Protein AF-A0A660U0X9-F1 (afdb_monomer_lite)

Sequence (778 aa):
MEIWESESSEKLERADKSFVEIEGRLSSTSTNLNNDVEELRSRLENLVESKETDMLESVEIRQAEYRKTIEERFSRLEEFIRDMDTVAESLRDSQKQVIKGVEDSFIEFDTDMAEKRALEQAGIEESFTSLNQEMTDLERGLDELKSRAYDNVSEKLQVFEDEFFTDLKNRDEQMRSALEEWRKNADLELSELGLKASREREETERRYSMEIKQKLTDLQTKVFGQFETFQDQVDGFRESLNGRILGAEDELTGFREDLSRKIVSEKESSFSEFEKSFVTFDKDVGEKFSKANKSIAQKLSDFSSDIETRHKELVGNFESIREETADWKERMGIQIQEVQRGTGESIDSMRSEFAVMMSELKEEYTGRTEQLILDSGEERGALRRELAVIEESVAHVSSELTEKTRDSLDTLKDQSERFLLEFRKNSREARDDVERKIKELRQSVQESRDKAESNRKEMTAHTDTEYARLMRNLDEIDRRQREFITETRVFERADEMKDALEADLIELNRQLEVIGSGREEIKKINDQYQKAISLYENVSGKLASFLSEQQKVENLEGKISRIGNLSESVDLKLERVSDANDMLQDLQLRLKQLEDLHEDLGGRYEKLSEKSRVLDAATDGVDKNFERMTRIEEIVKDVAQRILPLKENLDSAVERQTRLEEDREKIDAVVGKVVAIDSTITELDSKLEDLTKAREWLAKIETRLDRINKETQQRVRLLGTLSKRESGGKKSGGSPDMSTRDMVAKLAREGWNSDEIATNLKLSRGEVELILELQPKS

Secondary structure (DSSP, 8-state):
-HHHHHHHHHHHHHHHHHHHHHHHHHHHHHHHHHHHHHHHHHHHHHHHHHHHHHHHHHHHHHHHHHHHHHHHHHHHHHHHHHHHHHHHHHHHHHHHHHHHHHHHHHHHHHHHHHHHHHHHHHHHHHHHHHHHHHHHHHHHHHHHHHHHHTTTTTTHHHHHHHTTSSSSTHHHHHHHHHHHHHHHHHHHHHHHHHHHHHHHHHHHHHHHHHHHHHHHHHHHHHHHHHHHHHHHHHHHHHHHHHHHHHHHHHHHHHHHHHHHHHHHHHHHHHHHHHHHHHHHHHHHHHHHHHHHHHHHHHHHHHHHHHHHHHHHHHHHHHHHHHHHHHHHHHHHHHHHHHTTT-TTTHHHHHHHHHHHHHHHHHHHHHHHHHHHHHHHHHHHHHHHHHHHHHHHHHHHHHHHHHHHHHHHHHHHHHHHHHHHHHHHHHHHHHHHHHHHHHHHHHHHHHHHHHHHHHHHHHHHHHHHHHHHHHHHHHHHHHHHHHHHHHHT-TTSSSHHHHHHHHHHHHHHTTTTS--GGGGTHHHHHHHHHHHHHHHHHHHHHHHHHHHHHHHHHHHHHHHHHHHHHHHHHHHHHHHHHHHHHHHHHHHHHHHHHHHHHHHHHHHHHHHHHHHHHHHHHHHHHHHHHHHHHHHHHHHHHHHHHHHHHHHHHHHHHHHHHHHHHHHHHHHHHHHHHHHHHHHHHHHHHHHHHHHHHHHHHHHHHHHHHHHHHHHHHHHHHHHHTTS--------------THHHHHHHHHHHTT--HHHHHHHHT--HHHHHHHHHTSPP-

Structure (mmCIF, N/CA/C/O backbone):
data_AF-A0A660U0X9-F1
#
_entry.id   AF-A0A660U0X9-F1
#
loop_
_atom_site.group_PDB
_atom_site.id
_atom_site.type_symbol
_atom_site.label_atom_id
_atom_site.label_alt_id
_atom_site.label_comp_id
_atom_site.label_asym_id
_atom_site.label_entity_id
_atom_site.label_seq_id
_atom_site.pdbx_PDB_ins_code
_atom_site.Cartn_x
_atom_site.Cartn_y
_atom_site.Cartn_z
_atom_site.occupancy
_atom_site.B_iso_or_equiv
_atom_site.auth_seq_id
_atom_site.auth_comp_id
_atom_site.auth_asym_id
_atom_site.auth_atom_id
_atom_site.pdbx_PDB_model_num
ATOM 1 N N . MET A 1 1 ? -14.524 -32.718 100.129 1.00 49.72 1 MET A N 1
ATOM 2 C CA . MET A 1 1 ? -13.911 -31.733 99.214 1.00 49.72 1 MET A CA 1
ATOM 3 C C . MET A 1 1 ? -12.696 -32.367 98.562 1.00 49.72 1 MET A C 1
ATOM 5 O O . MET A 1 1 ? -12.768 -32.587 97.364 1.00 49.72 1 MET A O 1
ATOM 9 N N . GLU A 1 2 ? -11.731 -32.848 99.350 1.00 50.56 2 GLU A N 1
ATOM 10 C CA . GLU A 1 2 ? -10.491 -33.533 98.923 1.00 50.56 2 GLU A CA 1
ATOM 11 C C . GLU A 1 2 ? -10.587 -34.425 97.663 1.00 50.56 2 GLU A C 1
ATOM 13 O O . GLU A 1 2 ? -9.778 -34.280 96.752 1.00 50.56 2 GLU A O 1
ATOM 18 N N . ILE A 1 3 ? -11.586 -35.316 97.550 1.00 52.66 3 ILE A N 1
ATOM 19 C CA . ILE A 1 3 ? -11.755 -36.191 96.364 1.00 52.66 3 ILE A CA 1
ATOM 20 C C . ILE A 1 3 ? -12.001 -35.379 95.074 1.00 52.66 3 ILE A C 1
ATOM 22 O O . ILE A 1 3 ? -11.439 -35.690 94.027 1.00 52.66 3 ILE A O 1
ATOM 26 N N . TRP A 1 4 ? -12.805 -34.315 95.151 1.00 48.41 4 TRP A N 1
ATOM 27 C CA . TRP A 1 4 ? -13.113 -33.431 94.019 1.00 48.41 4 TRP A CA 1
ATOM 28 C C . TRP A 1 4 ? -11.922 -32.547 93.637 1.00 48.41 4 TRP A C 1
ATOM 30 O O . TRP A 1 4 ? -11.694 -32.299 92.454 1.00 48.41 4 TRP A O 1
ATOM 40 N N . GLU A 1 5 ? -11.137 -32.106 94.620 1.00 52.84 5 GLU A N 1
ATOM 41 C CA . GLU A 1 5 ? -9.896 -31.359 94.387 1.00 52.84 5 GLU A CA 1
ATOM 42 C C . GLU A 1 5 ? -8.837 -32.261 93.733 1.00 52.84 5 GLU A C 1
ATOM 44 O O . GLU A 1 5 ? -8.194 -31.850 92.769 1.00 52.84 5 GLU A O 1
ATOM 49 N N . SER A 1 6 ? -8.736 -33.526 94.160 1.00 55.44 6 SER A N 1
ATOM 50 C CA . SER A 1 6 ? -7.854 -34.524 93.542 1.00 55.44 6 SER A CA 1
ATOM 51 C C . SER A 1 6 ? -8.238 -34.840 92.092 1.00 55.44 6 SER A C 1
ATOM 53 O O . SER A 1 6 ? -7.366 -34.854 91.225 1.00 55.44 6 SER A O 1
ATOM 55 N N . GLU A 1 7 ? -9.523 -35.076 91.798 1.00 54.56 7 GLU A N 1
ATOM 56 C CA . GLU A 1 7 ? -9.975 -35.317 90.419 1.00 54.56 7 GLU A CA 1
ATOM 57 C C . GLU A 1 7 ? -9.812 -34.083 89.521 1.00 54.56 7 GLU A C 1
ATOM 59 O O . GLU A 1 7 ? -9.516 -34.224 88.334 1.00 54.56 7 GLU A O 1
ATOM 64 N N . SER A 1 8 ? -10.017 -32.880 90.065 1.00 56.09 8 SER A N 1
ATOM 65 C CA . SER A 1 8 ? -9.842 -31.628 89.319 1.00 56.09 8 SER A CA 1
ATOM 66 C C . SER A 1 8 ? -8.366 -31.370 89.013 1.00 56.09 8 SER A C 1
ATOM 68 O O . SER A 1 8 ? -8.038 -30.988 87.892 1.00 56.09 8 SER A O 1
ATOM 70 N N . SER A 1 9 ? -7.479 -31.656 89.972 1.00 58.00 9 SER A N 1
ATOM 71 C CA . SER A 1 9 ? -6.025 -31.589 89.801 1.00 58.00 9 SER A CA 1
ATOM 72 C C . SER A 1 9 ? -5.531 -32.570 88.732 1.00 58.00 9 SER A C 1
ATOM 74 O O . SER A 1 9 ? -4.869 -32.151 87.787 1.00 58.00 9 SER A O 1
ATOM 76 N N . GLU A 1 10 ? -5.937 -33.847 88.781 1.00 62.00 10 GLU A N 1
ATOM 77 C CA . GLU A 1 10 ? -5.584 -34.821 87.733 1.00 62.00 10 GLU A CA 1
ATOM 78 C C . GLU A 1 10 ? -6.090 -34.412 86.339 1.00 62.00 10 GLU A C 1
ATOM 80 O O . GLU A 1 10 ? -5.418 -34.660 85.335 1.00 62.00 10 GLU A O 1
ATOM 85 N N . LYS A 1 11 ? -7.291 -33.825 86.246 1.00 62.44 11 LYS A N 1
ATOM 86 C CA . LYS A 1 11 ? -7.860 -33.367 84.968 1.00 62.44 11 LYS A CA 1
ATOM 87 C C . LYS A 1 11 ? -7.106 -32.147 84.433 1.00 62.44 11 LYS A C 1
ATOM 89 O O . LYS A 1 11 ? -6.846 -32.105 83.233 1.00 62.44 11 LYS A O 1
ATOM 94 N N . LEU A 1 12 ? -6.684 -31.225 85.303 1.00 61.12 12 LEU A N 1
ATOM 95 C CA . LEU A 1 12 ? -5.787 -30.121 84.950 1.00 61.12 12 LEU A CA 1
ATOM 96 C C . LEU A 1 12 ? -4.410 -30.624 84.499 1.00 61.12 12 LEU A C 1
ATOM 98 O O . LEU A 1 12 ? -3.975 -30.251 83.419 1.00 61.12 12 LEU A O 1
ATOM 102 N N . GLU A 1 13 ? -3.756 -31.520 85.241 1.00 65.62 13 GLU A N 1
ATOM 103 C CA . GLU A 1 13 ? -2.419 -32.023 84.885 1.00 65.62 13 GLU A CA 1
ATOM 104 C C . GLU A 1 13 ? -2.425 -32.837 83.574 1.00 65.62 13 GLU A C 1
ATOM 106 O O . GLU A 1 13 ? -1.463 -32.804 82.805 1.00 65.62 13 GLU A O 1
ATOM 111 N N . ARG A 1 14 ? -3.520 -33.554 83.273 1.00 66.50 14 ARG A N 1
ATOM 112 C CA . ARG A 1 14 ? -3.715 -34.216 81.969 1.00 66.50 14 ARG A CA 1
ATOM 113 C C . ARG A 1 14 ? -3.989 -33.216 80.846 1.00 66.50 14 ARG A C 1
ATOM 115 O O . ARG A 1 14 ? -3.437 -33.386 79.760 1.00 66.50 14 ARG A O 1
ATOM 122 N N . ALA A 1 15 ? -4.802 -32.188 81.095 1.00 65.12 15 ALA A N 1
ATOM 123 C CA . ALA A 1 15 ? -5.063 -31.131 80.123 1.00 65.12 15 ALA A CA 1
ATOM 124 C C . ALA A 1 15 ? -3.776 -30.363 79.785 1.00 65.12 15 ALA A C 1
ATOM 126 O O . ALA A 1 15 ? -3.446 -30.242 78.610 1.00 65.12 15 ALA A O 1
ATOM 127 N N . ASP A 1 16 ? -3.011 -29.950 80.794 1.00 70.50 16 ASP A N 1
ATOM 128 C CA . ASP A 1 16 ? -1.757 -29.203 80.663 1.00 70.50 16 ASP A CA 1
ATOM 129 C C . ASP A 1 16 ? -0.697 -30.006 79.888 1.00 70.50 16 ASP A C 1
ATOM 131 O O . ASP A 1 16 ? -0.137 -29.521 78.907 1.00 70.50 16 ASP A O 1
ATOM 135 N N . LYS A 1 17 ? -0.527 -31.301 80.200 1.00 71.62 17 LYS A N 1
ATOM 136 C CA . LYS A 1 17 ? 0.329 -32.205 79.406 1.00 71.62 17 LYS A CA 1
ATOM 137 C C . LYS A 1 17 ? -0.128 -32.334 77.954 1.00 71.62 17 LYS A C 1
ATOM 139 O O . LYS A 1 17 ? 0.717 -32.321 77.063 1.00 71.62 17 LYS A O 1
ATOM 144 N N . SER A 1 18 ? -1.436 -32.425 77.698 1.00 68.50 18 SER A N 1
ATOM 145 C CA . SER A 1 18 ? -1.952 -32.446 76.323 1.00 68.50 18 SER A CA 1
ATOM 146 C C . SER A 1 18 ? -1.760 -31.105 75.605 1.00 68.50 18 SER A C 1
ATOM 148 O O . SER A 1 18 ? -1.512 -31.093 74.404 1.00 68.50 18 SER A O 1
ATOM 150 N N . PHE A 1 19 ? -1.796 -29.984 76.333 1.00 68.88 19 PHE A N 1
ATOM 151 C CA . PHE A 1 19 ? -1.551 -28.650 75.789 1.00 68.88 19 PHE A CA 1
ATOM 152 C C . PHE A 1 19 ? -0.081 -28.476 75.400 1.00 68.88 19 PHE A C 1
ATOM 154 O O . PHE A 1 19 ? 0.196 -28.085 74.272 1.00 68.88 19 PHE A O 1
ATOM 161 N N . VAL A 1 20 ? 0.852 -28.875 76.271 1.00 75.62 20 VAL A N 1
ATOM 162 C CA . VAL A 1 20 ? 2.300 -28.884 75.993 1.00 75.62 20 VAL A CA 1
ATOM 163 C C . VAL A 1 20 ? 2.653 -29.849 74.852 1.00 75.62 20 VAL A C 1
ATOM 165 O O . VAL A 1 20 ? 3.512 -29.540 74.027 1.00 75.62 20 VAL A O 1
ATOM 168 N N . GLU A 1 21 ? 1.981 -31.000 74.741 1.00 71.94 21 GLU A N 1
ATOM 169 C CA . GLU A 1 21 ? 2.172 -31.919 73.610 1.00 71.94 21 GLU A CA 1
ATOM 170 C C . GLU A 1 21 ? 1.625 -31.335 72.292 1.00 71.94 21 GLU A C 1
ATOM 172 O O . GLU A 1 21 ? 2.268 -31.462 71.248 1.00 71.94 21 GLU A O 1
ATOM 177 N N . ILE A 1 22 ? 0.481 -30.643 72.323 1.00 73.00 22 ILE A N 1
ATOM 178 C CA . ILE A 1 22 ? -0.073 -29.928 71.162 1.00 73.00 22 ILE A CA 1
ATOM 179 C C . ILE A 1 22 ? 0.818 -28.742 70.770 1.00 73.00 22 ILE A C 1
ATOM 181 O O . ILE A 1 22 ? 1.100 -28.579 69.587 1.00 73.00 22 ILE A O 1
ATOM 185 N N . GLU A 1 23 ? 1.311 -27.955 71.726 1.00 72.81 23 GLU A N 1
ATOM 186 C CA . GLU A 1 23 ? 2.203 -26.814 71.494 1.00 72.81 23 GLU A CA 1
ATOM 187 C C . GLU A 1 23 ? 3.570 -27.265 70.961 1.00 72.81 23 GLU A C 1
ATOM 189 O O . GLU A 1 23 ? 4.070 -26.704 69.987 1.00 72.81 23 GLU A O 1
ATOM 194 N N . GLY A 1 24 ? 4.139 -28.346 71.506 1.00 76.94 24 GLY A N 1
ATOM 195 C CA . GLY A 1 24 ? 5.353 -28.974 70.981 1.00 76.94 24 GLY A CA 1
ATOM 196 C C . GLY A 1 24 ? 5.172 -29.494 69.551 1.00 76.94 24 GLY A C 1
ATOM 197 O O . GLY A 1 24 ? 6.048 -29.304 68.703 1.00 76.94 24 GLY A O 1
ATOM 198 N N . ARG A 1 25 ? 4.009 -30.083 69.239 1.00 75.69 25 ARG A N 1
ATOM 199 C CA . ARG A 1 25 ? 3.673 -30.505 67.870 1.00 75.69 25 ARG A CA 1
ATOM 200 C C . ARG A 1 25 ? 3.485 -29.303 66.947 1.00 75.69 25 ARG A C 1
ATOM 202 O O . ARG A 1 25 ? 4.090 -29.306 65.879 1.00 75.69 25 ARG A O 1
ATOM 209 N N . LEU A 1 26 ? 2.763 -28.267 67.375 1.00 70.69 26 LEU A N 1
ATOM 210 C CA . LEU A 1 26 ? 2.544 -27.030 66.619 1.00 70.69 26 LEU A CA 1
ATOM 211 C C . LEU A 1 26 ? 3.871 -26.319 66.311 1.00 70.69 26 LEU A C 1
ATOM 213 O O . LEU A 1 26 ? 4.119 -25.944 65.165 1.00 70.69 26 LEU A O 1
ATOM 217 N N . SER A 1 27 ? 4.754 -26.225 67.308 1.00 73.62 27 SER A N 1
ATOM 218 C CA . SER A 1 27 ? 6.127 -25.730 67.185 1.00 73.62 27 SER A CA 1
ATOM 219 C C . SER A 1 27 ? 6.920 -26.531 66.149 1.00 73.62 27 SER A C 1
ATOM 221 O O . SER A 1 27 ? 7.415 -25.951 65.185 1.00 73.62 27 SER A O 1
ATOM 223 N N . SER A 1 28 ? 6.940 -27.867 66.253 1.00 74.56 28 SER A N 1
ATOM 224 C CA . SER A 1 28 ? 7.650 -28.722 65.288 1.00 74.56 28 SER A CA 1
ATOM 225 C C . SER A 1 28 ? 7.078 -28.647 63.864 1.00 74.56 28 SER A C 1
ATOM 227 O O . SER A 1 28 ? 7.835 -28.648 62.894 1.00 74.56 28 SER A O 1
ATOM 229 N N . THR A 1 29 ? 5.755 -28.505 63.704 1.00 74.88 29 THR A N 1
ATOM 230 C CA . THR A 1 29 ? 5.152 -28.258 62.386 1.00 74.88 29 THR A CA 1
ATOM 231 C C . THR A 1 29 ? 5.491 -26.872 61.855 1.00 74.88 29 THR A C 1
ATOM 233 O O . THR A 1 29 ? 5.714 -26.747 60.659 1.00 74.88 29 THR A O 1
ATOM 236 N N . SER A 1 30 ? 5.594 -25.857 62.719 1.00 70.06 30 SER A N 1
ATOM 237 C CA . SER A 1 30 ? 5.987 -24.495 62.344 1.00 70.06 30 SER A CA 1
ATOM 238 C C . SER A 1 30 ? 7.445 -24.438 61.881 1.00 70.06 30 SER A C 1
ATOM 240 O O . SER A 1 30 ? 7.729 -23.890 60.819 1.00 70.06 30 SER A O 1
ATOM 242 N N . THR A 1 31 ? 8.370 -25.092 62.598 1.00 80.31 31 THR A N 1
ATOM 243 C CA . THR A 1 31 ? 9.774 -25.190 62.164 1.00 80.31 31 THR A CA 1
ATOM 244 C C . THR A 1 31 ? 9.919 -25.964 60.859 1.00 80.31 31 THR A C 1
ATOM 246 O O . THR A 1 31 ? 10.715 -25.568 60.015 1.00 80.31 31 THR A O 1
ATOM 249 N N . ASN A 1 32 ? 9.133 -27.026 60.654 1.00 82.25 32 ASN A N 1
ATOM 250 C CA . ASN A 1 32 ? 9.152 -27.770 59.394 1.00 82.25 32 ASN A CA 1
ATOM 251 C C . ASN A 1 32 ? 8.600 -26.922 58.239 1.00 82.25 32 ASN A C 1
ATOM 253 O O . ASN A 1 32 ? 9.267 -26.809 57.221 1.00 82.25 32 ASN A O 1
ATOM 257 N N . LEU A 1 33 ? 7.464 -26.238 58.424 1.00 76.94 33 LEU A N 1
ATOM 258 C CA . LEU A 1 33 ? 6.913 -25.311 57.427 1.00 76.94 33 LEU A CA 1
ATOM 259 C C . LEU A 1 33 ? 7.891 -24.182 57.082 1.00 76.94 33 LEU A C 1
ATOM 261 O O . LEU A 1 33 ? 8.007 -23.813 55.917 1.00 76.94 33 LEU A O 1
ATOM 265 N N . ASN A 1 34 ? 8.610 -23.641 58.070 1.00 83.38 34 ASN A N 1
ATOM 266 C CA . ASN A 1 34 ? 9.608 -22.608 57.815 1.00 83.38 34 ASN A CA 1
ATOM 267 C C . ASN A 1 34 ? 10.811 -23.169 57.040 1.00 83.38 34 ASN A C 1
ATOM 269 O O . ASN A 1 34 ? 11.251 -22.531 56.092 1.00 83.38 34 ASN A O 1
ATOM 273 N N . ASN A 1 35 ? 11.293 -24.371 57.378 1.00 84.06 35 ASN A N 1
ATOM 274 C CA . ASN A 1 35 ? 12.353 -25.055 56.628 1.00 84.06 35 ASN A CA 1
ATOM 275 C C . ASN A 1 35 ? 11.924 -25.374 55.183 1.00 84.06 35 ASN A C 1
ATOM 277 O O . ASN A 1 35 ? 12.693 -25.126 54.260 1.00 84.06 35 ASN A O 1
ATOM 281 N N . ASP A 1 36 ? 10.696 -25.860 54.975 1.00 80.31 36 ASP A N 1
ATOM 282 C CA . ASP A 1 36 ? 10.133 -26.134 53.646 1.00 80.31 36 ASP A CA 1
ATOM 283 C C . ASP A 1 36 ? 10.013 -24.837 52.820 1.00 80.31 36 ASP A C 1
ATOM 285 O O . ASP A 1 36 ? 10.276 -24.831 51.617 1.00 80.31 36 ASP A O 1
ATOM 289 N N . VAL A 1 37 ? 9.666 -23.710 53.456 1.00 77.06 37 VAL A N 1
ATOM 290 C CA . VAL A 1 37 ? 9.655 -22.377 52.828 1.00 77.06 37 VAL A CA 1
ATOM 291 C C . VAL A 1 37 ? 11.072 -21.875 52.523 1.00 77.06 37 VAL A C 1
ATOM 293 O O . VAL A 1 37 ? 11.275 -21.276 51.468 1.00 77.06 37 VAL A O 1
ATOM 296 N N . GLU A 1 38 ? 12.060 -22.134 53.382 1.00 82.50 38 GLU A N 1
ATOM 297 C CA . GLU A 1 38 ? 13.479 -21.819 53.145 1.00 82.50 38 GLU A CA 1
ATOM 298 C C . GLU A 1 38 ? 14.049 -22.655 51.975 1.00 82.50 38 GLU A C 1
ATOM 300 O O . GLU A 1 38 ? 14.765 -22.135 51.112 1.00 82.50 38 GLU A O 1
ATOM 305 N N . GLU A 1 39 ? 13.679 -23.938 51.880 1.00 83.12 39 GLU A N 1
ATOM 306 C CA . GLU A 1 39 ? 14.049 -24.810 50.760 1.00 83.12 39 GLU A CA 1
ATOM 307 C C . GLU A 1 39 ? 13.333 -24.398 49.462 1.00 83.12 39 GLU A C 1
ATOM 309 O O . GLU A 1 39 ? 13.955 -24.347 48.402 1.00 83.12 39 GLU A O 1
ATOM 314 N N . LEU A 1 40 ? 12.049 -24.033 49.513 1.00 78.81 40 LEU A N 1
ATOM 315 C CA . LEU A 1 40 ? 11.331 -23.511 48.345 1.00 78.81 40 LEU A CA 1
ATOM 316 C C . LEU A 1 40 ? 11.887 -22.162 47.874 1.00 78.81 40 LEU A C 1
ATOM 318 O O . LEU A 1 40 ? 11.992 -21.952 46.666 1.00 78.81 40 LEU A O 1
ATOM 322 N N . ARG A 1 41 ? 12.284 -21.272 48.794 1.00 79.50 41 ARG A N 1
ATOM 323 C CA . ARG A 1 41 ? 12.956 -20.002 48.473 1.00 79.50 41 ARG A CA 1
ATOM 324 C C . ARG A 1 41 ? 14.298 -20.238 47.803 1.00 79.50 41 ARG A C 1
ATOM 326 O O . ARG A 1 41 ? 14.494 -19.762 46.694 1.00 79.50 41 ARG A O 1
ATOM 333 N N . SER A 1 42 ? 15.178 -21.025 48.417 1.00 80.62 42 SER A N 1
ATOM 334 C CA . SER A 1 42 ? 16.491 -21.323 47.837 1.00 80.62 42 SER A CA 1
ATOM 335 C C . SER A 1 42 ? 16.385 -22.079 46.507 1.00 80.62 42 SER A C 1
ATOM 337 O O . SER A 1 42 ? 17.138 -21.779 45.583 1.00 80.62 42 SER A O 1
ATOM 339 N N . ARG A 1 43 ? 15.410 -22.984 46.330 1.00 82.88 43 ARG A N 1
ATOM 340 C CA . ARG A 1 43 ? 15.121 -23.603 45.021 1.00 82.88 43 ARG A CA 1
ATOM 341 C C . ARG A 1 43 ? 14.612 -22.598 43.984 1.00 82.88 43 ARG A C 1
ATOM 343 O O . ARG A 1 43 ? 15.009 -22.708 42.829 1.00 82.88 43 ARG A O 1
ATOM 350 N N . LEU A 1 44 ? 13.761 -21.641 44.367 1.00 75.56 44 LEU A N 1
ATOM 351 C CA . LEU A 1 44 ? 13.314 -20.551 43.488 1.00 75.56 44 LEU A CA 1
ATOM 352 C C . LEU A 1 44 ? 14.472 -19.633 43.095 1.00 75.56 44 LEU A C 1
ATOM 354 O O . LEU A 1 44 ? 14.605 -19.312 41.922 1.00 75.56 44 LEU A O 1
ATOM 358 N N . GLU A 1 45 ? 15.321 -19.258 44.046 1.00 82.94 45 GLU A N 1
ATOM 359 C CA . GLU A 1 45 ? 16.464 -18.367 43.839 1.00 82.94 45 GLU A CA 1
ATOM 360 C C . GLU A 1 45 ? 17.498 -19.014 42.903 1.00 82.94 45 GLU A C 1
ATOM 362 O O . GLU A 1 45 ? 17.844 -18.421 41.886 1.00 82.94 45 GLU A O 1
ATOM 367 N N . ASN A 1 46 ? 17.842 -20.293 43.115 1.00 82.19 46 ASN A N 1
ATOM 368 C CA . ASN A 1 46 ? 18.660 -21.071 42.172 1.00 82.19 46 ASN A CA 1
ATOM 369 C C . ASN A 1 46 ? 17.989 -21.237 40.787 1.00 82.19 46 ASN A C 1
ATOM 371 O O . ASN A 1 46 ? 18.681 -21.302 39.769 1.00 82.19 46 ASN A O 1
ATOM 375 N N . LEU A 1 47 ? 16.653 -21.326 40.707 1.00 78.88 47 LEU A N 1
ATOM 376 C CA . LEU A 1 47 ? 15.928 -21.406 39.427 1.00 78.88 47 LEU A CA 1
ATOM 377 C C . LEU A 1 47 ? 15.887 -20.072 38.679 1.00 78.88 47 LEU A C 1
ATOM 379 O O . LEU A 1 47 ? 15.928 -20.081 37.451 1.00 78.88 47 LEU A O 1
ATOM 383 N N . VAL A 1 48 ? 15.804 -18.949 39.394 1.00 73.88 48 VAL A N 1
ATOM 384 C CA . VAL A 1 48 ? 15.899 -17.603 38.818 1.00 73.88 48 VAL A CA 1
ATOM 385 C C . VAL A 1 48 ? 17.327 -17.356 38.351 1.00 73.88 48 VAL A C 1
ATOM 387 O O . VAL A 1 48 ? 17.519 -17.098 37.170 1.00 73.88 48 VAL A O 1
ATOM 390 N N . GLU A 1 49 ? 18.325 -17.548 39.217 1.00 79.19 49 GLU A N 1
ATOM 391 C CA . GLU A 1 49 ? 19.740 -17.326 38.898 1.00 79.19 49 GLU A CA 1
ATOM 392 C C . GLU A 1 49 ? 20.187 -18.188 37.705 1.00 79.19 49 GLU A C 1
ATOM 394 O O . GLU A 1 49 ? 20.722 -17.658 36.734 1.00 79.19 49 GLU A O 1
ATOM 399 N N . SER A 1 50 ? 19.853 -19.488 37.685 1.00 80.25 50 SER A N 1
ATOM 400 C CA . SER A 1 50 ? 20.165 -20.352 36.531 1.00 80.25 50 SER A CA 1
ATOM 401 C C . SER A 1 50 ? 19.405 -19.985 35.249 1.00 80.25 50 SER A C 1
ATOM 403 O O . SER A 1 50 ? 19.903 -20.221 34.150 1.00 80.25 50 SER A O 1
ATOM 405 N N . LYS A 1 51 ? 18.201 -19.401 35.339 1.00 75.56 51 LYS A N 1
ATOM 406 C CA . LYS A 1 51 ? 17.470 -18.907 34.157 1.00 75.56 51 LYS A CA 1
ATOM 407 C C . LYS A 1 51 ? 18.001 -17.565 33.668 1.00 75.56 51 LYS A C 1
ATOM 409 O O . LYS A 1 51 ? 18.022 -17.352 32.458 1.00 75.56 51 LYS A O 1
ATOM 414 N N . GLU A 1 52 ? 18.471 -16.700 34.559 1.00 72.56 52 GLU A N 1
ATOM 415 C CA . GLU A 1 52 ? 19.170 -15.474 34.187 1.00 72.56 52 GLU A CA 1
ATOM 416 C C . GLU A 1 52 ? 20.520 -15.793 33.533 1.00 72.56 52 GLU A C 1
ATOM 418 O O . GLU A 1 52 ? 20.803 -15.233 32.474 1.00 72.56 52 GLU A O 1
ATOM 423 N N . THR A 1 53 ? 21.299 -16.759 34.043 1.00 80.69 53 THR A N 1
ATOM 424 C CA . THR A 1 53 ? 22.537 -17.199 33.370 1.00 80.69 53 THR A CA 1
ATOM 425 C C . THR A 1 53 ? 22.267 -17.863 32.020 1.00 80.69 53 THR A C 1
ATOM 427 O O . THR A 1 53 ? 22.910 -17.480 31.046 1.00 80.69 53 THR A O 1
ATOM 430 N N . ASP A 1 54 ? 21.284 -18.772 31.914 1.00 79.44 54 ASP A N 1
ATOM 431 C CA . ASP A 1 54 ? 20.883 -19.377 30.628 1.00 79.44 54 ASP A CA 1
ATOM 432 C C . ASP A 1 54 ? 20.506 -18.298 29.595 1.00 79.44 54 ASP A C 1
ATOM 434 O O . ASP A 1 54 ? 20.878 -18.367 28.420 1.00 79.44 54 ASP A O 1
ATOM 438 N N . MET A 1 55 ? 19.735 -17.289 30.020 1.00 71.62 55 MET A N 1
ATOM 439 C CA . MET A 1 55 ? 19.301 -16.212 29.134 1.00 71.62 55 MET A CA 1
ATOM 440 C C . MET A 1 55 ? 20.462 -15.300 28.739 1.00 71.62 55 MET A C 1
ATOM 442 O O . MET A 1 55 ? 20.579 -14.989 27.552 1.00 71.62 55 MET A O 1
ATOM 446 N N . LEU A 1 56 ? 21.335 -14.919 29.675 1.00 80.12 56 LEU A N 1
ATOM 447 C CA . LEU A 1 56 ? 22.526 -14.115 29.392 1.00 80.12 56 LEU A CA 1
ATOM 448 C C . LEU A 1 56 ? 23.483 -14.843 28.440 1.00 80.12 56 LEU A C 1
ATOM 450 O O . LEU A 1 56 ? 23.844 -14.266 27.416 1.00 80.12 56 LEU A O 1
ATOM 454 N N . GLU A 1 57 ? 23.801 -16.117 28.683 1.00 83.44 57 GLU A N 1
ATOM 455 C CA . GLU A 1 57 ? 24.645 -16.924 27.790 1.00 83.44 57 GLU A CA 1
ATOM 456 C C . GLU A 1 57 ? 24.018 -17.037 26.387 1.00 83.44 57 GLU A C 1
ATOM 458 O O . GLU A 1 57 ? 24.692 -16.818 25.380 1.00 83.44 57 GLU A O 1
ATOM 463 N N . SER A 1 58 ? 22.699 -17.253 26.286 1.00 75.50 58 SER A N 1
ATOM 464 C CA . SER A 1 58 ? 22.005 -17.278 24.986 1.00 75.50 58 SER A CA 1
ATOM 465 C C . SER A 1 58 ? 22.028 -15.930 24.239 1.00 75.50 58 SER A C 1
ATOM 467 O O . SER A 1 58 ? 21.994 -15.897 23.003 1.00 75.50 58 SER A O 1
ATOM 469 N N . VAL A 1 59 ? 22.100 -14.811 24.969 1.00 77.19 59 VAL A N 1
ATOM 470 C CA . VAL A 1 59 ? 22.211 -13.453 24.415 1.00 77.19 59 VAL A CA 1
ATOM 471 C C . VAL A 1 59 ? 23.652 -13.139 24.010 1.00 77.19 59 VAL A C 1
ATOM 473 O O . VAL A 1 59 ? 23.853 -12.541 22.951 1.00 77.19 59 VAL A O 1
ATOM 476 N N . GLU A 1 60 ? 24.651 -13.579 24.777 1.00 80.31 60 GLU A N 1
ATOM 477 C CA . GLU A 1 60 ? 26.067 -13.459 24.415 1.00 80.31 60 GLU A CA 1
ATOM 478 C C . GLU A 1 60 ? 26.412 -14.306 23.187 1.00 80.31 60 GLU A C 1
ATOM 480 O O . GLU A 1 60 ? 27.021 -13.784 22.251 1.00 80.31 60 GLU A O 1
ATOM 485 N N . ILE A 1 61 ? 25.942 -15.558 23.117 1.00 83.81 61 ILE A N 1
ATOM 486 C CA . ILE A 1 61 ? 26.085 -16.418 21.930 1.00 83.81 61 ILE A CA 1
ATOM 487 C C . ILE A 1 61 ? 25.477 -15.727 20.704 1.00 83.81 61 ILE A C 1
ATOM 489 O O . ILE A 1 61 ? 26.144 -15.602 19.677 1.00 83.81 61 ILE A O 1
ATOM 493 N N . ARG A 1 62 ? 24.258 -15.179 20.815 1.00 78.38 62 ARG A N 1
ATOM 494 C CA . ARG A 1 62 ? 23.641 -14.414 19.719 1.00 78.38 62 ARG A CA 1
ATOM 495 C C . ARG A 1 62 ? 24.421 -13.151 19.358 1.00 78.38 62 ARG A C 1
ATOM 497 O O . ARG A 1 62 ? 24.550 -12.855 18.172 1.00 78.38 62 ARG A O 1
ATOM 504 N N . GLN A 1 63 ? 24.963 -12.401 20.322 1.00 77.81 63 GLN A N 1
ATOM 505 C CA . GLN A 1 63 ? 25.839 -11.264 20.009 1.00 77.81 63 GLN A CA 1
ATOM 506 C C . GLN A 1 63 ? 27.117 -11.707 19.287 1.00 77.81 63 GLN A C 1
ATOM 508 O O . GLN A 1 63 ? 27.539 -11.023 18.355 1.00 77.81 63 GLN A O 1
ATOM 513 N N . ALA A 1 64 ? 27.721 -12.829 19.679 1.00 80.69 64 ALA A N 1
ATOM 514 C CA . ALA A 1 64 ? 28.901 -13.380 19.023 1.00 80.69 64 ALA A CA 1
ATOM 515 C C . ALA A 1 64 ? 28.587 -13.833 17.586 1.00 80.69 64 ALA A C 1
ATOM 517 O O . ALA A 1 64 ? 29.324 -13.482 16.664 1.00 80.69 64 ALA A O 1
ATOM 518 N N . GLU A 1 65 ? 27.462 -14.522 17.366 1.00 79.50 65 GLU A N 1
ATOM 519 C CA . GLU A 1 65 ? 26.975 -14.891 16.029 1.00 79.50 65 GLU A CA 1
ATOM 520 C C . GLU A 1 65 ? 26.691 -13.660 15.156 1.00 79.50 65 GLU A C 1
ATOM 522 O O . GLU A 1 65 ? 27.126 -13.615 14.002 1.00 79.50 65 GLU A O 1
ATOM 527 N N . TYR A 1 66 ? 26.021 -12.629 15.686 1.00 72.25 66 TYR A N 1
ATOM 528 C CA . TYR A 1 66 ? 25.780 -11.388 14.945 1.00 72.25 66 TYR A CA 1
ATOM 529 C C . TYR A 1 66 ? 27.074 -10.629 14.632 1.00 72.25 66 TYR A C 1
ATOM 531 O O . TYR A 1 66 ? 27.243 -10.203 13.490 1.00 72.25 66 TYR A O 1
ATOM 539 N N . ARG A 1 67 ? 28.011 -10.501 15.585 1.00 80.31 67 ARG A N 1
ATOM 540 C CA . ARG A 1 67 ? 29.338 -9.906 15.336 1.00 80.31 67 ARG A CA 1
ATOM 541 C C . ARG A 1 67 ? 30.071 -10.662 14.234 1.00 80.31 67 ARG A C 1
ATOM 543 O O . ARG A 1 67 ? 30.433 -10.048 13.239 1.00 80.31 67 ARG A O 1
ATOM 550 N N . LYS A 1 68 ? 30.185 -11.989 14.345 1.00 85.00 68 LYS A N 1
ATOM 551 C CA . LYS A 1 68 ? 30.837 -12.841 13.340 1.00 85.00 68 LYS A CA 1
ATOM 552 C C . LYS A 1 68 ? 30.167 -12.737 11.965 1.00 85.00 68 LYS A C 1
ATOM 554 O O . LYS A 1 68 ? 30.858 -12.644 10.960 1.00 85.00 68 LYS A O 1
ATOM 559 N N . THR A 1 69 ? 28.836 -12.672 11.907 1.00 82.00 69 THR A N 1
ATOM 560 C CA . THR A 1 69 ? 28.080 -12.489 10.651 1.00 82.00 69 THR A CA 1
ATOM 561 C C . THR A 1 69 ? 28.324 -11.115 10.022 1.00 82.00 69 THR A C 1
ATOM 563 O O . THR A 1 69 ? 28.363 -10.990 8.799 1.00 82.00 69 THR A O 1
ATOM 566 N N . ILE A 1 70 ? 28.481 -10.072 10.840 1.00 75.19 70 ILE A N 1
ATOM 567 C CA . ILE A 1 70 ? 28.839 -8.721 10.390 1.00 75.19 70 ILE A CA 1
ATOM 568 C C . ILE A 1 70 ? 30.291 -8.693 9.897 1.00 75.19 70 ILE A C 1
ATOM 570 O O . ILE A 1 70 ? 30.558 -8.149 8.832 1.00 75.19 70 ILE A O 1
ATOM 574 N N . GLU A 1 71 ? 31.211 -9.330 10.614 1.00 84.62 71 GLU A N 1
ATOM 575 C CA . GLU A 1 71 ? 32.644 -9.376 10.307 1.00 84.62 71 GLU A CA 1
ATOM 576 C C . GLU A 1 71 ? 32.934 -10.209 9.043 1.00 84.62 71 GLU A C 1
ATOM 578 O O . GLU A 1 71 ? 33.668 -9.764 8.163 1.00 84.62 71 GLU A O 1
ATOM 583 N N . GLU A 1 72 ? 32.241 -11.338 8.848 1.00 79.94 72 GLU A N 1
ATOM 584 C CA . GLU A 1 72 ? 32.238 -12.092 7.584 1.00 79.94 72 GLU A CA 1
ATOM 585 C C . GLU A 1 72 ? 31.658 -11.279 6.412 1.00 79.94 72 GLU A C 1
ATOM 587 O O . GLU A 1 72 ? 32.127 -11.407 5.280 1.00 79.94 72 GLU A O 1
ATOM 592 N N . ARG A 1 73 ? 30.649 -10.428 6.654 1.00 76.75 73 ARG A N 1
ATOM 593 C CA . ARG A 1 73 ? 30.098 -9.527 5.625 1.00 76.75 73 ARG A CA 1
ATOM 594 C C . ARG A 1 73 ? 31.060 -8.393 5.282 1.00 76.75 73 ARG A C 1
ATOM 596 O O . ARG A 1 73 ? 31.218 -8.110 4.100 1.00 76.75 73 ARG A O 1
ATOM 603 N N . PHE A 1 74 ? 31.716 -7.782 6.270 1.00 78.94 74 PHE A N 1
ATOM 604 C CA . PHE A 1 74 ? 32.743 -6.763 6.036 1.00 78.94 74 PHE A CA 1
ATOM 605 C C . PHE A 1 74 ? 33.952 -7.347 5.303 1.00 78.94 74 PHE A C 1
ATOM 607 O O . PHE A 1 74 ? 34.373 -6.761 4.313 1.00 78.94 74 PHE A O 1
ATOM 614 N N . SER A 1 75 ? 34.432 -8.535 5.685 1.00 81.38 75 SER A N 1
ATOM 615 C CA . SER A 1 75 ? 35.526 -9.221 4.981 1.00 81.38 75 SER A CA 1
ATOM 616 C C . SER A 1 75 ? 35.212 -9.447 3.499 1.00 81.38 75 SER A C 1
ATOM 618 O O . SER A 1 75 ? 36.065 -9.189 2.658 1.00 81.38 75 SER A O 1
ATOM 620 N N . ARG A 1 76 ? 33.987 -9.877 3.157 1.00 80.62 76 ARG A N 1
ATOM 621 C CA . ARG A 1 76 ? 33.556 -10.034 1.752 1.00 80.62 76 ARG A CA 1
ATOM 622 C C . ARG A 1 76 ? 33.392 -8.702 1.018 1.00 80.62 76 ARG A C 1
ATOM 624 O O . ARG A 1 76 ? 33.515 -8.663 -0.200 1.00 80.62 76 ARG A O 1
ATOM 631 N N . LEU A 1 77 ? 33.083 -7.623 1.736 1.00 74.38 77 LEU A N 1
ATOM 632 C CA . LEU A 1 77 ? 32.949 -6.283 1.164 1.00 74.38 77 LEU A CA 1
ATOM 633 C C . LEU A 1 77 ? 34.335 -5.670 0.894 1.00 74.38 77 LEU A C 1
ATOM 635 O O . LEU A 1 77 ? 34.539 -5.092 -0.167 1.00 74.38 77 LEU A O 1
ATOM 639 N N . GLU A 1 78 ? 35.315 -5.876 1.780 1.00 79.75 78 GLU A N 1
ATOM 640 C CA . GLU A 1 78 ? 36.726 -5.551 1.521 1.00 79.75 78 GLU A CA 1
ATOM 641 C C . GLU A 1 78 ? 37.321 -6.385 0.377 1.00 79.75 78 GLU A C 1
ATOM 643 O O . GLU A 1 78 ? 38.063 -5.852 -0.445 1.00 79.75 78 GLU A O 1
ATOM 648 N N . GLU A 1 79 ? 36.987 -7.676 0.300 1.00 81.44 79 GLU A N 1
ATOM 649 C CA . GLU A 1 79 ? 37.381 -8.562 -0.802 1.00 81.44 79 GLU A CA 1
ATOM 650 C C . GLU A 1 79 ? 36.796 -8.064 -2.135 1.00 81.44 79 GLU A C 1
ATOM 652 O O . GLU A 1 79 ? 37.546 -7.834 -3.079 1.00 81.44 79 GLU A O 1
ATOM 657 N N . PHE A 1 80 ? 35.501 -7.729 -2.175 1.00 78.62 80 PHE A N 1
ATOM 658 C CA . PHE A 1 80 ? 34.855 -7.128 -3.348 1.00 78.62 80 PHE A CA 1
ATOM 659 C C . PHE A 1 80 ? 35.431 -5.751 -3.739 1.00 78.62 80 PHE A C 1
ATOM 661 O O . PHE A 1 80 ? 35.513 -5.437 -4.926 1.00 78.62 80 PHE A O 1
ATOM 668 N N . ILE A 1 81 ? 35.857 -4.926 -2.773 1.00 77.25 81 ILE A N 1
ATOM 669 C CA . ILE A 1 81 ? 36.557 -3.659 -3.055 1.00 77.25 81 ILE A CA 1
ATOM 670 C C . ILE A 1 81 ? 37.922 -3.931 -3.703 1.00 77.25 81 ILE A C 1
ATOM 672 O O . ILE A 1 81 ? 38.254 -3.288 -4.697 1.00 77.25 81 ILE A O 1
ATOM 676 N N . ARG A 1 82 ? 38.692 -4.910 -3.207 1.00 80.44 82 ARG A N 1
ATOM 677 C CA . ARG A 1 82 ? 39.971 -5.302 -3.827 1.00 80.44 82 ARG A CA 1
ATOM 678 C C . ARG A 1 82 ? 39.771 -5.869 -5.229 1.00 80.44 82 ARG A C 1
ATOM 680 O O . ARG A 1 82 ? 40.512 -5.495 -6.135 1.00 80.44 82 ARG A O 1
ATOM 687 N N . ASP A 1 83 ? 38.757 -6.706 -5.430 1.00 83.00 83 ASP A N 1
ATOM 688 C CA . ASP A 1 83 ? 38.398 -7.210 -6.757 1.00 83.00 83 ASP A CA 1
ATOM 689 C C . ASP A 1 83 ? 38.054 -6.046 -7.700 1.00 83.00 83 ASP A C 1
ATOM 691 O O . ASP A 1 83 ? 38.592 -5.975 -8.805 1.00 83.00 83 ASP A O 1
ATOM 695 N N . MET A 1 84 ? 37.249 -5.074 -7.252 1.00 77.62 84 MET A N 1
ATOM 696 C CA . MET A 1 84 ? 36.941 -3.858 -8.016 1.00 77.62 84 MET A CA 1
ATOM 697 C C . MET A 1 84 ? 38.197 -3.044 -8.372 1.00 77.62 84 MET A C 1
ATOM 699 O O . MET A 1 84 ? 38.313 -2.599 -9.517 1.00 77.62 84 MET A O 1
ATOM 703 N N . ASP A 1 85 ? 39.147 -2.878 -7.447 1.00 81.81 85 ASP A N 1
ATOM 704 C CA . ASP A 1 85 ? 40.419 -2.196 -7.719 1.00 81.81 85 ASP A CA 1
ATOM 705 C C . ASP A 1 85 ? 41.261 -2.959 -8.761 1.00 81.81 85 ASP A C 1
ATOM 707 O O . ASP A 1 85 ? 41.759 -2.348 -9.709 1.00 81.81 85 ASP A O 1
ATOM 711 N N . THR A 1 86 ? 41.359 -4.295 -8.673 1.00 82.12 86 THR A N 1
ATOM 712 C CA . THR A 1 86 ? 42.073 -5.094 -9.695 1.00 82.12 86 THR A CA 1
ATOM 713 C C . THR A 1 86 ? 41.383 -5.055 -11.061 1.00 82.12 86 THR A C 1
ATOM 715 O O . THR A 1 86 ? 42.055 -4.995 -12.094 1.00 82.12 86 THR A O 1
ATOM 718 N N . VAL A 1 87 ? 40.047 -5.009 -11.102 1.00 77.62 87 VAL A N 1
ATOM 719 C CA . VAL A 1 87 ? 39.287 -4.811 -12.343 1.00 77.62 87 VAL A CA 1
ATOM 720 C C . VAL A 1 87 ? 39.571 -3.423 -12.923 1.00 77.62 87 VAL A C 1
ATOM 722 O O . VAL A 1 87 ? 39.849 -3.319 -14.116 1.00 77.62 87 VAL A O 1
ATOM 725 N N . ALA A 1 88 ? 39.595 -2.367 -12.107 1.00 76.81 88 ALA A N 1
ATOM 726 C CA . ALA A 1 88 ? 39.923 -1.013 -12.557 1.00 76.81 88 ALA A CA 1
ATOM 727 C C . ALA A 1 88 ? 41.376 -0.879 -13.064 1.00 76.81 88 ALA A C 1
ATOM 729 O O . ALA A 1 88 ? 41.629 -0.156 -14.034 1.00 76.81 88 ALA A O 1
ATOM 730 N N . GLU A 1 89 ? 42.327 -1.588 -12.450 1.00 86.31 89 GLU A N 1
ATOM 731 C CA . GLU A 1 89 ? 43.723 -1.637 -12.897 1.00 86.31 89 GLU A CA 1
ATOM 732 C C . GLU A 1 89 ? 43.877 -2.434 -14.205 1.00 86.31 89 GLU A C 1
ATOM 734 O O . GLU A 1 89 ? 44.453 -1.922 -15.168 1.00 86.31 89 GLU A O 1
ATOM 739 N N . SER A 1 90 ? 43.253 -3.614 -14.314 1.00 80.75 90 SER A N 1
ATOM 740 C CA . SER A 1 90 ? 43.245 -4.406 -15.557 1.00 80.75 90 SER A CA 1
ATOM 741 C C . SER A 1 90 ? 42.559 -3.676 -16.721 1.00 80.75 90 SER A C 1
ATOM 743 O O . SER A 1 90 ? 43.047 -3.719 -17.851 1.00 80.75 90 SER A O 1
ATOM 745 N N . LEU A 1 91 ? 41.484 -2.921 -16.453 1.00 78.00 91 LEU A N 1
ATOM 746 C CA . LEU A 1 91 ? 40.817 -2.087 -17.450 1.00 78.00 91 LEU A CA 1
ATOM 747 C C . LEU A 1 91 ? 41.758 -0.981 -17.945 1.00 78.00 91 LEU A C 1
ATOM 749 O O . LEU A 1 91 ? 41.888 -0.799 -19.155 1.00 78.00 91 LEU A O 1
ATOM 753 N N . ARG A 1 92 ? 42.471 -0.296 -17.038 1.00 82.50 92 ARG A N 1
ATOM 754 C CA . ARG A 1 92 ? 43.495 0.701 -17.397 1.00 82.50 92 ARG A CA 1
ATOM 755 C C . ARG A 1 92 ? 44.619 0.115 -18.245 1.00 82.50 92 ARG A C 1
ATOM 757 O O . ARG A 1 92 ? 45.019 0.755 -19.215 1.00 82.50 92 ARG A O 1
ATOM 764 N N . ASP A 1 93 ? 45.125 -1.067 -17.914 1.00 86.62 93 ASP A N 1
ATOM 765 C CA . ASP A 1 93 ? 46.208 -1.688 -18.680 1.00 86.62 93 ASP A CA 1
ATOM 766 C C . ASP A 1 93 ? 45.728 -2.209 -20.039 1.00 86.62 93 ASP A C 1
ATOM 768 O O . ASP A 1 93 ? 46.411 -1.990 -21.040 1.00 86.62 93 ASP A O 1
ATOM 772 N N . SER A 1 94 ? 44.504 -2.744 -20.128 1.00 83.12 94 SER A N 1
ATOM 773 C CA . SER A 1 94 ? 43.876 -3.040 -21.424 1.00 83.12 94 SER A CA 1
ATOM 774 C C . SER A 1 94 ? 43.704 -1.773 -22.279 1.00 83.12 94 SER A C 1
ATOM 776 O O . SER A 1 94 ? 43.998 -1.789 -23.473 1.00 83.12 94 SER A O 1
ATOM 778 N N . GLN A 1 95 ? 43.328 -0.640 -21.672 1.00 76.81 95 GLN A N 1
ATOM 779 C CA . GLN A 1 95 ? 43.184 0.638 -22.369 1.00 76.81 95 GLN A CA 1
ATOM 780 C C . GLN A 1 95 ? 44.535 1.165 -22.876 1.00 76.81 95 GLN A C 1
ATOM 782 O O . GLN A 1 95 ? 44.619 1.593 -24.025 1.00 76.81 95 GLN A O 1
ATOM 787 N N . LYS A 1 96 ? 45.605 1.085 -22.070 1.00 84.62 96 LYS A N 1
ATOM 788 C CA . LYS A 1 96 ? 46.978 1.393 -22.515 1.00 84.62 96 LYS A CA 1
ATOM 789 C C . LYS A 1 96 ? 47.407 0.489 -23.672 1.00 84.62 96 LYS A C 1
ATOM 791 O O . LYS A 1 96 ? 48.007 0.976 -24.624 1.00 84.62 96 LYS A O 1
ATOM 796 N N . GLN A 1 97 ? 47.107 -0.809 -23.601 1.00 84.75 97 GLN A N 1
ATOM 797 C CA . GLN A 1 97 ? 47.496 -1.779 -24.625 1.00 84.75 97 GLN A CA 1
ATOM 798 C C . GLN A 1 97 ? 46.740 -1.564 -25.945 1.00 84.75 97 GLN A C 1
ATOM 800 O O . GLN A 1 97 ? 47.349 -1.668 -27.006 1.00 84.75 97 GLN A O 1
ATOM 805 N N . VAL A 1 98 ? 45.456 -1.189 -25.894 1.00 79.75 98 VAL A N 1
ATOM 806 C CA . VAL A 1 98 ? 44.681 -0.776 -27.078 1.00 79.75 98 VAL A CA 1
ATOM 807 C C . VAL A 1 98 ? 45.213 0.536 -27.658 1.00 79.75 98 VAL A C 1
ATOM 809 O O . VAL A 1 98 ? 45.415 0.606 -28.866 1.00 79.75 98 VAL A O 1
ATOM 812 N N . ILE A 1 99 ? 45.502 1.548 -26.828 1.00 79.62 99 ILE A N 1
ATOM 813 C CA . ILE A 1 99 ? 46.104 2.812 -27.291 1.00 79.62 99 ILE A CA 1
ATOM 814 C C . ILE A 1 99 ? 47.441 2.539 -27.988 1.00 79.62 99 ILE A C 1
ATOM 816 O O . ILE A 1 99 ? 47.622 2.968 -29.123 1.00 79.62 99 ILE A O 1
ATOM 820 N N . LYS A 1 100 ? 48.332 1.755 -27.366 1.00 85.00 100 LYS A N 1
ATOM 821 C CA . LYS A 1 100 ? 49.626 1.412 -27.964 1.00 85.00 100 LYS A CA 1
ATOM 822 C C . LYS A 1 100 ? 49.471 0.603 -29.255 1.00 85.00 100 LYS A C 1
ATOM 824 O O . LYS A 1 100 ? 50.171 0.880 -30.215 1.00 85.00 100 LYS A O 1
ATOM 829 N N . GLY A 1 101 ? 48.545 -0.356 -29.309 1.00 87.44 101 GLY A N 1
ATOM 830 C CA . GLY A 1 101 ? 48.270 -1.117 -30.534 1.00 87.44 101 GLY A CA 1
ATOM 831 C C . GLY A 1 101 ? 47.765 -0.235 -31.682 1.00 87.44 101 GLY A C 1
ATOM 832 O O . GLY A 1 101 ? 48.126 -0.462 -32.832 1.00 87.44 101 GLY A O 1
ATOM 833 N N . VAL A 1 102 ? 46.990 0.810 -31.370 1.00 82.19 102 VAL A N 1
ATOM 834 C CA . VAL A 1 102 ? 46.579 1.830 -32.345 1.00 82.19 102 VAL A CA 1
ATOM 835 C C . VAL A 1 102 ? 47.775 2.686 -32.782 1.00 82.19 102 VAL A C 1
ATOM 837 O O . VAL A 1 102 ? 47.966 2.858 -33.983 1.00 82.19 102 VAL A O 1
ATOM 840 N N . GLU A 1 103 ? 48.615 3.163 -31.857 1.00 84.00 103 GLU A N 1
ATOM 841 C CA . GLU A 1 103 ? 49.852 3.902 -32.174 1.00 84.00 103 GLU A CA 1
ATOM 842 C C . GLU A 1 103 ? 50.814 3.080 -33.052 1.00 84.00 103 GLU A C 1
ATOM 844 O O . GLU A 1 103 ? 51.260 3.567 -34.090 1.00 84.00 103 GLU A O 1
ATOM 849 N N . ASP A 1 104 ? 51.074 1.819 -32.689 1.00 87.19 104 ASP A N 1
ATOM 850 C CA . ASP A 1 104 ? 51.909 0.890 -33.459 1.00 87.19 104 ASP A CA 1
ATOM 851 C C . ASP A 1 104 ? 51.316 0.673 -34.876 1.00 87.19 104 ASP A C 1
ATOM 853 O O . ASP A 1 104 ? 52.054 0.710 -35.860 1.00 87.19 104 ASP A O 1
ATOM 857 N N . SER A 1 105 ? 49.984 0.546 -35.011 1.00 81.06 105 SER A N 1
ATOM 858 C CA . SER A 1 105 ? 49.317 0.391 -36.321 1.00 81.06 105 SER A CA 1
ATOM 859 C C . SER A 1 105 ? 49.345 1.651 -37.198 1.00 81.06 105 SER A C 1
ATOM 861 O O . SER A 1 105 ? 49.411 1.544 -38.422 1.00 81.06 105 SER A O 1
ATOM 863 N N . PHE A 1 106 ? 49.342 2.850 -36.601 1.00 81.94 106 PHE A N 1
ATOM 864 C CA . PHE A 1 106 ? 49.527 4.098 -37.349 1.00 81.94 106 PHE A CA 1
ATOM 865 C C . PHE A 1 106 ? 50.964 4.235 -37.863 1.00 81.94 106 PHE A C 1
ATOM 867 O O . PHE A 1 106 ? 51.157 4.698 -38.984 1.00 81.94 106 PHE A O 1
ATOM 874 N N . ILE A 1 107 ? 51.958 3.790 -37.087 1.00 87.31 107 ILE A N 1
ATOM 875 C CA . ILE A 1 107 ? 53.360 3.752 -37.526 1.00 87.31 107 ILE A CA 1
ATOM 876 C C . ILE A 1 107 ? 53.528 2.765 -38.690 1.00 87.31 107 ILE A C 1
ATOM 878 O O . ILE A 1 107 ? 54.160 3.110 -39.687 1.00 87.31 107 ILE A O 1
ATOM 882 N N . GLU A 1 108 ? 52.932 1.572 -38.600 1.00 84.75 108 GLU A N 1
ATOM 883 C CA . GLU A 1 108 ? 52.961 0.573 -39.679 1.00 84.75 108 GLU A CA 1
ATOM 884 C C . GLU A 1 108 ? 52.309 1.114 -40.968 1.00 84.75 108 GLU A C 1
ATOM 886 O O . GLU A 1 108 ? 52.907 1.034 -42.046 1.00 84.75 108 GLU A O 1
ATOM 891 N N . PHE A 1 109 ? 51.150 1.774 -40.854 1.00 84.88 109 PHE A N 1
ATOM 892 C CA . PHE A 1 109 ? 50.474 2.441 -41.973 1.00 84.88 109 PHE A CA 1
ATOM 893 C C . PHE A 1 109 ? 51.305 3.575 -42.600 1.00 84.88 109 PHE A C 1
ATOM 895 O O . PHE A 1 109 ? 51.416 3.640 -43.825 1.00 84.88 109 PHE A O 1
ATOM 902 N N . ASP A 1 110 ? 51.925 4.445 -41.795 1.00 82.06 110 ASP A N 1
ATOM 903 C CA . ASP A 1 110 ? 52.802 5.506 -42.311 1.00 82.06 110 ASP A CA 1
ATOM 904 C C . ASP A 1 110 ? 54.035 4.923 -43.029 1.00 82.06 110 ASP A C 1
ATOM 906 O O . ASP A 1 110 ? 54.478 5.490 -44.031 1.00 82.06 110 ASP A O 1
ATOM 910 N N . THR A 1 111 ? 54.568 3.774 -42.584 1.00 87.62 111 THR A N 1
ATOM 911 C CA . THR A 1 111 ? 55.670 3.094 -43.291 1.00 87.62 111 THR A CA 1
ATOM 912 C C . THR A 1 111 ? 55.240 2.461 -44.616 1.00 87.62 111 THR A C 1
ATOM 914 O O . THR A 1 111 ? 55.900 2.700 -45.626 1.00 87.62 111 THR A O 1
ATOM 917 N N . ASP A 1 112 ? 54.111 1.747 -44.657 1.00 85.88 112 ASP A N 1
ATOM 918 C CA . ASP A 1 112 ? 53.543 1.175 -45.889 1.00 85.88 112 ASP A CA 1
ATOM 919 C C . ASP A 1 112 ? 53.204 2.270 -46.919 1.00 85.88 112 ASP A C 1
ATOM 921 O O . ASP A 1 112 ? 53.514 2.151 -48.107 1.00 85.88 112 ASP A O 1
ATOM 925 N N . MET A 1 113 ? 52.637 3.392 -46.466 1.00 77.69 113 MET A N 1
ATOM 926 C CA . MET A 1 113 ? 52.301 4.513 -47.344 1.00 77.69 113 MET A CA 1
ATOM 927 C C . MET A 1 113 ? 53.538 5.308 -47.801 1.00 77.69 113 MET A C 1
ATOM 929 O O . MET A 1 113 ? 53.528 5.891 -48.891 1.00 77.69 113 MET A O 1
ATOM 933 N N . ALA A 1 114 ? 54.623 5.322 -47.019 1.00 82.44 114 ALA A N 1
ATOM 934 C CA . ALA A 1 114 ? 55.912 5.860 -47.453 1.00 82.44 114 ALA A CA 1
ATOM 935 C C . ALA A 1 114 ? 56.588 4.957 -48.501 1.00 82.44 114 ALA A C 1
ATOM 937 O O . ALA A 1 114 ? 57.084 5.467 -49.507 1.00 82.44 114 ALA A O 1
ATOM 938 N N . GLU A 1 115 ? 56.560 3.634 -48.314 1.00 82.75 115 GLU A N 1
ATOM 939 C CA . GLU A 1 115 ? 57.111 2.662 -49.267 1.00 82.75 115 GLU A CA 1
ATOM 940 C C . GLU A 1 115 ? 56.343 2.681 -50.599 1.00 82.75 115 GLU A C 1
ATOM 942 O O . GLU A 1 115 ? 56.956 2.776 -51.664 1.00 82.75 115 GLU A O 1
ATOM 947 N N . LYS A 1 116 ? 55.005 2.732 -50.556 1.00 80.19 116 LYS A N 1
ATOM 948 C CA . LYS A 1 116 ? 54.157 2.906 -51.749 1.00 80.19 116 LYS A CA 1
ATOM 949 C C . LYS A 1 116 ? 54.467 4.189 -52.516 1.00 80.19 116 LYS A C 1
ATOM 951 O O . LYS A 1 116 ? 54.622 4.134 -53.731 1.00 80.19 116 LYS A O 1
ATOM 956 N N . ARG A 1 117 ? 54.637 5.325 -51.830 1.00 78.25 117 ARG A N 1
ATOM 957 C CA . ARG A 1 117 ? 55.028 6.593 -52.479 1.00 78.25 117 ARG A CA 1
ATOM 958 C C . ARG A 1 117 ? 56.428 6.545 -53.089 1.00 78.25 117 ARG A C 1
ATOM 960 O O . ARG A 1 117 ? 56.640 7.144 -54.139 1.00 78.25 117 ARG A O 1
ATOM 967 N N . ALA A 1 118 ? 57.371 5.839 -52.466 1.00 80.75 118 ALA A N 1
ATOM 968 C CA . ALA A 1 118 ? 58.699 5.630 -53.039 1.00 80.75 118 ALA A CA 1
ATOM 969 C C . ALA A 1 118 ? 58.639 4.754 -54.305 1.00 80.75 118 ALA A C 1
ATOM 971 O O . ALA A 1 118 ? 59.306 5.066 -55.289 1.00 80.75 118 ALA A O 1
ATOM 972 N N . LEU A 1 119 ? 57.797 3.713 -54.311 1.00 82.50 119 LEU A N 1
ATOM 973 C CA . LEU A 1 119 ? 57.519 2.878 -55.485 1.00 82.50 119 LEU A CA 1
ATOM 974 C C . LEU A 1 119 ? 56.839 3.659 -56.620 1.00 82.50 119 LEU A C 1
ATOM 976 O O . LEU A 1 119 ? 57.275 3.560 -57.765 1.00 82.50 119 LEU A O 1
ATOM 980 N N . GLU A 1 120 ? 55.820 4.470 -56.317 1.00 73.88 120 GLU A N 1
ATOM 981 C CA . GLU A 1 120 ? 55.179 5.355 -57.300 1.00 73.88 120 GLU A CA 1
ATOM 982 C C . GLU A 1 120 ? 56.179 6.362 -57.884 1.00 73.88 120 GLU A C 1
ATOM 984 O O . GLU A 1 120 ? 56.250 6.517 -59.103 1.00 73.88 120 GLU A O 1
ATOM 989 N N . GLN A 1 121 ? 56.996 7.013 -57.047 1.00 77.00 121 GLN A N 1
ATOM 990 C CA . GLN A 1 121 ? 57.998 7.967 -57.525 1.00 77.00 121 GLN A CA 1
ATOM 991 C C . GLN A 1 121 ? 59.070 7.284 -58.392 1.00 77.00 121 GLN A C 1
ATOM 993 O O . GLN A 1 121 ? 59.416 7.817 -59.445 1.00 77.00 121 GLN A O 1
ATOM 998 N N . ALA A 1 122 ? 59.548 6.097 -58.007 1.00 79.38 122 ALA A N 1
ATOM 999 C CA . ALA A 1 122 ? 60.496 5.325 -58.809 1.00 79.38 122 ALA A CA 1
ATOM 1000 C C . ALA A 1 122 ? 59.900 4.913 -60.167 1.00 79.38 122 ALA A C 1
ATOM 1002 O O . ALA A 1 122 ? 60.548 5.099 -61.194 1.00 79.38 122 ALA A O 1
ATOM 1003 N N . GLY A 1 123 ? 58.648 4.440 -60.198 1.00 79.88 123 GLY A N 1
ATOM 1004 C CA . GLY A 1 123 ? 57.947 4.104 -61.443 1.00 79.88 123 GLY A CA 1
ATOM 1005 C C . GLY A 1 123 ? 57.693 5.318 -62.346 1.00 79.88 123 GLY A C 1
ATOM 1006 O O . GLY A 1 123 ? 57.739 5.200 -63.571 1.00 79.88 123 GLY A O 1
ATOM 1007 N N . ILE A 1 124 ? 57.484 6.505 -61.766 1.00 74.94 124 ILE A N 1
ATOM 1008 C CA . ILE A 1 124 ? 57.391 7.772 -62.507 1.00 74.94 124 ILE A CA 1
ATOM 1009 C C . ILE A 1 124 ? 58.759 8.178 -63.079 1.00 74.94 124 ILE A C 1
ATOM 1011 O O . ILE A 1 124 ? 58.821 8.595 -64.234 1.00 74.94 124 ILE A O 1
ATOM 1015 N N . GLU A 1 125 ? 59.856 8.032 -62.331 1.00 77.56 125 GLU A N 1
ATOM 1016 C CA . GLU A 1 125 ? 61.215 8.320 -62.821 1.00 77.56 125 GLU A CA 1
ATOM 1017 C C . GLU A 1 125 ? 61.674 7.311 -63.899 1.00 77.56 125 GLU A C 1
ATOM 1019 O O . GLU A 1 125 ? 62.282 7.713 -64.895 1.00 77.56 125 GLU A O 1
ATOM 1024 N N . GLU A 1 126 ? 61.310 6.030 -63.782 1.00 77.81 126 GLU A N 1
ATOM 1025 C CA . GLU A 1 126 ? 61.521 5.006 -64.819 1.00 77.81 126 GLU A CA 1
ATOM 1026 C C . GLU A 1 126 ? 60.695 5.310 -66.084 1.00 77.81 126 GLU A C 1
ATOM 1028 O O . GLU A 1 126 ? 61.232 5.350 -67.192 1.00 77.81 126 GLU A O 1
ATOM 1033 N N . SER A 1 127 ? 59.415 5.665 -65.929 1.00 73.31 127 SER A N 1
ATOM 1034 C CA . SER A 1 127 ? 58.560 6.090 -67.050 1.00 73.31 127 SER A CA 1
ATOM 1035 C C . SER A 1 127 ? 59.091 7.355 -67.740 1.00 73.31 127 SER A C 1
ATOM 1037 O O . SER A 1 127 ? 59.085 7.451 -68.966 1.00 73.31 127 SER A O 1
ATOM 1039 N N . PHE A 1 128 ? 59.582 8.334 -66.972 1.00 74.81 128 PHE A N 1
ATOM 1040 C CA . PHE A 1 128 ? 60.120 9.591 -67.501 1.00 74.81 128 PHE A CA 1
ATOM 1041 C C . PHE A 1 128 ? 61.489 9.412 -68.177 1.00 74.81 128 PHE A C 1
ATOM 1043 O O . PHE A 1 128 ? 61.811 10.128 -69.129 1.00 74.81 128 PHE A O 1
ATOM 1050 N N . THR A 1 129 ? 62.298 8.451 -67.723 1.00 79.12 129 THR A N 1
ATOM 1051 C CA . THR A 1 129 ? 63.557 8.094 -68.392 1.00 79.12 129 THR A CA 1
ATOM 1052 C C . THR A 1 129 ? 63.314 7.295 -69.673 1.00 79.12 129 THR A C 1
ATOM 1054 O O . THR A 1 129 ? 63.909 7.659 -70.686 1.00 79.12 129 THR A O 1
ATOM 1057 N N . SER A 1 130 ? 62.373 6.339 -69.694 1.00 77.56 130 SER A N 1
ATOM 1058 C CA . SER A 1 130 ? 61.931 5.676 -70.939 1.00 77.56 130 SER A CA 1
ATOM 1059 C C . SER A 1 130 ? 61.410 6.689 -71.957 1.00 77.56 130 SER A C 1
ATOM 1061 O O . SER A 1 130 ? 61.899 6.735 -73.080 1.00 77.56 130 SER A O 1
ATOM 1063 N N . LEU A 1 131 ? 60.516 7.596 -71.546 1.00 75.50 131 LEU A N 1
ATOM 1064 C CA . LEU A 1 131 ? 59.932 8.605 -72.433 1.00 75.50 131 LEU A CA 1
ATOM 1065 C C . LEU A 1 131 ? 60.979 9.586 -72.993 1.00 75.50 131 LEU A C 1
ATOM 1067 O O . LEU A 1 131 ? 60.911 9.938 -74.168 1.00 75.50 131 LEU A O 1
ATOM 1071 N N . ASN A 1 132 ? 61.984 10.000 -72.211 1.00 79.56 132 ASN A N 1
ATOM 1072 C CA . ASN A 1 132 ? 63.108 10.794 -72.736 1.00 79.56 132 ASN A CA 1
ATOM 1073 C C . ASN A 1 132 ? 64.011 9.992 -73.689 1.00 79.56 132 ASN A C 1
ATOM 1075 O O . ASN A 1 132 ? 64.581 10.559 -74.624 1.00 79.56 132 ASN A O 1
ATOM 1079 N N . GLN A 1 133 ? 64.163 8.688 -73.464 1.00 78.69 133 GLN A N 1
ATOM 1080 C CA . GLN A 1 133 ? 64.972 7.815 -74.312 1.00 78.69 133 GLN A CA 1
ATOM 1081 C C . GLN A 1 133 ? 64.260 7.529 -75.646 1.00 78.69 133 GLN A C 1
ATOM 1083 O O . GLN A 1 133 ? 64.865 7.664 -76.706 1.00 78.69 133 GLN A O 1
ATOM 1088 N N . GLU A 1 134 ? 62.951 7.283 -75.611 1.00 76.62 134 GLU A N 1
ATOM 1089 C CA . GLU A 1 134 ? 62.070 7.237 -76.783 1.00 76.62 134 GLU A CA 1
ATOM 1090 C C . GLU A 1 134 ? 62.046 8.579 -77.529 1.00 76.62 134 GLU A C 1
ATOM 1092 O O . GLU A 1 134 ? 62.124 8.596 -78.755 1.00 76.62 134 GLU A O 1
ATOM 1097 N N . MET A 1 135 ? 62.001 9.713 -76.816 1.00 72.81 135 MET A N 1
ATOM 1098 C CA . MET A 1 135 ? 62.034 11.045 -77.431 1.00 72.81 135 MET A CA 1
ATOM 1099 C C . MET A 1 135 ? 63.379 11.336 -78.112 1.00 72.81 135 MET A C 1
ATOM 1101 O O . MET A 1 135 ? 63.389 11.887 -79.209 1.00 72.81 135 MET A O 1
ATOM 1105 N N . THR A 1 136 ? 64.507 10.935 -77.520 1.00 76.00 136 THR A N 1
ATOM 1106 C CA . THR A 1 136 ? 65.833 11.129 -78.139 1.00 76.00 136 THR A CA 1
ATOM 1107 C C . THR A 1 136 ? 66.107 10.155 -79.286 1.00 76.00 136 THR A C 1
ATOM 1109 O O . THR A 1 136 ? 66.747 10.547 -80.264 1.00 76.00 136 THR A O 1
ATOM 1112 N N . ASP A 1 137 ? 65.565 8.933 -79.256 1.00 74.88 137 ASP A N 1
ATOM 1113 C CA . ASP A 1 137 ? 65.568 8.051 -80.429 1.00 74.88 137 ASP A CA 1
ATOM 1114 C C . ASP A 1 137 ? 64.592 8.516 -81.526 1.00 74.88 137 ASP A C 1
ATOM 1116 O O . ASP A 1 137 ? 64.899 8.357 -82.710 1.00 74.88 137 ASP A O 1
ATOM 1120 N N . LEU A 1 138 ? 63.490 9.190 -81.172 1.00 74.00 138 LEU A N 1
ATOM 1121 C CA . LEU A 1 138 ? 62.641 9.920 -82.120 1.00 74.00 138 LEU A CA 1
ATOM 1122 C C . LEU A 1 138 ? 63.380 11.101 -82.758 1.00 74.00 138 LEU A C 1
ATOM 1124 O O . LEU A 1 138 ? 63.365 11.207 -83.980 1.00 74.00 138 LEU A O 1
ATOM 1128 N N . GLU A 1 139 ? 64.062 11.957 -81.989 1.00 76.12 139 GLU A N 1
ATOM 1129 C CA . GLU A 1 139 ? 64.867 13.062 -82.538 1.00 76.12 139 GLU A CA 1
ATOM 1130 C C . GLU A 1 139 ? 65.976 12.542 -83.467 1.00 76.12 139 GLU A C 1
ATOM 1132 O O . GLU A 1 139 ? 66.137 13.037 -84.587 1.00 76.12 139 GLU A O 1
ATOM 1137 N N . ARG A 1 140 ? 66.690 11.487 -83.051 1.00 73.06 140 ARG A N 1
ATOM 1138 C CA . ARG A 1 140 ? 67.732 10.823 -83.849 1.00 73.06 140 ARG A CA 1
ATOM 1139 C C . ARG A 1 140 ? 67.169 10.203 -85.130 1.00 73.06 140 ARG A C 1
ATOM 1141 O O . ARG A 1 140 ? 67.761 10.359 -86.199 1.00 73.06 140 ARG A O 1
ATOM 1148 N N . GLY A 1 141 ? 66.021 9.534 -85.037 1.00 72.94 141 GLY A N 1
ATOM 1149 C CA . GLY A 1 141 ? 65.296 8.999 -86.185 1.00 72.94 141 GLY A CA 1
ATOM 1150 C C . GLY A 1 141 ? 64.828 10.099 -87.137 1.00 72.94 141 GLY A C 1
ATOM 1151 O O . GLY A 1 141 ? 64.958 9.950 -88.349 1.00 72.94 141 GLY A O 1
ATOM 1152 N N . LEU A 1 142 ? 64.352 11.227 -86.605 1.00 68.44 142 LEU A N 1
ATOM 1153 C CA . LEU A 1 142 ? 63.849 12.367 -87.370 1.00 68.44 142 LEU A CA 1
ATOM 1154 C C . LEU A 1 142 ? 64.979 13.089 -88.117 1.00 68.44 142 LEU A C 1
ATOM 1156 O O . LEU A 1 142 ? 64.799 13.407 -89.292 1.00 68.44 142 LEU A O 1
ATOM 1160 N N . ASP A 1 143 ? 66.159 13.274 -87.518 1.00 68.62 143 ASP A N 1
ATOM 1161 C CA . ASP A 1 143 ? 67.326 13.819 -88.229 1.00 68.62 143 ASP A CA 1
ATOM 1162 C C . ASP A 1 143 ? 67.916 12.826 -89.263 1.00 68.62 143 ASP A C 1
ATOM 1164 O O . ASP A 1 143 ? 68.333 13.263 -90.341 1.00 68.62 143 ASP A O 1
ATOM 1168 N N . GLU A 1 144 ? 67.871 11.500 -89.043 1.00 66.44 144 GLU A N 1
ATOM 1169 C CA . GLU A 1 144 ? 68.170 10.517 -90.109 1.00 66.44 144 GLU A CA 1
ATOM 1170 C C . GLU A 1 144 ? 67.170 10.606 -91.277 1.00 66.44 144 GLU A C 1
ATOM 1172 O O . GLU A 1 144 ? 67.568 10.566 -92.447 1.00 66.44 144 GLU A O 1
ATOM 1177 N N . LEU A 1 145 ? 65.876 10.756 -90.980 1.00 57.88 145 LEU A N 1
ATOM 1178 C CA . LEU A 1 145 ? 64.804 10.846 -91.977 1.00 57.88 145 LEU A CA 1
ATOM 1179 C C . LEU A 1 145 ? 64.923 12.140 -92.796 1.00 57.88 145 LEU A C 1
ATOM 1181 O O . LEU A 1 145 ? 64.857 12.112 -94.021 1.00 57.88 145 LEU A O 1
ATOM 1185 N N . LYS A 1 146 ? 65.205 13.258 -92.126 1.00 57.62 146 LYS A N 1
ATOM 1186 C CA . LYS A 1 146 ? 65.464 14.587 -92.702 1.00 57.62 146 LYS A CA 1
ATOM 1187 C C . LYS A 1 146 ? 66.723 14.605 -93.571 1.00 57.62 146 LYS A C 1
ATOM 1189 O O . LYS A 1 146 ? 66.701 15.192 -94.648 1.00 57.62 146 LYS A O 1
ATOM 1194 N N . SER A 1 147 ? 67.782 13.902 -93.159 1.00 61.31 147 SER A N 1
ATOM 1195 C CA . SER A 1 147 ? 68.985 13.685 -93.973 1.00 61.31 147 SER A CA 1
ATOM 1196 C C . SER A 1 147 ? 68.664 12.916 -95.262 1.00 61.31 147 SER A C 1
ATOM 1198 O O . SER A 1 147 ? 68.987 13.377 -96.355 1.00 61.31 147 SER A O 1
ATOM 1200 N N . ARG A 1 148 ? 67.929 11.795 -95.169 1.00 56.03 148 ARG A N 1
ATOM 1201 C CA . ARG A 1 148 ? 67.522 10.997 -96.346 1.00 56.03 148 ARG A CA 1
ATOM 1202 C C . ARG A 1 148 ? 66.465 11.678 -97.225 1.00 56.03 148 ARG A C 1
ATOM 1204 O O . ARG A 1 148 ? 66.382 11.363 -98.411 1.00 56.03 148 ARG A O 1
ATOM 1211 N N . ALA A 1 149 ? 65.679 12.603 -96.676 1.00 49.66 149 ALA A N 1
ATOM 1212 C CA . ALA A 1 149 ? 64.661 13.339 -97.419 1.00 49.66 149 ALA A CA 1
ATOM 1213 C C . ALA A 1 149 ? 65.263 14.339 -98.420 1.00 49.66 149 ALA A C 1
ATOM 1215 O O . ALA A 1 149 ? 64.710 14.501 -99.502 1.00 49.66 149 ALA A O 1
ATOM 1216 N N . TYR A 1 150 ? 66.401 14.981 -98.134 1.00 52.31 150 TYR A N 1
ATOM 1217 C CA . TYR A 1 150 ? 66.926 16.024 -99.031 1.00 52.31 150 TYR A CA 1
ATOM 1218 C C . TYR A 1 150 ? 67.374 15.524 -100.422 1.00 52.31 150 TYR A C 1
ATOM 1220 O O . TYR A 1 150 ? 67.346 16.305 -101.372 1.00 52.31 150 TYR A O 1
ATOM 1228 N N . ASP A 1 151 ? 67.711 14.238 -100.579 1.00 53.81 151 ASP A N 1
ATOM 1229 C CA . ASP A 1 151 ? 68.310 13.696 -101.814 1.00 53.81 151 ASP A CA 1
ATOM 1230 C C . ASP A 1 151 ? 67.309 13.156 -102.865 1.00 53.81 151 ASP A C 1
ATOM 1232 O O . ASP A 1 151 ? 67.722 12.780 -103.962 1.00 53.81 151 ASP A O 1
ATOM 1236 N N . ASN A 1 152 ? 65.999 13.083 -102.577 1.00 55.28 152 ASN A N 1
ATOM 1237 C CA . ASN A 1 152 ? 65.000 12.466 -103.484 1.00 55.28 152 ASN A CA 1
ATOM 1238 C C . ASN A 1 152 ? 63.699 13.275 -103.686 1.00 55.28 152 ASN A C 1
ATOM 1240 O O . ASN A 1 152 ? 62.752 12.799 -104.318 1.00 55.28 152 ASN A O 1
ATOM 1244 N N . VAL A 1 153 ? 63.616 14.485 -103.132 1.00 52.62 153 VAL A N 1
ATOM 1245 C CA . VAL A 1 153 ? 62.335 15.139 -102.818 1.00 52.62 153 VAL A CA 1
ATOM 1246 C C . VAL A 1 153 ? 62.153 16.434 -103.615 1.00 52.62 153 VAL A C 1
ATOM 1248 O O . VAL A 1 153 ? 62.590 17.509 -103.219 1.00 52.62 153 VAL A O 1
ATOM 1251 N N . SER A 1 154 ? 61.487 16.314 -104.768 1.00 49.84 154 SER A N 1
ATOM 1252 C CA . SER A 1 154 ? 60.889 17.451 -105.493 1.00 49.84 154 SER A CA 1
ATOM 1253 C C . SER A 1 154 ? 59.743 17.013 -106.418 1.00 49.84 154 SER A C 1
ATOM 1255 O O . SER A 1 154 ? 58.701 17.653 -106.444 1.00 49.84 154 SER A O 1
ATOM 1257 N N . GLU A 1 155 ? 59.880 15.873 -107.110 1.00 52.12 155 GLU A N 1
ATOM 1258 C CA . GLU A 1 155 ? 58.836 15.361 -108.024 1.00 52.12 155 GLU A CA 1
ATOM 1259 C C . GLU A 1 155 ? 58.013 14.212 -107.410 1.00 52.12 155 GLU A C 1
ATOM 1261 O O . GLU A 1 155 ? 56.810 14.114 -107.635 1.00 52.12 155 GLU A O 1
ATOM 1266 N N . LYS A 1 156 ? 58.621 13.387 -106.542 1.00 54.22 156 LYS A N 1
ATOM 1267 C CA . LYS A 1 156 ? 57.884 12.395 -105.739 1.00 54.22 156 LYS A CA 1
ATOM 1268 C C . LYS A 1 156 ? 57.132 12.986 -104.549 1.00 54.22 156 LYS A C 1
ATOM 1270 O O . LYS A 1 156 ? 56.223 12.321 -104.065 1.00 54.22 156 LYS A O 1
ATOM 1275 N N . LEU A 1 157 ? 57.493 14.184 -104.072 1.00 56.91 157 LEU A N 1
ATOM 1276 C CA . LEU A 1 157 ? 56.884 14.734 -102.857 1.00 56.91 157 LEU A CA 1
ATOM 1277 C C . LEU A 1 157 ? 55.396 14.992 -103.051 1.00 56.91 157 LEU A C 1
ATOM 1279 O O . LEU A 1 157 ? 54.631 14.566 -102.210 1.00 56.91 157 LEU A O 1
ATOM 1283 N N . GLN A 1 158 ? 54.982 15.600 -104.165 1.00 59.88 158 GLN A N 1
ATOM 1284 C CA . GLN A 1 158 ? 53.567 15.905 -104.379 1.00 59.88 158 GLN A CA 1
ATOM 1285 C C . GLN A 1 158 ? 52.704 14.635 -104.442 1.00 59.88 158 GLN A C 1
ATOM 1287 O O . GLN A 1 158 ? 51.621 14.614 -103.876 1.00 59.88 158 GLN A O 1
ATOM 1292 N N . VAL A 1 159 ? 53.191 13.557 -105.069 1.00 61.16 159 VAL A N 1
ATOM 1293 C CA . VAL A 1 159 ? 52.454 12.281 -105.100 1.00 61.16 159 VAL A CA 1
ATOM 1294 C C . VAL A 1 159 ? 52.451 11.616 -103.725 1.00 61.16 159 VAL A C 1
ATOM 1296 O O . VAL A 1 159 ? 51.415 11.112 -103.332 1.00 61.16 159 VAL A O 1
ATOM 1299 N N . PHE A 1 160 ? 53.547 11.670 -102.960 1.00 62.66 160 PHE A N 1
ATOM 1300 C CA . PHE A 1 160 ? 53.550 11.197 -101.570 1.00 62.66 160 PHE A CA 1
ATOM 1301 C C . PHE A 1 160 ? 52.759 12.100 -100.616 1.00 62.66 160 PHE A C 1
ATOM 1303 O O . PHE A 1 160 ? 52.304 11.609 -99.601 1.00 62.66 160 PHE A O 1
ATOM 1310 N N . GLU A 1 161 ? 52.582 13.390 -100.900 1.00 68.56 161 GLU A N 1
ATOM 1311 C CA . GLU A 1 161 ? 51.709 14.286 -100.138 1.00 68.56 161 GLU A CA 1
ATOM 1312 C C . GLU A 1 161 ? 50.247 14.047 -100.512 1.00 68.56 161 GLU A C 1
ATOM 1314 O O . GLU A 1 161 ? 49.415 13.995 -99.621 1.00 68.56 161 GLU A O 1
ATOM 1319 N N . ASP A 1 162 ? 49.903 13.808 -101.777 1.00 71.00 162 ASP A N 1
ATOM 1320 C CA . ASP A 1 162 ? 48.541 13.418 -102.160 1.00 71.00 162 ASP A CA 1
ATOM 1321 C C . ASP A 1 162 ? 48.223 11.971 -101.718 1.00 71.00 162 ASP A C 1
ATOM 1323 O O . ASP A 1 162 ? 47.104 11.715 -101.288 1.00 71.00 162 ASP A O 1
ATOM 1327 N N . GLU A 1 163 ? 49.199 11.056 -101.694 1.00 74.56 163 GLU A N 1
ATOM 1328 C CA . GLU A 1 163 ? 49.174 9.723 -101.054 1.00 74.56 163 GLU A CA 1
ATOM 1329 C C . GLU A 1 163 ? 49.679 9.765 -99.588 1.00 74.56 163 GLU A C 1
ATOM 1331 O O . GLU A 1 163 ? 50.166 8.767 -99.082 1.00 74.56 163 GLU A O 1
ATOM 1336 N N . PHE A 1 164 ? 49.557 10.901 -98.879 1.00 75.31 164 PHE A N 1
ATOM 1337 C CA . PHE A 1 164 ? 49.697 11.031 -97.401 1.00 75.31 164 PHE A CA 1
ATOM 1338 C C . PHE A 1 164 ? 48.773 12.107 -96.799 1.00 75.31 164 PHE A C 1
ATOM 1340 O O . PHE A 1 164 ? 48.608 12.219 -95.593 1.00 75.31 164 PHE A O 1
ATOM 1347 N N . PHE A 1 165 ? 48.076 12.848 -97.649 1.00 75.44 165 PHE A N 1
ATOM 1348 C CA . PHE A 1 165 ? 46.778 13.469 -97.430 1.00 75.44 165 PHE A CA 1
ATOM 1349 C C . PHE A 1 165 ? 45.717 12.782 -98.311 1.00 75.44 165 PHE A C 1
ATOM 1351 O O . PHE A 1 165 ? 44.698 13.389 -98.638 1.00 75.44 165 PHE A O 1
ATOM 1358 N N . THR A 1 166 ? 45.979 11.527 -98.685 1.00 79.25 166 THR A N 1
ATOM 1359 C CA . THR A 1 166 ? 45.047 10.437 -99.041 1.00 79.25 166 THR A CA 1
ATOM 1360 C C . THR A 1 166 ? 45.635 9.075 -98.635 1.00 79.25 166 THR A C 1
ATOM 1362 O O . THR A 1 166 ? 44.875 8.118 -98.607 1.00 79.25 166 THR A O 1
ATOM 1365 N N . ASP A 1 167 ? 46.900 9.014 -98.175 1.00 80.75 167 ASP A N 1
ATOM 1366 C CA . ASP A 1 167 ? 47.155 8.421 -96.851 1.00 80.75 167 ASP A CA 1
ATOM 1367 C C . ASP A 1 167 ? 46.991 9.474 -95.705 1.00 80.75 167 ASP A C 1
ATOM 1369 O O . ASP A 1 167 ? 46.343 10.501 -95.926 1.00 80.75 167 ASP A O 1
ATOM 1373 N N . LEU A 1 168 ? 47.485 9.217 -94.470 1.00 77.00 168 LEU A N 1
ATOM 1374 C CA . LEU A 1 168 ? 47.141 9.792 -93.125 1.00 77.00 168 LEU A CA 1
ATOM 1375 C C . LEU A 1 168 ? 45.660 9.655 -92.741 1.00 77.00 168 LEU A C 1
ATOM 1377 O O . LEU A 1 168 ? 45.286 9.403 -91.597 1.00 77.00 168 LEU A O 1
ATOM 1381 N N . LYS A 1 169 ? 44.829 9.844 -93.745 1.00 77.19 169 LYS A N 1
ATOM 1382 C CA . LYS A 1 169 ? 43.445 10.212 -93.730 1.00 77.19 169 LYS A CA 1
ATOM 1383 C C . LYS A 1 169 ? 42.528 9.188 -93.030 1.00 77.19 169 LYS A C 1
ATOM 1385 O O . LYS A 1 169 ? 42.099 9.493 -91.931 1.00 77.19 169 LYS A O 1
ATOM 1390 N N . ASN A 1 170 ? 42.219 7.999 -93.549 1.00 83.56 170 ASN A N 1
ATOM 1391 C CA . ASN A 1 170 ? 41.198 7.101 -92.958 1.00 83.56 170 ASN A CA 1
ATOM 1392 C C . ASN A 1 170 ? 41.557 6.620 -91.548 1.00 83.56 170 ASN A C 1
ATOM 1394 O O . ASN A 1 170 ? 40.699 6.012 -90.927 1.00 83.56 170 ASN A O 1
ATOM 1398 N N . ARG A 1 171 ? 42.758 6.859 -91.014 1.00 81.12 171 ARG A N 1
ATOM 1399 C CA . ARG A 1 171 ? 43.023 6.594 -89.598 1.00 81.12 171 ARG A CA 1
ATOM 1400 C C . ARG A 1 171 ? 42.257 7.589 -88.734 1.00 81.12 171 ARG A C 1
ATOM 1402 O O . ARG A 1 171 ? 41.890 7.214 -87.641 1.00 81.12 171 ARG A O 1
ATOM 1409 N N . ASP A 1 172 ? 41.904 8.781 -89.215 1.00 79.00 172 ASP A N 1
ATOM 1410 C CA . ASP A 1 172 ? 40.909 9.631 -88.550 1.00 79.00 172 ASP A CA 1
ATOM 1411 C C . ASP A 1 172 ? 39.479 9.164 -88.862 1.00 79.00 172 ASP A C 1
ATOM 1413 O O . ASP A 1 172 ? 38.750 8.965 -87.909 1.00 79.00 172 ASP A O 1
ATOM 1417 N N . GLU A 1 173 ? 39.055 8.854 -90.100 1.00 83.38 173 GLU A N 1
ATOM 1418 C CA . GLU A 1 173 ? 37.687 8.308 -90.319 1.00 83.38 173 GLU A CA 1
ATOM 1419 C C . GLU A 1 173 ? 37.427 7.013 -89.517 1.00 83.38 173 GLU A C 1
ATOM 1421 O O . GLU A 1 173 ? 36.357 6.847 -88.937 1.00 83.38 173 GLU A O 1
ATOM 1426 N N . GLN A 1 174 ? 38.413 6.109 -89.444 1.00 85.81 174 GLN A N 1
ATOM 1427 C CA . GLN A 1 174 ? 38.306 4.800 -88.792 1.00 85.81 174 GLN A CA 1
ATOM 1428 C C . GLN A 1 174 ? 38.744 4.804 -87.324 1.00 85.81 174 GLN A C 1
ATOM 1430 O O . GLN A 1 174 ? 38.143 4.065 -86.553 1.00 85.81 174 GLN A O 1
ATOM 1435 N N . MET A 1 175 ? 39.664 5.669 -86.862 1.00 79.62 175 MET A N 1
ATOM 1436 C CA . MET A 1 175 ? 39.761 5.916 -85.412 1.00 79.62 175 MET A CA 1
ATOM 1437 C C . MET A 1 175 ? 38.582 6.742 -84.912 1.00 79.62 175 MET A C 1
ATOM 1439 O O . MET A 1 175 ? 38.209 6.557 -83.768 1.00 79.62 175 MET A O 1
ATOM 1443 N N . ARG A 1 176 ? 37.921 7.581 -85.717 1.00 81.94 176 ARG A N 1
ATOM 1444 C CA . ARG A 1 176 ? 36.630 8.181 -85.343 1.00 81.94 176 ARG A CA 1
ATOM 1445 C C . ARG A 1 176 ? 35.538 7.142 -85.309 1.00 81.94 176 ARG A C 1
ATOM 1447 O O . ARG A 1 176 ? 34.822 7.124 -84.323 1.00 81.94 176 ARG A O 1
ATOM 1454 N N . SER A 1 177 ? 35.419 6.262 -86.305 1.00 85.56 177 SER A N 1
ATOM 1455 C CA . SER A 1 177 ? 34.414 5.199 -86.241 1.00 85.56 177 SER A CA 1
ATOM 1456 C C . SER A 1 177 ? 34.690 4.254 -85.072 1.00 85.56 177 SER A C 1
ATOM 1458 O O . SER A 1 177 ? 33.754 3.900 -84.372 1.00 85.56 177 SER A O 1
ATOM 1460 N N . ALA A 1 178 ? 35.953 3.919 -84.790 1.00 85.38 178 ALA A N 1
ATOM 1461 C CA . ALA A 1 178 ? 36.335 3.097 -83.643 1.00 85.38 178 ALA A CA 1
ATOM 1462 C C . ALA A 1 178 ? 36.205 3.833 -82.299 1.00 85.38 178 ALA A C 1
ATOM 1464 O O . ALA A 1 178 ? 35.812 3.209 -81.324 1.00 85.38 178 ALA A O 1
ATOM 1465 N N . LEU A 1 179 ? 36.470 5.142 -82.216 1.00 84.81 179 LEU A N 1
ATOM 1466 C CA . LEU A 1 179 ? 36.245 5.955 -81.011 1.00 84.81 179 LEU A CA 1
ATOM 1467 C C . LEU A 1 179 ? 34.762 6.255 -80.799 1.00 84.81 179 LEU A C 1
ATOM 1469 O O . LEU A 1 179 ? 34.343 6.373 -79.656 1.00 84.81 179 LEU A O 1
ATOM 1473 N N . GLU A 1 180 ? 33.961 6.377 -81.856 1.00 88.38 180 GLU A N 1
ATOM 1474 C CA . GLU A 1 180 ? 32.510 6.559 -81.788 1.00 88.38 180 GLU A CA 1
ATOM 1475 C C . GLU A 1 180 ? 31.807 5.230 -81.497 1.00 88.38 180 GLU A C 1
ATOM 1477 O O . GLU A 1 180 ? 30.862 5.220 -80.717 1.00 88.38 180 GLU A O 1
ATOM 1482 N N . GLU A 1 181 ? 32.300 4.101 -82.012 1.00 89.88 181 GLU A N 1
ATOM 1483 C CA . GLU A 1 181 ? 31.857 2.756 -81.635 1.00 89.88 181 GLU A CA 1
ATOM 1484 C C . GLU A 1 181 ? 32.295 2.397 -80.211 1.00 89.88 181 GLU A C 1
ATOM 1486 O O . GLU A 1 181 ? 31.455 1.986 -79.417 1.00 89.88 181 GLU A O 1
ATOM 1491 N N . TRP A 1 182 ? 33.554 2.640 -79.833 1.00 90.81 182 TRP A N 1
ATOM 1492 C CA . TRP A 1 182 ? 34.033 2.485 -78.455 1.00 90.81 182 TRP A CA 1
ATOM 1493 C C . TRP A 1 182 ? 33.256 3.383 -77.498 1.00 90.81 182 TRP A C 1
ATOM 1495 O O . TRP A 1 182 ? 32.760 2.898 -76.487 1.00 90.81 182 TRP A O 1
ATOM 1505 N N . ARG A 1 183 ? 33.068 4.666 -77.831 1.00 89.38 183 ARG A N 1
ATOM 1506 C CA . ARG A 1 183 ? 32.256 5.587 -77.030 1.00 89.38 183 ARG A CA 1
ATOM 1507 C C . ARG A 1 183 ? 30.816 5.112 -76.943 1.00 89.38 183 ARG A C 1
ATOM 1509 O O . ARG A 1 183 ? 30.259 5.137 -75.859 1.00 89.38 183 ARG A O 1
ATOM 1516 N N . LYS A 1 184 ? 30.204 4.688 -78.047 1.00 91.12 184 LYS A N 1
ATOM 1517 C CA . LYS A 1 184 ? 28.829 4.178 -78.065 1.00 91.12 184 LYS A CA 1
ATOM 1518 C C . LYS A 1 184 ? 28.703 2.919 -77.216 1.00 91.12 184 LYS A C 1
ATOM 1520 O O . LYS A 1 184 ? 27.718 2.800 -76.503 1.00 91.12 184 LYS A O 1
ATOM 1525 N N . ASN A 1 185 ? 29.685 2.022 -77.256 1.00 92.06 185 ASN A N 1
ATOM 1526 C CA . ASN A 1 185 ? 29.729 0.820 -76.429 1.00 92.06 185 ASN A CA 1
ATOM 1527 C C . ASN A 1 185 ? 29.955 1.176 -74.952 1.00 92.06 185 ASN A C 1
ATOM 1529 O O . ASN A 1 185 ? 29.244 0.649 -74.109 1.00 92.06 185 ASN A O 1
ATOM 1533 N N . ALA A 1 186 ? 30.829 2.135 -74.636 1.00 86.69 186 ALA A N 1
ATOM 1534 C CA . ALA A 1 186 ? 31.029 2.650 -73.282 1.00 86.69 186 ALA A CA 1
ATOM 1535 C C . ALA A 1 186 ? 29.787 3.392 -72.747 1.00 86.69 186 ALA A C 1
ATOM 1537 O O . ALA A 1 186 ? 29.392 3.171 -71.610 1.00 86.69 186 ALA A O 1
ATOM 1538 N N . ASP A 1 187 ? 29.115 4.211 -73.561 1.00 89.56 187 ASP A N 1
ATOM 1539 C CA . ASP A 1 187 ? 27.829 4.847 -73.240 1.00 89.56 187 ASP A CA 1
ATOM 1540 C C . ASP A 1 187 ? 26.738 3.772 -73.007 1.00 89.56 187 ASP A C 1
ATOM 1542 O O . ASP A 1 187 ? 25.876 3.941 -72.142 1.00 89.56 187 ASP A O 1
ATOM 1546 N N . LEU A 1 188 ? 26.789 2.637 -73.722 1.00 92.25 188 LEU A N 1
ATOM 1547 C CA . LEU A 1 188 ? 25.877 1.495 -73.556 1.00 92.25 188 LEU A CA 1
ATOM 1548 C C . LEU A 1 188 ? 26.194 0.691 -72.282 1.00 92.25 188 LEU A C 1
ATOM 1550 O O . LEU A 1 188 ? 25.282 0.415 -71.509 1.00 92.25 188 LEU A O 1
ATOM 1554 N N . GLU A 1 189 ? 27.464 0.391 -72.001 1.00 90.50 189 GLU A N 1
ATOM 1555 C CA . GLU A 1 189 ? 27.912 -0.272 -70.768 1.00 90.50 189 GLU A CA 1
ATOM 1556 C C . GLU A 1 189 ? 27.661 0.593 -69.529 1.00 90.50 189 GLU A C 1
ATOM 1558 O O . GLU A 1 189 ? 27.157 0.089 -68.530 1.00 90.50 189 GLU A O 1
ATOM 1563 N N . LEU A 1 190 ? 27.921 1.903 -69.589 1.00 87.12 190 LEU A N 1
ATOM 1564 C CA . LEU A 1 190 ? 27.588 2.851 -68.521 1.00 87.12 190 LEU A CA 1
ATOM 1565 C C . LEU A 1 190 ? 26.071 2.977 -68.333 1.00 87.12 190 LEU A C 1
ATOM 1567 O O . LEU A 1 190 ? 25.603 3.073 -67.197 1.00 87.12 190 LEU A O 1
ATOM 1571 N N . SER A 1 191 ? 25.284 2.923 -69.414 1.00 89.44 191 SER A N 1
ATOM 1572 C CA . SER A 1 191 ? 23.821 2.867 -69.324 1.00 89.44 191 SER A CA 1
ATOM 1573 C C . SER A 1 191 ? 23.344 1.552 -68.697 1.00 89.44 191 SER A C 1
ATOM 1575 O O . SER A 1 191 ? 22.497 1.574 -67.804 1.00 89.44 191 SER A O 1
ATOM 1577 N N . GLU A 1 192 ? 23.924 0.412 -69.076 1.00 91.00 192 GLU A N 1
ATOM 1578 C CA . GLU A 1 192 ? 23.626 -0.885 -68.470 1.00 91.00 192 GLU A CA 1
ATOM 1579 C C . GLU A 1 192 ? 24.041 -0.958 -67.002 1.00 91.00 192 GLU A C 1
ATOM 1581 O O . GLU A 1 192 ? 23.268 -1.465 -66.195 1.00 91.00 192 GLU A O 1
ATOM 1586 N N . LEU A 1 193 ? 25.218 -0.451 -66.630 1.00 88.62 193 LEU A N 1
ATOM 1587 C CA . LEU A 1 193 ? 25.679 -0.371 -65.243 1.00 88.62 193 LEU A CA 1
ATOM 1588 C C . LEU A 1 193 ? 24.780 0.559 -64.424 1.00 88.62 193 LEU A C 1
ATOM 1590 O O . LEU A 1 193 ? 24.376 0.193 -63.324 1.00 88.62 193 LEU A O 1
ATOM 1594 N N . GLY A 1 194 ? 24.375 1.705 -64.980 1.00 87.62 194 GLY A N 1
ATOM 1595 C CA . GLY A 1 194 ? 23.385 2.592 -64.367 1.00 87.62 194 GLY A CA 1
ATOM 1596 C C . GLY A 1 194 ? 22.025 1.912 -64.165 1.00 87.62 194 GLY A C 1
ATOM 1597 O O . GLY A 1 194 ? 21.419 2.044 -63.103 1.00 87.62 194 GLY A O 1
ATOM 1598 N N . LEU A 1 195 ? 21.561 1.123 -65.139 1.00 91.19 195 LEU A N 1
ATOM 1599 C CA . LEU A 1 195 ? 20.322 0.344 -65.040 1.00 91.19 195 LEU A CA 1
ATOM 1600 C C . LEU A 1 195 ? 20.440 -0.838 -64.065 1.00 91.19 195 LEU A C 1
ATOM 1602 O O . LEU A 1 195 ? 19.482 -1.108 -63.342 1.00 91.19 195 LEU A O 1
ATOM 1606 N N . LYS A 1 196 ? 21.589 -1.524 -64.007 1.00 90.38 196 LYS A N 1
ATOM 1607 C CA . LYS A 1 196 ? 21.889 -2.604 -63.050 1.00 90.38 196 LYS A CA 1
ATOM 1608 C C . LYS A 1 196 ? 21.919 -2.048 -61.625 1.00 90.38 196 LYS A C 1
ATOM 1610 O O . LYS A 1 196 ? 21.094 -2.456 -60.815 1.00 90.38 196 LYS A O 1
ATOM 1615 N N . ALA A 1 197 ? 22.721 -1.016 -61.365 1.00 83.69 197 ALA A N 1
ATOM 1616 C CA . ALA A 1 197 ? 22.782 -0.337 -60.070 1.00 83.69 197 ALA A CA 1
ATOM 1617 C C . ALA A 1 197 ? 21.426 0.265 -59.651 1.00 83.69 197 ALA A C 1
ATOM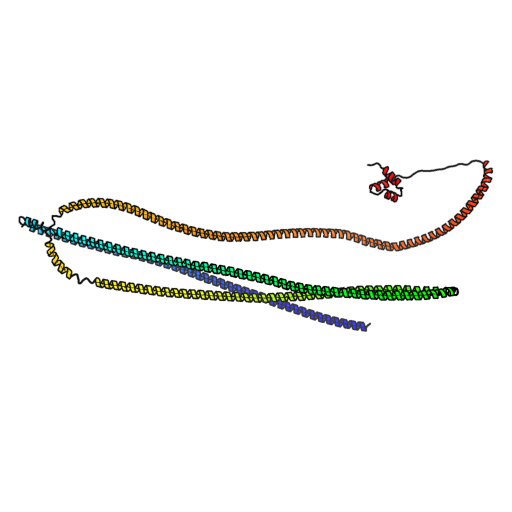 1619 O O . ALA A 1 197 ? 21.046 0.188 -58.483 1.00 83.69 197 ALA A O 1
ATOM 1620 N N . SER A 1 198 ? 20.646 0.816 -60.591 1.00 85.94 198 SER A N 1
ATOM 1621 C CA . SER A 1 198 ? 19.293 1.300 -60.293 1.00 85.94 198 SER A CA 1
ATOM 1622 C C . SER A 1 198 ? 18.322 0.166 -59.950 1.00 85.94 198 SER A C 1
ATOM 1624 O O . SER A 1 198 ? 17.453 0.380 -59.109 1.00 85.94 198 SER A O 1
ATOM 1626 N N . ARG A 1 199 ? 18.443 -1.018 -60.567 1.00 91.06 199 ARG A N 1
ATOM 1627 C CA . ARG A 1 199 ? 17.627 -2.200 -60.232 1.00 91.06 199 ARG A CA 1
ATOM 1628 C C . ARG A 1 199 ? 18.037 -2.805 -58.897 1.00 91.06 199 ARG A C 1
ATOM 1630 O O . ARG A 1 199 ? 17.171 -3.033 -58.069 1.00 91.06 199 ARG A O 1
ATOM 1637 N N . GLU A 1 200 ? 19.331 -2.986 -58.651 1.00 88.19 200 GLU A N 1
ATOM 1638 C CA . GLU A 1 200 ? 19.862 -3.480 -57.373 1.00 88.19 200 GLU A CA 1
ATOM 1639 C C . GLU A 1 200 ? 19.481 -2.550 -56.214 1.00 88.19 200 GLU A C 1
ATOM 1641 O O . GLU A 1 200 ? 19.063 -3.012 -55.147 1.00 88.19 200 GLU A O 1
ATOM 1646 N N . ARG A 1 201 ? 19.523 -1.228 -56.434 1.00 87.56 201 ARG A N 1
ATOM 1647 C CA . ARG A 1 201 ? 18.969 -0.250 -55.495 1.00 87.56 201 ARG A CA 1
ATOM 1648 C C . ARG A 1 201 ? 17.464 -0.435 -55.307 1.00 87.56 201 ARG A C 1
ATOM 1650 O O . ARG A 1 201 ? 17.011 -0.488 -54.173 1.00 87.56 201 ARG A O 1
ATOM 1657 N N . GLU A 1 202 ? 16.677 -0.533 -56.376 1.00 91.06 202 GLU A N 1
ATOM 1658 C CA . GLU A 1 202 ? 15.218 -0.667 -56.265 1.00 91.06 202 GLU A CA 1
ATOM 1659 C C . GLU A 1 202 ? 14.800 -2.000 -55.605 1.00 91.06 202 GLU A C 1
ATOM 1661 O O . GLU A 1 202 ? 13.832 -2.047 -54.849 1.00 91.06 202 GLU A O 1
ATOM 1666 N N . GLU A 1 203 ? 15.545 -3.084 -55.827 1.00 91.88 203 GLU A N 1
ATOM 1667 C CA . GLU A 1 203 ? 15.348 -4.388 -55.186 1.00 91.88 203 GLU A CA 1
ATOM 1668 C C . GLU A 1 203 ? 15.765 -4.386 -53.712 1.00 91.88 203 GLU A C 1
ATOM 1670 O O . GLU A 1 203 ? 15.028 -4.909 -52.874 1.00 91.88 203 GLU A O 1
ATOM 1675 N N . THR A 1 204 ? 16.890 -3.759 -53.356 1.00 87.62 204 THR A N 1
ATOM 1676 C CA . THR A 1 204 ? 17.282 -3.598 -51.945 1.00 87.62 204 THR A CA 1
ATOM 1677 C C . THR A 1 204 ? 16.341 -2.650 -51.200 1.00 87.62 204 THR A C 1
ATOM 1679 O O . THR A 1 204 ? 15.919 -2.975 -50.093 1.00 87.62 204 THR A O 1
ATOM 1682 N N . GLU A 1 205 ? 15.914 -1.544 -51.813 1.00 89.25 205 GLU A N 1
ATOM 1683 C CA . GLU A 1 205 ? 14.921 -0.611 -51.262 1.00 89.25 205 GLU A CA 1
ATOM 1684 C C . GLU A 1 205 ? 13.554 -1.296 -51.074 1.00 89.25 205 GLU A C 1
ATOM 1686 O O . GLU A 1 205 ? 12.932 -1.154 -50.016 1.00 89.25 205 GLU A O 1
ATOM 1691 N N . ARG A 1 206 ? 13.119 -2.140 -52.026 1.00 91.38 206 ARG A N 1
ATOM 1692 C CA . ARG A 1 206 ? 11.947 -3.023 -51.865 1.00 91.38 206 ARG A CA 1
ATOM 1693 C C . ARG A 1 206 ? 12.132 -4.033 -50.734 1.00 91.38 206 ARG A C 1
ATOM 1695 O O . ARG A 1 206 ? 11.212 -4.181 -49.931 1.00 91.38 206 ARG A O 1
ATOM 1702 N N . ARG A 1 207 ? 13.287 -4.704 -50.643 1.00 93.19 207 ARG A N 1
ATOM 1703 C CA . ARG A 1 207 ? 13.574 -5.699 -49.595 1.00 93.19 207 ARG A CA 1
ATOM 1704 C C . ARG A 1 207 ? 13.529 -5.060 -48.211 1.00 93.19 207 ARG A C 1
ATOM 1706 O O . ARG A 1 207 ? 12.772 -5.529 -47.368 1.00 93.19 207 ARG A O 1
ATOM 1713 N N . TYR A 1 208 ? 14.240 -3.953 -47.996 1.00 85.50 208 TYR A N 1
ATOM 1714 C CA . TYR A 1 208 ? 14.194 -3.226 -46.727 1.00 85.50 208 TYR A CA 1
ATOM 1715 C C . TYR A 1 208 ? 12.795 -2.669 -46.437 1.00 85.50 208 TYR A C 1
ATOM 1717 O O . TYR A 1 208 ? 12.333 -2.766 -45.304 1.00 85.50 208 TYR A O 1
ATOM 1725 N N . SER A 1 209 ? 12.059 -2.190 -47.445 1.00 91.12 209 SER A N 1
ATOM 1726 C CA . SER A 1 209 ? 10.657 -1.778 -47.272 1.00 91.12 209 SER A CA 1
ATOM 1727 C C . SER A 1 209 ? 9.735 -2.932 -46.859 1.00 91.12 209 SER A C 1
ATOM 1729 O O . SER A 1 209 ? 8.800 -2.714 -46.089 1.00 91.12 209 SER A O 1
ATOM 1731 N N . MET A 1 210 ? 9.969 -4.153 -47.352 1.00 91.94 210 MET A N 1
ATOM 1732 C CA . MET A 1 210 ? 9.237 -5.351 -46.928 1.00 91.94 210 MET A CA 1
ATOM 1733 C C . MET A 1 210 ? 9.653 -5.799 -45.525 1.00 91.94 210 MET A C 1
ATOM 1735 O O . MET A 1 210 ? 8.779 -6.028 -44.697 1.00 91.94 210 MET A O 1
ATOM 1739 N N . GLU A 1 211 ? 10.952 -5.846 -45.219 1.00 92.56 211 GLU A N 1
ATOM 1740 C CA . GLU A 1 211 ? 11.457 -6.176 -43.881 1.00 92.56 211 GLU A CA 1
ATOM 1741 C C . GLU A 1 211 ? 10.964 -5.196 -42.810 1.00 92.56 211 GLU A C 1
ATOM 1743 O O . GLU A 1 211 ? 10.586 -5.623 -41.724 1.00 92.56 211 GLU A O 1
ATOM 1748 N N . ILE A 1 212 ? 10.954 -3.890 -43.096 1.00 87.62 212 ILE A N 1
ATOM 1749 C CA . ILE A 1 212 ? 10.456 -2.860 -42.174 1.00 87.62 212 ILE A CA 1
ATOM 1750 C C . ILE A 1 212 ? 8.946 -3.014 -41.983 1.00 87.62 212 ILE A C 1
ATOM 1752 O O . ILE A 1 212 ? 8.481 -2.973 -40.847 1.00 87.62 212 ILE A O 1
ATOM 1756 N N . LYS A 1 213 ? 8.177 -3.257 -43.055 1.00 93.06 213 LYS A N 1
ATOM 1757 C CA . LYS A 1 213 ? 6.737 -3.545 -42.942 1.00 93.06 213 LYS A CA 1
ATOM 1758 C C . LYS A 1 213 ? 6.469 -4.809 -42.130 1.00 93.06 213 LYS A C 1
ATOM 1760 O O . LYS A 1 213 ? 5.596 -4.769 -41.274 1.00 93.06 213 LYS A O 1
ATOM 1765 N N . GLN A 1 214 ? 7.232 -5.880 -42.347 1.00 93.94 214 GLN A N 1
ATOM 1766 C CA . GLN A 1 214 ? 7.095 -7.125 -41.594 1.00 93.94 214 GLN A CA 1
ATOM 1767 C C . GLN A 1 214 ? 7.459 -6.929 -40.117 1.00 93.94 214 GLN A C 1
ATOM 1769 O O . GLN A 1 214 ? 6.673 -7.277 -39.245 1.00 93.94 214 GLN A O 1
ATOM 1774 N N . LYS A 1 215 ? 8.595 -6.288 -39.814 1.00 89.94 215 LYS A N 1
ATOM 1775 C CA . LYS A 1 215 ? 8.989 -5.947 -38.435 1.00 89.94 215 LYS A CA 1
ATOM 1776 C C . LYS A 1 215 ? 7.946 -5.050 -37.758 1.00 89.94 215 LYS A C 1
ATOM 1778 O O . LYS A 1 215 ? 7.667 -5.242 -36.579 1.00 89.94 215 LYS A O 1
ATOM 1783 N N . LEU A 1 216 ? 7.327 -4.123 -38.494 1.00 88.94 216 LEU A N 1
ATOM 1784 C CA . LEU A 1 216 ? 6.238 -3.284 -37.993 1.00 88.94 216 LEU A CA 1
ATOM 1785 C C . LEU A 1 216 ? 4.957 -4.091 -37.732 1.00 88.94 216 LEU A C 1
ATOM 1787 O O . LEU A 1 216 ? 4.357 -3.903 -36.680 1.00 88.94 216 LEU A O 1
ATOM 1791 N N . THR A 1 217 ? 4.556 -5.016 -38.614 1.00 93.25 217 THR A N 1
ATOM 1792 C CA . THR A 1 217 ? 3.400 -5.899 -38.364 1.00 93.25 217 THR A CA 1
ATOM 1793 C C . THR A 1 217 ? 3.658 -6.898 -37.240 1.00 93.25 217 THR A C 1
ATOM 1795 O O . THR A 1 217 ? 2.746 -7.182 -36.467 1.00 93.25 217 THR A O 1
ATOM 1798 N N . ASP A 1 218 ? 4.887 -7.394 -37.093 1.00 92.00 218 ASP A N 1
ATOM 1799 C CA . ASP A 1 218 ? 5.281 -8.310 -36.020 1.00 92.00 218 ASP A CA 1
ATOM 1800 C C . ASP A 1 218 ? 5.302 -7.587 -34.665 1.00 92.00 218 ASP A C 1
ATOM 1802 O O . ASP A 1 218 ? 4.822 -8.127 -33.669 1.00 92.00 218 ASP A O 1
ATOM 1806 N N . LEU A 1 219 ? 5.806 -6.346 -34.619 1.00 88.06 219 LEU A N 1
ATOM 1807 C CA . LEU A 1 219 ? 5.717 -5.476 -33.442 1.00 88.06 219 LEU A CA 1
ATOM 1808 C C . LEU A 1 219 ? 4.264 -5.116 -33.126 1.00 88.06 219 LEU A C 1
ATOM 1810 O O . LEU A 1 219 ? 3.851 -5.254 -31.981 1.00 88.06 219 LEU A O 1
ATOM 1814 N N . GLN A 1 220 ? 3.471 -4.729 -34.127 1.00 90.50 220 GLN A N 1
ATOM 1815 C CA . GLN A 1 220 ? 2.047 -4.439 -33.968 1.00 90.50 220 GLN A CA 1
ATOM 1816 C C . GLN A 1 220 ? 1.296 -5.654 -33.402 1.00 90.50 220 GLN A C 1
ATOM 1818 O O . GLN A 1 220 ? 0.561 -5.513 -32.432 1.00 90.50 220 GLN A O 1
ATOM 1823 N N . THR A 1 221 ? 1.523 -6.852 -33.944 1.00 92.50 221 THR A N 1
ATOM 1824 C CA . THR A 1 221 ? 0.887 -8.096 -33.475 1.00 92.50 221 THR A CA 1
ATOM 1825 C C . THR A 1 221 ? 1.339 -8.465 -32.061 1.00 92.50 221 THR A C 1
ATOM 1827 O O . THR A 1 221 ? 0.510 -8.855 -31.245 1.00 92.50 221 THR A O 1
ATOM 1830 N N . LYS A 1 222 ? 2.625 -8.284 -31.724 1.00 91.75 222 LYS A N 1
ATOM 1831 C CA . LYS A 1 222 ? 3.127 -8.471 -30.350 1.00 91.75 222 LYS A CA 1
ATOM 1832 C C . LYS A 1 222 ? 2.504 -7.483 -29.368 1.00 91.75 222 LYS A C 1
ATOM 1834 O O . LYS A 1 222 ? 2.095 -7.901 -28.293 1.00 91.75 222 LYS A O 1
ATOM 1839 N N . VAL A 1 223 ? 2.394 -6.208 -29.740 1.00 89.19 223 VAL A N 1
ATOM 1840 C CA . VAL A 1 223 ? 1.777 -5.163 -28.911 1.00 89.19 223 VAL A CA 1
ATOM 1841 C C . VAL A 1 223 ? 0.281 -5.428 -28.727 1.00 89.19 223 VAL A C 1
ATOM 1843 O O . VAL A 1 223 ? -0.198 -5.367 -27.601 1.00 89.19 223 VAL A O 1
ATOM 1846 N N . PHE A 1 224 ? -0.454 -5.806 -29.780 1.00 92.00 224 PHE A N 1
ATOM 1847 C CA . PHE A 1 224 ? -1.861 -6.198 -29.643 1.00 92.00 224 PHE A CA 1
ATOM 1848 C C . PHE A 1 224 ? -2.036 -7.459 -28.789 1.00 92.00 224 PHE A C 1
ATOM 1850 O O . PHE A 1 224 ? -2.883 -7.445 -27.908 1.00 92.00 224 PHE A O 1
ATOM 1857 N N . GLY A 1 225 ? -1.202 -8.492 -28.950 1.00 91.75 225 GLY A N 1
ATOM 1858 C CA . GLY A 1 225 ? -1.237 -9.679 -28.085 1.00 91.75 225 GLY A CA 1
ATOM 1859 C C . GLY A 1 225 ? -0.844 -9.387 -26.628 1.00 91.75 225 GLY A C 1
ATOM 1860 O O . GLY A 1 225 ? -1.373 -10.003 -25.705 1.00 91.75 225 GLY A O 1
ATOM 1861 N N . GLN A 1 226 ? 0.041 -8.414 -26.389 1.00 89.69 226 GLN A N 1
ATOM 1862 C CA . GLN A 1 226 ? 0.342 -7.913 -25.044 1.00 89.69 226 GLN A CA 1
ATOM 1863 C C . GLN A 1 226 ? -0.832 -7.126 -24.450 1.00 89.69 226 GLN A C 1
ATOM 1865 O O . GLN A 1 226 ? -1.127 -7.307 -23.275 1.00 89.69 226 GLN A O 1
ATOM 1870 N N . PHE A 1 227 ? -1.540 -6.311 -25.239 1.00 87.31 227 PHE A N 1
ATOM 1871 C CA . PHE A 1 227 ? -2.766 -5.649 -24.785 1.00 87.31 227 PHE A CA 1
ATOM 1872 C C . PHE A 1 227 ? -3.911 -6.637 -24.537 1.00 87.31 227 PHE A C 1
ATOM 1874 O O . PHE A 1 227 ? -4.607 -6.488 -23.542 1.00 87.31 227 PHE A O 1
ATOM 1881 N N . GLU A 1 228 ? -4.078 -7.656 -25.381 1.00 89.94 228 GLU A N 1
ATOM 1882 C CA . GLU A 1 228 ? -5.086 -8.712 -25.225 1.00 89.94 228 GLU A CA 1
ATOM 1883 C C . GLU A 1 228 ? -4.814 -9.532 -23.955 1.00 89.94 228 GLU A C 1
ATOM 1885 O O . GLU A 1 228 ? -5.658 -9.585 -23.069 1.00 89.94 228 GLU A O 1
ATOM 1890 N N . THR A 1 229 ? -3.586 -10.033 -23.768 1.00 90.75 229 THR A N 1
ATOM 1891 C CA . THR A 1 229 ? -3.212 -10.760 -22.536 1.00 90.75 229 THR A CA 1
ATOM 1892 C C . THR A 1 229 ? -3.191 -9.887 -21.277 1.00 90.75 229 THR A C 1
ATOM 1894 O O . THR A 1 229 ? -3.436 -10.398 -20.185 1.00 90.75 229 THR A O 1
ATOM 1897 N N . PHE A 1 230 ? -2.932 -8.579 -21.389 1.00 87.75 230 PHE A N 1
ATOM 1898 C CA . PHE A 1 230 ? -3.104 -7.638 -20.278 1.00 87.75 230 PHE A CA 1
ATOM 1899 C C . PHE A 1 230 ? -4.585 -7.393 -19.970 1.00 87.75 230 PHE A C 1
ATOM 1901 O O . PHE A 1 230 ? -4.960 -7.328 -18.803 1.00 87.75 230 PHE A O 1
ATOM 1908 N N . GLN A 1 231 ? -5.443 -7.304 -20.988 1.00 92.06 231 GLN A N 1
ATOM 1909 C CA . GLN A 1 231 ? -6.881 -7.150 -20.798 1.00 92.06 231 GLN A CA 1
ATOM 1910 C C . GLN A 1 231 ? -7.499 -8.417 -20.189 1.00 92.06 231 GLN A C 1
ATOM 1912 O O . GLN A 1 231 ? -8.245 -8.292 -19.225 1.00 92.06 231 GLN A O 1
ATOM 1917 N N . ASP A 1 232 ? -7.098 -9.614 -20.627 1.00 92.00 232 ASP A N 1
ATOM 1918 C CA . ASP A 1 232 ? -7.451 -10.889 -19.981 1.00 92.00 232 ASP A CA 1
ATOM 1919 C C . ASP A 1 232 ? -7.012 -10.925 -18.505 1.00 92.00 232 ASP A C 1
ATOM 1921 O O . ASP A 1 232 ? -7.747 -11.400 -17.639 1.00 92.00 232 ASP A O 1
ATOM 1925 N N . GLN A 1 233 ? -5.825 -10.394 -18.182 1.00 91.56 233 GLN A N 1
ATOM 1926 C CA . GLN A 1 233 ? -5.357 -10.272 -16.795 1.00 91.56 233 GLN A CA 1
ATOM 1927 C C . GLN A 1 233 ? -6.176 -9.256 -15.989 1.00 91.56 233 GLN A C 1
ATOM 1929 O O . GLN A 1 233 ? -6.459 -9.506 -14.818 1.00 91.56 233 GLN A O 1
ATOM 1934 N N . VAL A 1 234 ? -6.579 -8.132 -16.588 1.00 91.06 234 VAL A N 1
ATOM 1935 C CA . VAL A 1 234 ? -7.413 -7.106 -15.942 1.00 91.06 234 VAL A CA 1
ATOM 1936 C C . VAL A 1 234 ? -8.839 -7.606 -15.723 1.00 91.06 234 VAL A C 1
ATOM 1938 O O . VAL A 1 234 ? -9.363 -7.446 -14.622 1.00 91.06 234 VAL A O 1
ATOM 1941 N N . ASP A 1 235 ? -9.461 -8.247 -16.713 1.00 91.06 235 ASP A N 1
ATOM 1942 C CA . ASP A 1 235 ? -10.807 -8.805 -16.583 1.00 91.06 235 ASP A CA 1
ATOM 1943 C C . ASP A 1 235 ? -10.811 -10.048 -15.673 1.00 91.06 235 ASP A C 1
ATOM 1945 O O . ASP A 1 235 ? -11.694 -10.164 -14.828 1.00 91.06 235 ASP A O 1
ATOM 1949 N N . GLY A 1 236 ? -9.775 -10.896 -15.701 1.00 92.19 236 GLY A N 1
ATOM 1950 C CA . GLY A 1 236 ? -9.590 -11.980 -14.727 1.00 92.19 236 GLY A CA 1
ATOM 1951 C C . GLY A 1 236 ? -9.325 -11.480 -13.297 1.00 92.19 236 GLY A C 1
ATOM 1952 O O . GLY A 1 236 ? -9.838 -12.044 -12.328 1.00 92.19 236 GLY A O 1
ATOM 1953 N N . PHE A 1 237 ? -8.587 -10.378 -13.129 1.00 85.50 237 PHE A N 1
ATOM 1954 C CA . PHE A 1 237 ? -8.427 -9.707 -11.833 1.00 85.50 237 PHE A CA 1
ATOM 1955 C C . PHE A 1 237 ? -9.738 -9.069 -11.360 1.00 85.50 237 PHE A C 1
ATOM 1957 O O . PHE A 1 237 ? -10.060 -9.131 -10.175 1.00 85.50 237 PHE A O 1
ATOM 1964 N N . ARG A 1 238 ? -10.533 -8.510 -12.275 1.00 87.94 238 ARG A N 1
ATOM 1965 C CA . ARG A 1 238 ? -11.857 -7.941 -12.002 1.00 87.94 238 ARG A CA 1
ATOM 1966 C C . ARG A 1 238 ? -12.887 -9.011 -11.647 1.00 87.94 238 ARG A C 1
ATOM 1968 O O . ARG A 1 238 ? -13.674 -8.795 -10.732 1.00 87.94 238 ARG A O 1
ATOM 1975 N N . GLU A 1 239 ? -12.871 -10.160 -12.315 1.00 90.00 239 GLU A N 1
ATOM 1976 C CA . GLU A 1 239 ? -13.705 -11.315 -11.980 1.00 90.00 239 GLU A CA 1
ATOM 1977 C C . GLU A 1 239 ? -13.281 -11.923 -10.635 1.00 90.00 239 GLU A C 1
ATOM 1979 O O . GLU A 1 239 ? -14.135 -12.207 -9.801 1.00 90.00 239 GLU A O 1
ATOM 1984 N N . SER A 1 240 ? -11.976 -11.996 -10.353 1.00 88.12 240 SER A N 1
ATOM 1985 C CA . SER A 1 240 ? -11.442 -12.376 -9.037 1.00 88.12 240 SER A CA 1
ATOM 1986 C C . SER A 1 240 ? -11.843 -11.391 -7.929 1.00 88.12 240 SER A C 1
ATOM 1988 O O . SER A 1 240 ? -12.271 -11.813 -6.855 1.00 88.12 240 SER A O 1
ATOM 1990 N N . LEU A 1 241 ? -11.783 -10.077 -8.176 1.00 83.94 241 LEU A N 1
ATOM 1991 C CA . LEU A 1 241 ? -12.274 -9.065 -7.235 1.00 83.94 241 LEU A CA 1
ATOM 1992 C C . LEU A 1 241 ? -13.786 -9.171 -7.029 1.00 83.94 241 LEU A C 1
ATOM 1994 O O . LEU A 1 241 ? -14.220 -9.193 -5.883 1.00 83.94 241 LEU A O 1
ATOM 1998 N N . ASN A 1 242 ? -14.579 -9.297 -8.094 1.00 90.44 242 ASN A N 1
ATOM 1999 C CA . ASN A 1 242 ? -16.027 -9.487 -7.992 1.00 90.44 242 ASN A CA 1
ATOM 2000 C C . ASN A 1 242 ? -16.367 -10.777 -7.233 1.00 90.44 242 ASN A C 1
ATOM 2002 O O . ASN A 1 242 ? -17.210 -10.743 -6.347 1.00 90.44 242 ASN A O 1
ATOM 2006 N N . GLY A 1 243 ? -15.688 -11.891 -7.514 1.00 89.12 243 GLY A N 1
ATOM 2007 C CA . GLY A 1 243 ? -15.868 -13.159 -6.805 1.00 89.12 243 GLY A CA 1
ATOM 2008 C C . GLY A 1 243 ? -15.469 -13.081 -5.330 1.00 89.12 243 GLY A C 1
ATOM 2009 O O . GLY A 1 243 ? -16.127 -13.681 -4.487 1.00 89.12 243 GLY A O 1
ATOM 2010 N N . ARG A 1 244 ? -14.444 -12.290 -4.987 1.00 86.38 244 ARG A N 1
ATOM 2011 C CA . ARG A 1 244 ? -14.060 -12.011 -3.592 1.00 86.38 244 ARG A CA 1
ATOM 2012 C C . ARG A 1 244 ? -15.001 -11.033 -2.890 1.00 86.38 244 ARG A C 1
ATOM 2014 O O . ARG A 1 244 ? -15.181 -11.166 -1.688 1.00 86.38 244 ARG A O 1
ATOM 2021 N N . ILE A 1 245 ? -15.589 -10.075 -3.606 1.00 83.81 245 ILE A N 1
ATOM 2022 C CA . ILE A 1 245 ? -16.605 -9.158 -3.071 1.00 83.81 245 ILE A CA 1
ATOM 2023 C C . ILE A 1 245 ? -17.903 -9.925 -2.823 1.00 83.81 245 ILE A C 1
ATOM 2025 O O . ILE A 1 245 ? -18.389 -9.902 -1.704 1.00 83.81 245 ILE A O 1
ATOM 2029 N N . LEU A 1 246 ? -18.396 -10.683 -3.806 1.00 84.81 246 LEU A N 1
ATOM 2030 C CA . LEU A 1 246 ? -19.571 -11.547 -3.663 1.00 84.81 246 LEU A CA 1
ATOM 2031 C C . LEU A 1 246 ? -19.353 -12.617 -2.587 1.00 84.81 246 LEU A C 1
ATOM 2033 O O . LEU A 1 246 ? -20.218 -12.809 -1.748 1.00 84.81 246 LEU A O 1
ATOM 2037 N N . GLY A 1 247 ? -18.175 -13.249 -2.539 1.00 87.56 247 GLY A N 1
ATOM 2038 C CA . GLY A 1 247 ? -17.818 -14.181 -1.467 1.00 87.56 247 GLY A CA 1
ATOM 2039 C C . GLY A 1 247 ? -17.792 -13.519 -0.085 1.00 87.56 247 GLY A C 1
ATOM 2040 O O . GLY A 1 247 ? -18.291 -14.096 0.872 1.00 87.56 247 GLY A O 1
ATOM 2041 N N . ALA A 1 248 ? -17.288 -12.286 0.025 1.00 78.06 248 ALA A N 1
ATOM 2042 C CA . ALA A 1 248 ? -17.342 -11.518 1.269 1.00 78.06 248 ALA A CA 1
ATOM 2043 C C . ALA A 1 248 ? -18.766 -11.040 1.612 1.00 78.06 248 ALA A C 1
ATOM 2045 O O . ALA A 1 248 ? -19.094 -10.926 2.789 1.00 78.06 248 ALA A O 1
ATOM 2046 N N . GLU A 1 249 ? -19.629 -10.777 0.629 1.00 82.94 249 GLU A N 1
ATOM 2047 C CA . GLU A 1 249 ? -21.049 -10.470 0.839 1.00 82.94 249 GLU A CA 1
ATOM 2048 C C . GLU A 1 249 ? -21.841 -11.719 1.260 1.00 82.94 249 GLU A C 1
ATOM 2050 O O . GLU A 1 249 ? -22.667 -11.622 2.168 1.00 82.94 249 GLU A O 1
ATOM 2055 N N . ASP A 1 250 ? -21.543 -12.898 0.711 1.00 85.38 250 ASP A N 1
ATOM 2056 C CA . ASP A 1 250 ? -22.081 -14.194 1.150 1.00 85.38 250 ASP A CA 1
ATOM 2057 C C . ASP A 1 250 ? -21.571 -14.568 2.557 1.00 85.38 250 ASP A C 1
ATOM 2059 O O . ASP A 1 250 ? -22.347 -15.015 3.401 1.00 85.38 250 ASP A O 1
ATOM 2063 N N . GLU A 1 251 ? -20.298 -14.311 2.879 1.00 84.69 251 GLU A N 1
ATOM 2064 C CA . GLU A 1 251 ? -19.758 -14.475 4.237 1.00 84.69 251 GLU A CA 1
ATOM 2065 C C . GLU A 1 251 ? -20.366 -13.466 5.227 1.00 84.69 251 GLU A C 1
ATOM 2067 O O . GLU A 1 251 ? -20.702 -13.840 6.350 1.00 84.69 251 GLU A O 1
ATOM 2072 N N . LEU A 1 252 ? -20.572 -12.202 4.837 1.00 82.25 252 LEU A N 1
ATOM 2073 C CA . LEU A 1 252 ? -21.189 -11.175 5.689 1.00 82.25 252 LEU A CA 1
ATOM 2074 C C . LEU A 1 252 ? -22.696 -11.379 5.867 1.00 82.25 252 LEU A C 1
ATOM 2076 O O . LEU A 1 252 ? -23.220 -11.114 6.952 1.00 82.25 252 LEU A O 1
ATOM 2080 N N . THR A 1 253 ? -23.411 -11.843 4.841 1.00 85.62 253 THR A N 1
ATOM 2081 C CA . THR A 1 253 ? -24.833 -12.205 4.953 1.00 85.62 253 THR A CA 1
ATOM 2082 C C . THR A 1 253 ? -25.001 -13.506 5.723 1.00 85.62 253 THR A C 1
ATOM 2084 O O . THR A 1 253 ? -25.840 -13.547 6.618 1.00 85.62 253 THR A O 1
ATOM 2087 N N . GLY A 1 254 ? -24.142 -14.502 5.495 1.00 86.56 254 GLY A N 1
ATOM 2088 C CA . GLY A 1 254 ? -24.042 -15.715 6.302 1.00 86.56 254 GLY A CA 1
ATOM 2089 C C . GLY A 1 254 ? -23.763 -15.405 7.772 1.00 86.56 254 GLY A C 1
ATOM 2090 O O . GLY A 1 254 ? -24.505 -15.855 8.636 1.00 86.56 254 GLY A O 1
ATOM 2091 N N . PHE A 1 255 ? -22.777 -14.556 8.077 1.00 80.38 255 PHE A N 1
ATOM 2092 C CA . PHE A 1 255 ? -22.470 -14.115 9.443 1.00 80.38 255 PHE A CA 1
ATOM 2093 C C . PHE A 1 255 ? -23.594 -13.267 10.058 1.00 80.38 255 PHE A C 1
ATOM 2095 O O . PHE A 1 255 ? -23.874 -13.395 11.248 1.00 80.38 255 PHE A O 1
ATOM 2102 N N . ARG A 1 256 ? -24.292 -12.437 9.269 1.00 82.12 256 ARG A N 1
ATOM 2103 C CA . ARG A 1 256 ? -25.489 -11.701 9.714 1.00 82.12 256 ARG A CA 1
ATOM 2104 C C . ARG A 1 256 ? -26.664 -12.640 9.994 1.00 82.12 256 ARG A C 1
ATOM 2106 O O . ARG A 1 256 ? -27.376 -12.414 10.970 1.00 82.12 256 ARG A O 1
ATOM 2113 N N . GLU A 1 257 ? -26.872 -13.677 9.187 1.00 85.75 257 GLU A N 1
ATOM 2114 C CA . GLU A 1 257 ? -27.859 -14.721 9.463 1.00 85.75 257 GLU A CA 1
ATOM 2115 C C . GLU A 1 257 ? -27.477 -15.530 10.699 1.00 85.75 257 GLU A C 1
ATOM 2117 O O . GLU A 1 257 ? -28.328 -15.738 11.553 1.00 85.75 257 GLU A O 1
ATOM 2122 N N . ASP A 1 258 ? -26.217 -15.926 10.851 1.00 88.50 258 ASP A N 1
ATOM 2123 C CA . ASP A 1 258 ? -25.739 -16.674 12.013 1.00 88.50 258 ASP A CA 1
ATOM 2124 C C . ASP A 1 258 ? -25.801 -15.843 13.299 1.00 88.50 258 ASP A C 1
ATOM 2126 O O . ASP A 1 258 ? -26.184 -16.371 14.339 1.00 88.50 258 ASP A O 1
ATOM 2130 N N . LEU A 1 259 ? -25.498 -14.541 13.247 1.00 80.00 259 LEU A N 1
ATOM 2131 C CA . LEU A 1 259 ? -25.746 -13.616 14.355 1.00 80.00 259 LEU A CA 1
ATOM 2132 C C . LEU A 1 259 ? -27.243 -13.467 14.634 1.00 80.00 259 LEU A C 1
ATOM 2134 O O . LEU A 1 259 ? -27.636 -13.503 15.792 1.00 80.00 259 LEU A O 1
ATOM 2138 N N . SER A 1 260 ? -28.086 -13.342 13.607 1.00 85.00 260 SER A N 1
ATOM 2139 C CA . SER A 1 260 ? -29.543 -13.266 13.777 1.00 85.00 260 SER A CA 1
ATOM 2140 C C . SER A 1 260 ? -30.095 -14.541 14.425 1.00 85.00 260 SER A C 1
ATOM 2142 O O . SER A 1 260 ? -30.832 -14.466 15.404 1.00 85.00 260 SER A O 1
ATOM 2144 N N . ARG A 1 261 ? -29.666 -15.720 13.958 1.00 87.31 261 ARG A N 1
ATOM 2145 C CA . ARG A 1 261 ? -30.004 -17.033 14.524 1.00 87.31 261 ARG A CA 1
ATOM 2146 C C . ARG A 1 261 ? -29.473 -17.184 15.947 1.00 87.31 261 ARG A C 1
ATOM 2148 O O . ARG A 1 261 ? -30.227 -17.642 16.796 1.00 87.31 261 ARG A O 1
ATOM 2155 N N . LYS A 1 262 ? -28.236 -16.757 16.235 1.00 84.62 262 LYS A N 1
ATOM 2156 C CA . LYS A 1 262 ? -27.660 -16.753 17.593 1.00 84.62 262 LYS A CA 1
ATOM 2157 C C . LYS A 1 262 ? -28.462 -15.853 18.524 1.00 84.62 262 LYS A C 1
ATOM 2159 O O . LYS A 1 262 ? -28.976 -16.365 19.507 1.00 84.62 262 LYS A O 1
ATOM 2164 N N . ILE A 1 263 ? -28.692 -14.592 18.158 1.00 80.62 263 ILE A N 1
ATOM 2165 C CA . ILE A 1 263 ? -29.502 -13.628 18.922 1.00 80.62 263 ILE A CA 1
ATOM 2166 C C . ILE A 1 263 ? -30.930 -14.145 19.139 1.00 80.62 263 ILE A C 1
ATOM 2168 O O . ILE A 1 263 ? -31.464 -14.003 20.235 1.00 80.62 263 ILE A O 1
ATOM 2172 N N . VAL A 1 264 ? -31.557 -14.766 18.132 1.00 86.62 264 VAL A N 1
ATOM 2173 C CA . VAL A 1 264 ? -32.872 -15.407 18.288 1.00 86.62 264 VAL A CA 1
ATOM 2174 C C . VAL A 1 264 ? -32.786 -16.603 19.235 1.00 86.62 264 VAL A C 1
ATOM 2176 O O . VAL A 1 264 ? -33.614 -16.686 20.129 1.00 86.62 264 VAL A O 1
ATOM 2179 N N . SER A 1 265 ? -31.781 -17.474 19.115 1.00 83.62 265 SER A N 1
ATOM 2180 C CA . SER A 1 265 ? -31.628 -18.664 19.966 1.00 83.62 265 SER A CA 1
ATOM 2181 C C . SER A 1 265 ? -31.229 -18.348 21.412 1.00 83.62 265 SER A C 1
ATOM 2183 O O . SER A 1 265 ? -31.731 -18.995 22.322 1.00 83.62 265 SER A O 1
ATOM 2185 N N . GLU A 1 266 ? -30.399 -17.329 21.654 1.00 76.31 266 GLU A N 1
ATOM 2186 C CA . GLU A 1 266 ? -30.108 -16.809 22.992 1.00 76.31 266 GLU A CA 1
ATOM 2187 C C . GLU A 1 266 ? -31.360 -16.164 23.569 1.00 76.31 266 GLU A C 1
ATOM 2189 O O . GLU A 1 266 ? -31.762 -16.504 24.675 1.00 76.31 266 GLU A O 1
ATOM 2194 N N . LYS A 1 267 ? -32.047 -15.309 22.799 1.00 77.75 267 LYS A N 1
ATOM 2195 C CA . LYS A 1 267 ? -33.318 -14.720 23.224 1.00 77.75 267 LYS A CA 1
ATOM 2196 C C . LYS A 1 267 ? -34.347 -15.797 23.555 1.00 77.75 267 LYS A C 1
ATOM 2198 O O . LYS A 1 267 ? -35.012 -15.671 24.569 1.00 77.75 267 LYS A O 1
ATOM 2203 N N . GLU A 1 268 ? -34.490 -16.835 22.741 1.00 82.50 268 GLU A N 1
ATOM 2204 C CA . GLU A 1 268 ? -35.458 -17.921 22.927 1.00 82.50 268 GLU A CA 1
ATOM 2205 C C . GLU A 1 268 ? -35.049 -18.863 24.073 1.00 82.50 268 GLU A C 1
ATOM 2207 O O . GLU A 1 268 ? -35.899 -19.258 24.871 1.00 82.50 268 GLU A O 1
ATOM 2212 N N . SER A 1 269 ? -33.749 -19.124 24.257 1.00 79.12 269 SER A N 1
ATOM 2213 C CA . SER A 1 269 ? -33.220 -19.850 25.418 1.00 79.12 269 SER A CA 1
ATOM 2214 C C . SER A 1 269 ? -33.455 -19.072 26.711 1.00 79.12 269 SER A C 1
ATOM 2216 O O . SER A 1 269 ? -34.077 -19.611 27.625 1.00 79.12 269 SER A O 1
ATOM 2218 N N . SER A 1 270 ? -33.067 -17.793 26.762 1.00 73.56 270 SER A N 1
ATOM 2219 C CA . SER A 1 270 ? -33.294 -16.894 27.897 1.00 73.56 270 SER A CA 1
ATOM 2220 C C . SER A 1 270 ? -34.774 -16.596 28.132 1.00 73.56 270 SER A C 1
ATOM 2222 O O . SER A 1 270 ? -35.165 -16.438 29.281 1.00 73.56 270 SER A O 1
ATOM 2224 N N . PHE A 1 271 ? -35.629 -16.578 27.102 1.00 79.62 271 PHE A N 1
ATOM 2225 C CA . PHE A 1 271 ? -37.083 -16.556 27.294 1.00 79.62 271 PHE A CA 1
ATOM 2226 C C . PHE A 1 271 ? -37.581 -17.881 27.873 1.00 79.62 271 PHE A C 1
ATOM 2228 O O . PHE A 1 271 ? -38.431 -17.839 28.751 1.00 79.62 271 PHE A O 1
ATOM 2235 N N . SER A 1 272 ? -37.030 -19.037 27.483 1.00 79.56 272 SER A N 1
ATOM 2236 C CA . SER A 1 272 ? -37.378 -20.320 28.113 1.00 79.56 272 SER A CA 1
ATOM 2237 C C . SER A 1 272 ? -36.869 -20.420 29.555 1.00 79.56 272 SER A C 1
ATOM 2239 O O . SER A 1 272 ? -37.505 -21.064 30.379 1.00 79.56 272 SER A O 1
ATOM 2241 N N . GLU A 1 273 ? -35.731 -19.810 29.889 1.00 79.62 273 GLU A N 1
ATOM 2242 C CA . GLU A 1 273 ? -35.192 -19.748 31.253 1.00 79.62 273 GLU A CA 1
ATOM 2243 C C . GLU A 1 273 ? -35.954 -18.737 32.107 1.00 79.62 273 GLU A C 1
ATOM 2245 O O . GLU A 1 273 ? -36.266 -19.028 33.261 1.00 79.62 273 GLU A O 1
ATOM 2250 N N . PHE A 1 274 ? -36.347 -17.600 31.530 1.00 82.06 274 PHE A N 1
ATOM 2251 C CA . PHE A 1 274 ? -37.279 -16.665 32.144 1.00 82.06 274 PHE A CA 1
ATOM 2252 C C . PHE A 1 274 ? -38.654 -17.307 32.349 1.00 82.06 274 PHE A C 1
ATOM 2254 O O . PHE A 1 274 ? -39.219 -17.176 33.420 1.00 82.06 274 PHE A O 1
ATOM 2261 N N . GLU A 1 275 ? -39.177 -18.070 31.389 1.00 85.38 275 GLU A N 1
ATOM 2262 C CA . GLU A 1 275 ? -40.456 -18.774 31.517 1.00 85.38 275 GLU A CA 1
ATOM 2263 C C . GLU A 1 275 ? -40.367 -19.923 32.530 1.00 85.38 275 GLU A C 1
ATOM 2265 O O . GLU A 1 275 ? -41.246 -20.050 33.375 1.00 85.38 275 GLU A O 1
ATOM 2270 N N . LYS A 1 276 ? -39.279 -20.708 32.547 1.00 85.69 276 LYS A N 1
ATOM 2271 C CA . LYS A 1 276 ? -39.030 -21.725 33.588 1.00 85.69 276 LYS A CA 1
ATOM 2272 C C . LYS A 1 276 ? -38.935 -21.093 34.975 1.00 85.69 276 LYS A C 1
ATOM 2274 O O . LYS A 1 276 ? -39.571 -21.594 35.895 1.00 85.69 276 LYS A O 1
ATOM 2279 N N . SER A 1 277 ? -38.167 -20.012 35.130 1.00 78.38 277 SER A N 1
ATOM 2280 C CA . SER A 1 277 ? -38.009 -19.317 36.416 1.00 78.38 277 SER A CA 1
ATOM 2281 C C . SER A 1 277 ? -39.272 -18.558 36.833 1.00 78.38 277 SER A C 1
ATOM 2283 O O . SER A 1 277 ? -39.592 -18.520 38.015 1.00 78.38 277 SER A O 1
ATOM 2285 N N . PHE A 1 278 ? -40.052 -18.042 35.883 1.00 83.56 278 PHE A N 1
ATOM 2286 C CA . PHE A 1 278 ? -41.376 -17.473 36.123 1.00 83.56 278 PHE A CA 1
ATOM 2287 C C . PHE A 1 278 ? -42.387 -18.551 36.522 1.00 83.56 278 PHE A C 1
ATOM 2289 O O . PHE A 1 278 ? -43.160 -18.328 37.442 1.00 83.56 278 PHE A O 1
ATOM 2296 N N . VAL A 1 279 ? -42.358 -19.740 35.913 1.00 86.56 279 VAL A N 1
ATOM 2297 C CA . VAL A 1 279 ? -43.212 -20.879 36.295 1.00 86.56 279 VAL A CA 1
ATOM 2298 C C . VAL A 1 279 ? -42.796 -21.468 37.645 1.00 86.56 279 VAL A C 1
ATOM 2300 O O . VAL A 1 279 ? -43.668 -21.848 38.422 1.00 86.56 279 VAL A O 1
ATOM 2303 N N . THR A 1 280 ? -41.504 -21.521 37.994 1.00 84.81 280 THR A N 1
ATOM 2304 C CA . THR A 1 280 ? -41.096 -21.907 39.358 1.00 84.81 280 THR A CA 1
ATOM 2305 C C . THR A 1 280 ? -41.421 -20.823 40.380 1.00 84.81 280 THR A C 1
ATOM 2307 O O . THR A 1 280 ? -41.826 -21.170 41.486 1.00 84.81 280 THR A O 1
ATOM 2310 N N . PHE A 1 281 ? -41.325 -19.540 40.019 1.00 85.00 281 PHE A N 1
ATOM 2311 C CA . PHE A 1 281 ? -41.748 -18.419 40.860 1.00 85.00 281 PHE A CA 1
ATOM 2312 C C . PHE A 1 281 ? -43.265 -18.408 41.073 1.00 85.00 281 PHE A C 1
ATOM 2314 O O . PHE A 1 281 ? -43.699 -18.358 42.214 1.00 85.00 281 PHE A O 1
ATOM 2321 N N . ASP A 1 282 ? -44.079 -18.533 40.024 1.00 83.88 282 ASP A N 1
ATOM 2322 C CA . ASP A 1 282 ? -45.542 -18.627 40.111 1.00 83.88 282 ASP A CA 1
ATOM 2323 C C . ASP A 1 282 ? -45.975 -19.886 40.873 1.00 83.88 282 ASP A C 1
ATOM 2325 O O . ASP A 1 282 ? -46.870 -19.826 41.713 1.00 83.88 282 ASP A O 1
ATOM 2329 N N . LYS A 1 283 ? -45.270 -21.013 40.698 1.00 85.00 283 LYS A N 1
ATOM 2330 C CA . LYS A 1 283 ? -45.493 -22.213 41.513 1.00 85.00 283 LYS A CA 1
ATOM 2331 C C . LYS A 1 283 ? -45.129 -21.992 42.983 1.00 85.00 283 LYS A C 1
ATOM 2333 O O . LYS A 1 283 ? -45.894 -22.411 43.844 1.00 85.00 283 LYS A O 1
ATOM 2338 N N . ASP A 1 284 ? -43.995 -21.375 43.303 1.00 85.00 284 ASP A N 1
ATOM 2339 C CA . ASP A 1 284 ? -43.573 -21.132 44.690 1.00 85.00 284 ASP A CA 1
ATOM 2340 C C . ASP A 1 284 ? -44.432 -20.052 45.369 1.00 85.00 284 ASP A C 1
ATOM 2342 O O . ASP A 1 284 ? -44.861 -20.228 46.506 1.00 85.00 284 ASP A O 1
ATOM 2346 N N . VAL A 1 285 ? -44.798 -18.988 44.653 1.00 85.31 285 VAL A N 1
ATOM 2347 C CA . VAL A 1 285 ? -45.799 -17.995 45.067 1.00 85.31 285 VAL A CA 1
ATOM 2348 C C . VAL A 1 285 ? -47.161 -18.660 45.253 1.00 85.31 285 VAL A C 1
ATOM 2350 O O . VAL A 1 285 ? -47.793 -18.447 46.281 1.00 85.31 285 VAL A O 1
ATOM 2353 N N . GLY A 1 286 ? -47.592 -19.527 44.337 1.00 87.06 286 GLY A N 1
ATOM 2354 C CA . GLY A 1 286 ? -48.825 -20.308 44.433 1.00 87.06 286 GLY A CA 1
ATOM 2355 C C . GLY A 1 286 ? -48.812 -21.314 45.586 1.00 87.06 286 GLY A C 1
ATOM 2356 O O . GLY A 1 286 ? -49.813 -21.472 46.284 1.00 87.06 286 GLY A O 1
ATOM 2357 N N . GLU A 1 287 ? -47.672 -21.945 45.873 1.00 84.75 287 GLU A N 1
ATOM 2358 C CA . GLU A 1 287 ? -47.473 -22.788 47.050 1.00 84.75 287 GLU A CA 1
ATOM 2359 C C . GLU A 1 287 ? -47.462 -21.959 48.338 1.00 84.75 287 GLU A C 1
ATOM 2361 O O . GLU A 1 287 ? -48.064 -22.385 49.321 1.00 84.75 287 GLU A O 1
ATOM 2366 N N . LYS A 1 288 ? -46.840 -20.775 48.355 1.00 82.50 288 LYS A N 1
ATOM 2367 C CA . LYS A 1 288 ? -46.851 -19.833 49.486 1.00 82.50 288 LYS A CA 1
ATOM 2368 C C . LYS A 1 288 ? -48.258 -19.295 49.739 1.00 82.50 288 LYS A C 1
ATOM 2370 O O . LYS A 1 288 ? -48.703 -19.336 50.881 1.00 82.50 288 LYS A O 1
ATOM 2375 N N . PHE A 1 289 ? -49.009 -18.922 48.703 1.00 80.25 289 PHE A N 1
ATOM 2376 C CA . PHE A 1 289 ? -50.432 -18.589 48.796 1.00 80.25 289 PHE A CA 1
ATOM 2377 C C . PHE A 1 289 ? -51.274 -19.791 49.232 1.00 80.25 289 PHE A C 1
ATOM 2379 O O . PHE A 1 289 ? -52.165 -19.621 50.053 1.00 80.25 289 PHE A O 1
ATOM 2386 N N . SER A 1 290 ? -50.994 -21.013 48.770 1.00 81.25 290 SER A N 1
ATOM 2387 C CA . SER A 1 290 ? -51.712 -22.215 49.218 1.00 81.25 290 SER A CA 1
ATOM 2388 C C . SER A 1 290 ? -51.427 -22.532 50.690 1.00 81.25 290 SER A C 1
ATOM 2390 O O . SER A 1 290 ? -52.353 -22.824 51.440 1.00 81.25 290 SER A O 1
ATOM 2392 N N . LYS A 1 291 ? -50.170 -22.419 51.136 1.00 84.81 291 LYS A N 1
ATOM 2393 C CA . LYS A 1 291 ? -49.743 -22.596 52.535 1.00 84.81 291 LYS A CA 1
ATOM 2394 C C . LYS A 1 291 ? -50.337 -21.499 53.428 1.00 84.81 291 LYS A C 1
ATOM 2396 O O . LYS A 1 291 ? -50.911 -21.816 54.467 1.00 84.81 291 LYS A O 1
ATOM 2401 N N . ALA A 1 292 ? -50.299 -20.238 52.994 1.00 79.62 292 ALA A N 1
ATOM 2402 C CA . ALA A 1 292 ? -50.911 -19.110 53.692 1.00 79.62 292 ALA A CA 1
ATOM 2403 C C . ALA A 1 292 ? -52.438 -19.236 53.760 1.00 79.62 292 ALA A C 1
ATOM 2405 O O . ALA A 1 292 ? -53.002 -19.117 54.839 1.00 79.62 292 ALA A O 1
ATOM 2406 N N . ASN A 1 293 ? -53.115 -19.551 52.653 1.00 82.62 293 ASN A N 1
ATOM 2407 C CA . ASN A 1 293 ? -54.571 -19.685 52.611 1.00 82.62 293 ASN A CA 1
ATOM 2408 C C . ASN A 1 293 ? -55.054 -20.938 53.364 1.00 82.62 293 ASN A C 1
ATOM 2410 O O . ASN A 1 293 ? -56.089 -20.887 54.014 1.00 82.62 293 ASN A O 1
ATOM 2414 N N . LYS A 1 294 ? -54.277 -22.033 53.388 1.00 85.50 294 LYS A N 1
ATOM 2415 C CA . LYS A 1 294 ? -54.509 -23.163 54.308 1.00 85.50 294 LYS A CA 1
ATOM 2416 C C . LYS A 1 294 ? -54.314 -22.758 55.766 1.00 85.50 294 LYS A C 1
ATOM 2418 O O . LYS A 1 294 ? -55.139 -23.128 56.585 1.00 85.50 294 LYS A O 1
ATOM 2423 N N . SER A 1 295 ? -53.281 -21.980 56.096 1.00 85.12 295 SER A N 1
ATOM 2424 C CA . SER A 1 295 ? -53.075 -21.477 57.462 1.00 85.12 295 SER A CA 1
ATOM 2425 C C . SER A 1 295 ? -54.171 -20.494 57.890 1.00 85.12 295 SER A C 1
ATOM 2427 O O . SER A 1 295 ? -54.603 -20.541 59.033 1.00 85.12 295 SER A O 1
ATOM 2429 N N . ILE A 1 296 ? -54.673 -19.654 56.982 1.00 81.62 296 ILE A N 1
ATOM 2430 C CA . ILE A 1 296 ? -55.806 -18.748 57.218 1.00 81.62 296 ILE A CA 1
ATOM 2431 C C . ILE A 1 296 ? -57.104 -19.545 57.365 1.00 81.62 296 ILE A C 1
ATOM 2433 O O . ILE A 1 296 ? -57.835 -19.315 58.318 1.00 81.62 296 ILE A O 1
ATOM 2437 N N . ALA A 1 297 ? -57.377 -20.512 56.485 1.00 83.31 297 ALA A N 1
ATOM 2438 C CA . ALA A 1 297 ? -58.547 -21.383 56.585 1.00 83.31 297 ALA A CA 1
ATOM 2439 C C . ALA A 1 297 ? -58.514 -22.256 57.847 1.00 83.31 297 ALA A C 1
ATOM 2441 O O . ALA A 1 297 ? -59.551 -22.445 58.474 1.00 83.31 297 ALA A O 1
ATOM 2442 N N . GLN A 1 298 ? -57.336 -22.737 58.254 1.00 86.38 298 GLN A N 1
ATOM 2443 C CA . GLN A 1 298 ? -57.166 -23.463 59.507 1.00 86.38 298 GLN A CA 1
ATOM 2444 C C . GLN A 1 298 ? -57.352 -22.525 60.700 1.00 86.38 298 GLN A C 1
ATOM 2446 O O . GLN A 1 298 ? -58.237 -22.790 61.491 1.00 86.38 298 GLN A O 1
ATOM 2451 N N . LYS A 1 299 ? -56.695 -21.359 60.759 1.00 84.31 299 LYS A N 1
ATOM 2452 C CA . LYS A 1 299 ? -56.949 -20.352 61.810 1.00 84.31 299 LYS A CA 1
ATOM 2453 C C . LYS A 1 299 ? -58.410 -19.894 61.872 1.00 84.31 299 LYS A C 1
ATOM 2455 O O . LYS A 1 299 ? -58.892 -19.609 62.957 1.00 84.31 299 LYS A O 1
ATOM 2460 N N . LEU A 1 300 ? -59.122 -19.828 60.745 1.00 81.94 300 LEU A N 1
ATOM 2461 C CA . LEU A 1 300 ? -60.563 -19.550 60.699 1.00 81.94 300 LEU A CA 1
ATOM 2462 C C . LEU A 1 300 ? -61.404 -20.743 61.166 1.00 81.94 300 LEU A C 1
ATOM 2464 O O . LEU A 1 300 ? -62.438 -20.526 61.783 1.00 81.94 300 LEU A O 1
ATOM 2468 N N . SER A 1 301 ? -60.979 -21.980 60.903 1.00 85.50 301 SER A N 1
ATOM 2469 C CA . SER A 1 301 ? -61.607 -23.196 61.433 1.00 85.50 301 SER A CA 1
ATOM 2470 C C . SER A 1 301 ? -61.387 -23.318 62.940 1.00 85.50 301 SER A C 1
ATOM 2472 O O . SER A 1 301 ? -62.339 -23.567 63.669 1.00 85.50 301 SER A O 1
ATOM 2474 N N . ASP A 1 302 ? -60.161 -23.084 63.405 1.00 86.38 302 ASP A N 1
ATOM 2475 C CA . ASP A 1 302 ? -59.761 -23.074 64.807 1.00 86.38 302 ASP A CA 1
ATOM 2476 C C . ASP A 1 302 ? -60.535 -21.966 65.539 1.00 86.38 302 ASP A C 1
ATOM 2478 O O . ASP A 1 302 ? -61.258 -22.260 66.482 1.00 86.38 302 ASP A O 1
ATOM 2482 N N . PHE A 1 303 ? -60.539 -20.731 65.019 1.00 83.62 303 PHE A N 1
ATOM 2483 C CA . PHE A 1 303 ? -61.327 -19.610 65.550 1.00 83.62 303 PHE A CA 1
ATOM 2484 C C . PHE A 1 303 ? -62.845 -19.834 65.469 1.00 83.62 303 PHE A C 1
ATOM 2486 O O . PHE A 1 303 ? -63.578 -19.406 66.356 1.00 83.62 303 PHE A O 1
ATOM 2493 N N . SER A 1 304 ? -63.350 -20.523 64.440 1.00 80.88 304 SER A N 1
ATOM 2494 C CA . SER A 1 304 ? -64.760 -20.924 64.381 1.00 80.88 304 SER A CA 1
ATOM 2495 C C . SER A 1 304 ? -65.073 -22.017 65.401 1.00 80.88 304 SER A C 1
ATOM 2497 O O . SER A 1 304 ? -66.187 -22.044 65.917 1.00 80.88 304 SER A O 1
ATOM 2499 N N . SER A 1 305 ? -64.117 -22.897 65.707 1.00 81.00 305 SER A N 1
ATOM 2500 C CA . SER A 1 305 ? -64.251 -23.896 66.764 1.00 81.00 305 SER A CA 1
ATOM 2501 C C . SER A 1 305 ? -64.155 -23.257 68.147 1.00 81.00 305 SER A C 1
ATOM 2503 O O . SER A 1 305 ? -64.965 -23.609 68.988 1.00 81.00 305 SER A O 1
ATOM 2505 N N . ASP A 1 306 ? -63.304 -22.242 68.341 1.00 85.31 306 ASP A N 1
ATOM 2506 C CA . ASP A 1 306 ? -63.240 -21.403 69.544 1.00 85.31 306 ASP A CA 1
ATOM 2507 C C . ASP A 1 306 ? -64.516 -20.579 69.726 1.00 85.31 306 ASP A C 1
ATOM 2509 O O . ASP A 1 306 ? -64.983 -20.393 70.844 1.00 85.31 306 ASP A O 1
ATOM 2513 N N . ILE A 1 307 ? -65.116 -20.078 68.642 1.00 83.00 307 ILE A N 1
ATOM 2514 C CA . ILE A 1 307 ? -66.437 -19.445 68.692 1.00 83.00 307 ILE A CA 1
ATOM 2515 C C . ILE A 1 307 ? -67.505 -20.480 69.041 1.00 83.00 307 ILE A C 1
ATOM 2517 O O . ILE A 1 307 ? -68.392 -20.164 69.825 1.00 83.00 307 ILE A O 1
ATOM 2521 N N . GLU A 1 308 ? -67.451 -21.702 68.508 1.00 81.12 308 GLU A N 1
ATOM 2522 C CA . GLU A 1 308 ? -68.467 -22.719 68.789 1.00 81.12 308 GLU A CA 1
ATOM 2523 C C . GLU A 1 308 ? -68.305 -23.352 70.184 1.00 81.12 308 GLU A C 1
ATOM 2525 O O . GLU A 1 308 ? -69.312 -23.649 70.825 1.00 81.12 308 GLU A O 1
ATOM 2530 N N . THR A 1 309 ? -67.083 -23.504 70.707 1.00 83.12 309 THR A N 1
ATOM 2531 C CA . THR A 1 309 ? -66.826 -23.876 72.107 1.00 83.12 309 THR A CA 1
ATOM 2532 C C . THR A 1 309 ? -67.217 -22.737 73.025 1.00 83.12 309 THR A C 1
ATOM 2534 O O . THR A 1 309 ? -68.058 -22.971 73.879 1.00 83.12 309 THR A O 1
ATOM 2537 N N . ARG A 1 310 ? -66.779 -21.491 72.794 1.00 76.88 310 ARG A N 1
ATOM 2538 C CA . ARG A 1 310 ? -67.241 -20.329 73.578 1.00 76.88 310 ARG A CA 1
ATOM 2539 C C . ARG A 1 310 ? -68.744 -20.104 73.471 1.00 76.88 310 ARG A C 1
ATOM 2541 O O . ARG A 1 310 ? -69.335 -19.576 74.402 1.00 76.88 310 ARG A O 1
ATOM 2548 N N . HIS A 1 311 ? -69.395 -20.493 72.374 1.00 79.06 311 HIS A N 1
ATOM 2549 C CA . HIS A 1 311 ? -70.852 -20.444 72.261 1.00 79.06 311 HIS A CA 1
ATOM 2550 C C . HIS A 1 311 ? -71.519 -21.594 73.021 1.00 79.06 311 HIS A C 1
ATOM 2552 O O . HIS A 1 311 ? -72.528 -21.353 73.668 1.00 79.06 311 HIS A O 1
ATOM 2558 N N . LYS A 1 312 ? -70.954 -22.808 73.028 1.00 79.00 312 LYS A N 1
ATOM 2559 C CA . LYS A 1 312 ? -71.410 -23.919 73.887 1.00 79.00 312 LYS A CA 1
ATOM 2560 C C . LYS A 1 312 ? -71.146 -23.653 75.370 1.00 79.00 312 LYS A C 1
ATOM 2562 O O . LYS A 1 312 ? -71.975 -24.017 76.187 1.00 79.00 312 LYS A O 1
ATOM 2567 N N . GLU A 1 313 ? -70.057 -22.974 75.710 1.00 80.62 313 GLU A N 1
ATOM 2568 C CA . GLU A 1 313 ? -69.745 -22.474 77.050 1.00 80.62 313 GLU A CA 1
ATOM 2569 C C . GLU A 1 313 ? -70.665 -21.315 77.420 1.00 80.62 313 GLU A C 1
ATOM 2571 O O . GLU A 1 313 ? -71.179 -21.305 78.521 1.00 80.62 313 GLU A O 1
ATOM 2576 N N . LEU A 1 314 ? -70.957 -20.365 76.525 1.00 75.12 314 LEU A N 1
ATOM 2577 C CA . LEU A 1 314 ? -71.931 -19.302 76.796 1.00 75.12 314 LEU A CA 1
ATOM 2578 C C . LEU A 1 314 ? -73.356 -19.842 76.904 1.00 75.12 314 LEU A C 1
ATOM 2580 O O . LEU A 1 314 ? -74.089 -19.382 77.765 1.00 75.12 314 LEU A O 1
ATOM 2584 N N . VAL A 1 315 ? -73.760 -20.808 76.076 1.00 79.00 315 VAL A N 1
ATOM 2585 C CA . VAL A 1 315 ? -75.068 -21.476 76.179 1.00 79.00 315 VAL A CA 1
ATOM 2586 C C . VAL A 1 315 ? -75.117 -22.340 77.433 1.00 79.00 315 VAL A C 1
ATOM 2588 O O . VAL A 1 315 ? -76.071 -22.210 78.182 1.00 79.00 315 VAL A O 1
ATOM 2591 N N . GLY A 1 316 ? -74.076 -23.117 77.729 1.00 78.00 316 GLY A N 1
ATOM 2592 C CA . GLY A 1 316 ? -73.949 -23.893 78.964 1.00 78.00 316 GLY A CA 1
ATOM 2593 C C . GLY A 1 316 ? -73.888 -23.015 80.214 1.00 78.00 316 GLY A C 1
ATOM 2594 O O . GLY A 1 316 ? -74.484 -23.363 81.220 1.00 78.00 316 GLY A O 1
ATOM 2595 N N . ASN A 1 317 ? -73.279 -21.831 80.139 1.00 77.06 317 ASN A N 1
ATOM 2596 C CA . ASN A 1 317 ? -73.303 -20.819 81.192 1.00 77.06 317 ASN A CA 1
ATOM 2597 C C . ASN A 1 317 ? -74.650 -20.093 81.240 1.00 77.06 317 ASN A C 1
ATOM 2599 O O . ASN A 1 317 ? -75.051 -19.692 82.317 1.00 77.06 317 ASN A O 1
ATOM 2603 N N . PHE A 1 318 ? -75.386 -19.926 80.137 1.00 71.75 318 PHE A N 1
ATOM 2604 C CA . PHE A 1 318 ? -76.760 -19.409 80.162 1.00 71.75 318 PHE A CA 1
ATOM 2605 C C . PHE A 1 318 ? -77.759 -20.453 80.667 1.00 71.75 318 PHE A C 1
ATOM 2607 O O . PHE A 1 318 ? -78.757 -20.075 81.270 1.00 71.75 318 PHE A O 1
ATOM 2614 N N . GLU A 1 319 ? -77.505 -21.742 80.449 1.00 73.94 319 GLU A N 1
ATOM 2615 C CA . GLU A 1 319 ? -78.265 -22.850 81.021 1.00 73.94 319 GLU A CA 1
ATOM 2616 C C . GLU A 1 319 ? -77.909 -23.026 82.498 1.00 73.94 319 GLU A C 1
ATOM 2618 O O . GLU A 1 319 ? -78.832 -23.045 83.299 1.00 73.94 319 GLU A O 1
ATOM 2623 N N . SER A 1 320 ? -76.630 -22.963 82.887 1.00 70.94 320 SER A N 1
ATOM 2624 C CA . SER A 1 320 ? -76.188 -22.898 84.289 1.00 70.94 320 SER A CA 1
ATOM 2625 C C . SER A 1 320 ? -76.762 -21.665 84.981 1.00 70.94 320 SER A C 1
ATOM 2627 O O . SER A 1 320 ? -77.489 -21.822 85.942 1.00 70.94 320 SER A O 1
ATOM 2629 N N . ILE A 1 321 ? -76.620 -20.450 84.438 1.00 70.31 321 ILE A N 1
ATOM 2630 C CA . ILE A 1 321 ? -77.246 -19.228 84.983 1.00 70.31 321 ILE A CA 1
ATOM 2631 C C . ILE A 1 321 ? -78.774 -19.351 85.030 1.00 70.31 321 ILE A C 1
ATOM 2633 O O . ILE A 1 321 ? -79.398 -18.756 85.903 1.00 70.31 321 ILE A O 1
ATOM 2637 N N . ARG A 1 322 ? -79.421 -20.103 84.132 1.00 70.69 322 ARG A N 1
ATOM 2638 C CA . ARG A 1 322 ? -80.879 -20.312 84.143 1.00 70.69 322 ARG A CA 1
ATOM 2639 C C . ARG A 1 322 ? -81.314 -21.363 85.161 1.00 70.69 322 ARG A C 1
ATOM 2641 O O . ARG A 1 322 ? -82.356 -21.164 85.783 1.00 70.69 322 ARG A O 1
ATOM 2648 N N . GLU A 1 323 ? -80.541 -22.428 85.340 1.00 72.25 323 GLU A N 1
ATOM 2649 C CA . GLU A 1 323 ? -80.702 -23.408 86.410 1.00 72.25 323 GLU A CA 1
ATOM 2650 C C . GLU A 1 323 ? -80.397 -22.732 87.742 1.00 72.25 323 GLU A C 1
ATOM 2652 O O . GLU A 1 323 ? -81.311 -22.610 88.532 1.00 72.25 323 GLU A O 1
ATOM 2657 N N . GLU A 1 324 ? -79.237 -22.107 87.931 1.00 72.69 324 GLU A N 1
ATOM 2658 C CA . GLU A 1 324 ? -78.892 -21.207 89.039 1.00 72.69 324 GLU A CA 1
ATOM 2659 C C . GLU A 1 324 ? -79.900 -20.074 89.258 1.00 72.69 324 GLU A C 1
ATOM 2661 O O . GLU A 1 324 ? -80.032 -19.638 90.389 1.00 72.69 324 GLU A O 1
ATOM 2666 N N . THR A 1 325 ? -80.643 -19.590 88.254 1.00 70.69 325 THR A N 1
ATOM 2667 C CA . THR A 1 325 ? -81.737 -18.613 88.452 1.00 70.69 325 THR A CA 1
ATOM 2668 C C . THR A 1 325 ? -83.038 -19.292 88.887 1.00 70.69 325 THR A C 1
ATOM 2670 O O . THR A 1 325 ? -83.821 -18.692 89.624 1.00 70.69 325 THR A O 1
ATOM 2673 N N . ALA A 1 326 ? -83.295 -20.535 88.472 1.00 71.19 326 ALA A N 1
ATOM 2674 C CA . ALA A 1 326 ? -84.392 -21.347 88.997 1.00 71.19 326 ALA A CA 1
ATOM 2675 C C . ALA A 1 326 ? -84.095 -21.778 90.443 1.00 71.19 326 ALA A C 1
ATOM 2677 O O . ALA A 1 326 ? -84.899 -21.508 91.330 1.00 71.19 326 ALA A O 1
ATOM 2678 N N . ASP A 1 327 ? -82.896 -22.301 90.685 1.00 72.12 327 ASP A N 1
ATOM 2679 C CA . ASP A 1 327 ? -82.290 -22.565 91.981 1.00 72.12 327 ASP A CA 1
ATOM 2680 C C . ASP A 1 327 ? -82.225 -21.302 92.829 1.00 72.12 327 ASP A C 1
ATOM 2682 O O . ASP A 1 327 ? -82.593 -21.360 93.983 1.00 72.12 327 ASP A O 1
ATOM 2686 N N . TRP A 1 328 ? -81.837 -20.134 92.316 1.00 69.62 328 TRP A N 1
ATOM 2687 C CA . TRP A 1 328 ? -81.853 -18.888 93.092 1.00 69.62 328 TRP A CA 1
ATOM 2688 C C . TRP A 1 328 ? -83.279 -18.430 93.377 1.00 69.62 328 TRP A C 1
ATOM 2690 O O . TRP A 1 328 ? -83.537 -17.900 94.446 1.00 69.62 328 TRP A O 1
ATOM 2700 N N . LYS A 1 329 ? -84.245 -18.678 92.491 1.00 65.81 329 LYS A N 1
ATOM 2701 C CA . LYS A 1 329 ? -85.662 -18.402 92.761 1.00 65.81 329 LYS A CA 1
ATOM 2702 C C . LYS A 1 329 ? -86.245 -19.360 93.809 1.00 65.81 329 LYS A C 1
ATOM 2704 O O . LYS A 1 329 ? -87.063 -18.932 94.622 1.00 65.81 329 LYS A O 1
ATOM 2709 N N . GLU A 1 330 ? -85.812 -20.618 93.827 1.00 69.75 330 GLU A N 1
ATOM 2710 C CA . GLU A 1 330 ? -86.193 -21.623 94.823 1.00 69.75 330 GLU A CA 1
ATOM 2711 C C . GLU A 1 330 ? -85.473 -21.387 96.158 1.00 69.75 330 GLU A C 1
ATOM 2713 O O . GLU A 1 330 ? -86.130 -21.207 97.178 1.00 69.75 330 GLU A O 1
ATOM 2718 N N . ARG A 1 331 ? -84.146 -21.229 96.144 1.00 69.12 331 ARG A N 1
ATOM 2719 C CA . ARG A 1 331 ? -83.292 -20.806 97.265 1.00 69.12 331 ARG A CA 1
ATOM 2720 C C . ARG A 1 331 ? -83.667 -19.427 97.797 1.00 69.12 331 ARG A C 1
ATOM 2722 O O . ARG A 1 331 ? -83.502 -19.234 98.986 1.00 69.12 331 ARG A O 1
ATOM 2729 N N . MET A 1 332 ? -84.201 -18.489 97.007 1.00 61.47 332 MET A N 1
ATOM 2730 C CA . MET A 1 332 ? -84.753 -17.221 97.514 1.00 61.47 332 MET A CA 1
ATOM 2731 C C . MET A 1 332 ? -86.155 -17.422 98.099 1.00 61.47 332 MET A C 1
ATOM 2733 O O . MET A 1 332 ? -86.491 -16.776 99.084 1.00 61.47 332 MET A O 1
ATOM 2737 N N . GLY A 1 333 ? -86.959 -18.354 97.579 1.00 66.75 333 GLY A N 1
ATOM 2738 C CA . GLY A 1 333 ? -88.178 -18.811 98.254 1.00 66.75 333 GLY A CA 1
ATOM 2739 C C . GLY A 1 333 ? -87.875 -19.416 99.631 1.00 66.75 333 GLY A C 1
ATOM 2740 O O . GLY A 1 333 ? -88.484 -19.026 100.627 1.00 66.75 333 GLY A O 1
ATOM 2741 N N . ILE A 1 334 ? -86.870 -20.293 99.693 1.00 68.44 334 ILE A N 1
ATOM 2742 C CA . ILE A 1 334 ? -86.354 -20.909 100.918 1.00 68.44 334 ILE A CA 1
ATOM 2743 C C . ILE A 1 334 ? -85.712 -19.844 101.812 1.00 68.44 334 ILE A C 1
ATOM 2745 O O . ILE A 1 334 ? -86.088 -19.755 102.967 1.00 68.44 334 ILE A O 1
ATOM 2749 N N . GLN A 1 335 ? -84.850 -18.956 101.309 1.00 59.97 335 GLN A N 1
ATOM 2750 C CA . GLN A 1 335 ? -84.248 -17.866 102.088 1.00 59.97 335 GLN A CA 1
ATOM 2751 C C . GLN A 1 335 ? -85.277 -16.840 102.568 1.00 59.97 335 GLN A C 1
ATOM 2753 O O . GLN A 1 335 ? -85.078 -16.265 103.626 1.00 59.97 335 GLN A O 1
ATOM 2758 N N . ILE A 1 336 ? -86.409 -16.629 101.895 1.00 60.69 336 ILE A N 1
ATOM 2759 C CA . ILE A 1 336 ? -87.497 -15.805 102.449 1.00 60.69 336 ILE A CA 1
ATOM 2760 C C . ILE A 1 336 ? -88.167 -16.508 103.648 1.00 60.69 336 ILE A C 1
ATOM 2762 O O . ILE A 1 336 ? -88.614 -15.828 104.572 1.00 60.69 336 ILE A O 1
ATOM 2766 N N . GLN A 1 337 ? -88.170 -17.845 103.699 1.00 57.12 337 GLN A N 1
ATOM 2767 C CA . GLN A 1 337 ? -88.566 -18.628 104.882 1.00 57.12 337 GLN A CA 1
ATOM 2768 C C . GLN A 1 337 ? -87.430 -18.776 105.922 1.00 57.12 337 GLN A C 1
ATOM 2770 O O . GLN A 1 337 ? -87.692 -18.842 107.120 1.00 57.12 337 GLN A O 1
ATOM 2775 N N . GLU A 1 338 ? -86.167 -18.783 105.491 1.00 52.72 338 GLU A N 1
ATOM 2776 C CA . GLU A 1 338 ? -84.980 -19.018 106.322 1.00 52.72 338 GLU A CA 1
ATOM 2777 C C . GLU A 1 338 ? -84.460 -17.723 106.962 1.00 52.72 338 GLU A C 1
ATOM 2779 O O . GLU A 1 338 ? -84.044 -17.732 108.110 1.00 52.72 338 GLU A O 1
ATOM 2784 N N . VAL A 1 339 ? -84.560 -16.567 106.299 1.00 51.78 339 VAL A N 1
ATOM 2785 C CA . VAL A 1 339 ? -84.275 -15.237 106.879 1.00 51.78 339 VAL A CA 1
ATOM 2786 C C . VAL A 1 339 ? -85.337 -14.855 107.921 1.00 51.78 339 VAL A C 1
ATOM 2788 O O . VAL A 1 339 ? -85.048 -14.096 108.843 1.00 51.78 339 VAL A O 1
ATOM 2791 N N . GLN A 1 340 ? -86.530 -15.464 107.874 1.00 48.88 340 GLN A N 1
ATOM 2792 C CA . GLN A 1 340 ? -87.487 -15.442 108.992 1.00 48.88 340 GLN A CA 1
ATOM 2793 C C . GLN A 1 340 ? -87.061 -16.324 110.190 1.00 48.88 340 GLN A C 1
ATOM 2795 O O . GLN A 1 340 ? -87.734 -16.301 111.221 1.00 48.88 340 GLN A O 1
ATOM 2800 N N . ARG A 1 341 ? -85.961 -17.089 110.084 1.00 49.00 341 ARG A N 1
ATOM 2801 C CA . ARG A 1 341 ? -85.536 -18.122 111.050 1.00 49.00 341 ARG A CA 1
ATOM 2802 C C . ARG A 1 341 ? -84.061 -18.040 111.494 1.00 49.00 341 ARG A C 1
ATOM 2804 O O . ARG A 1 341 ? -83.752 -18.476 112.598 1.00 49.00 341 ARG A O 1
ATOM 2811 N N . GLY A 1 342 ? -83.168 -17.507 110.658 1.00 51.31 342 GLY A N 1
ATOM 2812 C CA . GLY A 1 342 ? -81.711 -17.711 110.707 1.00 51.31 342 GLY A CA 1
ATOM 2813 C C . GLY A 1 342 ? -80.861 -16.460 110.954 1.00 51.31 342 GLY A C 1
ATOM 2814 O O . GLY A 1 342 ? -79.650 -16.491 110.756 1.00 51.31 342 GLY A O 1
ATOM 2815 N N . THR A 1 343 ? -81.445 -15.358 111.432 1.00 52.66 343 THR A N 1
ATOM 2816 C CA . THR A 1 343 ? -80.719 -14.104 111.745 1.00 52.66 343 THR A CA 1
ATOM 2817 C C . THR A 1 343 ? -79.660 -14.221 112.857 1.00 52.66 343 THR A C 1
ATOM 2819 O O . THR A 1 343 ? -78.992 -13.234 113.157 1.00 52.66 343 THR A O 1
ATOM 2822 N N . GLY A 1 344 ? -79.472 -15.405 113.452 1.00 52.81 344 GLY A N 1
ATOM 2823 C CA . GLY A 1 344 ? -78.377 -15.703 114.381 1.0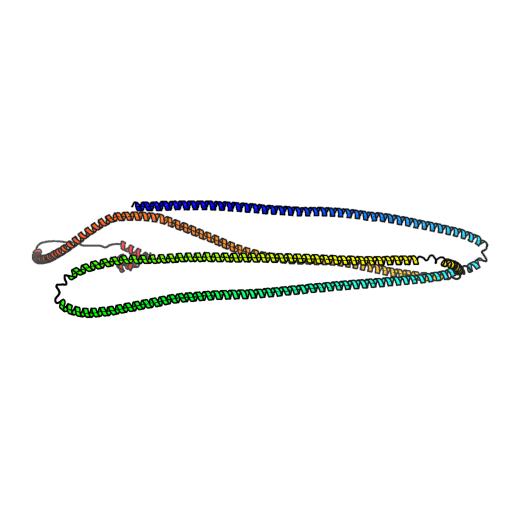0 52.81 344 GLY A CA 1
ATOM 2824 C C . GLY A 1 344 ? -77.082 -16.211 113.729 1.00 52.81 344 GLY A C 1
ATOM 2825 O O . GLY A 1 344 ? -76.015 -15.990 114.289 1.00 52.81 344 GLY A O 1
ATOM 2826 N N . GLU A 1 345 ? -77.140 -16.859 112.560 1.00 55.09 345 GLU A N 1
ATOM 2827 C CA . GLU A 1 345 ? -75.982 -17.578 111.978 1.00 55.09 345 GLU A CA 1
ATOM 2828 C C . GLU A 1 345 ? -75.072 -16.660 111.138 1.00 55.09 345 GLU A C 1
ATOM 2830 O O . GLU A 1 345 ? -73.891 -16.934 110.933 1.00 55.09 345 GLU A O 1
ATOM 2835 N N . SER A 1 346 ? -75.598 -15.504 110.723 1.00 55.00 346 SER A N 1
ATOM 2836 C CA . SER A 1 346 ? -74.917 -14.521 109.867 1.00 55.00 346 SER A CA 1
ATOM 2837 C C . SER A 1 346 ? -73.694 -13.831 110.506 1.00 55.00 346 SER A C 1
ATOM 2839 O O . SER A 1 346 ? -72.958 -13.131 109.817 1.00 55.00 346 SER A O 1
ATOM 2841 N N . ILE A 1 347 ? -73.463 -14.014 111.810 1.00 54.56 347 ILE A N 1
ATOM 2842 C CA . ILE A 1 347 ? -72.316 -13.436 112.535 1.00 54.56 347 ILE A CA 1
ATOM 2843 C C . ILE A 1 347 ? -71.050 -14.305 112.405 1.00 54.56 347 ILE A C 1
ATOM 2845 O O . ILE A 1 347 ? -69.940 -13.771 112.455 1.00 54.56 347 ILE A O 1
ATOM 2849 N N . ASP A 1 348 ? -71.190 -15.619 112.192 1.00 56.62 348 ASP A N 1
ATOM 2850 C CA . ASP A 1 348 ? -70.042 -16.532 112.122 1.00 56.62 348 ASP A CA 1
ATOM 2851 C C . ASP A 1 348 ? -69.469 -16.685 110.697 1.00 56.62 348 ASP A C 1
ATOM 2853 O O . ASP A 1 348 ? -68.259 -16.884 110.558 1.00 56.62 348 ASP A O 1
ATOM 2857 N N . SER A 1 349 ? -70.265 -16.508 109.627 1.00 52.56 349 SER A N 1
ATOM 2858 C CA . SER A 1 349 ? -69.753 -16.612 108.240 1.00 52.56 349 SER A CA 1
ATOM 2859 C C . SER A 1 349 ? -68.736 -15.517 107.904 1.00 52.56 349 SER A C 1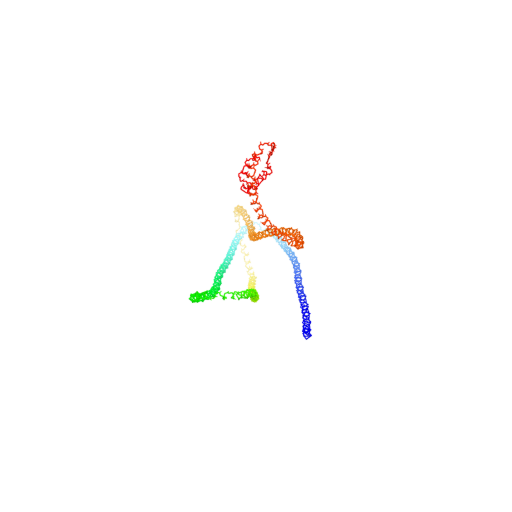
ATOM 2861 O O . SER A 1 349 ? -67.679 -15.808 107.341 1.00 52.56 349 SER A O 1
ATOM 2863 N N . MET A 1 350 ? -68.981 -14.282 108.362 1.00 56.00 350 MET A N 1
ATOM 2864 C CA . MET A 1 350 ? -68.087 -13.136 108.148 1.00 56.00 350 MET A CA 1
ATOM 2865 C C . MET A 1 350 ? -66.663 -13.387 108.677 1.00 56.00 350 MET A C 1
ATOM 2867 O O . MET A 1 350 ? -65.696 -12.854 108.136 1.00 56.00 350 MET A O 1
ATOM 2871 N N . ARG A 1 351 ? -66.495 -14.231 109.710 1.00 54.81 351 ARG A N 1
ATOM 2872 C CA . ARG A 1 351 ? -65.169 -14.635 110.218 1.00 54.81 351 ARG A CA 1
ATOM 2873 C C . ARG A 1 351 ? -64.432 -15.610 109.295 1.00 54.81 351 ARG A C 1
ATOM 2875 O O . ARG A 1 351 ? -63.207 -15.659 109.354 1.00 54.81 351 ARG A O 1
ATOM 2882 N N . SER A 1 352 ? -65.149 -16.360 108.460 1.00 59.66 352 SER A N 1
ATOM 2883 C CA . SER A 1 352 ? -64.578 -17.252 107.446 1.00 59.66 352 SER A CA 1
ATOM 2884 C C . SER A 1 352 ? -64.221 -16.503 106.157 1.00 59.66 352 SER A C 1
ATOM 2886 O O . SER A 1 352 ? -63.154 -16.724 105.591 1.00 59.66 352 SER A O 1
ATOM 2888 N N . GLU A 1 353 ? -65.071 -15.577 105.713 1.00 60.69 353 GLU A N 1
ATOM 2889 C CA . GLU A 1 353 ? -64.885 -14.797 104.475 1.00 60.69 353 GLU A CA 1
ATOM 2890 C C . GLU A 1 353 ? -63.587 -13.958 104.498 1.00 60.69 353 GLU A C 1
ATOM 2892 O O . GLU A 1 353 ? -62.824 -13.953 103.530 1.00 60.69 353 GLU A O 1
ATOM 2897 N N . PHE A 1 354 ? -63.249 -13.350 105.643 1.00 53.81 354 PHE A N 1
ATOM 2898 C CA . PHE A 1 354 ? -61.967 -12.652 105.840 1.00 53.81 354 PHE A CA 1
ATOM 2899 C C . PHE A 1 354 ? -60.724 -13.562 105.802 1.00 53.81 354 PHE A C 1
ATOM 2901 O O . PHE A 1 354 ? -59.622 -13.064 105.568 1.00 53.81 354 PHE A O 1
ATOM 2908 N N . ALA A 1 355 ? -60.866 -14.873 106.020 1.00 58.62 355 ALA A N 1
ATOM 2909 C CA . ALA A 1 355 ? -59.757 -15.820 105.893 1.00 58.62 355 ALA A CA 1
ATOM 2910 C C . ALA A 1 355 ? -59.524 -16.248 104.432 1.00 58.62 355 ALA A C 1
ATOM 2912 O O . ALA A 1 355 ? -58.380 -16.492 104.050 1.00 58.62 355 ALA A O 1
ATOM 2913 N N . VAL A 1 356 ? -60.584 -16.294 103.613 1.00 68.00 356 VAL A N 1
ATOM 2914 C CA . VAL A 1 356 ? -60.515 -16.691 102.194 1.00 68.00 356 VAL A CA 1
ATOM 2915 C C . VAL A 1 356 ? -59.859 -15.602 101.341 1.00 68.00 356 VAL A C 1
ATOM 2917 O O . VAL A 1 356 ? -58.883 -15.897 100.654 1.00 68.00 356 VAL A O 1
ATOM 2920 N N . MET A 1 357 ? -60.265 -14.333 101.486 1.00 59.44 357 MET A N 1
ATOM 2921 C CA . MET A 1 357 ? -59.647 -13.215 100.745 1.00 59.44 357 MET A CA 1
ATOM 2922 C C . MET A 1 357 ? -58.135 -13.069 101.010 1.00 59.44 357 MET A C 1
ATOM 2924 O O . MET A 1 357 ? -57.378 -12.666 100.129 1.00 59.44 357 MET A O 1
ATOM 2928 N N . MET A 1 358 ? -57.664 -13.434 102.210 1.00 50.75 358 MET A N 1
ATOM 2929 C CA . MET A 1 358 ? -56.232 -13.464 102.552 1.00 50.75 358 MET A CA 1
ATOM 2930 C C . MET A 1 358 ? -55.459 -14.634 101.912 1.00 50.75 358 MET A C 1
ATOM 2932 O O . MET A 1 358 ? -54.226 -14.616 101.912 1.00 50.75 358 MET A O 1
ATOM 2936 N N . SER A 1 359 ? -56.157 -15.643 101.382 1.00 63.28 359 SER A N 1
ATOM 2937 C CA . SER A 1 359 ? -55.579 -16.712 100.563 1.00 63.28 359 SER A CA 1
ATOM 2938 C C . SER A 1 359 ? -55.522 -16.292 99.095 1.00 63.28 359 SER A C 1
ATOM 2940 O O . SER A 1 359 ? -54.447 -16.301 98.501 1.00 63.28 359 SER A O 1
ATOM 2942 N N . GLU A 1 360 ? -56.652 -15.840 98.542 1.00 68.44 360 GLU A N 1
ATOM 2943 C CA . GLU A 1 360 ? -56.801 -15.465 97.126 1.00 68.44 360 GLU A CA 1
ATOM 2944 C C . GLU A 1 360 ? -55.803 -14.373 96.712 1.00 68.44 360 GLU A C 1
ATOM 2946 O O . GLU A 1 360 ? -55.084 -14.522 95.723 1.00 68.44 360 GLU A O 1
ATOM 2951 N N . LEU A 1 361 ? -55.658 -13.321 97.530 1.00 58.94 361 LEU A N 1
ATOM 2952 C CA . LEU A 1 361 ? -54.703 -12.238 97.270 1.00 58.94 361 LEU A CA 1
ATOM 2953 C C . LEU A 1 361 ? -53.247 -12.737 97.216 1.00 58.94 361 LEU A C 1
ATOM 2955 O O . LEU A 1 361 ? -52.403 -12.154 96.540 1.00 58.94 361 LEU A O 1
ATOM 2959 N N . LYS A 1 362 ? -52.926 -13.815 97.939 1.00 58.22 362 LYS A N 1
ATOM 2960 C CA . LYS A 1 362 ? -51.576 -14.388 97.989 1.00 58.22 362 LYS A CA 1
ATOM 2961 C C . LYS A 1 362 ? -51.278 -15.261 96.767 1.00 58.22 362 LYS A C 1
ATOM 2963 O O . LYS A 1 362 ? -50.127 -15.325 96.342 1.00 58.22 362 LYS A O 1
ATOM 2968 N N . GLU A 1 363 ? -52.310 -15.891 96.217 1.00 66.12 363 GLU A N 1
ATOM 2969 C CA . GLU A 1 363 ? -52.258 -16.756 95.038 1.00 66.12 363 GLU A CA 1
ATOM 2970 C C . GLU A 1 363 ? -52.145 -15.930 93.739 1.00 66.12 363 GLU A C 1
ATOM 2972 O O . GLU A 1 363 ? -51.324 -16.251 92.871 1.00 66.12 363 GLU A O 1
ATOM 2977 N N . GLU A 1 364 ? -52.847 -14.788 93.656 1.00 67.88 364 GLU A N 1
ATOM 2978 C CA . GLU A 1 364 ? -52.738 -13.843 92.529 1.00 67.88 364 GLU A CA 1
ATOM 2979 C C . GLU A 1 364 ? -51.304 -13.298 92.368 1.00 67.88 364 GLU A C 1
ATOM 2981 O O . GLU A 1 364 ? -50.759 -13.279 91.260 1.00 67.88 364 GLU A O 1
ATOM 2986 N N . TYR A 1 365 ? -50.646 -12.908 93.470 1.00 53.22 365 TYR A N 1
ATOM 2987 C CA . TYR A 1 365 ? -49.264 -12.414 93.419 1.00 53.22 365 TYR A CA 1
ATOM 2988 C C . TYR A 1 365 ? -48.262 -13.480 92.945 1.00 53.22 365 TYR A C 1
ATOM 2990 O O . TYR A 1 365 ? -47.323 -13.132 92.226 1.00 53.22 365 TYR A O 1
ATOM 2998 N N . THR A 1 366 ? -48.457 -14.760 93.286 1.00 61.97 366 THR A N 1
ATOM 2999 C CA . THR A 1 366 ? -47.585 -15.845 92.802 1.00 61.97 366 THR A CA 1
ATOM 3000 C C . THR A 1 366 ? -47.753 -16.111 91.307 1.00 61.97 366 THR A C 1
ATOM 3002 O O . THR A 1 366 ? -46.752 -16.123 90.586 1.00 61.97 366 THR A O 1
ATOM 3005 N N . GLY A 1 367 ? -48.990 -16.212 90.804 1.00 68.44 367 GLY A N 1
ATOM 3006 C CA . GLY A 1 367 ? -49.234 -16.423 89.370 1.00 68.44 367 GLY A CA 1
ATOM 3007 C C . GLY A 1 367 ? -48.666 -15.291 88.504 1.00 68.44 367 GLY A C 1
ATOM 3008 O O . GLY A 1 367 ? -48.084 -15.532 87.446 1.00 68.44 367 GLY A O 1
ATOM 3009 N N . ARG A 1 368 ? -48.731 -14.049 89.000 1.00 58.81 368 ARG A N 1
ATOM 3010 C CA . ARG A 1 368 ? -48.199 -12.867 88.305 1.00 58.81 368 ARG A CA 1
ATOM 3011 C C . ARG A 1 368 ? -46.667 -12.831 88.238 1.00 58.81 368 ARG A C 1
ATOM 3013 O O . ARG A 1 368 ? -46.120 -12.297 87.275 1.00 58.81 368 ARG A O 1
ATOM 3020 N N . THR A 1 369 ? -45.967 -13.415 89.216 1.00 53.19 369 THR A N 1
ATOM 3021 C CA . THR A 1 369 ? -44.509 -13.626 89.120 1.00 53.19 369 THR A CA 1
ATOM 3022 C C . THR A 1 369 ? -44.126 -14.768 88.181 1.00 53.19 369 THR A C 1
ATOM 3024 O O . THR A 1 369 ? -43.058 -14.716 87.579 1.00 53.19 369 THR A O 1
ATOM 3027 N N . GLU A 1 370 ? -44.986 -15.774 88.021 1.00 63.06 370 GLU A N 1
ATOM 3028 C CA . GLU A 1 370 ? -44.710 -16.948 87.187 1.00 63.06 370 GLU A CA 1
ATOM 3029 C C . GLU A 1 370 ? -44.926 -16.656 85.688 1.00 63.06 370 GLU A C 1
ATOM 3031 O O . GLU A 1 370 ? -44.103 -17.050 84.862 1.00 63.06 370 GLU A O 1
ATOM 3036 N N . GLN A 1 371 ? -45.935 -15.844 85.336 1.00 64.94 371 GLN A N 1
ATOM 3037 C CA . GLN A 1 371 ? -46.122 -15.333 83.966 1.00 64.94 371 GLN A CA 1
ATOM 3038 C C . GLN A 1 371 ? -44.912 -14.530 83.457 1.00 64.94 371 GLN A C 1
ATOM 3040 O O . GLN A 1 371 ? -44.412 -14.799 82.369 1.00 64.94 371 GLN A O 1
ATOM 3045 N N . LEU A 1 372 ? -44.366 -13.611 84.264 1.00 55.81 372 LEU A N 1
ATOM 3046 C CA . LEU A 1 372 ? -43.201 -12.799 83.869 1.00 55.81 372 LEU A CA 1
ATOM 3047 C C . LEU A 1 372 ? -41.923 -13.627 83.622 1.00 55.81 372 LEU A C 1
ATOM 3049 O O . LEU A 1 372 ? -41.021 -13.175 82.915 1.00 55.81 372 LEU A O 1
ATOM 3053 N N . ILE A 1 373 ? -41.836 -14.837 84.185 1.00 59.41 373 ILE A N 1
ATOM 3054 C CA . ILE A 1 373 ? -40.736 -15.780 83.930 1.00 59.41 373 ILE A CA 1
ATOM 3055 C C . ILE A 1 373 ? -40.964 -16.541 82.612 1.00 59.41 373 ILE A C 1
ATOM 3057 O O . ILE A 1 373 ? -39.998 -16.794 81.888 1.00 59.41 373 ILE A O 1
ATOM 3061 N N . LEU A 1 374 ? -42.218 -16.861 82.274 1.00 65.31 374 LEU A N 1
ATOM 3062 C CA . LEU A 1 374 ? -42.598 -17.483 81.000 1.00 65.31 374 LEU A CA 1
ATOM 3063 C C . LEU A 1 374 ? -42.387 -16.537 79.812 1.00 65.31 374 LEU A C 1
ATOM 3065 O O . LEU A 1 374 ? -41.676 -16.910 78.878 1.00 65.31 374 LEU A O 1
ATOM 3069 N N . ASP A 1 375 ? -42.902 -15.306 79.877 1.00 64.25 375 ASP A N 1
ATOM 3070 C CA . ASP A 1 375 ? -42.796 -14.321 78.788 1.00 64.25 375 ASP A CA 1
ATOM 3071 C C . ASP A 1 375 ? -41.319 -14.023 78.449 1.00 64.25 375 ASP A C 1
ATOM 3073 O O . ASP A 1 375 ? -40.892 -14.098 77.294 1.00 64.25 375 ASP A O 1
ATOM 3077 N N . SER A 1 376 ? -40.486 -13.805 79.477 1.00 55.16 376 SER A N 1
ATOM 3078 C CA . SER A 1 376 ? -39.035 -13.607 79.313 1.00 55.16 376 SER A CA 1
ATOM 3079 C C . SER A 1 376 ? -38.305 -14.862 78.795 1.00 55.16 376 SER A C 1
ATOM 3081 O O . SER A 1 376 ? -37.223 -14.769 78.202 1.00 55.16 376 SER A O 1
ATOM 3083 N N . GLY A 1 377 ? -38.887 -16.048 78.998 1.00 67.19 377 GLY A N 1
ATOM 3084 C CA . GLY A 1 377 ? -38.433 -17.306 78.411 1.00 67.19 377 GLY A CA 1
ATOM 3085 C C . GLY A 1 377 ? -38.741 -17.401 76.915 1.00 67.19 377 GLY A C 1
ATOM 3086 O O . GLY A 1 377 ? -37.855 -17.763 76.135 1.00 67.19 377 GLY A O 1
ATOM 3087 N N . GLU A 1 378 ? -39.956 -17.035 76.498 1.00 67.69 378 GLU A N 1
ATOM 3088 C CA . GLU A 1 378 ? -40.369 -17.068 75.090 1.00 67.69 378 GLU A CA 1
ATOM 3089 C C . GLU A 1 378 ? -39.608 -16.051 74.231 1.00 67.69 378 GLU A C 1
ATOM 3091 O O . GLU A 1 378 ? -39.117 -16.426 73.164 1.00 67.69 378 GLU A O 1
ATOM 3096 N N . GLU A 1 379 ? -39.409 -14.814 74.702 1.00 61.53 379 GLU A N 1
ATOM 3097 C CA . GLU A 1 379 ? -38.616 -13.800 73.983 1.00 61.53 379 GLU A CA 1
ATOM 3098 C C . GLU A 1 379 ? -37.168 -14.265 73.750 1.00 61.53 379 GLU A C 1
ATOM 3100 O O . GLU A 1 379 ? -36.632 -14.177 72.641 1.00 61.53 379 GLU A O 1
ATOM 3105 N N . ARG A 1 380 ? -36.534 -14.858 74.771 1.00 60.19 380 ARG A N 1
ATOM 3106 C CA . ARG A 1 380 ? -35.191 -15.456 74.646 1.00 60.19 380 ARG A CA 1
ATOM 3107 C C . ARG A 1 380 ? -35.182 -16.680 73.727 1.00 60.19 380 ARG A C 1
ATOM 3109 O O . ARG A 1 380 ? -34.189 -16.919 73.036 1.00 60.19 380 ARG A O 1
ATOM 3116 N N . GLY A 1 381 ? -36.277 -17.437 73.688 1.00 71.19 381 GLY A N 1
ATOM 3117 C CA . GLY A 1 381 ? -36.493 -18.539 72.751 1.00 71.19 381 GLY A CA 1
ATOM 3118 C C . GLY A 1 381 ? -36.748 -18.082 71.310 1.00 71.19 381 GLY A C 1
ATOM 3119 O O . GLY A 1 381 ? -36.411 -18.809 70.376 1.00 71.19 381 GLY A O 1
ATOM 3120 N N . ALA A 1 382 ? -37.323 -16.897 71.095 1.00 72.06 382 ALA A N 1
ATOM 3121 C CA . ALA A 1 382 ? -37.473 -16.268 69.783 1.00 72.06 382 ALA A CA 1
ATOM 3122 C C . ALA A 1 382 ? -36.120 -15.763 69.263 1.00 72.06 382 ALA A C 1
ATOM 3124 O O . ALA A 1 382 ? -35.663 -16.234 68.224 1.00 72.06 382 ALA A O 1
ATOM 3125 N N . LEU A 1 383 ? -35.412 -14.940 70.045 1.00 60.97 383 LEU A N 1
ATOM 3126 C CA . LEU A 1 383 ? -34.097 -14.400 69.675 1.00 60.97 383 LEU A CA 1
ATOM 3127 C C . LEU A 1 383 ? -33.057 -15.498 69.388 1.00 60.97 383 LEU A C 1
ATOM 3129 O O . LEU A 1 383 ? -32.241 -15.354 68.480 1.00 60.97 383 LEU A O 1
ATOM 3133 N N . ARG A 1 384 ? -33.100 -16.637 70.100 1.00 68.31 384 ARG A N 1
ATOM 3134 C CA . ARG A 1 384 ? -32.257 -17.806 69.775 1.00 68.31 384 ARG A CA 1
ATOM 3135 C C . ARG A 1 384 ? -32.600 -18.469 68.439 1.00 68.31 384 ARG A C 1
ATOM 3137 O O . ARG A 1 384 ? -31.695 -18.985 67.793 1.00 68.31 384 ARG A O 1
ATOM 3144 N N . ARG A 1 385 ? -33.872 -18.479 68.026 1.00 73.00 385 ARG A N 1
ATOM 3145 C CA . ARG A 1 385 ? -34.287 -19.008 66.714 1.00 73.00 385 ARG A CA 1
ATOM 3146 C C . ARG A 1 385 ? -33.899 -18.055 65.588 1.00 73.00 385 ARG A C 1
ATOM 3148 O O . ARG A 1 385 ? -33.420 -18.518 64.563 1.00 73.00 385 ARG A O 1
ATOM 3155 N N . GLU A 1 386 ? -34.032 -16.748 65.795 1.00 76.00 386 GLU A N 1
ATOM 3156 C CA . GLU A 1 386 ? -33.586 -15.738 64.827 1.00 76.00 386 GLU A CA 1
ATOM 3157 C C . GLU A 1 386 ? -32.064 -15.775 64.633 1.00 76.00 386 GLU A C 1
ATOM 3159 O O . GLU A 1 386 ? -31.601 -15.809 63.496 1.00 76.00 386 GLU A O 1
ATOM 3164 N N . LEU A 1 387 ? -31.284 -15.886 65.717 1.00 68.12 387 LEU A N 1
ATOM 3165 C CA . LEU A 1 387 ? -29.832 -16.098 65.637 1.00 68.12 387 LEU A CA 1
ATOM 3166 C C . LEU A 1 387 ? -29.460 -17.379 64.877 1.00 68.12 387 LEU A C 1
ATOM 3168 O O . LEU A 1 387 ? -28.576 -17.325 64.030 1.00 68.12 387 LEU A O 1
ATOM 3172 N N . ALA A 1 388 ? -30.152 -18.498 65.122 1.00 72.06 388 ALA A N 1
ATOM 3173 C CA . ALA A 1 388 ? -29.900 -19.751 64.407 1.00 72.06 388 ALA A CA 1
ATOM 3174 C C . ALA A 1 388 ? -30.232 -19.656 62.903 1.00 72.06 388 ALA A C 1
ATOM 3176 O O . ALA A 1 388 ? -29.474 -20.157 62.081 1.00 72.06 388 ALA A O 1
ATOM 3177 N N . VAL A 1 389 ? -31.318 -18.967 62.528 1.00 78.31 389 VAL A N 1
ATOM 3178 C CA . VAL A 1 389 ? -31.669 -18.717 61.115 1.00 78.31 389 VAL A CA 1
ATOM 3179 C C . VAL A 1 389 ? -30.657 -17.778 60.445 1.00 78.31 389 VAL A C 1
ATOM 3181 O O . VAL A 1 389 ? -30.320 -17.969 59.278 1.00 78.31 389 VAL A O 1
ATOM 3184 N N . ILE A 1 390 ? -30.122 -16.791 61.171 1.00 71.69 390 ILE A N 1
ATOM 3185 C CA . ILE A 1 390 ? -29.039 -15.932 60.670 1.00 71.69 390 ILE A CA 1
ATOM 3186 C C . ILE A 1 390 ? -27.755 -16.753 60.472 1.00 71.69 390 ILE A C 1
ATOM 3188 O O . ILE A 1 390 ? -27.139 -16.655 59.413 1.00 71.69 390 ILE A O 1
ATOM 3192 N N . GLU A 1 391 ? -27.378 -17.599 61.431 1.00 74.12 391 GLU A N 1
ATOM 3193 C CA . GLU A 1 391 ? -26.213 -18.490 61.346 1.00 74.12 391 GLU A CA 1
ATOM 3194 C C . GLU A 1 391 ? -26.330 -19.480 60.169 1.00 74.12 391 GLU A C 1
ATOM 3196 O O . GLU A 1 391 ? -25.397 -19.605 59.373 1.00 74.12 391 GLU A O 1
ATOM 3201 N N . GLU A 1 392 ? -27.506 -20.085 59.970 1.00 76.31 392 GLU A N 1
ATOM 3202 C CA . GLU A 1 392 ? -27.824 -20.931 58.811 1.00 76.31 392 GLU A CA 1
ATOM 3203 C C . GLU A 1 392 ? -27.764 -20.145 57.488 1.00 76.31 392 GLU A C 1
ATOM 3205 O O . GLU A 1 392 ? -27.206 -20.631 56.504 1.00 76.31 392 GLU A O 1
ATOM 3210 N N . SER A 1 393 ? -28.242 -18.895 57.460 1.00 70.06 393 SER A N 1
ATOM 3211 C CA . SER A 1 393 ? -28.154 -18.036 56.269 1.00 70.06 393 SER A CA 1
ATOM 3212 C C . SER A 1 393 ? -26.710 -17.656 55.909 1.00 70.06 393 SER A C 1
ATOM 3214 O O . SER A 1 393 ? -26.357 -17.617 54.732 1.00 70.06 393 SER A O 1
ATOM 3216 N N . VAL A 1 394 ? -25.842 -17.445 56.905 1.00 73.75 394 VAL A N 1
ATOM 3217 C CA . VAL A 1 394 ? -24.412 -17.155 56.706 1.00 73.75 394 VAL A CA 1
ATOM 3218 C C . VAL A 1 394 ? -23.662 -18.410 56.247 1.00 73.75 394 VAL A C 1
ATOM 3220 O O . VAL A 1 394 ? -22.807 -18.324 55.360 1.00 73.75 394 VAL A O 1
ATOM 3223 N N . ALA A 1 395 ? -24.016 -19.587 56.771 1.00 74.69 395 ALA A N 1
ATOM 3224 C CA . ALA A 1 395 ? -23.526 -20.867 56.260 1.00 74.69 395 ALA A CA 1
ATOM 3225 C C . ALA A 1 395 ? -23.967 -21.106 54.801 1.00 74.69 395 ALA A C 1
ATOM 3227 O O . ALA A 1 395 ? -23.158 -21.512 53.969 1.00 74.69 395 ALA A O 1
ATOM 3228 N N . HIS A 1 396 ? -25.215 -20.781 54.452 1.00 80.62 396 HIS A N 1
ATOM 3229 C CA . HIS A 1 396 ? -25.716 -20.924 53.086 1.00 80.62 396 HIS A CA 1
ATOM 3230 C C . HIS A 1 396 ? -25.033 -19.957 52.106 1.00 80.62 396 HIS A C 1
ATOM 3232 O O . HIS A 1 396 ? -24.548 -20.403 51.069 1.00 80.62 396 HIS A O 1
ATOM 3238 N N . VAL A 1 397 ? -24.899 -18.670 52.450 1.00 71.38 397 VAL A N 1
ATOM 3239 C CA . VAL A 1 397 ? -24.230 -17.663 51.600 1.00 71.38 397 VAL A CA 1
ATOM 3240 C C . VAL A 1 397 ? -22.736 -17.958 51.423 1.00 71.38 397 VAL A C 1
ATOM 3242 O O . VAL A 1 397 ? -22.190 -17.735 50.343 1.00 71.38 397 VAL A O 1
ATOM 3245 N N . SER A 1 398 ? -22.055 -18.499 52.440 1.00 68.94 398 SER A N 1
ATOM 3246 C CA . SER A 1 398 ? -20.659 -18.946 52.294 1.00 68.94 398 SER A CA 1
ATOM 3247 C C . SER A 1 398 ? -20.529 -20.243 51.478 1.00 68.94 398 SER A C 1
ATOM 3249 O O . SER A 1 398 ? -19.558 -20.390 50.728 1.00 68.94 398 SER A O 1
ATOM 3251 N N . SER A 1 399 ? -21.528 -21.132 51.520 1.00 81.12 399 SER A N 1
ATOM 3252 C CA . SER A 1 399 ? -21.639 -22.263 50.588 1.00 81.12 399 SER A CA 1
ATOM 3253 C C . SER A 1 399 ? -21.838 -21.782 49.146 1.00 81.12 399 SER A C 1
ATOM 3255 O O . SER A 1 399 ? -21.051 -22.152 48.282 1.00 81.12 399 SER A O 1
ATOM 3257 N N . GLU A 1 400 ? -22.805 -20.896 48.878 1.00 82.88 400 GLU A N 1
ATOM 3258 C CA . GLU A 1 400 ? -23.025 -20.334 47.535 1.00 82.88 400 GLU A CA 1
ATOM 3259 C C . GLU A 1 400 ? -21.790 -19.590 47.011 1.00 82.88 400 GLU A C 1
ATOM 3261 O O . GLU A 1 400 ? -21.428 -19.742 45.846 1.00 82.88 400 GLU A O 1
ATOM 3266 N N . LEU A 1 401 ? -21.104 -18.806 47.851 1.00 72.50 401 LEU A N 1
ATOM 3267 C CA . LEU A 1 401 ? -19.874 -18.116 47.453 1.00 72.50 401 LEU A CA 1
ATOM 3268 C C . LEU A 1 401 ? -18.750 -19.093 47.103 1.00 72.50 401 LEU A C 1
ATOM 3270 O O . LEU A 1 401 ? -18.053 -18.869 46.114 1.00 72.50 401 LEU A O 1
ATOM 3274 N N . THR A 1 402 ? -18.560 -20.167 47.872 1.00 79.50 402 THR A N 1
ATOM 3275 C CA . THR A 1 402 ? -17.506 -21.155 47.583 1.00 79.50 402 THR A CA 1
ATOM 3276 C C . THR A 1 402 ? -17.844 -22.027 46.374 1.00 79.50 402 THR A C 1
ATOM 3278 O O . THR A 1 402 ? -16.966 -22.258 45.543 1.00 79.50 402 THR A O 1
ATOM 3281 N N . GLU A 1 403 ? -19.105 -22.422 46.204 1.00 84.50 403 GLU A N 1
ATOM 3282 C CA . GLU A 1 403 ? -19.603 -23.142 45.028 1.00 84.50 403 GLU A CA 1
ATOM 3283 C C . GLU A 1 403 ? -19.498 -22.283 43.760 1.00 84.50 403 GLU A C 1
ATOM 3285 O O . GLU A 1 403 ? -18.855 -22.685 42.794 1.00 84.50 403 GLU A O 1
ATOM 3290 N N . LYS A 1 404 ? -19.996 -21.043 43.783 1.00 79.12 404 LYS A N 1
ATOM 3291 C CA . LYS A 1 404 ? -19.947 -20.124 42.635 1.00 79.12 404 LYS A CA 1
ATOM 3292 C C . LYS A 1 404 ? -18.530 -19.662 42.292 1.00 79.12 404 LYS A C 1
ATOM 3294 O O . LYS A 1 404 ? -18.221 -19.469 41.117 1.00 79.12 404 LYS A O 1
ATOM 3299 N N . THR A 1 405 ? -17.645 -19.515 43.283 1.00 74.19 405 THR A N 1
ATOM 3300 C CA . THR A 1 405 ? -16.215 -19.244 43.036 1.00 74.19 405 THR A CA 1
ATOM 3301 C C . THR A 1 405 ? -15.530 -20.458 42.416 1.00 74.19 405 THR A C 1
ATOM 3303 O O . THR A 1 405 ? -14.709 -20.295 41.517 1.00 74.19 405 THR A O 1
ATOM 3306 N N . ARG A 1 406 ? -15.890 -21.678 42.835 1.00 82.69 406 ARG A N 1
ATOM 3307 C CA . ARG A 1 406 ? -15.399 -22.913 42.218 1.00 82.69 406 ARG A CA 1
ATOM 3308 C C . ARG A 1 406 ? -15.870 -23.047 40.772 1.00 82.69 406 ARG A C 1
ATOM 3310 O O . ARG A 1 406 ? -15.038 -23.270 39.905 1.00 82.69 406 ARG A O 1
ATOM 3317 N N . ASP A 1 407 ? -17.155 -22.842 40.509 1.00 85.50 407 ASP A N 1
ATOM 3318 C CA . ASP A 1 407 ? -17.739 -22.921 39.166 1.00 85.50 407 ASP A CA 1
ATOM 3319 C C . ASP A 1 407 ? -17.147 -21.842 38.232 1.00 85.50 407 ASP A C 1
ATOM 3321 O O . ASP A 1 407 ? -16.831 -22.098 37.070 1.00 85.50 407 ASP A O 1
ATOM 3325 N N . SER A 1 408 ? -16.850 -20.653 38.775 1.00 74.94 408 SER A N 1
ATOM 3326 C CA . SER A 1 408 ? -16.096 -19.597 38.077 1.00 74.94 408 SER A CA 1
ATOM 3327 C C . SER A 1 408 ? -14.636 -19.984 37.794 1.00 74.94 408 SER A C 1
ATOM 3329 O O . SER A 1 408 ? -14.097 -19.627 36.749 1.00 74.94 408 SER A O 1
ATOM 3331 N N . LEU A 1 409 ? -13.971 -20.711 38.699 1.00 79.69 409 LEU A N 1
ATOM 3332 C CA . LEU A 1 409 ? -12.598 -21.192 38.502 1.00 79.69 409 LEU A CA 1
ATOM 3333 C C . LEU A 1 409 ? -12.530 -22.352 37.505 1.00 79.69 409 LEU A C 1
ATOM 3335 O O . LEU A 1 409 ? -11.645 -22.355 36.651 1.00 79.69 409 LEU A O 1
ATOM 3339 N N . ASP A 1 410 ? -13.458 -23.307 37.580 1.00 87.00 410 ASP A N 1
ATOM 3340 C CA . ASP A 1 410 ? -13.529 -24.432 36.650 1.00 87.00 410 ASP A CA 1
ATOM 3341 C C . ASP A 1 410 ? -13.941 -23.951 35.243 1.00 87.00 410 ASP A C 1
ATOM 3343 O O . ASP A 1 410 ? -13.315 -24.366 34.270 1.00 87.00 410 ASP A O 1
ATOM 3347 N N . THR A 1 411 ? -14.859 -22.983 35.094 1.00 86.38 411 THR A N 1
ATOM 3348 C CA . THR A 1 411 ? -15.157 -22.369 33.777 1.00 86.38 411 THR A CA 1
ATOM 3349 C C . THR A 1 411 ? -14.007 -21.523 33.218 1.00 86.38 411 THR A C 1
ATOM 3351 O O . THR A 1 411 ? -13.733 -21.602 32.020 1.00 86.38 411 THR A O 1
ATOM 3354 N N . LEU A 1 412 ? -13.284 -20.757 34.045 1.00 76.56 412 LEU A N 1
ATOM 3355 C CA . LEU A 1 412 ? -12.097 -20.002 33.610 1.00 76.56 412 LEU A CA 1
ATOM 3356 C C . LEU A 1 412 ? -10.950 -20.949 33.216 1.00 76.56 412 LEU A C 1
ATOM 3358 O O . LEU A 1 412 ? -10.251 -20.713 32.228 1.00 76.56 412 LEU A O 1
ATOM 3362 N N . LYS A 1 413 ? -10.798 -22.073 33.923 1.00 82.75 413 LYS A N 1
ATOM 3363 C CA . LYS A 1 413 ? -9.890 -23.161 33.545 1.00 82.75 413 LYS A CA 1
ATOM 3364 C C . LYS A 1 413 ? -10.299 -23.796 32.212 1.00 82.75 413 LYS A C 1
ATOM 3366 O O . LYS A 1 413 ? -9.441 -23.952 31.349 1.00 82.75 413 LYS A O 1
ATOM 3371 N N . ASP A 1 414 ? -11.580 -24.089 32.004 1.00 87.75 414 ASP A N 1
ATOM 3372 C CA . ASP A 1 414 ? -12.095 -24.648 30.747 1.00 87.75 414 ASP A CA 1
ATOM 3373 C C . ASP A 1 414 ? -11.867 -23.687 29.564 1.00 87.75 414 ASP A C 1
ATOM 3375 O O . ASP A 1 414 ? -11.447 -24.100 28.482 1.00 87.75 414 ASP A O 1
ATOM 3379 N N . GLN A 1 415 ? -12.050 -22.379 29.779 1.00 83.69 415 GLN A N 1
ATOM 3380 C CA . GLN A 1 415 ? -11.706 -21.334 28.808 1.00 83.69 415 GLN A CA 1
ATOM 3381 C C . GLN A 1 415 ? -10.196 -21.266 28.534 1.00 83.69 415 GLN A C 1
ATOM 3383 O O . GLN A 1 415 ? -9.798 -21.140 27.378 1.00 83.69 415 GLN A O 1
ATOM 3388 N N . SER A 1 416 ? -9.352 -21.403 29.561 1.00 67.81 416 SER A N 1
ATOM 3389 C CA . SER A 1 416 ? -7.890 -21.453 29.421 1.00 67.81 416 SER A CA 1
ATOM 3390 C C . SER A 1 416 ? -7.425 -22.688 28.638 1.00 67.81 416 SER A C 1
ATOM 3392 O O . SER A 1 416 ? -6.616 -22.572 27.716 1.00 67.81 416 SER A O 1
ATOM 3394 N N . GLU A 1 417 ? -7.983 -23.869 28.921 1.00 86.38 417 GLU A N 1
ATOM 3395 C CA . GLU A 1 417 ? -7.675 -25.100 28.186 1.00 86.38 417 GLU A CA 1
ATOM 3396 C C . GLU A 1 417 ? -8.145 -25.023 26.724 1.00 86.38 417 GLU A C 1
ATOM 3398 O O . GLU A 1 417 ? -7.382 -25.391 25.826 1.00 86.38 417 GLU A O 1
ATOM 3403 N N . ARG A 1 418 ? -9.334 -24.460 26.456 1.00 84.69 418 ARG A N 1
ATOM 3404 C CA . ARG A 1 418 ? -9.826 -24.187 25.091 1.00 84.69 418 ARG A CA 1
ATOM 3405 C C . ARG A 1 418 ? -8.947 -23.173 24.354 1.00 84.69 418 ARG A C 1
ATOM 3407 O O . ARG A 1 418 ? -8.550 -23.448 23.225 1.00 84.69 418 ARG A O 1
ATOM 3414 N N . PHE A 1 419 ? -8.567 -22.065 24.993 1.00 84.12 419 PHE A N 1
ATOM 3415 C CA . PHE A 1 419 ? -7.668 -21.060 24.416 1.00 84.12 419 PHE A CA 1
ATOM 3416 C C . PHE A 1 419 ? -6.285 -21.646 24.097 1.00 84.12 419 PHE A C 1
ATOM 3418 O O . PHE A 1 419 ? -5.742 -21.404 23.022 1.00 84.12 419 PHE A O 1
ATOM 3425 N N . LEU A 1 420 ? -5.724 -22.483 24.976 1.00 81.94 420 LEU A N 1
ATOM 3426 C CA . LEU A 1 420 ? -4.474 -23.200 24.707 1.00 81.94 420 LEU A CA 1
ATOM 3427 C C . LEU A 1 420 ? -4.619 -24.223 23.568 1.00 81.94 420 LEU A C 1
ATOM 3429 O O . LEU A 1 420 ? -3.654 -24.454 22.835 1.00 81.94 420 LEU A O 1
ATOM 3433 N N . LEU A 1 421 ? -5.799 -24.822 23.388 1.00 87.25 421 LEU A N 1
ATOM 3434 C CA . LEU A 1 421 ? -6.118 -25.700 22.259 1.00 87.25 421 LEU A CA 1
ATOM 3435 C C . LEU A 1 421 ? -6.214 -24.924 20.939 1.00 87.25 421 LEU A C 1
ATOM 3437 O O . LEU A 1 421 ? -5.568 -25.320 19.969 1.00 87.25 421 LEU A O 1
ATOM 3441 N N . GLU A 1 422 ? -6.937 -23.804 20.905 1.00 82.12 422 GLU A N 1
ATOM 3442 C CA . GLU A 1 422 ? -7.030 -22.928 19.731 1.00 82.12 422 GLU A CA 1
ATOM 3443 C C . GLU A 1 422 ? -5.684 -22.290 19.385 1.00 82.12 422 GLU A C 1
ATOM 3445 O O . GLU A 1 422 ? -5.281 -22.317 18.226 1.00 82.12 422 GLU A O 1
ATOM 3450 N N . PHE A 1 423 ? -4.925 -21.809 20.372 1.00 78.69 423 PHE A N 1
ATOM 3451 C CA . PHE A 1 423 ? -3.582 -21.272 20.157 1.00 78.69 423 PHE A CA 1
ATOM 3452 C C . PHE A 1 423 ? -2.633 -22.337 19.587 1.00 78.69 423 PHE A C 1
ATOM 3454 O O . PHE A 1 423 ? -1.883 -22.063 18.651 1.00 78.69 423 PHE A O 1
ATOM 3461 N N . ARG A 1 424 ? -2.694 -23.584 20.079 1.00 78.88 424 ARG A N 1
ATOM 3462 C CA . ARG A 1 424 ? -1.931 -24.713 19.510 1.00 78.88 424 ARG A CA 1
ATOM 3463 C C . ARG A 1 424 ? -2.411 -25.113 18.115 1.00 78.88 424 ARG A C 1
ATOM 3465 O O . ARG A 1 424 ? -1.579 -25.518 17.306 1.00 78.88 424 ARG A O 1
ATOM 3472 N N . LYS A 1 425 ? -3.713 -25.016 17.830 1.00 85.44 425 LYS A N 1
ATOM 3473 C CA . LYS A 1 425 ? -4.296 -25.288 16.510 1.00 85.44 425 LYS A CA 1
ATOM 3474 C C . LYS A 1 425 ? -3.848 -24.227 15.500 1.00 85.44 425 LYS A C 1
ATOM 3476 O O . LYS A 1 425 ? -3.177 -24.574 14.538 1.00 85.44 425 LYS A O 1
ATOM 3481 N N . ASN A 1 426 ? -4.082 -22.951 15.793 1.00 80.81 426 ASN A N 1
ATOM 3482 C CA . ASN A 1 426 ? -3.678 -21.810 14.971 1.00 80.81 426 ASN A CA 1
ATOM 3483 C C . ASN A 1 426 ? -2.144 -21.757 14.791 1.00 80.81 426 ASN A C 1
ATOM 3485 O O . ASN A 1 426 ? -1.646 -21.549 13.692 1.00 80.81 426 ASN A O 1
ATOM 3489 N N . SER A 1 427 ? -1.359 -22.076 15.831 1.00 72.25 427 SER A N 1
ATOM 3490 C CA . SER A 1 427 ? 0.105 -22.196 15.717 1.00 72.25 427 SER A CA 1
ATOM 3491 C C . SER A 1 427 ? 0.566 -23.372 14.838 1.00 72.25 427 SER A C 1
ATOM 3493 O O . SER A 1 427 ? 1.658 -23.302 14.271 1.00 72.25 427 SER A O 1
ATOM 3495 N N . ARG A 1 428 ? -0.235 -24.438 14.691 1.00 79.94 428 ARG A N 1
ATOM 3496 C CA . ARG A 1 428 ? 0.006 -25.499 13.697 1.00 79.94 428 ARG A CA 1
ATOM 3497 C C . ARG A 1 428 ? -0.428 -25.061 12.306 1.00 79.94 428 ARG A C 1
ATOM 3499 O O . ARG A 1 428 ? 0.387 -25.135 11.404 1.00 79.94 428 ARG A O 1
ATOM 3506 N N . GLU A 1 429 ? -1.633 -24.527 12.150 1.00 81.81 429 GLU A N 1
ATOM 3507 C CA . GLU A 1 429 ? -2.158 -24.065 10.859 1.00 81.81 429 GLU A CA 1
ATOM 3508 C C . GLU A 1 429 ? -1.254 -22.983 10.245 1.00 81.81 429 GLU A C 1
ATOM 3510 O O . GLU A 1 429 ? -0.874 -23.093 9.084 1.00 81.81 429 GLU A O 1
ATOM 3515 N N . ALA A 1 430 ? -0.768 -22.025 11.042 1.00 70.38 430 ALA A N 1
ATOM 3516 C CA . ALA A 1 430 ? 0.221 -21.038 10.611 1.00 70.38 430 ALA A CA 1
ATOM 3517 C C . ALA A 1 430 ? 1.583 -21.654 10.231 1.00 70.38 430 ALA A C 1
ATOM 3519 O O . ALA A 1 430 ? 2.248 -21.148 9.329 1.00 70.38 430 ALA A O 1
ATOM 3520 N N . ARG A 1 431 ? 2.015 -22.747 10.880 1.00 75.25 431 ARG A N 1
ATOM 3521 C CA . ARG A 1 431 ? 3.231 -23.484 10.483 1.00 75.25 431 ARG A CA 1
ATOM 3522 C C . ARG A 1 431 ? 3.012 -24.267 9.196 1.00 75.25 431 ARG A C 1
ATOM 3524 O O . ARG A 1 431 ? 3.860 -24.184 8.319 1.00 75.25 431 ARG A O 1
ATOM 3531 N N . ASP A 1 432 ? 1.884 -24.952 9.059 1.00 85.12 432 ASP A N 1
ATOM 3532 C CA . ASP A 1 432 ? 1.530 -25.732 7.874 1.00 85.12 432 ASP A CA 1
ATOM 3533 C C . ASP A 1 432 ? 1.334 -24.824 6.646 1.00 85.12 432 ASP A C 1
ATOM 3535 O O . ASP A 1 432 ? 1.680 -25.216 5.534 1.00 85.12 432 ASP A O 1
ATOM 3539 N N . ASP A 1 433 ? 0.845 -23.593 6.827 1.00 80.31 433 ASP A N 1
ATOM 3540 C CA . ASP A 1 433 ? 0.780 -22.565 5.780 1.00 80.31 433 ASP A CA 1
ATOM 3541 C C . ASP A 1 433 ? 2.157 -21.988 5.415 1.00 80.31 433 ASP A C 1
ATOM 3543 O O . ASP A 1 433 ? 2.419 -21.733 4.238 1.00 80.31 433 ASP A O 1
ATOM 3547 N N . VAL A 1 434 ? 3.062 -21.807 6.385 1.00 73.00 434 VAL A N 1
ATOM 3548 C CA . VAL A 1 434 ? 4.460 -21.434 6.104 1.00 73.00 434 VAL A CA 1
ATOM 3549 C C . VAL A 1 434 ? 5.202 -22.575 5.401 1.00 73.00 434 VAL A C 1
ATOM 3551 O O . VAL A 1 434 ? 5.894 -22.322 4.420 1.00 73.00 434 VAL A O 1
ATOM 3554 N N . GLU A 1 435 ? 5.014 -23.827 5.817 1.00 81.25 435 GLU A N 1
ATOM 3555 C CA . GLU A 1 435 ? 5.558 -25.025 5.162 1.00 81.25 435 GLU A CA 1
ATOM 3556 C C . GLU A 1 435 ? 5.026 -25.147 3.721 1.00 81.25 435 GLU A C 1
ATOM 3558 O O . GLU A 1 435 ? 5.795 -25.389 2.788 1.00 81.25 435 GLU A O 1
ATOM 3563 N N . ARG A 1 436 ? 3.725 -24.886 3.505 1.00 82.12 436 ARG A N 1
ATOM 3564 C CA . ARG A 1 436 ? 3.100 -24.874 2.171 1.00 82.12 436 ARG A CA 1
ATOM 3565 C C . ARG A 1 436 ? 3.659 -23.757 1.290 1.00 82.12 436 ARG A C 1
ATOM 3567 O O . ARG A 1 436 ? 4.086 -24.050 0.179 1.00 82.12 436 ARG A O 1
ATOM 3574 N N . LYS A 1 437 ? 3.791 -22.530 1.806 1.00 75.50 437 LYS A N 1
ATOM 3575 C CA . LYS A 1 437 ? 4.422 -21.405 1.088 1.00 75.50 437 LYS A CA 1
ATOM 3576 C C . LYS A 1 437 ? 5.908 -21.638 0.809 1.00 75.50 437 LYS A C 1
ATOM 3578 O O . LYS A 1 437 ? 6.386 -21.279 -0.260 1.00 75.50 437 LYS A O 1
ATOM 3583 N N . ILE A 1 438 ? 6.649 -22.288 1.710 1.00 74.94 438 ILE A N 1
ATOM 3584 C CA . ILE A 1 438 ? 8.040 -22.709 1.467 1.00 74.94 438 ILE A CA 1
ATOM 3585 C C . ILE A 1 438 ? 8.097 -23.781 0.372 1.00 74.94 438 ILE A C 1
ATOM 3587 O O . ILE A 1 438 ? 9.001 -23.752 -0.464 1.00 74.94 438 ILE A O 1
ATOM 3591 N N . LYS A 1 439 ? 7.136 -24.709 0.333 1.00 83.81 439 LYS A N 1
ATOM 3592 C CA . LYS A 1 439 ? 7.026 -25.726 -0.720 1.00 83.81 439 LYS A CA 1
ATOM 3593 C C . LYS A 1 439 ? 6.664 -25.112 -2.077 1.00 83.81 439 LYS A C 1
ATOM 3595 O O . LYS A 1 439 ? 7.300 -25.458 -3.066 1.00 83.81 439 LYS A O 1
ATOM 3600 N N . GLU A 1 440 ? 5.722 -24.173 -2.115 1.00 83.50 440 GLU A N 1
ATOM 3601 C CA . GLU A 1 440 ? 5.340 -23.401 -3.307 1.00 83.50 440 GLU A CA 1
ATOM 3602 C C . GLU A 1 440 ? 6.496 -22.525 -3.809 1.00 83.50 440 GLU A C 1
ATOM 3604 O O . GLU A 1 440 ? 6.794 -22.535 -4.999 1.00 83.50 440 GLU A O 1
ATOM 3609 N N . LEU A 1 441 ? 7.229 -21.848 -2.917 1.00 69.56 441 LEU A N 1
ATOM 3610 C CA . LEU A 1 441 ? 8.443 -21.105 -3.273 1.00 69.56 441 LEU A CA 1
ATOM 3611 C C . LEU A 1 441 ? 9.546 -22.029 -3.802 1.00 69.56 441 LEU A C 1
ATOM 3613 O O . LEU A 1 441 ? 10.187 -21.696 -4.794 1.00 69.56 441 LEU A O 1
ATOM 3617 N N . ARG A 1 442 ? 9.756 -23.208 -3.199 1.00 79.81 442 ARG A N 1
ATOM 3618 C CA . ARG A 1 442 ? 10.701 -24.212 -3.722 1.00 79.81 442 ARG A CA 1
ATOM 3619 C C . ARG A 1 442 ? 10.278 -24.737 -5.091 1.00 79.81 442 ARG A C 1
ATOM 3621 O O . ARG A 1 442 ? 11.141 -24.900 -5.947 1.00 79.81 442 ARG A O 1
ATOM 3628 N N . GLN A 1 443 ? 8.985 -24.973 -5.309 1.00 87.06 443 GLN A N 1
ATOM 3629 C CA . GLN A 1 443 ? 8.456 -25.392 -6.604 1.00 87.06 443 GLN A CA 1
ATOM 3630 C C . GLN A 1 443 ? 8.612 -24.280 -7.651 1.00 87.06 443 GLN A C 1
ATOM 3632 O O . GLN A 1 443 ? 9.154 -24.543 -8.713 1.00 87.06 443 GLN A O 1
ATOM 3637 N N . SER A 1 444 ? 8.259 -23.035 -7.331 1.00 75.25 444 SER A N 1
ATOM 3638 C CA . SER A 1 444 ? 8.445 -21.869 -8.208 1.00 75.25 444 SER A CA 1
ATOM 3639 C C . SER A 1 444 ? 9.922 -21.623 -8.553 1.00 75.25 444 SER A C 1
ATOM 3641 O O . SER A 1 444 ? 10.264 -21.402 -9.713 1.00 75.25 444 SER A O 1
ATOM 3643 N N . VAL A 1 445 ? 10.834 -21.756 -7.582 1.00 82.94 445 VAL A N 1
ATOM 3644 C CA . VAL A 1 445 ? 12.287 -21.693 -7.821 1.00 82.94 445 VAL A CA 1
ATOM 3645 C C . VAL A 1 445 ? 12.766 -22.855 -8.696 1.00 82.94 445 VAL A C 1
ATOM 3647 O O . VAL A 1 445 ? 13.624 -22.643 -9.551 1.00 82.94 445 VAL A O 1
ATOM 3650 N N . GLN A 1 446 ? 12.214 -24.060 -8.532 1.00 82.19 446 GLN A N 1
ATOM 3651 C CA . GLN A 1 446 ? 12.551 -25.212 -9.370 1.00 82.19 446 GLN A CA 1
ATOM 3652 C C . GLN A 1 446 ? 12.005 -25.054 -10.799 1.00 82.19 446 GLN A C 1
ATOM 3654 O O . GLN A 1 446 ? 12.766 -25.199 -11.744 1.00 82.19 446 GLN A O 1
ATOM 3659 N N . GLU A 1 447 ? 10.749 -24.646 -10.980 1.00 84.50 447 GLU A N 1
ATOM 3660 C CA . GLU A 1 447 ? 10.151 -24.356 -12.291 1.00 84.50 447 GLU A CA 1
ATOM 3661 C C . GLU A 1 447 ? 10.849 -23.185 -13.000 1.00 84.50 447 GLU A C 1
ATOM 3663 O O . GLU A 1 447 ? 11.040 -23.217 -14.215 1.00 84.50 447 GLU A O 1
ATOM 3668 N N . SER A 1 448 ? 11.285 -22.167 -12.253 1.00 72.81 448 SER A N 1
ATOM 3669 C CA . SER A 1 448 ? 12.107 -21.064 -12.764 1.00 72.81 448 SER A CA 1
ATOM 3670 C C . SER A 1 448 ? 13.500 -21.545 -13.183 1.00 72.81 448 SER A C 1
ATOM 3672 O O . SER A 1 448 ? 13.987 -21.175 -14.249 1.00 72.81 448 SER A O 1
ATOM 3674 N N . ARG A 1 449 ? 14.123 -22.441 -12.405 1.00 79.12 449 ARG A N 1
ATOM 3675 C CA . ARG A 1 449 ? 15.404 -23.082 -12.741 1.00 79.12 449 ARG A CA 1
ATOM 3676 C C . ARG A 1 449 ? 15.296 -23.988 -13.968 1.00 79.12 449 ARG A C 1
ATOM 3678 O O . ARG A 1 449 ? 16.182 -23.953 -14.817 1.00 79.12 449 ARG A O 1
ATOM 3685 N N . ASP A 1 450 ? 14.217 -24.752 -14.080 1.00 83.62 450 ASP A N 1
ATOM 3686 C CA . ASP A 1 450 ? 13.971 -25.669 -15.191 1.00 83.62 450 ASP A CA 1
ATOM 3687 C C . ASP A 1 450 ? 13.610 -24.894 -16.470 1.00 83.62 450 ASP A C 1
ATOM 3689 O O . ASP A 1 450 ? 14.109 -25.230 -17.544 1.00 83.62 450 ASP A O 1
ATOM 3693 N N . LYS A 1 451 ? 12.872 -23.776 -16.364 1.00 80.00 451 LYS A N 1
ATOM 3694 C CA . LYS A 1 451 ? 12.712 -22.796 -17.457 1.00 80.00 451 LYS A CA 1
ATOM 3695 C C . LYS A 1 451 ? 14.034 -22.136 -17.839 1.00 80.00 451 LYS A C 1
ATOM 3697 O O . LYS A 1 451 ? 14.342 -22.066 -19.022 1.00 80.00 451 LYS A O 1
ATOM 3702 N N . ALA A 1 452 ? 14.846 -21.693 -16.880 1.00 70.00 452 ALA A N 1
ATOM 3703 C CA . ALA A 1 452 ? 16.155 -21.107 -17.166 1.00 70.00 452 ALA A CA 1
ATOM 3704 C C . ALA A 1 452 ? 17.092 -22.116 -17.849 1.00 70.00 452 ALA A C 1
ATOM 3706 O O . ALA A 1 452 ? 17.828 -21.752 -18.763 1.00 70.00 452 ALA A O 1
ATOM 3707 N N . GLU A 1 453 ? 17.038 -23.396 -17.470 1.00 79.44 453 GLU A N 1
ATOM 3708 C CA . GLU A 1 453 ? 17.788 -24.443 -18.156 1.00 79.44 453 GLU A CA 1
ATOM 3709 C C . GLU A 1 453 ? 17.192 -24.810 -19.528 1.00 79.44 453 GLU A C 1
ATOM 3711 O O . GLU A 1 453 ? 17.960 -25.090 -20.448 1.00 79.44 453 GLU A O 1
ATOM 3716 N N . SER A 1 454 ? 15.869 -24.760 -19.707 1.00 81.25 454 SER A N 1
ATOM 3717 C CA . SER A 1 454 ? 15.224 -24.915 -21.018 1.00 81.25 454 SER A CA 1
ATOM 3718 C C . SER A 1 454 ? 15.630 -23.785 -21.964 1.00 81.25 454 SER A C 1
ATOM 3720 O O . SER A 1 454 ? 16.177 -24.053 -23.029 1.00 81.25 454 SER A O 1
ATOM 3722 N N . ASN A 1 455 ? 15.493 -22.528 -21.538 1.00 73.19 455 ASN A N 1
ATOM 3723 C CA . ASN A 1 455 ? 15.904 -21.353 -22.306 1.00 73.19 455 ASN A CA 1
ATOM 3724 C C . ASN A 1 455 ? 17.416 -21.363 -22.585 1.00 73.19 455 ASN A C 1
ATOM 3726 O O . ASN A 1 455 ? 17.844 -20.964 -23.663 1.00 73.19 455 ASN A O 1
ATOM 3730 N N . ARG A 1 456 ? 18.242 -21.864 -21.651 1.00 69.75 456 ARG A N 1
ATOM 3731 C CA . ARG A 1 456 ? 19.678 -22.086 -21.884 1.00 69.75 456 ARG A CA 1
ATOM 3732 C C . ARG A 1 456 ? 19.920 -23.144 -22.961 1.00 69.75 456 ARG A C 1
ATOM 3734 O O . ARG A 1 456 ? 20.777 -22.922 -23.807 1.00 69.75 456 ARG A O 1
ATOM 3741 N N . LYS A 1 457 ? 19.182 -24.261 -22.943 1.00 79.69 457 LYS A N 1
ATOM 3742 C CA . LYS A 1 457 ? 19.264 -25.326 -23.961 1.00 79.69 457 LYS A CA 1
ATOM 3743 C C . LYS A 1 457 ? 18.797 -24.832 -25.333 1.00 79.69 457 LYS A C 1
ATOM 3745 O O . LYS A 1 457 ? 19.447 -25.146 -26.326 1.00 79.69 457 LYS A O 1
ATOM 3750 N N . GLU A 1 458 ? 17.740 -24.024 -25.390 1.00 78.12 458 GLU A N 1
ATOM 3751 C CA . GLU A 1 458 ? 17.278 -23.367 -26.619 1.00 78.12 458 GLU A CA 1
ATOM 3752 C C . GLU A 1 458 ? 18.277 -22.321 -27.119 1.00 78.12 458 GLU A C 1
ATOM 3754 O O . GLU A 1 458 ? 18.576 -22.312 -28.309 1.00 78.12 458 GLU A O 1
ATOM 3759 N N . MET A 1 459 ? 18.874 -21.505 -26.240 1.00 69.19 459 MET A N 1
ATOM 3760 C CA . MET A 1 459 ? 19.965 -20.604 -26.622 1.00 69.19 459 MET A CA 1
ATOM 3761 C C . MET A 1 459 ? 21.167 -21.374 -27.166 1.00 69.19 459 MET A C 1
ATOM 3763 O O . MET A 1 459 ? 21.642 -21.018 -28.235 1.00 69.19 459 MET A O 1
ATOM 3767 N N . THR A 1 460 ? 21.635 -22.442 -26.506 1.00 76.50 460 THR A N 1
ATOM 3768 C CA . THR A 1 460 ? 22.751 -23.242 -27.041 1.00 76.50 460 THR A CA 1
ATOM 3769 C C . THR A 1 460 ? 22.384 -23.898 -28.366 1.00 76.50 460 THR A C 1
ATOM 3771 O O . THR A 1 460 ? 23.148 -23.780 -29.310 1.00 76.50 460 THR A O 1
ATOM 3774 N N . ALA A 1 461 ? 21.191 -24.488 -28.495 1.00 74.94 461 ALA A N 1
ATOM 3775 C CA . ALA A 1 461 ? 20.751 -25.091 -29.751 1.00 74.94 461 ALA A CA 1
ATOM 3776 C C . ALA A 1 461 ? 20.620 -24.049 -30.875 1.00 74.94 461 ALA A C 1
ATOM 3778 O O . ALA A 1 461 ? 21.017 -24.316 -32.007 1.00 74.94 461 ALA A O 1
ATOM 3779 N N . HIS A 1 462 ? 20.118 -22.847 -30.579 1.00 77.25 462 HIS A N 1
ATOM 3780 C CA . HIS A 1 462 ? 20.022 -21.773 -31.562 1.00 77.25 462 HIS A CA 1
ATOM 3781 C C . HIS A 1 462 ? 21.412 -21.245 -31.951 1.00 77.25 462 HIS A C 1
ATOM 3783 O O . HIS A 1 462 ? 21.702 -21.120 -33.141 1.00 77.25 462 HIS A O 1
ATOM 3789 N N . THR A 1 463 ? 22.301 -21.029 -30.978 1.00 72.94 463 THR A N 1
ATOM 3790 C CA . THR A 1 463 ? 23.710 -20.679 -31.202 1.00 72.94 463 THR A CA 1
ATOM 3791 C C . THR A 1 463 ? 24.426 -21.742 -32.039 1.00 72.94 463 THR A C 1
ATOM 3793 O O . THR A 1 463 ? 25.094 -21.384 -33.003 1.00 72.94 463 THR A O 1
ATOM 3796 N N . ASP A 1 464 ? 24.220 -23.031 -31.769 1.00 76.25 464 ASP A N 1
ATOM 3797 C CA . ASP A 1 464 ? 24.769 -24.137 -32.561 1.00 76.25 464 ASP A CA 1
ATOM 3798 C C . ASP A 1 464 ? 24.185 -24.164 -33.985 1.00 76.25 464 ASP A C 1
ATOM 3800 O O . ASP A 1 464 ? 24.921 -24.395 -34.946 1.00 76.25 464 ASP A O 1
ATOM 3804 N N . THR A 1 465 ? 22.889 -23.870 -34.171 1.00 80.25 465 THR A N 1
ATOM 3805 C CA . THR A 1 465 ? 22.304 -23.749 -35.522 1.00 80.25 465 THR A CA 1
ATOM 3806 C C . THR A 1 465 ? 22.846 -22.554 -36.300 1.00 80.25 465 THR A C 1
ATOM 3808 O O . THR A 1 465 ? 23.076 -22.686 -37.500 1.00 80.25 465 THR A O 1
ATOM 3811 N N . GLU A 1 466 ? 23.101 -21.416 -35.650 1.00 70.88 466 GLU A N 1
ATOM 3812 C CA . GLU A 1 466 ? 23.690 -20.244 -36.303 1.00 70.88 466 GLU A CA 1
ATOM 3813 C C . GLU A 1 466 ? 25.202 -20.414 -36.531 1.00 70.88 466 GLU A C 1
ATOM 3815 O O . GLU A 1 466 ? 25.693 -19.997 -37.576 1.00 70.88 466 GLU A O 1
ATOM 3820 N N . TYR A 1 467 ? 25.936 -21.142 -35.678 1.00 72.31 467 TYR A N 1
ATOM 3821 C CA . TYR A 1 467 ? 27.302 -21.591 -35.988 1.00 72.31 467 TYR A CA 1
ATOM 3822 C C . TYR A 1 467 ? 27.329 -22.568 -37.171 1.00 72.31 467 TYR A C 1
ATOM 3824 O O . TYR A 1 467 ? 28.157 -22.415 -38.066 1.00 72.31 467 TYR A O 1
ATOM 3832 N N . ALA A 1 468 ? 26.405 -23.531 -37.239 1.00 75.44 468 ALA A N 1
ATOM 3833 C CA . ALA A 1 468 ? 26.290 -24.445 -38.378 1.00 75.44 468 ALA A CA 1
ATOM 3834 C C . ALA A 1 468 ? 25.873 -23.718 -39.673 1.00 75.44 468 ALA A C 1
ATOM 3836 O O . ALA A 1 468 ? 26.294 -24.095 -40.769 1.00 75.44 468 ALA A O 1
ATOM 3837 N N . ARG A 1 469 ? 25.072 -22.653 -39.561 1.00 77.31 469 ARG A N 1
ATOM 3838 C CA . ARG A 1 469 ? 24.715 -21.755 -40.667 1.00 77.31 469 ARG A CA 1
ATOM 3839 C C . ARG A 1 469 ? 25.908 -20.906 -41.106 1.00 77.31 469 ARG A C 1
ATOM 3841 O O . ARG A 1 469 ? 26.157 -20.805 -42.300 1.00 77.31 469 ARG A O 1
ATOM 3848 N N . LEU A 1 470 ? 26.676 -20.360 -40.164 1.00 72.50 470 LEU A N 1
ATOM 3849 C CA . LEU A 1 470 ? 27.889 -19.593 -40.439 1.00 72.50 470 LEU A CA 1
ATOM 3850 C C . LEU A 1 470 ? 28.977 -20.471 -41.073 1.00 72.50 470 LEU A C 1
ATOM 3852 O O . LEU A 1 470 ? 29.598 -20.037 -42.036 1.00 72.50 470 LEU A O 1
ATOM 3856 N N . MET A 1 471 ? 29.147 -21.718 -40.618 1.00 73.56 471 MET A N 1
ATOM 3857 C CA . MET A 1 471 ? 30.021 -22.696 -41.278 1.00 73.56 471 MET A CA 1
ATOM 3858 C C . MET A 1 471 ? 29.553 -23.021 -42.697 1.00 73.56 471 MET A C 1
ATOM 3860 O O . MET A 1 471 ? 30.376 -23.010 -43.600 1.00 73.56 471 MET A O 1
ATOM 3864 N N . ARG A 1 472 ? 28.249 -23.224 -42.942 1.00 79.62 472 ARG A N 1
ATOM 3865 C CA . ARG A 1 472 ? 27.738 -23.397 -44.318 1.00 79.62 472 ARG A CA 1
ATOM 3866 C C . ARG A 1 472 ? 27.983 -22.175 -45.196 1.00 79.62 472 ARG A C 1
ATOM 3868 O O . ARG A 1 472 ? 28.350 -22.338 -46.352 1.00 79.62 472 ARG A O 1
ATOM 3875 N N . ASN A 1 473 ? 27.810 -20.970 -44.657 1.00 78.25 473 ASN A N 1
ATOM 3876 C CA . ASN A 1 473 ? 28.103 -19.738 -45.385 1.00 78.25 473 ASN A CA 1
ATOM 3877 C C . ASN A 1 473 ? 29.610 -19.612 -45.680 1.00 78.25 473 ASN A C 1
ATOM 3879 O O . ASN A 1 473 ? 29.969 -19.166 -46.763 1.00 78.25 473 ASN A O 1
ATOM 3883 N N . LEU A 1 474 ? 30.487 -20.029 -44.759 1.00 72.06 474 LEU A N 1
ATOM 3884 C CA . LEU A 1 474 ? 31.939 -20.071 -44.964 1.00 72.06 474 LEU A CA 1
ATOM 3885 C C . LEU A 1 474 ? 32.352 -21.136 -45.990 1.00 72.06 474 LEU A C 1
ATOM 3887 O O . LEU A 1 474 ? 33.137 -20.817 -46.874 1.00 72.06 474 LEU A O 1
ATOM 3891 N N . ASP A 1 475 ? 31.784 -22.344 -45.940 1.00 79.56 475 ASP A N 1
ATOM 3892 C CA . ASP A 1 475 ? 31.971 -23.384 -46.965 1.00 79.56 475 ASP A CA 1
ATOM 3893 C C . ASP A 1 475 ? 31.473 -22.909 -48.342 1.00 79.56 475 ASP A C 1
ATOM 3895 O O . ASP A 1 475 ? 32.085 -23.215 -49.364 1.00 79.56 475 ASP A O 1
ATOM 3899 N N . GLU A 1 476 ? 30.375 -22.146 -48.402 1.00 77.62 476 GLU A N 1
ATOM 3900 C CA . GLU A 1 476 ? 29.876 -21.578 -49.657 1.00 77.62 476 GLU A CA 1
ATOM 3901 C C . GLU A 1 476 ? 30.760 -20.424 -50.163 1.00 77.62 476 GLU A C 1
ATOM 3903 O O . GLU A 1 476 ? 30.976 -20.309 -51.368 1.00 77.62 476 GLU A O 1
ATOM 3908 N N . ILE A 1 477 ? 31.327 -19.606 -49.270 1.00 75.25 477 ILE A N 1
ATOM 3909 C CA . ILE A 1 477 ? 32.307 -18.565 -49.617 1.00 75.25 477 ILE A CA 1
ATOM 3910 C C . ILE A 1 477 ? 33.615 -19.194 -50.111 1.00 75.25 477 ILE A C 1
ATOM 3912 O O . ILE A 1 477 ? 34.092 -18.807 -51.173 1.00 75.25 477 ILE A O 1
ATOM 3916 N N . ASP A 1 478 ? 34.165 -20.189 -49.415 1.00 76.56 478 ASP A N 1
ATOM 3917 C CA . ASP A 1 478 ? 35.380 -20.906 -49.825 1.00 76.56 478 ASP A CA 1
ATOM 3918 C C . ASP A 1 478 ? 35.144 -21.712 -51.116 1.00 76.56 478 ASP A C 1
ATOM 3920 O O . ASP A 1 478 ? 35.992 -21.733 -52.008 1.00 76.56 478 ASP A O 1
ATOM 3924 N N . ARG A 1 479 ? 33.946 -22.281 -51.311 1.00 78.56 479 ARG A N 1
ATOM 3925 C CA . ARG A 1 479 ? 33.540 -22.840 -52.608 1.00 78.56 479 ARG A CA 1
ATOM 3926 C C . ARG A 1 479 ? 33.539 -21.775 -53.706 1.00 78.56 479 ARG A C 1
ATOM 3928 O O . ARG A 1 479 ? 34.154 -22.011 -54.742 1.00 78.56 479 ARG A O 1
ATOM 3935 N N . ARG A 1 480 ? 32.888 -20.624 -53.503 1.00 72.81 480 ARG A N 1
ATOM 3936 C CA . ARG A 1 480 ? 32.860 -19.526 -54.488 1.00 72.81 480 ARG A CA 1
ATOM 3937 C C . ARG A 1 480 ? 34.265 -18.982 -54.758 1.00 72.81 480 ARG A C 1
ATOM 3939 O O . ARG A 1 480 ? 34.583 -18.668 -55.898 1.00 72.81 480 ARG A O 1
ATOM 3946 N N . GLN A 1 481 ? 35.134 -18.938 -53.749 1.00 67.19 481 GLN A N 1
ATOM 3947 C CA . GLN A 1 481 ? 36.539 -18.560 -53.891 1.00 67.19 481 GLN A CA 1
ATOM 3948 C C . GLN A 1 481 ? 37.318 -19.590 -54.723 1.00 67.19 481 GLN A C 1
ATOM 3950 O O . GLN A 1 481 ? 38.121 -19.205 -55.567 1.00 67.19 481 GLN A O 1
ATOM 3955 N N . ARG A 1 482 ? 37.049 -20.892 -54.566 1.00 70.50 482 ARG A N 1
ATOM 3956 C CA . ARG A 1 482 ? 37.620 -21.952 -55.419 1.00 70.50 482 ARG A CA 1
ATOM 3957 C C . ARG A 1 482 ? 37.072 -21.915 -56.847 1.00 70.50 482 ARG A C 1
ATOM 3959 O O . ARG A 1 482 ? 37.843 -22.112 -57.780 1.00 70.50 482 ARG A O 1
ATOM 3966 N N . GLU A 1 483 ? 35.785 -21.621 -57.028 1.00 69.62 483 GLU A N 1
ATOM 3967 C CA . GLU A 1 483 ? 35.169 -21.409 -58.347 1.00 69.62 483 GLU A CA 1
ATOM 3968 C C . GLU A 1 483 ? 35.803 -20.187 -59.046 1.00 69.62 483 GLU A C 1
ATOM 3970 O O . GLU A 1 483 ? 36.247 -20.299 -60.188 1.00 69.62 483 GLU A O 1
ATOM 3975 N N . PHE A 1 484 ? 36.019 -19.085 -58.322 1.00 62.50 484 PHE A N 1
ATOM 3976 C CA . PHE A 1 484 ? 36.747 -17.902 -58.798 1.00 62.50 484 PHE A CA 1
ATOM 3977 C C . PHE A 1 484 ? 38.239 -18.180 -59.088 1.00 62.50 484 PHE A C 1
ATOM 3979 O O . PHE A 1 484 ? 38.802 -17.650 -60.044 1.00 62.50 484 PHE A O 1
ATOM 3986 N N . ILE A 1 485 ? 38.891 -19.065 -58.324 1.00 62.59 485 ILE A N 1
ATOM 3987 C CA . ILE A 1 485 ? 40.254 -19.557 -58.615 1.00 62.59 485 ILE A CA 1
ATOM 3988 C C . ILE A 1 485 ? 40.280 -20.434 -59.883 1.00 62.59 485 ILE A C 1
ATOM 3990 O O . ILE A 1 485 ? 41.280 -20.448 -60.601 1.00 62.59 485 ILE A O 1
ATOM 3994 N N . THR A 1 486 ? 39.187 -21.131 -60.218 1.00 61.16 486 THR A N 1
ATOM 3995 C CA . THR A 1 486 ? 39.071 -21.809 -61.522 1.00 61.16 486 THR A CA 1
ATOM 3996 C C . THR A 1 486 ? 38.742 -20.853 -62.672 1.00 61.16 486 THR A C 1
ATOM 3998 O O . THR A 1 486 ? 39.288 -21.039 -63.757 1.00 61.16 486 THR A O 1
ATOM 4001 N N . GLU A 1 487 ? 37.950 -19.798 -62.450 1.00 54.59 487 GLU A N 1
ATOM 4002 C CA . GLU A 1 487 ? 37.702 -18.745 -63.453 1.00 54.59 487 GLU A CA 1
ATOM 4003 C C . GLU A 1 487 ? 38.926 -17.852 -63.704 1.00 54.59 487 GLU A C 1
ATOM 4005 O O . GLU A 1 487 ? 39.116 -17.376 -64.816 1.00 54.59 487 GLU A O 1
ATOM 4010 N N . THR A 1 488 ? 39.821 -17.677 -62.728 1.00 51.59 488 THR A N 1
ATOM 4011 C CA . THR A 1 488 ? 41.085 -16.933 -62.915 1.00 51.59 488 THR A CA 1
ATOM 4012 C C . THR A 1 488 ? 42.196 -17.757 -63.578 1.00 51.59 488 THR A C 1
ATOM 4014 O O . THR A 1 488 ? 43.305 -17.263 -63.772 1.00 51.59 488 THR A O 1
ATOM 4017 N N . ARG A 1 489 ? 41.904 -18.981 -64.047 1.00 49.25 489 ARG A N 1
ATOM 4018 C CA . ARG A 1 489 ? 42.836 -19.801 -64.846 1.00 49.25 489 ARG A CA 1
ATOM 4019 C C . ARG A 1 489 ? 42.877 -19.422 -66.340 1.00 49.25 489 ARG A C 1
ATOM 4021 O O . ARG A 1 489 ? 43.306 -20.216 -67.174 1.00 49.25 489 ARG A O 1
ATOM 4028 N N . VAL A 1 490 ? 42.485 -18.196 -66.698 1.00 51.91 490 VAL A N 1
ATOM 4029 C CA . VAL A 1 490 ? 42.486 -17.658 -68.077 1.00 51.91 490 VAL A CA 1
ATOM 4030 C C . VAL A 1 490 ? 43.895 -17.184 -68.482 1.00 51.91 490 VAL A C 1
ATOM 4032 O O . VAL A 1 490 ? 44.099 -16.073 -68.952 1.00 51.91 490 VAL A O 1
ATOM 4035 N N . PHE A 1 491 ? 44.892 -18.059 -68.314 1.00 47.09 491 PHE A N 1
ATOM 4036 C CA . PHE A 1 491 ? 46.256 -17.865 -68.828 1.00 47.09 491 PHE A CA 1
ATOM 4037 C C . PHE A 1 491 ? 46.585 -18.753 -70.039 1.00 47.09 491 PHE A C 1
ATOM 4039 O O . PHE A 1 491 ? 47.597 -18.536 -70.690 1.00 47.09 491 PHE A O 1
ATOM 4046 N N . GLU A 1 492 ? 45.699 -19.683 -70.413 1.00 52.84 492 GLU A N 1
ATOM 4047 C CA . GLU A 1 492 ? 45.795 -20.445 -71.674 1.00 52.84 492 GLU A CA 1
ATOM 4048 C C . GLU A 1 492 ? 45.153 -19.703 -72.867 1.00 52.84 492 GLU A C 1
ATOM 4050 O O . GLU A 1 492 ? 45.222 -20.173 -73.997 1.00 52.84 492 GLU A O 1
ATOM 4055 N N . ARG A 1 493 ? 44.537 -18.532 -72.636 1.00 53.59 493 ARG A N 1
ATOM 4056 C CA . ARG A 1 493 ? 43.784 -17.766 -73.653 1.00 53.59 493 ARG A CA 1
ATOM 4057 C C . ARG A 1 493 ? 44.500 -16.513 -74.176 1.00 53.59 493 ARG A C 1
ATOM 4059 O O . ARG A 1 493 ? 43.933 -15.780 -74.978 1.00 53.59 493 ARG A O 1
ATOM 4066 N N . ALA A 1 494 ? 45.725 -16.262 -73.712 1.00 51.28 494 ALA A N 1
ATOM 4067 C CA . ALA A 1 494 ? 46.531 -15.114 -74.127 1.00 51.28 494 ALA A CA 1
ATOM 4068 C C . ALA A 1 494 ? 47.309 -15.375 -75.431 1.00 51.28 494 ALA A C 1
ATOM 4070 O O . ALA A 1 494 ? 47.408 -14.476 -76.265 1.00 51.28 494 ALA A O 1
ATOM 4071 N N . ASP A 1 495 ? 47.804 -16.601 -75.644 1.00 52.78 495 ASP A N 1
ATOM 4072 C CA . ASP A 1 495 ? 48.555 -16.949 -76.860 1.00 52.78 495 ASP A CA 1
ATOM 4073 C C . ASP A 1 495 ? 47.667 -16.918 -78.122 1.00 52.78 495 ASP A C 1
ATOM 4075 O O . ASP A 1 495 ? 48.098 -16.402 -79.149 1.00 52.78 495 ASP A O 1
ATOM 4079 N N . GLU A 1 496 ? 46.397 -17.346 -78.046 1.00 54.56 496 GLU A N 1
ATOM 4080 C CA . GLU A 1 496 ? 45.456 -17.256 -79.185 1.00 54.56 496 GLU A CA 1
ATOM 4081 C C . GLU A 1 496 ? 45.178 -15.806 -79.632 1.00 54.56 496 GLU A C 1
ATOM 4083 O O . GLU A 1 496 ? 44.903 -15.563 -80.806 1.00 54.56 496 GLU A O 1
ATOM 4088 N N . MET A 1 497 ? 45.257 -14.825 -78.723 1.00 55.91 497 MET A N 1
ATOM 4089 C CA . MET A 1 497 ? 45.045 -13.410 -79.063 1.00 55.91 497 MET A CA 1
ATOM 4090 C C . MET A 1 497 ? 46.276 -12.757 -79.704 1.00 55.91 497 MET A C 1
ATOM 4092 O O . MET A 1 497 ? 46.148 -11.730 -80.371 1.00 55.91 497 MET A O 1
ATOM 4096 N N . LYS A 1 498 ? 47.464 -13.344 -79.532 1.00 62.69 498 LYS A N 1
ATOM 4097 C CA . LYS A 1 498 ? 48.711 -12.818 -80.091 1.00 62.69 498 LYS A CA 1
ATOM 4098 C C . LYS A 1 498 ? 48.771 -12.995 -81.610 1.00 62.69 498 LYS A C 1
ATOM 4100 O O . LYS A 1 498 ? 49.072 -12.037 -82.317 1.00 62.69 498 LYS A O 1
ATOM 4105 N N . ASP A 1 499 ? 48.415 -14.181 -82.102 1.00 61.97 499 ASP A N 1
ATOM 4106 C CA . ASP A 1 499 ? 48.410 -14.500 -83.538 1.00 61.97 499 ASP A CA 1
ATOM 4107 C C . ASP A 1 499 ? 47.349 -13.690 -84.317 1.00 61.97 499 ASP A C 1
ATOM 4109 O O . ASP A 1 499 ? 47.492 -13.471 -85.519 1.00 61.97 499 ASP A O 1
ATOM 4113 N N . ALA A 1 500 ? 46.304 -13.193 -83.641 1.00 58.31 500 ALA A N 1
ATOM 4114 C CA . ALA A 1 500 ? 45.320 -12.284 -84.232 1.00 58.31 500 ALA A CA 1
ATOM 4115 C C . ALA A 1 500 ? 45.875 -10.858 -84.434 1.00 58.31 500 ALA A C 1
ATOM 4117 O O . ALA A 1 500 ? 45.652 -10.245 -85.479 1.00 58.31 500 ALA A O 1
ATOM 4118 N N . LEU A 1 501 ? 46.643 -10.340 -83.468 1.00 60.62 501 LEU A N 1
ATOM 4119 C CA . LEU A 1 501 ? 47.154 -8.963 -83.491 1.00 60.62 501 LEU A CA 1
ATOM 4120 C C . LEU A 1 501 ? 48.184 -8.703 -84.605 1.00 60.62 501 LEU A C 1
ATOM 4122 O O . LEU A 1 501 ? 48.282 -7.573 -85.083 1.00 60.62 501 LEU A O 1
ATOM 4126 N N . GLU A 1 502 ? 48.917 -9.723 -85.066 1.00 65.56 502 GLU A N 1
ATOM 4127 C CA . GLU A 1 502 ? 49.808 -9.583 -86.232 1.00 65.56 502 GLU A 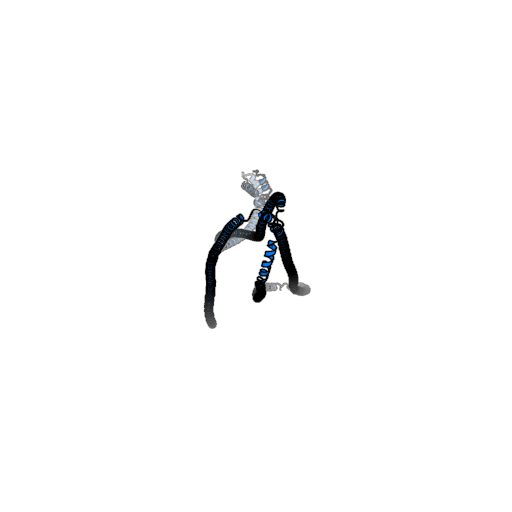CA 1
ATOM 4128 C C . GLU A 1 502 ? 49.039 -9.410 -87.560 1.00 65.56 502 GLU A C 1
ATOM 4130 O O . GLU A 1 502 ? 49.587 -8.850 -88.511 1.00 65.56 502 GLU A O 1
ATOM 4135 N N . ALA A 1 503 ? 47.765 -9.820 -87.633 1.00 67.00 503 ALA A N 1
ATOM 4136 C CA . ALA A 1 503 ? 46.927 -9.635 -88.819 1.00 67.00 503 ALA A CA 1
ATOM 4137 C C . ALA A 1 503 ? 46.324 -8.218 -88.898 1.00 67.00 503 ALA A C 1
ATOM 4139 O O . ALA A 1 503 ? 46.416 -7.565 -89.942 1.00 67.00 503 ALA A O 1
ATOM 4140 N N . ASP A 1 504 ? 45.761 -7.713 -87.795 1.00 65.69 504 ASP A N 1
ATOM 4141 C CA . ASP A 1 504 ? 45.090 -6.401 -87.753 1.00 65.69 504 ASP A CA 1
ATOM 4142 C C . ASP A 1 504 ? 46.052 -5.228 -88.026 1.00 65.69 504 ASP A C 1
ATOM 4144 O O . ASP A 1 504 ? 45.670 -4.206 -88.605 1.00 65.69 504 ASP A O 1
ATOM 4148 N N . LEU A 1 505 ? 47.333 -5.395 -87.679 1.00 58.84 505 LEU A N 1
ATOM 4149 C CA . LEU A 1 505 ? 48.390 -4.400 -87.894 1.00 58.84 505 LEU A CA 1
ATOM 4150 C C . LEU A 1 505 ? 48.621 -4.099 -89.393 1.00 58.84 505 LEU A C 1
ATOM 4152 O O . LEU A 1 505 ? 49.045 -2.995 -89.746 1.00 58.84 505 LEU A O 1
ATOM 4156 N N . ILE A 1 506 ? 48.281 -5.040 -90.283 1.00 68.69 506 ILE A N 1
ATOM 4157 C CA . ILE A 1 506 ? 48.357 -4.865 -91.742 1.00 68.69 506 ILE A CA 1
ATOM 4158 C C . ILE A 1 506 ? 47.189 -4.010 -92.257 1.00 68.69 506 ILE A C 1
ATOM 4160 O O . ILE A 1 506 ? 47.417 -3.074 -93.026 1.00 68.69 506 ILE A O 1
ATOM 4164 N N . GLU A 1 507 ? 45.953 -4.274 -91.817 1.00 59.59 507 GLU A N 1
ATOM 4165 C CA . GLU A 1 507 ? 44.781 -3.496 -92.252 1.00 59.59 507 GLU A CA 1
ATOM 4166 C C . GLU A 1 507 ? 44.831 -2.064 -91.713 1.00 59.59 507 GLU A C 1
ATOM 4168 O O . GLU A 1 507 ? 44.527 -1.128 -92.455 1.00 59.59 507 GLU A O 1
ATOM 4173 N N . LEU A 1 508 ? 45.314 -1.860 -90.478 1.00 61.97 508 LEU A N 1
ATOM 4174 C CA . LEU A 1 508 ? 45.480 -0.526 -89.891 1.00 61.97 508 LEU A CA 1
ATOM 4175 C C . LEU A 1 508 ? 46.295 0.408 -90.803 1.00 61.97 508 LEU A C 1
ATOM 4177 O O . LEU A 1 508 ? 46.060 1.612 -90.818 1.00 61.97 508 LEU A O 1
ATOM 4181 N N . ASN A 1 509 ? 47.235 -0.127 -91.590 1.00 53.91 509 ASN A N 1
ATOM 4182 C CA . ASN A 1 509 ? 48.042 0.671 -92.508 1.00 53.91 509 ASN A CA 1
ATOM 4183 C C . ASN A 1 509 ? 47.341 1.015 -93.831 1.00 53.91 509 ASN A C 1
ATOM 4185 O O . ASN A 1 509 ? 47.768 1.948 -94.493 1.00 53.91 509 ASN A O 1
ATOM 4189 N N . ARG A 1 510 ? 46.254 0.324 -94.195 1.00 53.94 510 ARG A N 1
ATOM 4190 C CA . ARG A 1 510 ? 45.331 0.722 -95.274 1.00 53.94 510 ARG A CA 1
ATOM 4191 C C . ARG A 1 510 ? 44.245 1.677 -94.773 1.00 53.94 510 ARG A C 1
ATOM 4193 O O . ARG A 1 510 ? 43.600 2.351 -95.573 1.00 53.94 510 ARG A O 1
ATOM 4200 N N . GLN A 1 511 ? 44.037 1.779 -93.458 1.00 57.53 511 GLN A N 1
ATOM 4201 C CA . GLN A 1 511 ? 43.197 2.820 -92.866 1.00 57.53 511 GLN A CA 1
ATOM 4202 C C . GLN A 1 511 ? 43.878 4.191 -93.013 1.00 57.53 511 GLN A C 1
ATOM 4204 O O . GLN A 1 511 ? 44.315 4.787 -92.037 1.00 57.53 511 GLN A O 1
ATOM 4209 N N . LEU A 1 512 ? 44.003 4.691 -94.248 1.00 47.62 512 LEU A N 1
ATOM 4210 C CA . LEU A 1 512 ? 44.633 5.965 -94.563 1.00 47.62 512 LEU A CA 1
ATOM 4211 C C . LEU A 1 512 ? 43.901 6.876 -95.611 1.00 47.62 512 LEU A C 1
ATOM 4213 O O . LEU A 1 512 ? 44.301 8.013 -95.738 1.00 47.62 512 LEU A O 1
ATOM 4217 N N . GLU A 1 513 ? 42.695 6.591 -96.147 1.00 48.50 513 GLU A N 1
ATOM 4218 C CA . GLU A 1 513 ? 41.945 7.458 -97.120 1.00 48.50 513 GLU A CA 1
ATOM 4219 C C . GLU A 1 513 ? 41.172 8.778 -96.683 1.00 48.50 513 GLU A C 1
ATOM 4221 O O . GLU A 1 513 ? 41.212 9.729 -97.468 1.00 48.50 513 GLU A O 1
ATOM 4226 N N . VAL A 1 514 ? 40.492 8.966 -95.513 1.00 54.25 514 VAL A N 1
ATOM 4227 C CA . VAL A 1 514 ? 39.755 10.220 -95.061 1.00 54.25 514 VAL A CA 1
ATOM 4228 C C . VAL A 1 514 ? 40.074 10.852 -93.628 1.00 54.25 514 VAL A C 1
ATOM 4230 O O . VAL A 1 514 ? 39.547 10.393 -92.634 1.00 54.25 514 VAL A O 1
ATOM 4233 N N . ILE A 1 515 ? 40.895 11.937 -93.485 1.00 51.91 515 ILE A N 1
ATOM 4234 C CA . ILE A 1 515 ? 40.969 12.914 -92.324 1.00 51.91 515 ILE A CA 1
ATOM 4235 C C . ILE A 1 515 ? 40.284 14.194 -92.784 1.00 51.91 515 ILE A C 1
ATOM 4237 O O . ILE A 1 515 ? 39.404 14.719 -92.113 1.00 51.91 515 ILE A O 1
ATOM 4241 N N . GLY A 1 516 ? 40.822 14.771 -93.877 1.00 52.88 516 GLY A N 1
ATOM 4242 C CA . GLY A 1 516 ? 40.870 16.224 -94.131 1.00 52.88 516 GLY A CA 1
ATOM 4243 C C . GLY A 1 516 ? 39.533 16.974 -94.084 1.00 52.88 516 GLY A C 1
ATOM 4244 O O . GLY A 1 516 ? 39.518 18.194 -93.925 1.00 52.88 516 GLY A O 1
ATOM 4245 N N . SER A 1 517 ? 38.434 16.229 -94.153 1.00 51.72 517 SER A N 1
ATOM 4246 C CA . SER A 1 517 ? 37.064 16.561 -93.759 1.00 51.72 517 SER A CA 1
ATOM 4247 C C . SER A 1 517 ? 36.937 17.279 -92.403 1.00 51.72 517 SER A C 1
ATOM 4249 O O . SER A 1 517 ? 36.152 18.219 -92.274 1.00 51.72 517 SER A O 1
ATOM 4251 N N . GLY A 1 518 ? 37.705 16.866 -91.387 1.00 56.12 518 GLY A N 1
ATOM 4252 C CA . GLY A 1 518 ? 37.450 17.138 -89.964 1.00 56.12 518 GLY A CA 1
ATOM 4253 C C . GLY A 1 518 ? 37.463 18.602 -89.502 1.00 56.12 518 GLY A C 1
ATOM 4254 O O . GLY A 1 518 ? 37.214 18.886 -88.331 1.00 56.12 518 GLY A O 1
ATOM 4255 N N . ARG A 1 519 ? 37.756 19.559 -90.390 1.00 52.06 519 ARG A N 1
ATOM 4256 C CA . ARG A 1 519 ? 37.942 20.977 -90.046 1.00 52.06 519 ARG A CA 1
ATOM 4257 C C . ARG A 1 519 ? 36.639 21.781 -89.945 1.00 52.06 519 ARG A C 1
ATOM 4259 O O . ARG A 1 519 ? 36.634 22.819 -89.283 1.00 52.06 519 ARG A O 1
ATOM 4266 N N . GLU A 1 520 ? 35.538 21.329 -90.552 1.00 55.38 520 GLU A N 1
ATOM 4267 C CA . GLU A 1 520 ? 34.228 21.998 -90.415 1.00 55.38 520 GLU A CA 1
ATOM 4268 C C . GLU A 1 520 ? 33.480 21.616 -89.128 1.00 55.38 520 GLU A C 1
ATOM 4270 O O . GLU A 1 520 ? 32.741 22.428 -88.566 1.00 55.38 520 GLU A O 1
ATOM 4275 N N . GLU A 1 521 ? 33.675 20.398 -88.627 1.00 60.81 521 GLU A N 1
ATOM 4276 C CA . GLU A 1 521 ? 32.959 19.882 -87.454 1.00 60.81 521 GLU A CA 1
ATOM 4277 C C . GLU A 1 521 ? 33.399 20.570 -86.166 1.00 60.81 521 GLU A C 1
ATOM 4279 O O . GLU A 1 521 ? 32.551 20.951 -85.362 1.00 60.81 521 GLU A O 1
ATOM 4284 N N . ILE A 1 522 ? 34.698 20.859 -86.034 1.00 59.09 522 ILE A N 1
ATOM 4285 C CA . ILE A 1 522 ? 35.280 21.655 -84.940 1.00 59.09 522 ILE A CA 1
ATOM 4286 C C . ILE A 1 522 ? 34.515 22.979 -84.749 1.00 59.09 522 ILE A C 1
ATOM 4288 O O . ILE A 1 522 ? 34.278 23.415 -83.621 1.00 59.09 522 ILE A O 1
ATOM 4292 N N . LYS A 1 523 ? 34.046 23.598 -85.842 1.00 64.44 523 LYS A N 1
ATOM 4293 C CA . LYS A 1 523 ? 33.277 24.849 -85.787 1.00 64.44 523 LYS A CA 1
ATOM 4294 C C . LYS A 1 523 ? 31.853 24.651 -85.247 1.00 64.44 523 LYS A C 1
ATOM 4296 O O . LYS A 1 523 ? 31.366 25.508 -84.516 1.00 64.44 523 LYS A O 1
ATOM 4301 N N . LYS A 1 524 ? 31.204 23.520 -85.550 1.00 67.81 524 LYS A N 1
ATOM 4302 C CA . LYS A 1 524 ? 29.888 23.148 -84.988 1.00 67.81 524 LYS A CA 1
ATOM 4303 C C . LYS A 1 524 ? 29.999 22.736 -83.516 1.00 67.81 524 LYS A C 1
ATOM 4305 O O . LYS A 1 524 ? 29.141 23.110 -82.718 1.00 67.81 524 LYS A O 1
ATOM 4310 N N . ILE A 1 525 ? 31.070 22.025 -83.153 1.00 69.00 525 ILE A N 1
ATOM 4311 C CA . ILE A 1 525 ? 31.382 21.634 -81.771 1.00 69.00 525 ILE A CA 1
ATOM 4312 C C . ILE A 1 525 ? 31.547 22.882 -80.894 1.00 69.00 525 ILE A C 1
ATOM 4314 O O . ILE A 1 525 ? 30.963 22.940 -79.818 1.00 69.00 525 ILE A O 1
ATOM 4318 N N . ASN A 1 526 ? 32.242 23.923 -81.367 1.00 69.94 526 ASN A N 1
ATOM 4319 C CA . ASN A 1 526 ? 32.396 25.183 -80.627 1.00 69.94 526 ASN A CA 1
ATOM 4320 C C . ASN A 1 526 ? 31.049 25.874 -80.299 1.00 69.94 526 ASN A C 1
ATOM 4322 O O . ASN A 1 526 ? 30.837 26.312 -79.166 1.00 69.94 526 ASN A O 1
ATOM 4326 N N . ASP A 1 527 ? 30.111 25.925 -81.250 1.00 73.56 527 ASP A N 1
ATOM 4327 C CA . ASP A 1 527 ? 28.771 26.500 -81.025 1.00 73.56 527 ASP A CA 1
ATOM 4328 C C . ASP A 1 527 ? 27.907 25.640 -80.082 1.00 73.56 527 ASP A C 1
ATOM 4330 O O . ASP A 1 527 ? 27.068 26.162 -79.339 1.00 73.56 527 ASP A O 1
ATOM 4334 N N . GLN A 1 528 ? 28.113 24.319 -80.074 1.00 73.88 528 GLN A N 1
ATOM 4335 C CA . GLN A 1 528 ? 27.520 23.424 -79.075 1.00 73.88 528 GLN A CA 1
ATOM 4336 C C . GLN A 1 528 ? 28.157 23.619 -77.691 1.00 73.88 528 GLN A C 1
ATOM 4338 O O . GLN A 1 528 ? 27.437 23.618 -76.694 1.00 73.88 528 GLN A O 1
ATOM 4343 N N . TYR A 1 529 ? 29.465 23.877 -77.620 1.00 73.00 529 TYR A N 1
ATOM 4344 C CA . TYR A 1 529 ? 30.200 24.123 -76.376 1.00 73.00 529 TYR A CA 1
ATOM 4345 C C . TYR A 1 529 ? 29.711 25.393 -75.661 1.00 73.00 529 TYR A C 1
ATOM 4347 O O . TYR A 1 529 ? 29.456 25.373 -74.460 1.00 73.00 529 TYR A O 1
ATOM 4355 N N . GLN A 1 530 ? 29.466 26.479 -76.403 1.00 70.75 530 GLN A N 1
ATOM 4356 C CA . GLN A 1 530 ? 28.866 27.704 -75.852 1.00 70.75 530 GLN A CA 1
ATOM 4357 C C . GLN A 1 530 ? 27.453 27.463 -75.289 1.00 70.75 530 GLN A C 1
ATOM 4359 O O . GLN A 1 530 ? 27.107 27.963 -74.216 1.00 70.75 530 GLN A O 1
ATOM 4364 N N . LYS A 1 531 ? 26.642 26.629 -75.956 1.00 75.25 531 LYS A N 1
ATOM 4365 C CA . LYS A 1 531 ? 25.334 26.214 -75.424 1.00 75.25 531 LYS A CA 1
ATOM 4366 C C . LYS A 1 531 ? 25.480 25.351 -74.169 1.00 75.25 531 LYS A C 1
ATOM 4368 O O . LYS A 1 531 ? 24.756 25.591 -73.204 1.00 75.25 531 LYS A O 1
ATOM 4373 N N . ALA A 1 532 ? 26.433 24.419 -74.144 1.00 71.94 532 ALA A N 1
ATOM 4374 C CA . ALA A 1 532 ? 26.733 23.601 -72.972 1.00 71.94 532 ALA A CA 1
ATOM 4375 C C . ALA A 1 532 ? 27.150 24.454 -71.761 1.00 71.94 532 ALA A C 1
ATOM 4377 O O . ALA A 1 532 ? 26.639 24.217 -70.671 1.00 71.94 532 ALA A O 1
ATOM 4378 N N . ILE A 1 533 ? 27.967 25.499 -71.951 1.00 72.12 533 ILE A N 1
ATOM 4379 C CA . ILE A 1 533 ? 28.320 26.465 -70.893 1.00 72.12 533 ILE A CA 1
ATOM 4380 C C . ILE A 1 533 ? 27.063 27.159 -70.345 1.00 72.12 533 ILE A C 1
ATOM 4382 O O . ILE A 1 533 ? 26.835 27.136 -69.138 1.00 72.12 533 ILE A O 1
ATOM 4386 N N . SER A 1 534 ? 26.192 27.699 -71.208 1.00 72.75 534 SER A N 1
ATOM 4387 C CA . SER A 1 534 ? 24.956 28.364 -70.751 1.00 72.75 534 SER A CA 1
ATOM 4388 C C . SER A 1 534 ? 23.971 27.419 -70.039 1.00 72.75 534 SER A C 1
ATOM 4390 O O . SER A 1 534 ? 23.248 27.831 -69.129 1.00 72.75 534 SER A O 1
ATOM 4392 N N . LEU A 1 535 ? 23.957 26.132 -70.407 1.00 75.69 535 LEU A N 1
ATOM 4393 C CA . LEU A 1 535 ? 23.193 25.100 -69.706 1.00 75.69 535 LEU A CA 1
ATOM 4394 C C . LEU A 1 535 ? 23.839 24.736 -68.367 1.00 75.69 535 LEU A C 1
ATOM 4396 O O . LEU A 1 535 ? 23.121 24.621 -67.379 1.00 75.69 535 LEU A O 1
ATOM 4400 N N . TYR A 1 536 ? 25.167 24.623 -68.304 1.00 74.12 536 TYR A N 1
ATOM 4401 C CA . TYR A 1 536 ? 25.915 24.382 -67.070 1.00 74.12 536 TYR A CA 1
ATOM 4402 C C . TYR A 1 536 ? 25.733 25.524 -66.063 1.00 74.12 536 TYR A C 1
ATOM 4404 O O . TYR A 1 536 ? 25.541 25.269 -64.882 1.00 74.12 536 TYR A O 1
ATOM 4412 N N . GLU A 1 537 ? 25.694 26.777 -66.517 1.00 74.69 537 GLU A N 1
ATOM 4413 C CA . GLU A 1 537 ? 25.430 27.948 -65.673 1.00 74.69 537 GLU A CA 1
ATOM 4414 C C . GLU A 1 537 ? 23.997 27.927 -65.097 1.00 74.69 537 GLU A C 1
ATOM 4416 O O . GLU A 1 537 ? 23.798 28.125 -63.897 1.00 74.69 537 GLU A O 1
ATOM 4421 N N . ASN A 1 538 ? 22.997 27.559 -65.909 1.00 75.94 538 ASN A N 1
ATOM 4422 C CA . ASN A 1 538 ? 21.615 27.360 -65.448 1.00 75.94 538 ASN A CA 1
ATOM 4423 C C . ASN A 1 538 ? 21.454 26.140 -64.519 1.00 75.94 538 ASN A C 1
ATOM 4425 O O . ASN A 1 538 ? 20.671 26.186 -63.566 1.00 75.94 538 ASN A O 1
ATOM 4429 N N . VAL A 1 539 ? 22.177 25.047 -64.776 1.00 71.00 539 VAL A N 1
ATOM 4430 C CA . VAL A 1 539 ? 22.200 23.855 -63.915 1.00 71.00 539 VAL A CA 1
ATOM 4431 C C . VAL A 1 539 ? 22.910 24.163 -62.600 1.00 71.00 539 VAL A C 1
ATOM 4433 O O . VAL A 1 539 ? 22.385 23.794 -61.560 1.00 71.00 539 VAL A O 1
ATOM 4436 N N . SER A 1 540 ? 24.016 24.907 -62.616 1.00 72.31 540 SER A N 1
ATOM 4437 C CA . SER A 1 540 ? 24.731 25.382 -61.427 1.00 72.31 540 SER A CA 1
ATOM 4438 C C . SER A 1 540 ? 23.855 26.305 -60.574 1.00 72.31 540 SER A C 1
ATOM 4440 O O . SER A 1 540 ? 23.744 26.102 -59.368 1.00 72.31 540 SER A O 1
ATOM 4442 N N . GLY A 1 541 ? 23.117 27.237 -61.191 1.00 81.38 541 GLY A N 1
ATOM 4443 C CA . GLY A 1 541 ? 22.121 28.056 -60.491 1.00 81.38 541 GLY A CA 1
ATOM 4444 C C . GLY A 1 541 ? 21.018 27.219 -59.829 1.00 81.38 541 GLY A C 1
ATOM 4445 O O . GLY A 1 541 ? 20.667 27.450 -58.669 1.00 81.38 541 GLY A O 1
ATOM 4446 N N . LYS A 1 542 ? 20.514 26.184 -60.518 1.00 74.69 542 LYS A N 1
ATOM 4447 C CA . LYS A 1 542 ? 19.566 25.225 -59.927 1.00 74.69 542 LYS A CA 1
ATOM 4448 C C . LYS A 1 542 ? 20.202 24.378 -58.826 1.00 74.69 542 LYS A C 1
ATOM 4450 O O . LYS A 1 542 ? 19.560 24.190 -57.797 1.00 74.69 542 LYS A O 1
ATOM 4455 N N . LEU A 1 543 ? 21.442 23.923 -58.991 1.00 71.50 543 LEU A N 1
ATOM 4456 C CA . LEU A 1 543 ? 22.179 23.133 -58.005 1.00 71.50 543 LEU A CA 1
ATOM 4457 C C . LEU A 1 543 ? 22.428 23.948 -56.731 1.00 71.50 543 LEU A C 1
ATOM 4459 O O . LEU A 1 543 ? 22.168 23.455 -55.644 1.00 71.50 543 LEU A O 1
ATOM 4463 N N . ALA A 1 544 ? 22.817 25.219 -56.852 1.00 74.56 544 ALA A N 1
ATOM 4464 C CA . ALA A 1 544 ? 22.942 26.142 -55.726 1.00 74.56 544 ALA A CA 1
ATOM 4465 C C . ALA A 1 544 ? 21.596 26.359 -55.010 1.00 74.56 544 A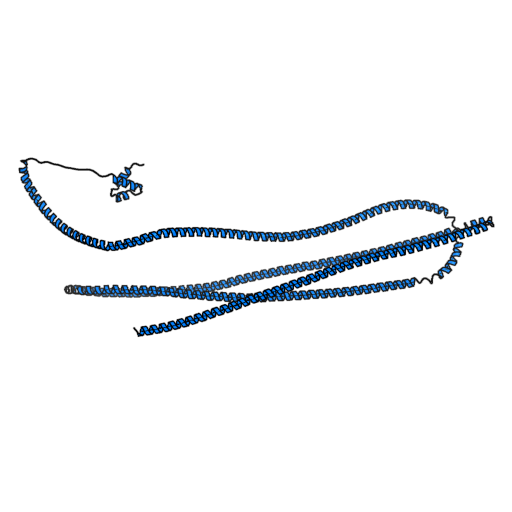LA A C 1
ATOM 4467 O O . ALA A 1 544 ? 21.544 26.357 -53.779 1.00 74.56 544 ALA A O 1
ATOM 4468 N N . SER A 1 545 ? 20.488 26.474 -55.757 1.00 72.94 545 SER A N 1
ATOM 4469 C CA . SER A 1 545 ? 19.154 26.539 -55.145 1.00 72.94 545 SER A CA 1
ATOM 4470 C C . SER A 1 545 ? 18.789 25.239 -54.414 1.00 72.94 545 SER A C 1
ATOM 4472 O O . SER A 1 545 ? 18.348 25.309 -53.268 1.00 72.94 545 SER A O 1
ATOM 4474 N N . PHE A 1 546 ? 19.080 24.072 -55.005 1.00 75.00 546 PHE A N 1
ATOM 4475 C CA . PHE A 1 546 ? 18.858 22.749 -54.414 1.00 75.00 546 PHE A CA 1
ATOM 4476 C C . PHE A 1 546 ? 19.723 22.503 -53.178 1.00 75.00 546 PHE A C 1
ATOM 4478 O O . PHE A 1 546 ? 19.213 21.986 -52.197 1.00 75.00 546 PHE A O 1
ATOM 4485 N N . LEU A 1 547 ? 20.988 22.929 -53.177 1.00 74.88 547 LEU A N 1
ATOM 4486 C CA . LEU A 1 547 ? 21.863 22.875 -52.005 1.00 74.88 547 LEU A CA 1
ATOM 4487 C C . LEU A 1 547 ? 21.350 23.800 -50.892 1.00 74.88 547 LEU A C 1
ATOM 4489 O O . LEU A 1 547 ? 21.381 23.416 -49.728 1.00 74.88 547 LEU A O 1
ATOM 4493 N N . SER A 1 548 ? 20.784 24.968 -51.225 1.00 77.31 548 SER A N 1
ATOM 4494 C CA . SER A 1 548 ? 20.094 25.809 -50.232 1.00 77.31 548 SER A CA 1
ATOM 4495 C C . SER A 1 548 ? 18.811 25.157 -49.698 1.00 77.31 548 SER A C 1
ATOM 4497 O O . SER A 1 548 ? 18.465 25.343 -48.535 1.00 77.31 548 SER A O 1
ATOM 4499 N N . GLU A 1 549 ? 18.092 24.397 -50.529 1.00 71.69 549 GLU A N 1
ATOM 4500 C CA . GLU A 1 549 ? 16.887 23.656 -50.143 1.00 71.69 549 GLU A CA 1
ATOM 4501 C C . GLU A 1 549 ? 17.250 22.462 -49.251 1.00 71.69 549 GLU A C 1
ATOM 4503 O O . GLU A 1 549 ? 16.655 22.274 -48.197 1.00 71.69 549 GLU A O 1
ATOM 4508 N N . GLN A 1 550 ? 18.295 21.718 -49.615 1.00 71.00 550 GLN A N 1
ATOM 4509 C CA . GLN A 1 550 ? 18.865 20.621 -48.843 1.00 71.00 550 GLN A CA 1
ATOM 4510 C C . GLN A 1 550 ? 19.389 21.123 -47.496 1.00 71.00 550 GLN A C 1
ATOM 4512 O O . GLN A 1 550 ? 19.030 20.558 -46.474 1.00 71.00 550 GLN A O 1
ATOM 4517 N N . GLN A 1 551 ? 20.115 22.244 -47.455 1.00 73.12 551 GLN A N 1
ATOM 4518 C CA . GLN A 1 551 ? 20.562 22.858 -46.201 1.00 73.12 551 GLN A CA 1
ATOM 4519 C C . GLN A 1 551 ? 19.384 23.369 -45.345 1.00 73.12 551 GLN A C 1
ATOM 4521 O O . GLN A 1 551 ? 19.470 23.371 -44.116 1.00 73.12 551 GLN A O 1
ATOM 4526 N N . LYS A 1 552 ? 18.251 23.768 -45.949 1.00 71.44 552 LYS A N 1
ATOM 4527 C CA . LYS A 1 552 ? 17.000 24.050 -45.213 1.00 71.44 552 LYS A CA 1
ATOM 4528 C C . LYS A 1 552 ? 16.345 22.771 -44.686 1.00 71.44 552 LYS A C 1
ATOM 4530 O O . LYS A 1 552 ? 15.841 22.807 -43.568 1.00 71.44 552 LYS A O 1
ATOM 4535 N N . VAL A 1 553 ? 16.357 21.672 -45.445 1.00 71.25 553 VAL A N 1
ATOM 4536 C CA . VAL A 1 553 ? 15.848 20.352 -45.025 1.00 71.25 553 VAL A CA 1
ATOM 4537 C C . VAL A 1 553 ? 16.704 19.771 -43.900 1.00 71.25 553 VAL A C 1
ATOM 4539 O O . VAL A 1 553 ? 16.155 19.361 -42.892 1.00 71.25 553 VAL A O 1
ATOM 4542 N N . GLU A 1 554 ? 18.024 19.863 -43.987 1.00 73.00 554 GLU A N 1
ATOM 4543 C CA . GLU A 1 554 ? 18.986 19.483 -42.945 1.00 73.00 554 GLU A CA 1
ATOM 4544 C C . GLU A 1 554 ? 18.829 20.362 -41.683 1.00 73.00 554 GLU A C 1
ATOM 4546 O O . GLU A 1 554 ? 18.878 19.881 -40.553 1.00 73.00 554 GLU A O 1
ATOM 4551 N N . ASN A 1 555 ? 18.499 21.653 -41.843 1.00 74.69 555 ASN A N 1
ATOM 4552 C CA . ASN A 1 555 ? 18.076 22.515 -40.729 1.00 74.69 555 ASN A CA 1
ATOM 4553 C C . ASN A 1 555 ? 16.654 22.219 -40.212 1.00 74.69 555 ASN A C 1
ATOM 4555 O O . ASN A 1 555 ? 16.328 22.618 -39.092 1.00 74.69 555 ASN A O 1
ATOM 4559 N N . LEU A 1 556 ? 15.785 21.572 -40.994 1.00 69.12 556 LEU A N 1
ATOM 4560 C CA . LEU A 1 556 ? 14.488 21.070 -40.533 1.00 69.12 556 LEU A CA 1
ATOM 4561 C C . LEU A 1 556 ? 14.661 19.742 -39.798 1.00 69.12 556 LEU A C 1
ATOM 4563 O O . LEU A 1 556 ? 14.053 19.577 -38.752 1.00 69.12 556 LEU A O 1
ATOM 4567 N N . GLU A 1 557 ? 15.550 18.865 -40.251 1.00 69.56 557 GLU A N 1
ATOM 4568 C CA . GLU A 1 557 ? 15.968 17.646 -39.562 1.00 69.56 557 GLU A CA 1
ATOM 4569 C C . GLU A 1 557 ? 16.643 17.988 -38.227 1.00 69.56 557 GLU A C 1
ATOM 4571 O O . GLU A 1 557 ? 16.186 17.545 -37.180 1.00 69.56 557 GLU A O 1
ATOM 4576 N N . GLY A 1 558 ? 17.584 18.937 -38.209 1.00 77.00 558 GLY A N 1
ATOM 4577 C CA . GLY A 1 558 ? 18.152 19.486 -36.973 1.00 77.00 558 GLY A CA 1
ATOM 4578 C C . GLY A 1 558 ? 17.132 20.190 -36.059 1.00 77.00 558 GLY A C 1
ATOM 4579 O O . GLY A 1 558 ? 17.350 20.279 -34.849 1.00 77.00 558 GLY A O 1
ATOM 4580 N N . LYS A 1 559 ? 15.995 20.668 -36.589 1.00 70.94 559 LYS A N 1
ATOM 4581 C CA . LYS A 1 559 ? 14.849 21.128 -35.778 1.00 70.94 559 LYS A CA 1
ATOM 4582 C C . LYS A 1 559 ? 13.976 19.969 -35.305 1.00 70.94 559 LYS A C 1
ATOM 4584 O O . LYS A 1 559 ? 13.497 20.037 -34.183 1.00 70.94 559 LYS A O 1
ATOM 4589 N N . ILE A 1 560 ? 13.799 18.920 -36.103 1.00 70.44 560 ILE A N 1
ATOM 4590 C CA . ILE A 1 560 ? 13.063 17.703 -35.748 1.00 70.44 560 ILE A CA 1
ATOM 4591 C C . ILE A 1 560 ? 13.809 16.952 -34.646 1.00 70.44 560 ILE A C 1
ATOM 4593 O O . ILE A 1 560 ? 13.178 16.617 -33.656 1.00 70.44 560 ILE A O 1
ATOM 4597 N N . SER A 1 561 ? 15.135 16.808 -34.705 1.00 73.06 561 SER A N 1
ATOM 4598 C CA . SER A 1 561 ? 15.931 16.268 -33.592 1.00 73.06 561 SER A CA 1
ATOM 4599 C C . SER A 1 561 ? 15.857 17.160 -32.349 1.00 73.06 561 SER A C 1
ATOM 4601 O O . SER A 1 561 ? 15.736 16.655 -31.242 1.00 73.06 561 SER A O 1
ATOM 4603 N N . ARG A 1 562 ? 15.829 18.495 -32.491 1.00 74.50 562 ARG A N 1
ATOM 4604 C CA . ARG A 1 562 ? 15.567 19.388 -31.343 1.00 74.50 562 ARG A CA 1
ATOM 4605 C C . ARG A 1 562 ? 14.147 19.250 -30.791 1.00 74.50 562 ARG A C 1
ATOM 4607 O O . ARG A 1 562 ? 13.980 19.408 -29.590 1.00 74.50 562 ARG A O 1
ATOM 4614 N N . ILE A 1 563 ? 13.149 18.963 -31.625 1.00 75.75 563 ILE A N 1
ATOM 4615 C CA . ILE A 1 563 ? 11.765 18.688 -31.207 1.00 75.75 563 ILE A CA 1
ATOM 4616 C C . ILE A 1 563 ? 11.657 17.295 -30.577 1.00 75.75 563 ILE A C 1
ATOM 4618 O O . ILE A 1 563 ? 10.939 17.158 -29.599 1.00 75.75 563 ILE A O 1
ATOM 4622 N N . GLY A 1 564 ? 12.410 16.303 -31.057 1.00 82.75 564 GLY A N 1
ATOM 4623 C CA . GLY A 1 564 ? 12.540 14.974 -30.459 1.00 82.75 564 GLY A CA 1
ATOM 4624 C C . GLY A 1 564 ? 13.144 15.064 -29.063 1.00 82.75 564 GLY A C 1
ATOM 4625 O O . GLY A 1 564 ? 12.473 14.727 -28.099 1.00 82.75 564 GLY A O 1
ATOM 4626 N N . ASN A 1 565 ? 14.334 15.655 -28.932 1.00 80.12 565 ASN A N 1
ATOM 4627 C CA . ASN A 1 565 ? 14.977 15.883 -27.635 1.00 80.12 565 ASN A CA 1
ATOM 4628 C C . ASN A 1 565 ? 14.129 16.789 -26.716 1.00 80.12 565 ASN A C 1
ATOM 4630 O O . ASN A 1 565 ? 14.177 16.657 -25.494 1.00 80.12 565 ASN A O 1
ATOM 4634 N N . LEU A 1 566 ? 13.351 17.730 -27.272 1.00 77.75 566 LEU A N 1
ATOM 4635 C CA . LEU A 1 566 ? 12.415 18.540 -26.490 1.00 77.75 566 LEU A CA 1
ATOM 4636 C C . LEU A 1 566 ? 11.213 17.712 -26.022 1.00 77.75 566 LEU A C 1
ATOM 4638 O O . LEU A 1 566 ? 10.859 17.861 -24.856 1.00 77.75 566 LEU A O 1
ATOM 4642 N N . SER A 1 567 ? 10.641 16.855 -26.878 1.00 79.12 567 SER A N 1
ATOM 4643 C CA . SER A 1 567 ? 9.569 15.909 -26.540 1.00 79.12 567 SER A CA 1
ATOM 4644 C C . SER A 1 567 ? 10.050 14.953 -25.470 1.00 79.12 567 SER A C 1
ATOM 4646 O O . SER A 1 567 ? 9.478 14.958 -24.402 1.00 79.12 567 SER A O 1
ATOM 4648 N N . GLU A 1 568 ? 11.183 14.282 -25.659 1.00 85.06 568 GLU A N 1
ATOM 4649 C CA . GLU A 1 568 ? 11.808 13.422 -24.652 1.00 85.06 568 GLU A CA 1
ATOM 4650 C C . GLU A 1 568 ? 12.039 14.181 -23.329 1.00 85.06 568 GLU A C 1
ATOM 4652 O O . GLU A 1 568 ? 11.743 13.671 -22.254 1.00 85.06 568 GLU A O 1
ATOM 4657 N N . SER A 1 569 ? 12.448 15.459 -23.372 1.00 85.81 569 SER A N 1
ATOM 4658 C CA . SER A 1 569 ? 12.550 16.307 -22.169 1.00 85.81 569 SER A CA 1
ATOM 4659 C C . SER A 1 569 ? 11.212 16.806 -21.596 1.00 85.81 569 SER A C 1
ATOM 4661 O O . SER A 1 569 ? 11.210 17.429 -20.531 1.00 85.81 569 SER A O 1
ATOM 4663 N N . VAL A 1 570 ? 10.108 16.656 -22.326 1.00 82.44 570 VAL A N 1
ATOM 4664 C CA . VAL A 1 570 ? 8.727 16.926 -21.904 1.00 82.44 570 VAL A CA 1
ATOM 4665 C C . VAL A 1 570 ? 8.112 15.643 -21.363 1.00 82.44 570 VAL A C 1
ATOM 4667 O O . VAL A 1 570 ? 7.519 15.699 -20.300 1.00 82.44 570 VAL A O 1
ATOM 4670 N N . ASP A 1 571 ? 8.351 14.499 -21.991 1.00 85.19 571 ASP A N 1
ATOM 4671 C CA . ASP A 1 571 ? 7.948 13.167 -21.559 1.00 85.19 571 ASP A CA 1
ATOM 4672 C C . ASP A 1 571 ? 8.645 12.821 -20.229 1.00 85.19 571 ASP A C 1
ATOM 4674 O O . ASP A 1 571 ? 7.962 12.579 -19.241 1.00 85.19 571 ASP A O 1
ATOM 4678 N N . LEU A 1 572 ? 9.966 13.024 -20.110 1.00 86.19 572 LEU A N 1
ATOM 4679 C CA . LEU A 1 572 ? 10.713 12.961 -18.835 1.00 86.19 572 LEU A CA 1
ATOM 4680 C C . LEU A 1 572 ? 10.278 14.016 -17.795 1.00 86.19 572 LEU A C 1
ATOM 4682 O O . LEU A 1 572 ? 10.652 13.926 -16.625 1.00 86.19 572 LEU A O 1
ATOM 4686 N N . LYS A 1 573 ? 9.538 15.063 -18.188 1.00 81.50 573 LYS A N 1
ATOM 4687 C CA . LYS A 1 573 ? 8.917 16.015 -17.245 1.00 81.50 573 LYS A CA 1
ATOM 4688 C C . LYS A 1 573 ? 7.486 15.628 -16.896 1.00 81.50 573 LYS A C 1
ATOM 4690 O O . LYS A 1 573 ? 7.078 15.922 -15.784 1.00 81.50 573 LYS A O 1
ATOM 4695 N N . LEU A 1 574 ? 6.746 14.997 -17.801 1.00 78.81 574 LEU A N 1
ATOM 4696 C CA . LEU A 1 574 ? 5.410 14.459 -17.569 1.00 78.81 574 LEU A CA 1
ATOM 4697 C C . LEU A 1 574 ? 5.489 13.220 -16.680 1.00 78.81 574 LEU A C 1
ATOM 4699 O O . LEU A 1 574 ? 4.707 13.126 -15.749 1.00 78.81 574 LEU A O 1
ATOM 4703 N N . GLU A 1 575 ? 6.491 12.363 -16.879 1.00 87.94 575 GLU A N 1
ATOM 4704 C CA . GLU A 1 575 ? 6.873 11.277 -15.972 1.00 87.94 575 GLU A CA 1
ATOM 4705 C C . GLU A 1 575 ? 7.173 11.837 -14.575 1.00 87.94 575 GLU A C 1
ATOM 4707 O O . GLU A 1 575 ? 6.455 11.528 -13.635 1.00 87.94 575 GLU A O 1
ATOM 4712 N N . ARG A 1 576 ? 8.096 12.803 -14.445 1.00 83.00 576 ARG A N 1
ATOM 4713 C CA . ARG A 1 576 ? 8.386 13.465 -13.153 1.00 83.00 576 ARG A CA 1
ATOM 4714 C C . ARG A 1 576 ? 7.210 14.240 -12.551 1.00 83.00 576 ARG A C 1
ATOM 4716 O O . ARG A 1 576 ? 7.198 14.476 -11.346 1.00 83.00 576 ARG A O 1
ATOM 4723 N N . VAL A 1 577 ? 6.253 14.691 -13.361 1.00 82.88 577 VAL A N 1
ATOM 4724 C CA . VAL A 1 577 ? 5.008 15.323 -12.892 1.00 82.88 577 VAL A CA 1
ATOM 4725 C C . VAL A 1 577 ? 3.976 14.268 -12.493 1.00 82.88 577 VAL A C 1
ATOM 4727 O O . VAL A 1 577 ? 3.210 14.537 -11.575 1.00 82.88 577 VAL A O 1
ATOM 4730 N N . SER A 1 578 ? 3.996 13.073 -13.090 1.00 87.25 578 SER A N 1
ATOM 4731 C CA . SER A 1 578 ? 3.255 11.899 -12.619 1.00 87.25 578 SER A CA 1
ATOM 4732 C C . SER A 1 578 ? 3.840 11.414 -11.298 1.00 87.25 578 SER A C 1
ATOM 4734 O O . SER A 1 578 ? 3.112 11.379 -10.319 1.00 87.25 578 SER A O 1
ATOM 4736 N N . ASP A 1 579 ? 5.158 11.204 -11.207 1.00 89.81 579 ASP A N 1
ATOM 4737 C CA . ASP A 1 579 ? 5.861 10.892 -9.956 1.00 89.81 579 ASP A CA 1
ATOM 4738 C C . ASP A 1 579 ? 5.513 11.909 -8.861 1.00 89.81 579 ASP A C 1
ATOM 4740 O O . ASP A 1 579 ? 5.160 11.539 -7.745 1.00 89.81 579 ASP A O 1
ATOM 4744 N N . ALA A 1 580 ? 5.571 13.209 -9.173 1.00 82.75 580 ALA A N 1
ATOM 4745 C CA . ALA A 1 580 ? 5.223 14.263 -8.226 1.00 82.75 580 ALA A CA 1
ATOM 4746 C C . ALA A 1 580 ? 3.721 14.296 -7.891 1.00 82.75 580 ALA A C 1
ATOM 4748 O O . ALA A 1 580 ? 3.371 14.615 -6.758 1.00 82.75 580 ALA A O 1
ATOM 4749 N N . ASN A 1 581 ? 2.832 13.965 -8.831 1.00 86.94 581 ASN A N 1
ATOM 4750 C CA . ASN A 1 581 ? 1.396 13.814 -8.592 1.00 86.94 581 ASN A CA 1
ATOM 4751 C C . ASN A 1 581 ? 1.104 12.606 -7.693 1.00 86.94 581 ASN A C 1
ATOM 4753 O O . ASN A 1 581 ? 0.298 12.714 -6.777 1.00 86.94 581 ASN A O 1
ATOM 4757 N N . ASP A 1 582 ? 1.789 11.490 -7.902 1.00 89.00 582 ASP A N 1
ATOM 4758 C CA . ASP A 1 582 ? 1.578 10.241 -7.177 1.00 89.00 582 ASP A CA 1
ATOM 4759 C C . ASP A 1 582 ? 2.203 10.336 -5.774 1.00 89.00 582 ASP A C 1
ATOM 4761 O O . ASP A 1 582 ? 1.592 9.926 -4.788 1.00 89.00 582 ASP A O 1
ATOM 4765 N N . MET A 1 583 ? 3.342 11.030 -5.638 1.00 85.88 583 MET A N 1
ATOM 4766 C CA . MET A 1 583 ? 3.862 11.504 -4.349 1.00 85.88 583 MET A CA 1
ATOM 4767 C C . MET A 1 583 ? 2.920 12.511 -3.677 1.00 85.88 583 MET A C 1
ATOM 4769 O O . MET A 1 583 ? 2.800 12.490 -2.456 1.00 85.88 583 MET A O 1
ATOM 4773 N N . LEU A 1 584 ? 2.232 13.383 -4.424 1.00 79.56 584 LEU A N 1
ATOM 4774 C CA . LEU A 1 584 ? 1.205 14.269 -3.863 1.00 79.56 584 LEU A CA 1
ATOM 4775 C C . LEU A 1 584 ? -0.052 13.497 -3.437 1.00 79.56 584 LEU A C 1
ATOM 4777 O O . LEU A 1 584 ? -0.675 13.898 -2.459 1.00 79.56 584 LEU A O 1
ATOM 4781 N N . GLN A 1 585 ? -0.402 12.388 -4.092 1.00 85.19 585 GLN A N 1
ATOM 4782 C CA . GLN A 1 585 ? -1.489 11.501 -3.669 1.00 85.19 585 GLN A CA 1
ATOM 4783 C C . GLN A 1 585 ? -1.103 10.690 -2.424 1.00 85.19 585 GLN A C 1
ATOM 4785 O O . GLN A 1 585 ? -1.889 10.635 -1.482 1.00 85.19 585 GLN A O 1
ATOM 4790 N N . ASP A 1 586 ? 0.121 10.156 -2.341 1.00 90.00 586 ASP A N 1
ATOM 4791 C CA . ASP A 1 586 ? 0.650 9.549 -1.109 1.00 90.00 586 ASP A CA 1
ATOM 4792 C C . ASP A 1 586 ? 0.734 10.581 0.031 1.00 90.00 586 ASP A C 1
ATOM 4794 O O . ASP A 1 586 ? 0.307 10.312 1.151 1.00 90.00 586 ASP A O 1
ATOM 4798 N N . LEU A 1 587 ? 1.177 11.813 -0.246 1.00 80.00 587 LEU A N 1
ATOM 4799 C CA . LEU A 1 587 ? 1.150 12.904 0.731 1.00 80.00 587 LEU A CA 1
ATOM 4800 C C . LEU A 1 587 ? -0.274 13.318 1.120 1.00 80.00 587 LEU A C 1
ATOM 4802 O O . LEU A 1 587 ? -0.480 13.637 2.283 1.00 80.00 587 LEU A O 1
ATOM 4806 N N . GLN A 1 588 ? -1.262 13.283 0.221 1.00 83.06 588 GLN A N 1
ATOM 4807 C CA . GLN A 1 588 ? -2.672 13.518 0.563 1.00 83.06 588 GLN A CA 1
ATOM 4808 C C . GLN A 1 588 ? -3.246 12.384 1.420 1.00 83.06 588 GLN A C 1
ATOM 4810 O O . GLN A 1 588 ? -3.959 12.657 2.381 1.00 83.06 588 GLN A O 1
ATOM 4815 N N . LEU A 1 589 ? -2.900 11.125 1.135 1.00 89.31 589 LEU A N 1
ATOM 4816 C CA . LEU A 1 589 ? -3.287 9.973 1.952 1.00 89.31 589 LEU A CA 1
ATOM 4817 C C . LEU A 1 589 ? -2.641 10.032 3.344 1.00 89.31 589 LEU A C 1
ATOM 4819 O O . LEU A 1 589 ? -3.332 9.831 4.339 1.00 89.31 589 LEU A O 1
ATOM 4823 N N . ARG A 1 590 ? -1.353 10.381 3.439 1.00 86.06 590 ARG A N 1
ATOM 4824 C CA . ARG A 1 590 ? -0.649 10.610 4.714 1.00 86.06 590 ARG A CA 1
ATOM 4825 C C . ARG A 1 590 ? -1.165 11.832 5.462 1.00 86.06 590 ARG A C 1
ATOM 4827 O O . ARG A 1 590 ? -1.246 11.788 6.683 1.00 86.06 590 ARG A O 1
ATOM 4834 N N . LEU A 1 591 ? -1.491 12.918 4.762 1.00 87.19 591 LEU A N 1
ATOM 4835 C CA . LEU A 1 591 ? -2.042 14.125 5.375 1.00 87.19 591 LEU A CA 1
ATOM 4836 C C . LEU A 1 591 ? -3.442 13.845 5.910 1.00 87.19 591 LEU A C 1
ATOM 4838 O O . LEU A 1 591 ? -3.716 14.223 7.040 1.00 87.19 591 LEU A O 1
ATOM 4842 N N . LYS A 1 592 ? -4.263 13.078 5.184 1.00 86.50 592 LYS A N 1
ATOM 4843 C CA . LYS A 1 592 ? -5.534 12.578 5.703 1.00 86.50 592 LYS A CA 1
ATOM 4844 C C . LYS A 1 592 ? -5.341 11.643 6.899 1.00 86.50 592 LYS A C 1
ATOM 4846 O O . LYS A 1 592 ? -6.004 11.834 7.900 1.00 86.50 592 LYS A O 1
ATOM 4851 N N . GLN A 1 593 ? -4.392 10.706 6.865 1.00 88.75 593 GLN A N 1
ATOM 4852 C CA . GLN A 1 593 ? -4.070 9.876 8.038 1.00 88.75 593 GLN A CA 1
ATOM 4853 C C . GLN A 1 593 ? -3.588 10.713 9.235 1.00 88.75 593 GLN A C 1
ATOM 4855 O O . GLN A 1 593 ? -3.891 10.375 10.374 1.00 88.75 593 GLN A O 1
ATOM 4860 N N . LEU A 1 594 ? -2.852 11.804 9.000 1.00 83.94 594 LEU A N 1
ATOM 4861 C CA . LEU A 1 594 ? -2.454 12.765 10.032 1.00 83.94 594 LEU A CA 1
ATOM 4862 C C . LEU A 1 594 ? -3.630 13.611 10.529 1.00 83.94 594 LEU A C 1
ATOM 4864 O O . LEU A 1 594 ? -3.629 13.979 11.696 1.00 83.94 594 LEU A O 1
ATOM 4868 N N . GLU A 1 595 ? -4.614 13.902 9.681 1.00 86.88 595 GLU A N 1
ATOM 4869 C CA . GLU A 1 595 ? -5.841 14.633 10.007 1.00 86.88 595 GLU A CA 1
ATOM 4870 C C . GLU A 1 595 ? -6.811 13.741 10.803 1.00 86.88 595 GLU A C 1
ATOM 4872 O O . GLU A 1 595 ? -7.230 14.137 11.885 1.00 86.88 595 GLU A O 1
ATOM 4877 N N . ASP A 1 596 ? -7.019 12.488 10.380 1.00 89.31 596 ASP A N 1
ATOM 4878 C CA . ASP A 1 596 ? -7.726 11.431 11.120 1.00 89.31 596 ASP A CA 1
ATOM 4879 C C . ASP A 1 596 ? -7.057 11.184 12.498 1.00 89.31 596 ASP A C 1
ATOM 4881 O O . ASP A 1 596 ? -7.726 11.089 13.531 1.00 89.31 596 ASP A O 1
ATOM 4885 N N . LEU A 1 597 ? -5.715 11.131 12.551 1.00 89.00 597 LEU A N 1
ATOM 4886 C CA . LEU A 1 597 ? -4.953 11.040 13.807 1.00 89.00 597 LEU A CA 1
ATOM 4887 C C . LEU A 1 597 ? -5.012 12.328 14.637 1.00 89.00 597 LEU A C 1
ATOM 4889 O O . LEU A 1 597 ? -4.910 12.250 15.859 1.00 89.00 597 LEU A O 1
ATOM 4893 N N . HIS A 1 598 ? -5.163 13.500 14.018 1.00 84.69 598 HIS A N 1
ATOM 4894 C CA . HIS A 1 598 ? -5.341 14.768 14.724 1.00 84.69 598 HIS A CA 1
ATOM 4895 C C . HIS A 1 598 ? -6.760 14.896 15.288 1.00 84.69 598 HIS A C 1
ATOM 4897 O O . HIS A 1 598 ? -6.918 15.443 16.375 1.00 84.69 598 HIS A O 1
ATOM 4903 N N . GLU A 1 599 ? -7.771 14.335 14.622 1.00 89.56 599 GLU A N 1
ATOM 4904 C CA . GLU A 1 599 ? -9.142 14.245 15.124 1.00 89.56 599 GLU A CA 1
ATOM 4905 C C . GLU A 1 599 ? -9.253 13.229 16.273 1.00 89.56 599 GLU A C 1
ATOM 4907 O O . GLU A 1 599 ? -9.829 13.554 17.311 1.00 89.56 599 GLU A O 1
ATOM 4912 N N . ASP A 1 600 ? -8.615 12.053 16.189 1.00 89.69 600 ASP A N 1
ATOM 4913 C CA . ASP A 1 600 ? -8.525 11.134 17.337 1.00 89.69 600 ASP A CA 1
ATOM 4914 C C . ASP A 1 600 ? -7.674 11.724 18.476 1.00 89.69 600 ASP A C 1
ATOM 4916 O O . ASP A 1 600 ? -8.073 11.659 19.639 1.00 89.69 600 ASP A O 1
ATOM 4920 N N . LEU A 1 601 ? -6.544 12.382 18.190 1.00 83.56 601 LEU A N 1
ATOM 4921 C CA . LEU A 1 601 ? -5.763 13.079 19.220 1.00 83.56 601 LEU A CA 1
ATOM 4922 C C . LEU A 1 601 ? -6.560 14.235 19.845 1.00 83.56 601 LEU A C 1
ATOM 4924 O O . LEU A 1 601 ? -6.498 14.415 21.059 1.00 83.56 601 LEU A O 1
ATOM 4928 N N . GLY A 1 602 ? -7.340 14.968 19.051 1.00 86.88 602 GLY A N 1
ATOM 4929 C CA . GLY A 1 602 ? -8.247 16.026 19.488 1.00 86.88 602 GLY A CA 1
ATOM 4930 C C . GLY A 1 602 ? -9.364 15.483 20.373 1.00 86.88 602 GLY A C 1
ATOM 4931 O O . GLY A 1 602 ? -9.529 15.948 21.495 1.00 86.88 602 GLY A O 1
ATOM 4932 N N . GLY A 1 603 ? -10.048 14.420 19.949 1.00 88.62 603 GLY A N 1
ATOM 4933 C CA . GLY A 1 603 ? -11.067 13.731 20.741 1.00 88.62 603 GLY A CA 1
ATOM 4934 C C . GLY A 1 603 ? -10.502 13.055 21.996 1.00 88.62 603 GLY A C 1
ATOM 4935 O O . GLY A 1 603 ? -11.185 12.977 23.017 1.00 88.62 603 GLY A O 1
ATOM 4936 N N . ARG A 1 604 ? -9.244 12.595 21.979 1.00 81.56 604 ARG A N 1
ATOM 4937 C CA . ARG A 1 604 ? -8.517 12.147 23.180 1.00 81.56 604 ARG A CA 1
ATOM 4938 C C . ARG A 1 604 ? -8.164 13.318 24.091 1.00 81.56 604 ARG A C 1
ATOM 4940 O O . ARG A 1 604 ? -8.270 13.160 25.302 1.00 81.56 604 ARG A O 1
ATOM 4947 N N . TYR A 1 605 ? -7.780 14.469 23.542 1.00 81.38 605 TYR A N 1
ATOM 4948 C CA . TYR A 1 605 ? -7.477 15.682 24.302 1.00 81.38 605 TYR A CA 1
ATOM 4949 C C . TYR A 1 605 ? -8.740 16.296 24.915 1.00 81.38 605 TYR A C 1
ATOM 4951 O O . TYR A 1 605 ? -8.708 16.725 26.061 1.00 81.38 605 TYR A O 1
ATOM 4959 N N . GLU A 1 606 ? -9.876 16.254 24.220 1.00 82.44 606 GLU A N 1
ATOM 4960 C CA . GLU A 1 606 ? -11.183 16.654 24.742 1.00 82.44 606 GLU A CA 1
ATOM 4961 C C . GLU A 1 606 ? -11.637 15.708 25.862 1.00 82.44 606 GLU A C 1
ATOM 4963 O O . GLU A 1 606 ? -11.935 16.171 26.959 1.00 82.44 606 GLU A O 1
ATOM 4968 N N . LYS A 1 607 ? -11.543 14.382 25.671 1.00 81.44 607 LYS A N 1
ATOM 4969 C CA . LYS A 1 607 ? -11.780 13.387 26.740 1.00 81.44 607 LYS A CA 1
ATOM 4970 C C . LYS A 1 607 ? -10.800 13.524 27.913 1.00 81.44 607 LYS A C 1
ATOM 4972 O O . LYS A 1 607 ? -11.159 13.210 29.045 1.00 81.44 607 LYS A O 1
ATOM 4977 N N . LEU A 1 608 ? -9.561 13.960 27.673 1.00 78.56 608 LEU A N 1
ATOM 4978 C CA . LEU A 1 608 ? -8.563 14.208 28.718 1.00 78.56 608 LEU A CA 1
ATOM 4979 C C . LEU A 1 608 ? -8.823 15.532 29.448 1.00 78.56 608 LEU A C 1
ATOM 4981 O O . LEU A 1 608 ? -8.637 15.590 30.656 1.00 78.56 608 LEU A O 1
ATOM 4985 N N . SER A 1 609 ? -9.304 16.556 28.745 1.00 78.19 609 SER A N 1
ATOM 4986 C CA . SER A 1 609 ? -9.748 17.841 29.294 1.00 78.19 609 SER A CA 1
ATOM 4987 C C . SER A 1 609 ? -11.019 17.674 30.128 1.00 78.19 609 SER A C 1
ATOM 4989 O O . SER A 1 609 ? -11.097 18.177 31.244 1.00 78.19 609 SER A O 1
ATOM 4991 N N . GLU A 1 610 ? -11.978 16.873 29.660 1.00 80.94 610 GLU A N 1
ATOM 4992 C CA . GLU A 1 610 ? -13.162 16.486 30.426 1.00 80.94 610 GLU A CA 1
ATOM 4993 C C . GLU A 1 610 ? -12.774 15.662 31.663 1.00 80.94 610 GLU A C 1
ATOM 4995 O O . GLU A 1 610 ? -13.228 15.968 32.763 1.00 80.94 610 GLU A O 1
ATOM 5000 N N . LYS A 1 611 ? -11.851 14.695 31.536 1.00 79.25 611 LYS A N 1
ATOM 5001 C CA . LYS A 1 611 ? -11.288 13.979 32.694 1.00 79.25 611 LYS A CA 1
ATOM 5002 C C . LYS A 1 611 ? -10.507 14.885 33.644 1.00 79.25 611 LYS A C 1
ATOM 5004 O O . LYS A 1 611 ? -10.627 14.684 34.847 1.00 79.25 611 LYS A O 1
ATOM 5009 N N . SER A 1 612 ? -9.757 15.871 33.148 1.00 77.75 612 SER A N 1
ATOM 5010 C CA . SER A 1 612 ? -9.102 16.883 33.986 1.00 77.75 612 SER A CA 1
ATOM 5011 C C . SER A 1 612 ? -10.159 17.661 34.744 1.00 77.75 612 SER A C 1
ATOM 5013 O O . SER A 1 612 ? -10.144 17.649 35.959 1.00 77.75 612 SER A O 1
ATOM 5015 N N . ARG A 1 613 ? -11.170 18.198 34.059 1.00 80.06 613 ARG A N 1
ATOM 5016 C CA . ARG A 1 613 ? -12.273 18.948 34.667 1.00 80.06 613 ARG A CA 1
ATOM 5017 C C . ARG A 1 613 ? -13.080 18.123 35.677 1.00 80.06 613 ARG A C 1
ATOM 5019 O O . ARG A 1 613 ? -13.576 18.682 36.651 1.00 80.06 613 ARG A O 1
ATOM 5026 N N . VAL A 1 614 ? -13.207 16.810 35.472 1.00 79.81 614 VAL A N 1
ATOM 5027 C CA . VAL A 1 614 ? -13.796 15.873 36.444 1.00 79.81 614 VAL A CA 1
ATOM 5028 C C . VAL A 1 614 ? -12.849 15.609 37.619 1.00 79.81 614 VAL A C 1
ATOM 5030 O O . VAL A 1 614 ? -13.328 15.529 38.744 1.00 79.81 614 VAL A O 1
ATOM 5033 N N . LEU A 1 615 ? -11.532 15.529 37.408 1.00 75.19 615 LEU A N 1
ATOM 5034 C CA . LEU A 1 615 ? -10.532 15.460 38.482 1.00 75.19 615 LEU A CA 1
ATOM 5035 C C . LEU A 1 615 ? -10.443 16.773 39.272 1.00 75.19 615 LEU A C 1
ATOM 5037 O O . LEU A 1 615 ? -10.345 16.726 40.492 1.00 75.19 615 LEU A O 1
ATOM 5041 N N . ASP A 1 616 ? -10.555 17.925 38.618 1.00 82.94 616 ASP A N 1
ATOM 5042 C CA . ASP A 1 616 ? -10.595 19.255 39.224 1.00 82.94 616 ASP A CA 1
ATOM 5043 C C . ASP A 1 616 ? -11.879 19.412 40.051 1.00 82.94 616 ASP A C 1
ATOM 5045 O O . ASP A 1 616 ? -11.821 19.815 41.206 1.00 82.94 616 ASP A O 1
ATOM 5049 N N . ALA A 1 617 ? -13.036 18.999 39.515 1.00 79.56 617 ALA A N 1
ATOM 5050 C CA . ALA A 1 617 ? -14.304 18.969 40.250 1.00 79.56 617 ALA A CA 1
ATOM 5051 C C . ALA A 1 617 ? -14.328 17.915 41.375 1.00 79.56 617 ALA A C 1
ATOM 5053 O O . ALA A 1 617 ? -14.996 18.114 42.389 1.00 79.56 617 ALA A O 1
ATOM 5054 N N . ALA A 1 618 ? -13.601 16.804 41.229 1.00 73.88 618 ALA A N 1
ATOM 5055 C CA . ALA A 1 618 ? -13.406 15.826 42.295 1.00 73.88 618 ALA A CA 1
ATOM 5056 C C . ALA A 1 618 ? -12.435 16.340 43.367 1.00 73.88 618 ALA A C 1
ATOM 5058 O O . ALA A 1 618 ? -12.655 16.060 44.539 1.00 73.88 618 ALA A O 1
ATOM 5059 N N . THR A 1 619 ? -11.420 17.123 42.995 1.00 78.31 619 THR A N 1
ATOM 5060 C CA . THR A 1 619 ? -10.470 17.756 43.923 1.00 78.31 619 THR A CA 1
ATOM 5061 C C . THR A 1 619 ? -11.159 18.876 44.692 1.00 78.31 619 THR A C 1
ATOM 5063 O O . THR A 1 619 ? -11.202 18.812 45.908 1.00 78.31 619 THR A O 1
ATOM 5066 N N . ASP A 1 620 ? -11.855 19.793 44.017 1.00 82.56 620 ASP A N 1
ATOM 5067 C CA . ASP A 1 620 ? -12.747 20.794 44.625 1.00 82.56 620 ASP A CA 1
ATOM 5068 C C . ASP A 1 620 ? -13.865 20.141 45.471 1.00 82.56 620 ASP A C 1
ATOM 5070 O O . ASP A 1 620 ? -14.256 20.654 46.519 1.00 82.56 620 ASP A O 1
ATOM 5074 N N . GLY A 1 621 ? -14.353 18.962 45.071 1.00 82.88 621 GLY A N 1
ATOM 5075 C CA . GLY A 1 621 ? -15.272 18.139 45.861 1.00 82.88 621 GLY A CA 1
ATOM 5076 C C . GLY A 1 621 ? -14.632 17.521 47.111 1.00 82.88 621 GLY A C 1
ATOM 5077 O O . GLY A 1 621 ? -15.270 17.478 48.165 1.00 82.88 621 GLY A O 1
ATOM 5078 N N . VAL A 1 622 ? -13.377 17.073 47.022 1.00 81.44 622 VAL A N 1
ATOM 5079 C CA . VAL A 1 622 ? -12.567 16.583 48.146 1.00 81.44 622 VAL A CA 1
ATOM 5080 C C . VAL A 1 622 ? -12.209 17.731 49.081 1.00 81.44 622 VAL A C 1
ATOM 5082 O O . VAL A 1 622 ? -12.419 17.576 50.275 1.00 81.44 622 VAL A O 1
ATOM 5085 N N . ASP A 1 623 ? -11.801 18.890 48.572 1.00 85.44 623 ASP A N 1
ATOM 5086 C CA . ASP A 1 623 ? -11.497 20.097 49.342 1.00 85.44 623 ASP A CA 1
ATOM 5087 C C . ASP A 1 623 ? -12.746 20.620 50.057 1.00 85.44 623 ASP A C 1
ATOM 5089 O O . ASP A 1 623 ? -12.702 20.891 51.252 1.00 85.44 623 ASP A O 1
ATOM 5093 N N . LYS A 1 624 ? -13.911 20.655 49.396 1.00 84.38 624 LYS A N 1
ATOM 5094 C CA . LYS A 1 624 ? -15.192 20.983 50.052 1.00 84.38 624 LYS A CA 1
ATOM 5095 C C . LYS A 1 624 ? -15.607 19.942 51.084 1.00 84.38 624 LYS A C 1
ATOM 5097 O O . LYS A 1 624 ? -16.212 20.299 52.095 1.00 84.38 624 LYS A O 1
ATOM 5102 N N . ASN A 1 625 ? -15.296 18.665 50.871 1.00 77.44 625 ASN A N 1
ATOM 5103 C CA . ASN A 1 625 ? -15.494 17.633 51.887 1.00 77.44 625 ASN A CA 1
ATOM 5104 C C . ASN A 1 625 ? -14.457 17.730 53.017 1.00 77.44 625 ASN A C 1
ATOM 5106 O O . ASN A 1 625 ? -14.804 17.428 54.155 1.00 77.44 625 ASN A O 1
ATOM 5110 N N . PHE A 1 626 ? -13.249 18.231 52.754 1.00 84.06 626 PHE A N 1
ATOM 5111 C CA . PHE A 1 626 ? -12.226 18.514 53.753 1.00 84.06 626 PHE A CA 1
ATOM 5112 C C . PHE A 1 626 ? -12.621 19.735 54.585 1.00 84.06 626 PHE A C 1
ATOM 5114 O O . PHE A 1 626 ? -12.685 19.617 55.796 1.00 84.06 626 PHE A O 1
ATOM 5121 N N . GLU A 1 627 ? -13.058 20.848 53.984 1.00 84.00 627 GLU A N 1
ATOM 5122 C CA . GLU A 1 627 ? -13.657 21.989 54.694 1.00 84.00 627 GLU A CA 1
ATOM 5123 C C . GLU A 1 627 ? -14.889 21.594 55.522 1.00 84.00 627 GLU A C 1
ATOM 5125 O O . GLU A 1 627 ? -15.154 22.187 56.570 1.00 84.00 627 GLU A O 1
ATOM 5130 N N . ARG A 1 628 ? -15.697 20.640 55.040 1.00 82.75 628 ARG A N 1
ATOM 5131 C CA . ARG A 1 628 ? -16.811 20.070 55.812 1.00 82.75 628 ARG A CA 1
ATOM 5132 C C . ARG A 1 628 ? -16.293 19.215 56.960 1.00 82.75 628 ARG A C 1
ATOM 5134 O O . ARG A 1 628 ? -16.840 19.326 58.047 1.00 82.75 628 ARG A O 1
ATOM 5141 N N . MET A 1 629 ? -15.237 18.429 56.753 1.00 75.50 629 MET A N 1
ATOM 5142 C CA . MET A 1 629 ? -14.577 17.654 57.803 1.00 75.50 629 MET A CA 1
ATOM 5143 C C . MET A 1 629 ? -13.950 18.571 58.859 1.00 75.50 629 MET A C 1
ATOM 5145 O O . MET A 1 629 ? -14.185 18.350 60.035 1.00 75.50 629 MET A O 1
ATOM 5149 N N . THR A 1 630 ? -13.255 19.645 58.472 1.00 82.94 630 THR A N 1
ATOM 5150 C CA . THR A 1 630 ? -12.688 20.649 59.385 1.00 82.94 630 THR A CA 1
ATOM 5151 C C . THR A 1 630 ? -13.783 21.406 60.129 1.00 82.94 630 THR A C 1
ATOM 5153 O O . THR A 1 630 ? -13.649 21.641 61.322 1.00 82.94 630 THR A O 1
ATOM 5156 N N . ARG A 1 631 ? -14.910 21.733 59.479 1.00 81.75 631 ARG A N 1
ATOM 5157 C CA . ARG A 1 631 ? -16.079 22.308 60.170 1.00 81.75 631 ARG A CA 1
ATOM 5158 C C . ARG A 1 631 ? -16.762 21.310 61.103 1.00 81.75 631 ARG A C 1
ATOM 5160 O O . ARG A 1 631 ? -17.221 21.710 62.163 1.00 81.75 631 ARG A O 1
ATOM 5167 N N . ILE A 1 632 ? -16.806 20.023 60.759 1.00 78.06 632 ILE A N 1
ATOM 5168 C CA . ILE A 1 632 ? -17.274 18.962 61.660 1.00 78.06 632 ILE A CA 1
ATOM 5169 C C . ILE A 1 632 ? -16.295 18.784 62.824 1.00 78.06 632 ILE A C 1
ATOM 5171 O O . ILE A 1 632 ? -16.749 18.653 63.950 1.00 78.06 632 ILE A O 1
ATOM 5175 N N . GLU A 1 633 ? -14.983 18.851 62.601 1.00 82.69 633 GLU A N 1
ATOM 5176 C CA . GLU A 1 633 ? -13.955 18.810 63.645 1.00 82.69 633 GLU A CA 1
ATOM 5177 C C . GLU A 1 633 ? -14.065 20.027 64.572 1.00 82.69 633 GLU A C 1
ATOM 5179 O O . GLU A 1 633 ? -14.042 19.872 65.788 1.00 82.69 633 GLU A O 1
ATOM 5184 N N . GLU A 1 634 ? -14.268 21.227 64.027 1.00 85.69 634 GLU A N 1
ATOM 5185 C CA . GLU A 1 634 ? -14.480 22.464 64.783 1.00 85.69 634 GLU A CA 1
ATOM 5186 C C . GLU A 1 634 ? -15.792 22.429 65.585 1.00 85.69 634 GLU A C 1
ATOM 5188 O O . GLU A 1 634 ? -15.792 22.777 66.764 1.00 85.69 634 GLU A O 1
ATOM 5193 N N . ILE A 1 635 ? -16.881 21.905 65.009 1.00 83.00 635 ILE A N 1
ATOM 5194 C CA . ILE A 1 635 ? -18.144 21.653 65.722 1.00 83.00 635 ILE A CA 1
ATOM 5195 C C . ILE A 1 635 ? -17.963 20.575 66.797 1.00 83.00 635 ILE A C 1
ATOM 5197 O O . ILE A 1 635 ? -18.441 20.753 67.910 1.00 83.00 635 ILE A O 1
ATOM 5201 N N . VAL A 1 636 ? -17.252 19.478 66.524 1.00 80.06 636 VAL A N 1
ATOM 5202 C CA . VAL A 1 636 ? -16.938 18.426 67.510 1.00 80.06 636 VAL A CA 1
ATOM 5203 C C . VAL A 1 636 ? -16.045 18.974 68.624 1.00 80.06 636 VAL A C 1
ATOM 5205 O O . VAL A 1 636 ? -16.188 18.565 69.772 1.00 80.06 636 VAL A O 1
ATOM 5208 N N . LYS A 1 637 ? -15.174 19.940 68.326 1.00 81.06 637 LYS A N 1
ATOM 5209 C CA . LYS A 1 637 ? -14.293 20.616 69.283 1.00 81.06 637 LYS A CA 1
ATOM 5210 C C . LYS A 1 637 ? -15.042 21.630 70.146 1.00 81.06 637 LYS A C 1
ATOM 5212 O O . LYS A 1 637 ? -14.817 21.643 71.350 1.00 81.06 637 LYS A O 1
ATOM 5217 N N . ASP A 1 638 ? -15.972 22.399 69.582 1.00 82.06 638 ASP A N 1
ATOM 5218 C CA . ASP A 1 638 ? -16.916 23.252 70.322 1.00 82.06 638 ASP A CA 1
ATOM 5219 C C . ASP A 1 638 ? -17.874 22.403 71.180 1.00 82.06 638 ASP A C 1
ATOM 5221 O O . ASP A 1 638 ? -18.051 22.658 72.368 1.00 82.06 638 ASP A O 1
ATOM 5225 N N . VAL A 1 639 ? -18.406 21.305 70.636 1.00 75.38 639 VAL A N 1
ATOM 5226 C CA . VAL A 1 639 ? -19.209 20.322 71.379 1.00 75.38 639 VAL A CA 1
ATOM 5227 C C . VAL A 1 639 ? -18.391 19.676 72.500 1.00 75.38 639 VAL A C 1
ATOM 5229 O O . VAL A 1 639 ? -18.888 19.594 73.616 1.00 75.38 639 VAL A O 1
ATOM 5232 N N . ALA A 1 640 ? -17.128 19.301 72.283 1.00 74.06 640 ALA A N 1
ATOM 5233 C CA . ALA A 1 640 ? -16.246 18.796 73.339 1.00 74.06 640 ALA A CA 1
ATOM 5234 C C . ALA A 1 640 ? -15.932 19.872 74.397 1.00 74.06 640 ALA A C 1
ATOM 5236 O O . ALA A 1 640 ? -15.983 19.590 75.594 1.00 74.06 640 ALA A O 1
ATOM 5237 N N . GLN A 1 641 ? -15.685 21.118 73.979 1.00 76.19 641 GLN A N 1
ATOM 5238 C CA . GLN A 1 641 ? -15.497 22.272 74.868 1.00 76.19 641 GLN A CA 1
ATOM 5239 C C . GLN A 1 641 ? -16.768 22.671 75.630 1.00 76.19 641 GLN A C 1
ATOM 5241 O O . GLN A 1 641 ? -16.656 23.329 76.660 1.00 76.19 641 GLN A O 1
ATOM 5246 N N . ARG A 1 642 ? -17.957 22.245 75.186 1.00 73.62 642 ARG A N 1
ATOM 5247 C CA . ARG A 1 642 ? -19.224 22.360 75.931 1.00 73.62 642 ARG A CA 1
ATOM 5248 C C . ARG A 1 642 ? -19.502 21.139 76.804 1.00 73.62 642 ARG A C 1
ATOM 5250 O O . ARG A 1 642 ? -20.006 21.304 77.909 1.00 73.62 642 ARG A O 1
ATOM 5257 N N . ILE A 1 643 ? -19.141 19.936 76.355 1.00 71.06 643 ILE A N 1
ATOM 5258 C CA . ILE A 1 643 ? -19.287 18.678 77.104 1.00 71.06 643 ILE A CA 1
ATOM 5259 C C . ILE A 1 643 ? -18.353 18.638 78.318 1.00 71.06 643 ILE A C 1
ATOM 5261 O O . ILE A 1 643 ? -18.769 18.158 79.364 1.00 71.06 643 ILE A O 1
ATOM 5265 N N . LEU A 1 644 ? -17.134 19.180 78.230 1.00 71.75 644 LEU A N 1
ATOM 5266 C CA . LEU A 1 644 ? -16.206 19.276 79.365 1.00 71.75 644 LEU A CA 1
ATOM 5267 C C . LEU A 1 644 ? -16.806 20.034 80.573 1.00 71.75 644 LEU A C 1
ATOM 5269 O O . LEU A 1 644 ? -16.939 19.420 81.633 1.00 71.75 644 LEU A O 1
ATOM 5273 N N . PRO A 1 645 ? -17.257 21.300 80.447 1.00 73.31 645 PRO A N 1
ATOM 5274 C CA . PRO A 1 645 ? -17.935 21.996 81.534 1.00 73.31 645 PRO A CA 1
ATOM 5275 C C . PRO A 1 645 ? -19.344 21.450 81.796 1.00 73.31 645 PRO A C 1
ATOM 5277 O O . PRO A 1 645 ? -19.826 21.596 82.911 1.00 73.31 645 PRO A O 1
ATOM 5280 N N . LEU A 1 646 ? -20.026 20.794 80.846 1.00 66.19 646 LEU A N 1
ATOM 5281 C CA . LEU A 1 646 ? -21.260 20.053 81.159 1.00 66.19 646 LEU A CA 1
ATOM 5282 C C . LEU A 1 646 ? -20.986 18.862 82.079 1.00 66.19 646 LEU A C 1
ATOM 5284 O O . LEU A 1 646 ? -21.788 18.617 82.971 1.00 66.19 646 LEU A O 1
ATOM 5288 N N . LYS A 1 647 ? -19.854 18.168 81.919 1.00 72.00 647 LYS A N 1
ATOM 5289 C CA . LYS A 1 647 ? -19.421 17.119 82.841 1.00 72.00 647 LYS A CA 1
ATOM 5290 C C . LYS A 1 647 ? -19.040 17.710 84.196 1.00 72.00 647 LYS A C 1
ATOM 5292 O O . LYS A 1 647 ? -19.486 17.194 85.203 1.00 72.00 647 LYS A O 1
ATOM 5297 N N . GLU A 1 648 ? -18.314 18.822 84.245 1.00 71.06 648 GLU A N 1
ATOM 5298 C CA . GLU A 1 648 ? -17.983 19.501 85.510 1.00 71.06 648 GLU A CA 1
ATOM 5299 C C . GLU A 1 648 ? -19.242 20.035 86.234 1.00 71.06 648 GLU A C 1
ATOM 5301 O O . GLU A 1 648 ? -19.364 19.945 87.458 1.00 71.06 648 GLU A O 1
ATOM 5306 N N . ASN A 1 649 ? -20.243 20.507 85.481 1.00 71.88 649 ASN A N 1
ATOM 5307 C CA . ASN A 1 649 ? -21.573 20.835 86.003 1.00 71.88 649 ASN A CA 1
ATOM 5308 C C . ASN A 1 649 ? -22.388 19.589 86.386 1.00 71.88 649 ASN A C 1
ATOM 5310 O O . ASN A 1 649 ? -23.215 19.691 87.283 1.00 71.88 649 ASN A O 1
ATOM 5314 N N . LEU A 1 650 ? -22.175 18.429 85.754 1.00 66.00 650 LEU A N 1
ATOM 5315 C CA . LEU A 1 650 ? -22.823 17.166 86.118 1.00 66.00 650 LEU A CA 1
ATOM 5316 C C . LEU A 1 650 ? -22.199 16.573 87.385 1.00 66.00 650 LEU A C 1
ATOM 5318 O O . LEU A 1 650 ? -22.930 16.231 88.302 1.00 66.00 650 LEU A O 1
ATOM 5322 N N . ASP A 1 651 ? -20.871 16.529 87.479 1.00 72.69 651 ASP A N 1
ATOM 5323 C CA . ASP A 1 651 ? -20.126 16.061 88.648 1.00 72.69 651 ASP A CA 1
ATOM 5324 C C . ASP A 1 651 ? -20.434 16.960 89.865 1.00 72.69 651 ASP A C 1
ATOM 5326 O O . ASP A 1 651 ? -20.711 16.456 90.951 1.00 72.69 651 ASP A O 1
ATOM 5330 N N . SER A 1 652 ? -20.522 18.287 89.685 1.00 72.88 652 SER A N 1
ATOM 5331 C CA . SER A 1 652 ? -20.971 19.206 90.747 1.00 72.88 652 SER A CA 1
ATOM 5332 C C . SER A 1 652 ? -22.495 19.252 90.953 1.00 72.88 652 SER A C 1
ATOM 5334 O O . SER A 1 652 ? -22.944 19.647 92.029 1.00 72.88 652 SER A O 1
ATOM 5336 N N . ALA A 1 653 ? -23.317 18.809 89.994 1.00 65.00 653 ALA A N 1
ATOM 5337 C CA . ALA A 1 653 ? -24.741 18.544 90.222 1.00 65.00 653 ALA A CA 1
ATOM 5338 C C . ALA A 1 653 ? -24.952 17.245 91.010 1.00 65.00 653 ALA A C 1
ATOM 5340 O O . ALA A 1 653 ? -25.822 17.215 91.872 1.00 65.00 653 ALA A O 1
ATOM 5341 N N . VAL A 1 654 ? -24.124 16.221 90.790 1.00 74.50 654 VAL A N 1
ATOM 5342 C CA . VAL A 1 654 ? -24.067 14.991 91.590 1.00 74.50 654 VAL A CA 1
ATOM 5343 C C . VAL A 1 654 ? -23.539 15.299 92.991 1.00 74.50 654 VAL A C 1
ATOM 5345 O O . VAL A 1 654 ? -24.126 14.839 93.961 1.00 74.50 654 VAL A O 1
ATOM 5348 N N . GLU A 1 655 ? -22.527 16.157 93.140 1.00 75.06 655 GLU A N 1
ATOM 5349 C CA . GLU A 1 655 ? -22.079 16.619 94.463 1.00 75.06 655 GLU A CA 1
ATOM 5350 C C . GLU A 1 655 ? -23.148 17.468 95.179 1.00 75.06 655 GLU A C 1
ATOM 5352 O O . GLU A 1 655 ? -23.295 17.411 96.399 1.00 75.06 655 GLU A O 1
ATOM 5357 N N . ARG A 1 656 ? -23.952 18.240 94.435 1.00 70.38 656 ARG A N 1
ATOM 5358 C CA . ARG A 1 656 ? -25.152 18.894 94.982 1.00 70.38 656 ARG A CA 1
ATOM 5359 C C . ARG A 1 656 ? -26.261 17.894 95.288 1.00 70.38 656 ARG A C 1
ATOM 5361 O O . ARG A 1 656 ? -26.987 18.131 96.242 1.00 70.38 656 ARG A O 1
ATOM 5368 N N . GLN A 1 657 ? -26.393 16.804 94.534 1.00 68.00 657 GLN A N 1
ATOM 5369 C CA . GLN A 1 657 ? -27.378 15.754 94.784 1.00 68.00 657 GLN A CA 1
ATOM 5370 C C . GLN A 1 657 ? -27.030 14.968 96.050 1.00 68.00 657 GLN A C 1
ATOM 5372 O O . GLN A 1 657 ? -27.901 14.809 96.892 1.00 68.00 657 GLN A O 1
ATOM 5377 N N . THR A 1 658 ? -25.775 14.561 96.251 1.00 71.06 658 THR A N 1
ATOM 5378 C CA . THR A 1 658 ? -25.359 13.875 97.486 1.00 71.06 658 THR A CA 1
ATOM 5379 C C . THR A 1 658 ? -25.475 14.794 98.702 1.00 71.06 658 THR A C 1
ATOM 5381 O O . THR A 1 658 ? -25.993 14.376 99.734 1.00 71.06 658 THR A O 1
ATOM 5384 N N . ARG A 1 659 ? -25.123 16.083 98.573 1.00 68.25 659 ARG A N 1
ATOM 5385 C CA . ARG A 1 659 ? -25.409 17.095 99.610 1.00 68.25 659 ARG A CA 1
ATOM 5386 C C . ARG A 1 659 ? -26.914 17.291 99.839 1.00 68.25 659 ARG A C 1
ATOM 5388 O O . ARG A 1 659 ? -27.319 17.476 100.979 1.00 68.25 659 ARG A O 1
ATOM 5395 N N . LEU A 1 660 ? -27.747 17.223 98.796 1.00 61.41 660 LEU A N 1
ATOM 5396 C CA . LEU A 1 660 ? -29.212 17.252 98.909 1.00 61.41 660 LEU A CA 1
ATOM 5397 C C . LEU A 1 660 ? -29.789 15.960 99.493 1.00 61.41 660 LEU A C 1
ATOM 5399 O O . LEU A 1 660 ? -30.868 16.021 100.061 1.00 61.41 660 LEU A O 1
ATOM 5403 N N . GLU A 1 661 ? -29.105 14.821 99.395 1.00 64.81 661 GLU A N 1
ATOM 5404 C CA . GLU A 1 661 ? -29.481 13.560 100.045 1.00 64.81 661 GLU A CA 1
ATOM 5405 C C . GLU A 1 661 ? -29.083 13.573 101.535 1.00 64.81 661 GLU A C 1
ATOM 5407 O O . GLU A 1 661 ? -29.905 13.232 102.384 1.00 64.81 661 GLU A O 1
ATOM 5412 N N . GLU A 1 662 ? -27.907 14.108 101.893 1.00 68.19 662 GLU A N 1
ATOM 5413 C CA . GLU A 1 662 ? -27.552 14.409 103.293 1.00 68.19 662 GLU A CA 1
ATOM 5414 C C . GLU A 1 662 ? -28.474 15.469 103.920 1.00 68.19 662 GLU A C 1
ATOM 5416 O O . GLU A 1 662 ? -28.872 15.364 105.082 1.00 68.19 662 GLU A O 1
ATOM 5421 N N . ASP A 1 663 ? -28.814 16.524 103.175 1.00 63.88 663 ASP A N 1
ATOM 5422 C CA . ASP A 1 663 ? -29.796 17.516 103.611 1.00 63.88 663 ASP A CA 1
ATOM 5423 C C . ASP A 1 663 ? -31.228 16.976 103.526 1.00 63.88 663 ASP A C 1
ATOM 5425 O O . ASP A 1 663 ? -32.084 17.502 104.229 1.00 63.88 663 ASP A O 1
ATOM 5429 N N . ARG A 1 664 ? -31.507 15.895 102.785 1.00 63.12 664 ARG A N 1
ATOM 5430 C CA . ARG A 1 664 ? -32.824 15.242 102.775 1.00 63.12 664 ARG A CA 1
ATOM 5431 C C . ARG A 1 664 ? -33.116 14.546 104.093 1.00 63.12 664 ARG A C 1
ATOM 5433 O O . ARG A 1 664 ? -34.225 14.708 104.575 1.00 63.12 664 ARG A O 1
ATOM 5440 N N . GLU A 1 665 ? -32.155 13.890 104.745 1.00 67.56 665 GLU A N 1
ATOM 5441 C CA . GLU A 1 665 ? -32.377 13.394 106.118 1.00 67.56 665 GLU A CA 1
ATOM 5442 C C . GLU A 1 665 ? -32.700 14.542 107.091 1.00 67.56 665 GLU A C 1
ATOM 5444 O O . GLU A 1 665 ? -33.572 14.425 107.955 1.00 67.56 665 GLU A O 1
ATOM 5449 N N . LYS A 1 666 ? -32.034 15.693 106.931 1.00 64.69 666 LYS A N 1
ATOM 5450 C CA . LYS A 1 666 ? -32.264 16.889 107.761 1.00 64.69 666 LYS A CA 1
ATOM 5451 C C . LYS A 1 666 ? -33.609 17.546 107.430 1.00 64.69 666 LYS A C 1
ATOM 5453 O O . LYS A 1 666 ? -34.292 18.008 108.342 1.00 64.69 666 LYS A O 1
ATOM 5458 N N . ILE A 1 667 ? -34.007 17.558 106.158 1.00 61.62 667 ILE A N 1
ATOM 5459 C CA . ILE A 1 667 ? -35.298 18.051 105.675 1.00 61.62 667 ILE A CA 1
ATOM 5460 C C . ILE A 1 667 ? -36.414 17.109 106.111 1.00 61.62 667 ILE A C 1
ATOM 5462 O O . ILE A 1 667 ? -37.389 17.614 106.636 1.00 61.62 667 ILE A O 1
ATOM 5466 N N . ASP A 1 668 ? -36.274 15.788 106.031 1.00 65.69 668 ASP A N 1
ATOM 5467 C CA . ASP A 1 668 ? -37.265 14.826 106.528 1.00 65.69 668 ASP A CA 1
ATOM 5468 C C . ASP A 1 668 ? -37.372 14.888 108.068 1.00 65.69 668 ASP A C 1
ATOM 5470 O O . ASP A 1 668 ? -38.471 14.823 108.619 1.00 65.69 668 ASP A O 1
ATOM 5474 N N . ALA A 1 669 ? -36.277 15.169 108.788 1.00 67.62 669 ALA A N 1
ATOM 5475 C CA . ALA A 1 669 ? -36.314 15.479 110.223 1.00 67.62 669 ALA A CA 1
ATOM 5476 C C . ALA A 1 669 ? -36.949 16.851 110.553 1.00 67.62 669 ALA A C 1
ATOM 5478 O O . ALA A 1 669 ? -37.467 17.045 111.659 1.00 67.62 669 ALA A O 1
ATOM 5479 N N . VAL A 1 670 ? -36.923 17.815 109.626 1.00 63.72 670 VAL A N 1
ATOM 5480 C CA . VAL A 1 670 ? -37.632 19.104 109.738 1.00 63.72 670 VAL A CA 1
ATOM 5481 C C . VAL A 1 670 ? -39.094 18.965 109.318 1.00 63.72 670 VAL A C 1
ATOM 5483 O O . VAL A 1 670 ? -39.952 19.495 110.009 1.00 63.72 670 VAL A O 1
ATOM 5486 N N . VAL A 1 671 ? -39.410 18.196 108.278 1.00 67.06 671 VAL A N 1
ATOM 5487 C CA . VAL A 1 671 ? -40.764 17.865 107.819 1.00 67.06 671 VAL A CA 1
ATOM 5488 C C . VAL A 1 671 ? -41.472 17.028 108.875 1.00 67.06 671 VAL A C 1
ATOM 5490 O O . VAL A 1 671 ? -42.604 17.342 109.206 1.00 67.06 671 VAL A O 1
ATOM 5493 N N . GLY A 1 672 ? -40.802 16.074 109.525 1.00 71.62 672 GLY A N 1
ATOM 5494 C CA . GLY A 1 672 ? -41.337 15.380 110.699 1.00 71.62 672 GLY A CA 1
ATOM 5495 C C . GLY A 1 672 ? -41.660 16.330 111.861 1.00 71.62 672 GLY A C 1
ATOM 5496 O O . GLY A 1 672 ? -42.672 16.159 112.538 1.00 71.62 672 GLY A O 1
ATOM 5497 N N . LYS A 1 673 ? -40.864 17.392 112.059 1.00 68.00 673 LYS A N 1
ATOM 5498 C CA . LYS A 1 673 ? -41.174 18.465 113.025 1.00 68.00 673 LYS A CA 1
ATOM 5499 C C . LYS A 1 673 ? -42.277 19.407 112.538 1.00 68.00 673 LYS A C 1
ATOM 5501 O O . LYS A 1 673 ? -43.031 19.894 113.370 1.00 68.00 673 LYS A O 1
ATOM 5506 N N . VAL A 1 674 ? -42.408 19.646 111.234 1.00 65.31 674 VAL A N 1
ATOM 5507 C CA . VAL A 1 674 ? -43.505 20.426 110.643 1.00 65.31 674 VAL A CA 1
ATOM 5508 C C . VAL A 1 674 ? -44.815 19.647 110.719 1.00 65.31 674 VAL A C 1
ATOM 5510 O O . VAL A 1 674 ? -45.804 20.235 111.113 1.00 65.31 674 VAL A O 1
ATOM 5513 N N . VAL A 1 675 ? -44.824 18.335 110.476 1.00 70.12 675 VAL A N 1
ATOM 5514 C CA . VAL A 1 675 ? -45.982 17.447 110.681 1.00 70.12 675 VAL A CA 1
ATOM 5515 C C . VAL A 1 675 ? -46.344 17.351 112.165 1.00 70.12 675 VAL A C 1
ATOM 5517 O O . VAL A 1 675 ? -47.523 17.377 112.501 1.00 70.12 675 VAL A O 1
ATOM 5520 N N . ALA A 1 676 ? -45.362 17.332 113.075 1.00 68.31 676 ALA A N 1
ATOM 5521 C CA . ALA A 1 676 ? -45.633 17.460 114.510 1.00 68.31 676 ALA A CA 1
ATOM 5522 C C . ALA A 1 676 ? -46.214 18.844 114.876 1.00 68.31 676 ALA A C 1
ATOM 5524 O O . ALA A 1 676 ? -47.094 18.942 115.731 1.00 68.31 676 ALA A O 1
ATOM 5525 N N . ILE A 1 677 ? -45.771 19.918 114.212 1.00 71.00 677 ILE A N 1
ATOM 5526 C CA . ILE A 1 677 ? -46.385 21.245 114.346 1.00 71.00 677 ILE A CA 1
ATOM 5527 C C . ILE A 1 677 ? -47.810 21.225 113.780 1.00 71.00 677 ILE A C 1
ATOM 5529 O O . ILE A 1 677 ? -48.707 21.712 114.456 1.00 71.00 677 ILE A O 1
ATOM 5533 N N . ASP A 1 678 ? -48.057 20.593 112.635 1.00 71.38 678 ASP A N 1
ATOM 5534 C CA . ASP A 1 678 ? -49.370 20.487 111.989 1.00 71.38 678 ASP A CA 1
ATOM 5535 C C . ASP A 1 678 ? -50.355 19.642 112.821 1.00 71.38 678 ASP A C 1
ATOM 5537 O O . ASP A 1 678 ? -51.533 19.985 112.945 1.00 71.38 678 ASP A O 1
ATOM 5541 N N . SER A 1 679 ? -49.870 18.614 113.532 1.00 73.88 679 SER A N 1
ATOM 5542 C CA . SER A 1 679 ? -50.661 17.918 114.555 1.00 73.88 679 SER A CA 1
ATOM 5543 C C . SER A 1 679 ? -50.965 18.814 115.762 1.00 73.88 679 SER A C 1
ATOM 5545 O O . SER A 1 679 ? -52.069 18.769 116.299 1.00 73.88 679 SER A O 1
ATOM 5547 N N . THR A 1 680 ? -50.040 19.695 116.173 1.00 72.44 680 THR A N 1
ATOM 5548 C CA . THR A 1 680 ? -50.351 20.699 117.212 1.00 72.44 680 THR A CA 1
ATOM 5549 C C . THR A 1 680 ? -51.237 21.844 116.715 1.00 72.44 680 THR A C 1
ATOM 5551 O O . THR A 1 680 ? -51.951 22.422 117.530 1.00 72.44 680 THR A O 1
ATOM 5554 N N . ILE A 1 681 ? -51.238 22.152 115.411 1.00 70.56 681 ILE A N 1
ATOM 5555 C CA . ILE A 1 681 ? -52.131 23.130 114.771 1.00 70.56 681 ILE A CA 1
ATOM 5556 C C . ILE A 1 681 ? -53.540 22.552 114.672 1.00 70.56 681 ILE A C 1
ATOM 5558 O O . ILE A 1 681 ? -54.473 23.216 115.093 1.00 70.56 681 ILE A O 1
ATOM 5562 N N . THR A 1 682 ? -53.708 21.301 114.244 1.00 77.06 682 THR A N 1
ATOM 5563 C CA . THR A 1 682 ? -55.023 20.634 114.238 1.00 77.06 682 THR A CA 1
ATOM 5564 C C . THR A 1 682 ? -55.560 20.382 115.655 1.00 77.06 682 THR A C 1
ATOM 5566 O O . THR A 1 682 ? -56.755 20.562 115.901 1.00 77.06 682 THR A O 1
ATOM 5569 N N . GLU A 1 683 ? -54.699 20.103 116.643 1.00 74.31 683 GLU A N 1
ATOM 5570 C CA . GLU A 1 683 ? -55.090 20.188 118.058 1.00 74.31 683 GLU A CA 1
ATOM 5571 C C . GLU A 1 683 ? -55.504 21.615 118.465 1.00 74.31 683 GLU A C 1
ATOM 5573 O O . GLU A 1 683 ? -56.483 21.777 119.198 1.00 74.31 683 GLU A O 1
ATOM 5578 N N . LEU A 1 684 ? -54.783 22.651 118.023 1.00 70.19 684 LEU A N 1
ATOM 5579 C CA . LEU A 1 684 ? -55.124 24.055 118.280 1.00 70.19 684 LEU A CA 1
ATOM 5580 C C . LEU A 1 684 ? -56.438 24.460 117.615 1.00 70.19 684 LEU A C 1
ATOM 5582 O O . LEU A 1 684 ? -57.200 25.182 118.246 1.00 70.19 684 LEU A O 1
ATOM 5586 N N . ASP A 1 685 ? -56.738 23.961 116.419 1.00 75.31 685 ASP A N 1
ATOM 5587 C CA . ASP A 1 685 ? -57.987 24.207 115.704 1.00 75.31 685 ASP A CA 1
ATOM 5588 C C . ASP A 1 685 ? -59.164 23.503 116.383 1.00 75.31 685 ASP A C 1
ATOM 5590 O O . ASP A 1 685 ? -60.207 24.126 116.564 1.00 75.31 685 ASP A O 1
ATOM 5594 N N . SER A 1 686 ? -58.995 22.278 116.899 1.00 73.19 686 SER A N 1
ATOM 5595 C CA . SER A 1 686 ? -60.032 21.651 117.740 1.00 73.19 686 SER A CA 1
ATOM 5596 C C . SER A 1 686 ? -60.299 22.458 119.023 1.00 73.19 686 SER A C 1
ATOM 5598 O O . SER A 1 686 ? -61.449 22.696 119.397 1.00 73.19 686 SER A O 1
ATOM 5600 N N . LYS A 1 687 ? -59.240 22.984 119.657 1.00 71.06 687 LYS A N 1
ATOM 5601 C CA . LYS A 1 687 ? -59.334 23.861 120.837 1.00 71.06 687 LYS A CA 1
ATOM 5602 C C . LYS A 1 687 ? -59.876 25.250 120.480 1.00 71.06 687 LYS A C 1
ATOM 5604 O O . LYS A 1 687 ? -60.531 25.871 121.315 1.00 71.06 687 LYS A O 1
ATOM 5609 N N . LEU A 1 688 ? -59.662 25.734 119.256 1.00 67.19 688 LEU A N 1
ATOM 5610 C CA . LEU A 1 688 ? -60.277 26.948 118.720 1.00 67.19 688 LEU A CA 1
ATOM 5611 C C . LEU A 1 688 ? -61.756 26.730 118.404 1.00 67.19 688 LEU A C 1
ATOM 5613 O O . LEU A 1 688 ? -62.537 27.640 118.652 1.00 67.19 688 LEU A O 1
ATOM 5617 N N . GLU A 1 689 ? -62.168 25.551 117.938 1.00 75.88 689 GLU A N 1
ATOM 5618 C CA . GLU A 1 689 ? -63.577 25.206 117.724 1.00 75.88 689 GLU A CA 1
ATOM 5619 C C . GLU A 1 689 ? -64.332 25.093 119.059 1.00 75.88 689 GLU A C 1
ATOM 5621 O O . GLU A 1 689 ? -65.450 25.588 119.204 1.00 75.88 689 GLU A O 1
ATOM 5626 N N . ASP A 1 690 ? -63.704 24.536 120.093 1.00 72.75 690 ASP A N 1
ATOM 5627 C CA . ASP A 1 690 ? -64.266 24.566 121.445 1.00 72.75 690 ASP A CA 1
ATOM 5628 C C . ASP A 1 690 ? -64.256 25.982 122.047 1.00 72.75 690 ASP A C 1
ATOM 5630 O O . ASP A 1 690 ? -65.212 26.375 122.724 1.00 72.75 690 ASP A O 1
ATOM 5634 N N . LEU A 1 691 ? -63.260 26.815 121.718 1.00 67.50 691 LEU A N 1
ATOM 5635 C CA . LEU A 1 691 ? -63.291 28.245 122.032 1.00 67.50 691 LEU A CA 1
ATOM 5636 C C . LEU A 1 691 ? -64.352 29.014 121.229 1.00 67.50 691 LEU A C 1
ATOM 5638 O O . LEU A 1 691 ? -64.904 29.964 121.778 1.00 67.50 691 LEU A O 1
ATOM 5642 N N . THR A 1 692 ? -64.706 28.644 119.990 1.00 70.38 692 THR A N 1
ATOM 5643 C CA . THR A 1 692 ? -65.820 29.286 119.265 1.00 70.38 692 THR A CA 1
ATOM 5644 C C . THR A 1 692 ? -67.169 28.843 119.819 1.00 70.38 692 THR A C 1
ATOM 5646 O O . THR A 1 692 ? -68.030 29.700 120.004 1.00 70.38 692 THR A O 1
ATOM 5649 N N . LYS A 1 693 ? -67.339 27.577 120.224 1.00 73.75 693 LYS A N 1
ATOM 5650 C CA . LYS A 1 693 ? -68.520 27.112 120.985 1.00 73.75 693 LYS A CA 1
ATOM 5651 C C . LYS A 1 693 ? -68.648 27.844 122.327 1.00 73.75 693 LYS A C 1
ATOM 5653 O O . LYS A 1 693 ? -69.735 28.312 122.677 1.00 73.75 693 LYS A O 1
ATOM 5658 N N . ALA A 1 694 ? -67.541 28.039 123.047 1.00 68.44 694 ALA A N 1
ATOM 5659 C CA . ALA A 1 694 ? -67.501 28.862 124.257 1.00 68.44 694 ALA A CA 1
ATOM 5660 C C . ALA A 1 694 ? -67.784 30.350 123.965 1.00 68.44 694 ALA A C 1
ATOM 5662 O O . ALA A 1 694 ? -68.459 31.020 124.746 1.00 68.44 694 ALA A O 1
ATOM 5663 N N . ARG A 1 695 ? -67.336 30.872 122.816 1.00 63.69 695 ARG A N 1
ATOM 5664 C CA . ARG A 1 695 ? -67.597 32.246 122.358 1.00 63.69 695 ARG A CA 1
ATOM 5665 C C . ARG A 1 695 ? -69.046 32.449 121.913 1.00 63.69 695 ARG A C 1
ATOM 5667 O O . ARG A 1 695 ? -69.582 33.527 122.136 1.00 63.69 695 ARG A O 1
ATOM 5674 N N . GLU A 1 696 ? -69.712 31.430 121.375 1.00 69.88 696 GLU A N 1
ATOM 5675 C CA . GLU A 1 696 ? -71.161 31.430 121.160 1.00 69.88 696 GLU A CA 1
ATOM 5676 C C . GLU A 1 696 ? -71.939 31.417 122.477 1.00 69.88 696 GLU A C 1
ATOM 5678 O O . GLU A 1 696 ? -72.936 32.128 122.606 1.00 69.88 696 GLU A O 1
ATOM 5683 N N . TRP A 1 697 ? -71.499 30.627 123.462 1.00 67.50 697 TRP A N 1
ATOM 5684 C CA . TRP A 1 697 ? -72.056 30.667 124.815 1.00 67.50 697 TRP A CA 1
ATOM 5685 C C . TRP A 1 697 ? -71.902 32.062 125.426 1.00 67.50 697 TRP A C 1
ATOM 5687 O O . TRP A 1 697 ? -72.882 32.623 125.918 1.00 67.50 697 TRP A O 1
ATOM 5697 N N . LEU A 1 698 ? -70.715 32.664 125.316 1.00 65.38 698 LEU A N 1
ATOM 5698 C CA . LEU A 1 698 ? -70.471 34.043 125.732 1.00 65.38 698 LEU A CA 1
ATOM 5699 C C . LEU A 1 698 ? -71.348 35.032 124.958 1.00 65.38 698 LEU A C 1
ATOM 5701 O O . LEU A 1 698 ? -71.977 35.856 125.601 1.00 65.38 698 LEU A O 1
ATOM 5705 N N . ALA A 1 699 ? -71.511 34.914 123.638 1.00 69.38 699 ALA A N 1
ATOM 5706 C CA . ALA A 1 699 ? -72.385 35.791 122.849 1.00 69.38 699 ALA A CA 1
ATOM 5707 C C . ALA A 1 699 ? -73.880 35.637 123.209 1.00 69.38 699 ALA A C 1
ATOM 5709 O O . ALA A 1 699 ? -74.626 36.620 123.243 1.00 69.38 699 ALA A O 1
ATOM 5710 N N . LYS A 1 700 ? -74.339 34.421 123.537 1.00 66.69 700 LYS A N 1
ATOM 5711 C CA . LYS A 1 700 ? -75.700 34.144 124.045 1.00 66.69 700 LYS A CA 1
ATOM 5712 C C . LYS A 1 700 ? -75.904 34.679 125.472 1.00 66.69 700 LYS A C 1
ATOM 5714 O O . LYS A 1 700 ? -77.016 35.074 125.823 1.00 66.69 700 LYS A O 1
ATOM 5719 N N . ILE A 1 701 ? -74.849 34.745 126.285 1.00 68.19 701 ILE A N 1
ATOM 5720 C CA . ILE A 1 701 ? -74.857 35.390 127.609 1.00 68.19 701 ILE A CA 1
ATOM 5721 C C . ILE A 1 701 ? -74.769 36.920 127.475 1.00 68.19 701 ILE A C 1
ATOM 5723 O O . ILE A 1 701 ? -75.494 37.630 128.164 1.00 68.19 701 ILE A O 1
ATOM 5727 N N . GLU A 1 702 ? -73.959 37.435 126.553 1.00 61.19 702 GLU A N 1
ATOM 5728 C CA . GLU A 1 702 ? -73.727 38.858 126.294 1.00 61.19 702 GLU A CA 1
ATOM 5729 C C . GLU A 1 702 ? -74.961 39.528 125.691 1.00 61.19 702 GLU A C 1
ATOM 5731 O O . GLU A 1 702 ? -75.396 40.551 126.201 1.00 61.19 702 GLU A O 1
ATOM 5736 N N . THR A 1 703 ? -75.621 38.923 124.699 1.00 75.50 703 THR A N 1
ATOM 5737 C CA . THR A 1 703 ? -76.909 39.426 124.169 1.00 75.50 703 THR A CA 1
ATOM 5738 C C . THR A 1 703 ? -78.028 39.405 125.217 1.00 75.50 703 THR A C 1
ATOM 5740 O O . THR A 1 703 ? -78.907 40.271 125.218 1.00 75.50 703 THR A O 1
ATOM 5743 N N . ARG A 1 704 ? -77.987 38.455 126.159 1.00 66.75 704 ARG A N 1
ATOM 5744 C CA . ARG A 1 704 ? -78.924 38.362 127.290 1.00 66.75 704 ARG A CA 1
ATOM 5745 C C . ARG A 1 704 ? -78.617 39.400 128.377 1.00 66.75 704 ARG A C 1
ATOM 5747 O O . ARG A 1 704 ? -79.549 40.006 128.904 1.00 66.75 704 ARG A O 1
ATOM 5754 N N . LEU A 1 705 ? -77.340 39.662 128.658 1.00 68.50 705 LEU A N 1
ATOM 5755 C CA . LEU A 1 705 ? -76.880 40.734 129.546 1.00 68.50 705 LEU A CA 1
ATOM 5756 C C . LEU A 1 705 ? -77.128 42.120 128.949 1.00 68.50 705 LEU A C 1
ATOM 5758 O O . LEU A 1 705 ? -77.616 42.984 129.661 1.00 68.50 705 LEU A O 1
ATOM 5762 N N . ASP A 1 706 ? -76.865 42.340 127.663 1.00 71.50 706 ASP A N 1
ATOM 5763 C CA . ASP A 1 706 ? -77.103 43.605 126.963 1.00 71.50 706 ASP A CA 1
ATOM 5764 C C . ASP A 1 706 ? -78.599 43.945 126.899 1.00 71.50 706 ASP A C 1
ATOM 5766 O O . ASP A 1 706 ? -78.977 45.099 127.091 1.00 71.50 706 ASP A O 1
ATOM 5770 N N . ARG A 1 707 ? -79.482 42.945 126.757 1.00 69.69 707 ARG A N 1
ATOM 5771 C CA . ARG A 1 707 ? -80.934 43.151 126.889 1.00 69.69 707 ARG A CA 1
ATOM 5772 C C . ARG A 1 707 ? -81.323 43.634 128.293 1.00 69.69 707 ARG A C 1
ATOM 5774 O O . ARG A 1 707 ? -82.020 44.640 128.409 1.00 69.69 707 ARG A O 1
ATOM 5781 N N . ILE A 1 708 ? -80.820 42.980 129.345 1.00 64.69 708 ILE A N 1
ATOM 5782 C CA . ILE A 1 708 ? -81.039 43.382 130.751 1.00 64.69 708 ILE A CA 1
ATOM 5783 C C . ILE A 1 708 ? -80.417 44.763 131.034 1.00 64.69 708 ILE A C 1
ATOM 5785 O O . ILE A 1 708 ? -81.024 45.609 131.692 1.00 64.69 708 ILE A O 1
ATOM 5789 N N . ASN A 1 709 ? -79.226 45.027 130.495 1.00 63.41 709 ASN A N 1
ATOM 5790 C CA . ASN A 1 709 ? -78.496 46.283 130.626 1.00 63.41 709 ASN A CA 1
ATOM 5791 C C . ASN A 1 709 ? -79.252 47.425 129.939 1.00 63.41 709 ASN A C 1
ATOM 5793 O O . ASN A 1 709 ? -79.423 48.472 130.544 1.00 63.41 709 ASN A O 1
ATOM 5797 N N . LYS A 1 710 ? -79.797 47.228 128.732 1.00 68.88 710 LYS A N 1
ATOM 5798 C CA . LYS A 1 710 ? -80.628 48.223 128.032 1.00 68.88 710 LYS A CA 1
ATOM 5799 C C . LYS A 1 710 ? -81.931 48.519 128.773 1.00 68.88 710 LYS A C 1
ATOM 5801 O O . LYS A 1 710 ? -82.285 49.688 128.918 1.00 68.88 710 LYS A O 1
ATOM 5806 N N . GLU A 1 711 ? -82.602 47.498 129.301 1.00 66.06 711 GLU A N 1
ATOM 5807 C CA . GLU A 1 711 ? -83.830 47.658 130.093 1.00 66.06 711 GLU A CA 1
ATOM 5808 C C . GLU A 1 711 ? -83.563 48.385 131.431 1.00 66.06 711 GLU A C 1
ATOM 5810 O O . GLU A 1 711 ? -84.345 49.239 131.857 1.00 66.06 711 GLU A O 1
ATOM 5815 N N . THR A 1 712 ? -82.395 48.152 132.039 1.00 60.69 712 THR A N 1
ATOM 5816 C CA . THR A 1 712 ? -81.925 48.880 133.232 1.00 60.69 712 THR A CA 1
ATOM 5817 C C . THR A 1 712 ? -81.481 50.311 132.889 1.00 60.69 712 THR A C 1
ATOM 5819 O O . THR A 1 712 ? -81.866 51.268 133.563 1.00 60.69 712 THR A O 1
ATOM 5822 N N . GLN A 1 713 ? -80.734 50.501 131.799 1.00 56.44 713 GLN A N 1
ATOM 5823 C CA . GLN A 1 713 ? -80.257 51.804 131.328 1.00 56.44 713 GLN A CA 1
ATOM 5824 C C . GLN A 1 713 ? -81.391 52.725 130.889 1.00 56.44 713 GLN A C 1
ATOM 5826 O O . GLN A 1 713 ? -81.266 53.931 131.065 1.00 56.44 713 GLN A O 1
ATOM 5831 N N . GLN A 1 714 ? -82.504 52.215 130.356 1.00 58.47 714 GLN A N 1
ATOM 5832 C CA . GLN A 1 714 ? -83.670 53.059 130.071 1.00 58.47 714 GLN A CA 1
ATOM 5833 C C . GLN A 1 714 ? -84.290 53.632 131.355 1.00 58.47 714 GLN A C 1
ATOM 5835 O O . GLN A 1 714 ? -84.686 54.797 131.363 1.00 58.47 714 GLN A O 1
ATOM 5840 N N . ARG A 1 715 ? -84.273 52.883 132.468 1.00 49.78 715 ARG A N 1
ATOM 5841 C CA . ARG A 1 715 ? -84.687 53.395 133.788 1.00 49.78 715 ARG A CA 1
ATOM 5842 C C . ARG A 1 715 ? -83.663 54.372 134.385 1.00 49.78 715 ARG A C 1
ATOM 5844 O O . ARG A 1 715 ? -84.059 55.356 135.000 1.00 49.78 715 ARG A O 1
ATOM 5851 N N . VAL A 1 716 ? -82.365 54.168 134.144 1.00 52.97 716 VAL A N 1
ATOM 5852 C CA . VAL A 1 716 ? -81.297 55.095 134.582 1.00 52.97 716 VAL A CA 1
ATOM 5853 C C . VAL A 1 716 ? -81.218 56.364 133.716 1.00 52.97 716 VAL A C 1
ATOM 5855 O O . VAL A 1 716 ? -80.904 57.434 134.231 1.00 52.97 716 VAL A O 1
ATOM 5858 N N . ARG A 1 717 ? -81.557 56.322 132.422 1.00 50.62 717 ARG A N 1
ATOM 5859 C CA . ARG A 1 717 ? -81.506 57.498 131.526 1.00 50.62 717 ARG A CA 1
ATOM 5860 C C . ARG A 1 717 ? -82.519 58.590 131.880 1.00 50.62 717 ARG A C 1
ATOM 5862 O O . ARG A 1 717 ? -82.255 59.747 131.575 1.00 50.62 717 ARG A O 1
ATOM 5869 N N . LEU A 1 718 ? -83.606 58.257 132.582 1.00 49.16 718 LEU A N 1
ATOM 5870 C CA . LEU A 1 718 ? -84.530 59.244 133.164 1.00 49.16 718 LEU A CA 1
ATOM 5871 C C . LEU A 1 718 ? -84.009 59.894 134.463 1.00 49.16 718 LEU A C 1
ATOM 5873 O O . LEU A 1 718 ? -84.551 60.910 134.884 1.00 49.16 718 LEU A O 1
ATOM 5877 N N . LEU A 1 719 ? -82.939 59.359 135.065 1.00 46.78 719 LEU A N 1
ATOM 5878 C CA . LEU A 1 719 ? -82.144 60.024 136.111 1.00 46.78 719 LEU A CA 1
ATOM 5879 C C . LEU A 1 719 ? -80.920 60.754 135.517 1.00 46.78 719 LEU A C 1
ATOM 5881 O O . LEU A 1 719 ? -80.477 61.773 136.046 1.00 46.78 719 LEU A O 1
ATOM 5885 N N . GLY A 1 720 ? -80.394 60.271 134.386 1.00 43.91 720 GLY A N 1
ATOM 5886 C CA . GLY A 1 720 ? -79.242 60.848 133.682 1.00 43.91 720 GLY A CA 1
ATOM 5887 C C . GLY A 1 720 ? -79.472 62.239 133.072 1.00 43.91 720 GLY A C 1
ATOM 5888 O O . GLY A 1 720 ? -78.507 62.941 132.778 1.00 43.91 720 GLY A O 1
ATOM 5889 N N . THR A 1 721 ? -80.722 62.687 132.933 1.00 48.38 721 THR A N 1
ATOM 5890 C CA . THR A 1 721 ? -81.074 64.032 132.437 1.00 48.38 721 THR A CA 1
ATOM 5891 C C . THR A 1 721 ? -80.743 65.173 133.410 1.00 48.38 721 THR A C 1
ATOM 5893 O O . THR A 1 721 ? -80.931 66.334 133.052 1.00 48.38 721 THR A O 1
ATOM 5896 N N . LEU A 1 722 ? -80.213 64.879 134.607 1.00 35.16 722 LEU A N 1
ATOM 5897 C CA . LEU A 1 722 ? -79.862 65.877 135.626 1.00 35.16 722 LEU A CA 1
ATOM 5898 C C . LEU A 1 722 ? -78.368 65.958 136.007 1.00 35.16 722 LEU A C 1
ATOM 5900 O O . LEU A 1 722 ? -78.040 66.721 136.915 1.00 35.16 722 LEU A O 1
ATOM 5904 N N . SER A 1 723 ? -77.438 65.256 135.329 1.00 41.22 723 SER A N 1
ATOM 5905 C CA . SER A 1 723 ? -75.997 65.385 135.655 1.00 41.22 723 SER A CA 1
ATOM 5906 C C . SER A 1 723 ? -74.988 65.238 134.489 1.00 41.22 723 SER A C 1
ATOM 5908 O O . SER A 1 723 ? -74.268 64.255 134.374 1.00 41.22 723 SER A O 1
ATOM 5910 N N . LYS A 1 724 ? -74.864 66.322 133.704 1.00 36.91 724 LYS A N 1
ATOM 5911 C CA . LYS A 1 724 ? -73.585 67.022 133.398 1.00 36.91 724 LYS A CA 1
ATOM 5912 C C . LYS A 1 724 ? -72.459 66.328 132.565 1.00 36.91 724 LYS A C 1
ATOM 5914 O O . LYS A 1 724 ? -71.558 65.730 133.136 1.00 36.91 724 LYS A O 1
ATOM 5919 N N . ARG A 1 725 ? -72.376 66.726 131.272 1.00 39.97 725 ARG A N 1
ATOM 5920 C CA . ARG A 1 725 ? -71.207 66.752 130.322 1.00 39.97 725 ARG A CA 1
ATOM 5921 C C . ARG A 1 725 ? -70.577 65.431 129.814 1.00 39.97 725 ARG A C 1
ATOM 5923 O O . ARG A 1 725 ? -70.048 64.680 130.614 1.00 39.97 725 ARG A O 1
ATOM 5930 N N . GLU A 1 726 ? -70.407 65.311 128.481 1.00 31.98 726 GLU A N 1
ATOM 5931 C CA . GLU A 1 726 ? -69.274 64.601 127.819 1.00 31.98 726 GLU A CA 1
ATOM 5932 C C . GLU A 1 726 ? -69.087 64.987 126.314 1.00 31.98 726 GLU A C 1
ATOM 5934 O O . GLU A 1 726 ? -69.759 65.918 125.861 1.00 31.98 726 GLU A O 1
ATOM 5939 N N . SER A 1 727 ? -68.146 64.371 125.558 1.00 33.94 727 SER A N 1
ATOM 5940 C CA . SER A 1 727 ? -67.642 64.844 124.231 1.00 33.94 727 SER A CA 1
ATOM 5941 C C . SER A 1 727 ? -67.045 63.765 123.263 1.00 33.94 727 SER A C 1
ATOM 5943 O O . SER A 1 727 ? -66.842 62.620 123.649 1.00 33.94 727 SER A O 1
ATOM 5945 N N . GLY A 1 728 ? -66.744 64.130 121.991 1.00 31.08 728 GLY A N 1
ATOM 5946 C CA . GLY A 1 728 ? -66.052 63.335 120.923 1.00 31.08 728 GLY A CA 1
ATOM 5947 C C . GLY A 1 728 ? -65.923 64.131 119.585 1.00 31.08 728 GLY A C 1
ATOM 5948 O O . GLY A 1 728 ? -66.419 65.253 119.562 1.00 31.08 728 GLY A O 1
ATOM 5949 N N . GLY A 1 729 ? -65.328 63.707 118.437 1.00 34.22 729 GLY A N 1
ATOM 5950 C CA . GLY A 1 729 ? -64.433 62.575 118.056 1.00 34.22 729 GLY A CA 1
ATOM 5951 C C . GLY A 1 729 ? -64.340 62.264 116.510 1.00 34.22 729 GLY A C 1
ATOM 5952 O O . GLY A 1 729 ? -65.337 62.443 115.820 1.00 34.22 729 GLY A O 1
ATOM 5953 N N . LYS A 1 730 ? -63.212 61.682 116.002 1.00 34.03 730 LYS A N 1
ATOM 5954 C CA . LYS A 1 730 ? -62.977 60.958 114.677 1.00 34.03 730 LYS A CA 1
ATOM 5955 C C . LYS A 1 730 ? -62.995 61.826 113.357 1.00 34.03 730 LYS A C 1
ATOM 5957 O O . LYS A 1 730 ? -63.261 63.010 113.484 1.00 34.03 730 LYS A O 1
ATOM 5962 N N . LYS A 1 731 ? -62.682 61.420 112.083 1.00 33.69 731 LYS A N 1
ATOM 5963 C CA . LYS A 1 731 ? -62.356 60.143 111.338 1.00 33.69 731 LYS A CA 1
ATOM 5964 C C . LYS A 1 731 ? -61.672 60.377 109.921 1.00 33.69 731 LYS A C 1
ATOM 5966 O O . LYS A 1 731 ? -62.116 61.281 109.223 1.00 33.69 731 LYS A O 1
ATOM 5971 N N . SER A 1 732 ? -60.827 59.445 109.398 1.00 34.31 732 SER A N 1
ATOM 5972 C CA . SER A 1 732 ? -60.393 59.211 107.951 1.00 34.31 732 SER A CA 1
ATOM 5973 C C . SER A 1 732 ? -59.460 60.245 107.246 1.00 34.31 732 SER A C 1
ATOM 5975 O O . SER A 1 732 ? -59.281 61.316 107.807 1.00 34.31 732 SER A O 1
ATOM 5977 N N . GLY A 1 733 ? -58.822 60.028 106.061 1.00 34.41 733 GLY A N 1
ATOM 5978 C CA . GLY A 1 733 ? -58.689 58.885 105.092 1.00 34.41 733 GLY A CA 1
ATOM 5979 C C . GLY A 1 733 ? -57.941 59.269 103.757 1.00 34.41 733 GLY A C 1
ATOM 5980 O O . GLY A 1 733 ? -57.703 60.457 103.569 1.00 34.41 733 GLY A O 1
ATOM 5981 N N . GLY A 1 734 ? -57.575 58.335 102.835 1.00 32.84 734 GLY A N 1
ATOM 5982 C CA . GLY A 1 734 ? -56.863 58.620 101.540 1.00 32.84 734 GLY A CA 1
ATOM 5983 C C . GLY A 1 734 ? -56.450 57.393 100.658 1.00 32.84 734 GLY A C 1
ATOM 5984 O O . GLY A 1 734 ? -56.659 56.265 101.098 1.00 32.84 734 GLY A O 1
ATOM 5985 N N . SER A 1 735 ? -55.886 57.597 99.442 1.00 34.12 735 SER A N 1
ATOM 5986 C CA . SER A 1 735 ? -55.726 56.587 98.339 1.00 34.12 735 SER A CA 1
ATOM 5987 C C . SER A 1 735 ? -54.275 56.164 97.946 1.00 34.12 735 SER A C 1
ATOM 5989 O O . SER A 1 735 ? -53.364 56.966 98.137 1.00 34.12 735 SER A O 1
ATOM 5991 N N . PRO A 1 736 ? -54.071 54.989 97.293 1.00 44.81 736 PRO A N 1
ATOM 5992 C CA . PRO A 1 736 ? -52.833 54.562 96.587 1.00 44.81 736 PRO A CA 1
ATOM 5993 C C . PRO A 1 736 ? -53.042 54.272 95.069 1.00 44.81 736 PRO A C 1
ATOM 5995 O O . PRO A 1 736 ? -54.182 54.148 94.631 1.00 44.81 736 PRO A O 1
ATOM 5998 N N . ASP A 1 737 ? -52.043 54.051 94.202 1.00 48.88 737 ASP A N 1
ATOM 5999 C CA . ASP A 1 737 ? -50.635 54.501 94.118 1.00 48.88 737 ASP A CA 1
ATOM 6000 C C . ASP A 1 737 ? -50.179 54.406 92.630 1.00 48.88 737 ASP A C 1
ATOM 6002 O O . ASP A 1 737 ? -50.817 53.720 91.829 1.00 48.88 737 ASP A O 1
ATOM 6006 N N . MET A 1 738 ? -49.123 55.117 92.215 1.00 55.19 738 MET A N 1
ATOM 6007 C CA . MET A 1 738 ? -48.805 55.352 90.794 1.00 55.19 738 MET A CA 1
ATOM 6008 C C . MET A 1 738 ? -48.159 54.157 90.068 1.00 55.19 738 MET A C 1
ATOM 6010 O O . MET A 1 738 ? -48.324 54.025 88.854 1.00 55.19 738 MET A O 1
ATOM 6014 N N . SER A 1 739 ? -47.478 53.261 90.791 1.00 58.75 739 SER A N 1
ATOM 6015 C CA . SER A 1 739 ? -46.673 52.177 90.200 1.00 58.75 739 SER A CA 1
ATOM 6016 C C . SER A 1 739 ? -47.460 51.184 89.329 1.00 58.75 739 SER A C 1
ATOM 6018 O O . SER A 1 739 ? -46.879 50.565 88.438 1.00 58.75 739 SER A O 1
ATOM 6020 N N . THR A 1 740 ? -48.761 51.003 89.566 1.00 60.44 740 THR A N 1
ATOM 6021 C CA . THR A 1 740 ? -49.594 50.041 88.818 1.00 60.44 740 THR A CA 1
ATOM 6022 C C . THR A 1 740 ? -49.863 50.475 87.375 1.00 60.44 740 THR A C 1
ATOM 6024 O O . THR A 1 740 ? -50.058 49.625 86.508 1.00 60.44 740 THR A O 1
ATOM 6027 N N . ARG A 1 741 ? -49.831 51.784 87.087 1.00 63.06 741 ARG A N 1
ATOM 6028 C CA . ARG A 1 741 ? -50.133 52.335 85.754 1.00 63.06 741 ARG A CA 1
ATOM 6029 C C . ARG A 1 741 ? -49.007 52.091 84.750 1.00 63.06 741 ARG A C 1
ATOM 6031 O O . ARG A 1 741 ? -49.275 51.703 83.616 1.00 63.06 741 ARG A O 1
ATOM 6038 N N . ASP A 1 742 ? -47.757 52.242 85.182 1.00 65.88 742 ASP A N 1
ATOM 6039 C CA . ASP A 1 742 ? -46.588 52.011 84.323 1.00 65.88 742 ASP A CA 1
ATOM 6040 C C . ASP A 1 742 ? -46.403 50.528 83.970 1.00 65.88 742 ASP A C 1
ATOM 6042 O O . ASP A 1 742 ? -45.856 50.203 82.915 1.00 65.88 742 ASP A O 1
ATOM 6046 N N . MET A 1 743 ? -46.874 49.613 84.824 1.00 65.50 743 MET A N 1
ATOM 6047 C CA . MET A 1 743 ? -46.752 48.173 84.580 1.00 65.50 743 MET A CA 1
ATOM 6048 C C . MET A 1 743 ? -47.766 47.672 83.539 1.00 65.50 743 MET A C 1
ATOM 6050 O O . MET A 1 743 ? -47.389 46.907 82.653 1.00 65.50 743 MET A O 1
ATOM 6054 N N . VAL A 1 744 ? -49.003 48.191 83.563 1.00 65.25 744 VAL A N 1
ATOM 6055 C CA . VAL A 1 744 ? -49.996 48.006 82.482 1.00 65.25 744 VAL A CA 1
ATOM 6056 C C . VAL A 1 744 ? -49.443 48.511 81.143 1.00 65.25 744 VAL A C 1
ATOM 6058 O O . VAL A 1 744 ? -49.523 47.815 80.131 1.00 65.25 744 VAL A O 1
ATOM 6061 N N . ALA A 1 745 ? -48.826 49.697 81.139 1.00 67.75 745 ALA A N 1
ATOM 6062 C CA . ALA A 1 745 ? -48.294 50.320 79.929 1.00 67.75 745 ALA A CA 1
ATOM 6063 C C . ALA A 1 745 ? -47.115 49.556 79.294 1.00 67.75 745 ALA A C 1
ATOM 6065 O O . ALA A 1 745 ? -46.971 49.565 78.071 1.00 67.75 745 ALA A O 1
ATOM 6066 N N . LYS A 1 746 ? -46.276 48.885 80.096 1.00 70.75 746 LYS A N 1
ATOM 6067 C CA . LYS A 1 746 ? -45.182 48.041 79.582 1.00 70.75 746 LYS A CA 1
ATOM 6068 C C . LYS A 1 746 ? -45.703 46.767 78.921 1.00 70.75 746 LYS A C 1
ATOM 6070 O O . LYS A 1 746 ? -45.369 46.522 77.767 1.00 70.75 746 LYS A O 1
ATOM 6075 N N . LEU A 1 747 ? -46.584 46.024 79.595 1.00 68.06 747 LEU A N 1
ATOM 6076 C CA . LEU A 1 747 ? -47.138 44.769 79.068 1.00 68.06 747 LEU A CA 1
ATOM 6077 C C . LEU A 1 747 ? -47.915 44.979 77.754 1.00 68.06 747 LEU A C 1
ATOM 6079 O O . LEU A 1 747 ? -47.800 44.180 76.828 1.00 68.06 747 LEU A O 1
ATOM 6083 N N . ALA A 1 748 ? -48.629 46.103 77.622 1.00 65.25 748 ALA A N 1
ATOM 6084 C CA . ALA A 1 748 ? -49.299 46.466 76.372 1.00 65.25 748 ALA A CA 1
ATOM 6085 C C . ALA A 1 748 ? -48.323 46.817 75.226 1.00 65.25 748 ALA A C 1
ATOM 6087 O O . ALA A 1 748 ? -48.615 46.533 74.066 1.00 65.25 748 ALA A O 1
ATOM 6088 N N . ARG A 1 749 ? -47.145 47.392 75.522 1.00 69.50 749 ARG A N 1
ATOM 6089 C CA . ARG A 1 749 ? -46.076 47.612 74.521 1.00 69.50 749 ARG A CA 1
ATOM 6090 C C . ARG A 1 749 ? -45.369 46.317 74.113 1.00 69.50 749 ARG A C 1
ATOM 6092 O O . ARG A 1 749 ? -44.821 46.255 73.018 1.00 69.50 749 ARG A O 1
ATOM 6099 N N . GLU A 1 750 ? -45.407 45.296 74.965 1.00 69.06 750 GLU A N 1
ATOM 6100 C CA . GLU A 1 750 ? -44.875 43.952 74.705 1.00 69.06 750 GLU A CA 1
ATOM 6101 C C . GLU A 1 750 ? -45.889 43.029 73.990 1.00 69.06 750 GLU A C 1
ATOM 6103 O O . GLU A 1 750 ? -45.581 41.871 73.725 1.00 69.06 750 GLU A O 1
ATOM 6108 N N . GLY A 1 751 ? -47.074 43.540 73.621 1.00 64.88 751 GLY A N 1
ATOM 6109 C CA . GLY A 1 751 ? -48.018 42.874 72.708 1.00 64.88 751 GLY A CA 1
ATOM 6110 C C . GLY A 1 751 ? -49.109 42.008 73.352 1.00 64.88 751 GLY A C 1
ATOM 6111 O O . GLY A 1 751 ? -49.767 41.255 72.638 1.00 64.88 751 GLY A O 1
ATOM 6112 N N . TRP A 1 752 ? -49.314 42.102 74.668 1.00 71.00 752 TRP A N 1
ATOM 6113 C CA . TRP A 1 752 ? -50.315 41.318 75.412 1.00 71.00 752 TRP A CA 1
ATOM 6114 C C . TRP A 1 752 ? -51.737 41.901 75.269 1.00 71.00 752 TRP A C 1
ATOM 6116 O O . TRP A 1 752 ? -51.899 43.121 75.184 1.00 71.00 752 TRP A O 1
ATOM 6126 N N . ASN A 1 753 ? -52.786 41.064 75.294 1.00 71.31 753 ASN A N 1
ATOM 6127 C CA . ASN A 1 753 ? -54.174 41.542 75.188 1.00 71.31 753 ASN A CA 1
ATOM 6128 C C . ASN A 1 753 ? -54.696 42.155 76.501 1.00 71.31 753 ASN A C 1
ATOM 6130 O O . ASN A 1 753 ? -54.270 41.791 77.599 1.00 71.31 753 ASN A O 1
ATOM 6134 N N . SER A 1 754 ? -55.692 43.048 76.406 1.00 63.72 754 SER A N 1
ATOM 6135 C CA . SER A 1 754 ? -56.250 43.754 77.574 1.00 63.72 754 SER A CA 1
ATOM 6136 C C . SER A 1 754 ? -56.855 42.816 78.630 1.00 63.72 754 SER A C 1
ATOM 6138 O O . SER A 1 754 ? -56.680 43.061 79.824 1.00 63.72 754 SER A O 1
ATOM 6140 N N . ASP A 1 755 ? -57.493 41.714 78.221 1.00 68.75 755 ASP A N 1
ATOM 6141 C CA . ASP A 1 755 ? -58.035 40.691 79.133 1.00 68.75 755 ASP A CA 1
ATOM 6142 C C . ASP A 1 755 ? -56.936 39.913 79.891 1.00 68.75 755 ASP A C 1
ATOM 6144 O O . ASP A 1 755 ? -57.103 39.557 81.063 1.00 68.75 755 ASP A O 1
ATOM 6148 N N . GLU A 1 756 ? -55.785 39.682 79.256 1.00 71.19 756 GLU A N 1
ATOM 6149 C CA . GLU A 1 756 ? -54.635 38.974 79.843 1.00 71.19 756 GLU A CA 1
ATOM 6150 C C . GLU A 1 756 ? -53.917 39.868 80.868 1.00 71.19 756 GLU A C 1
ATOM 6152 O O . GLU A 1 756 ? -53.558 39.425 81.960 1.00 71.19 756 GLU A O 1
ATOM 6157 N N . ILE A 1 757 ? -53.792 41.165 80.567 1.00 67.56 757 ILE A N 1
ATOM 6158 C CA . ILE A 1 757 ? -53.245 42.164 81.496 1.00 67.56 757 ILE A CA 1
ATOM 6159 C C . ILE A 1 757 ? -54.179 42.351 82.708 1.00 67.56 757 ILE A C 1
ATOM 6161 O O . ILE A 1 757 ? -53.708 42.397 83.848 1.00 67.56 757 ILE A O 1
ATOM 6165 N N . ALA A 1 758 ? -55.499 42.412 82.487 1.00 66.88 758 ALA A N 1
ATOM 6166 C CA . ALA A 1 758 ? -56.500 42.560 83.547 1.00 66.88 758 ALA A CA 1
ATOM 6167 C C . ALA A 1 758 ? -56.505 41.376 84.526 1.00 66.88 758 ALA A C 1
ATOM 6169 O O . ALA A 1 758 ? -56.453 41.571 85.744 1.00 66.88 758 ALA A O 1
ATOM 6170 N N . THR A 1 759 ? -56.499 40.147 84.004 1.00 70.81 759 THR A N 1
ATOM 6171 C CA . THR A 1 759 ? -56.475 38.929 84.830 1.00 70.81 759 THR A CA 1
ATOM 6172 C C . THR A 1 759 ? -55.178 38.788 85.631 1.00 70.81 759 THR A C 1
ATOM 6174 O O . THR A 1 759 ? -55.239 38.483 86.824 1.00 70.81 759 THR A O 1
ATOM 6177 N N . ASN A 1 760 ? -54.018 39.069 85.028 1.00 65.88 760 ASN A N 1
ATOM 6178 C CA . ASN A 1 760 ? -52.716 38.907 85.684 1.00 65.88 760 ASN A CA 1
ATOM 6179 C C . ASN A 1 760 ? -52.455 39.972 86.775 1.00 65.88 760 ASN A C 1
ATOM 6181 O O . ASN A 1 760 ? -51.960 39.652 87.856 1.00 65.88 760 ASN A O 1
ATOM 6185 N N . LEU A 1 761 ? -52.861 41.231 86.549 1.00 65.88 761 LEU A N 1
ATOM 6186 C CA . LEU A 1 761 ? -52.725 42.323 87.532 1.00 65.88 761 LEU A CA 1
ATOM 6187 C C . LEU A 1 761 ? -53.923 42.473 88.493 1.00 65.88 761 LEU A C 1
ATOM 6189 O O . LEU A 1 761 ? -53.892 43.337 89.368 1.00 65.88 761 LEU A O 1
ATOM 6193 N N . LYS A 1 762 ? -54.961 41.631 88.367 1.00 66.12 762 LYS A N 1
ATOM 6194 C CA . LYS A 1 762 ? -56.203 41.661 89.173 1.00 66.12 762 LYS A CA 1
ATOM 6195 C C . LYS A 1 762 ? -56.926 43.019 89.157 1.00 66.12 762 LYS A C 1
ATOM 6197 O O . LYS A 1 762 ? -57.508 43.435 90.158 1.00 66.12 762 LYS A O 1
ATOM 6202 N N . LEU A 1 763 ? -56.902 43.686 88.006 1.00 67.69 763 LEU A N 1
ATOM 6203 C CA . LEU A 1 763 ? -57.660 44.906 87.715 1.00 67.69 763 LEU A CA 1
ATOM 6204 C C . LEU A 1 763 ? -58.892 44.544 86.879 1.00 67.69 763 LEU A C 1
ATOM 6206 O O . LEU A 1 763 ? -58.871 43.551 86.151 1.00 67.69 763 LEU A O 1
ATOM 6210 N N . SER A 1 764 ? -59.972 45.326 86.943 1.00 70.44 764 SER A N 1
ATOM 6211 C CA . SER A 1 764 ? -61.081 45.094 86.013 1.00 70.44 764 SER A CA 1
ATOM 6212 C C . SER A 1 764 ? -60.681 45.498 84.590 1.00 70.44 764 SER A C 1
ATOM 6214 O O . SER A 1 764 ? -59.898 46.427 84.381 1.00 70.44 764 SER A O 1
ATOM 6216 N N . ARG A 1 765 ? -61.253 44.817 83.590 1.00 64.06 765 ARG A N 1
ATOM 6217 C CA . ARG A 1 765 ? -61.007 45.093 82.165 1.00 64.06 765 ARG A CA 1
ATOM 6218 C C . ARG A 1 765 ? -61.158 46.583 81.824 1.00 64.06 765 ARG A C 1
ATOM 6220 O O . ARG A 1 765 ? -60.287 47.152 81.175 1.00 64.06 765 ARG A O 1
ATOM 6227 N N . GLY A 1 766 ? -62.214 47.222 82.335 1.00 67.38 766 GLY A N 1
ATOM 6228 C CA . GLY A 1 766 ? -62.475 48.647 82.120 1.00 67.38 766 GLY A CA 1
ATOM 6229 C C . GLY A 1 766 ? -61.455 49.582 82.779 1.00 67.38 766 GLY A C 1
ATOM 6230 O O . GLY A 1 766 ? -61.211 50.661 82.257 1.00 67.38 766 GLY A O 1
ATOM 6231 N N . GLU A 1 767 ? -60.812 49.185 83.882 1.00 66.81 767 GLU A N 1
ATOM 6232 C CA . GLU A 1 767 ? -59.717 49.964 84.483 1.00 66.81 767 GLU A CA 1
ATOM 6233 C C . GLU A 1 767 ? -58.427 49.851 83.661 1.00 66.81 767 GLU A C 1
ATOM 6235 O O . GLU A 1 767 ? -57.711 50.841 83.516 1.00 66.81 767 GLU A O 1
ATOM 6240 N N . VAL A 1 768 ? -58.147 48.680 83.078 1.00 66.12 768 VAL A N 1
ATOM 6241 C CA . VAL A 1 768 ? -57.004 48.477 82.170 1.00 66.12 768 VAL A CA 1
ATOM 6242 C C . VAL A 1 768 ? -57.199 49.240 80.860 1.00 66.12 768 VAL A C 1
ATOM 6244 O O . VAL A 1 768 ? -56.302 49.970 80.442 1.00 66.12 768 VAL A O 1
ATOM 6247 N N . GLU A 1 769 ? -58.376 49.134 80.241 1.00 69.88 769 GLU A N 1
ATOM 6248 C CA . GLU A 1 769 ? -58.704 49.850 79.002 1.00 69.88 769 GLU A CA 1
ATOM 6249 C C . GLU A 1 769 ? -58.678 51.380 79.223 1.00 69.88 769 GLU A C 1
ATOM 6251 O O . GLU A 1 769 ? -58.048 52.093 78.442 1.00 69.88 769 GLU A O 1
ATOM 6256 N N . LEU A 1 770 ? -59.196 51.889 80.353 1.00 69.12 770 LEU A N 1
ATOM 6257 C CA . LEU A 1 770 ? -59.113 53.316 80.708 1.00 69.12 770 LEU A CA 1
ATOM 6258 C C . LEU A 1 770 ? -57.669 53.801 80.961 1.00 69.12 770 LEU A C 1
ATOM 6260 O O . LEU A 1 770 ? -57.333 54.936 80.621 1.00 69.12 770 LEU A O 1
ATOM 6264 N N . ILE A 1 771 ? -56.792 52.973 81.545 1.00 67.00 771 ILE A N 1
ATOM 6265 C CA . ILE A 1 771 ? -55.367 53.317 81.728 1.00 67.00 771 ILE A CA 1
ATOM 6266 C C . ILE A 1 771 ? -54.643 53.412 80.377 1.00 67.00 771 ILE A C 1
ATOM 6268 O O . ILE A 1 771 ? -53.779 54.277 80.217 1.00 67.00 771 ILE A O 1
ATOM 6272 N N . LEU A 1 772 ? -55.008 52.573 79.403 1.00 65.12 772 LEU A N 1
ATOM 6273 C CA . LEU A 1 772 ? -54.438 52.599 78.054 1.00 65.12 772 LEU A CA 1
ATOM 6274 C C . LEU A 1 772 ? -54.943 53.795 77.228 1.00 65.12 772 LEU A C 1
ATOM 6276 O O . LEU A 1 772 ? -54.146 54.412 76.523 1.00 65.12 772 LEU A O 1
ATOM 6280 N N . GLU A 1 773 ? -56.214 54.188 77.360 1.00 67.94 773 GLU A N 1
ATOM 6281 C CA . GLU A 1 773 ? -56.744 55.409 76.724 1.00 67.94 773 GLU A CA 1
ATOM 6282 C C . GLU A 1 773 ? -56.177 56.711 77.324 1.00 67.94 773 GLU A C 1
ATOM 6284 O O . GLU A 1 773 ? -56.114 57.732 76.638 1.00 67.94 773 GLU A O 1
ATOM 6289 N N . LEU A 1 774 ? -55.734 56.690 78.587 1.00 63.84 774 LEU A N 1
ATOM 6290 C CA . LEU A 1 774 ? -55.173 57.857 79.282 1.00 63.84 774 LEU A CA 1
ATOM 6291 C C . LEU A 1 774 ? -53.668 58.093 79.042 1.00 63.84 774 LEU A C 1
ATOM 6293 O O . LEU A 1 774 ? -53.135 59.086 79.547 1.00 63.84 774 LEU A O 1
ATOM 6297 N N . GLN A 1 775 ? -52.967 57.239 78.286 1.00 52.88 775 GLN A N 1
ATOM 6298 C CA . GLN A 1 775 ? -51.564 57.490 77.925 1.00 52.88 775 GLN A CA 1
ATOM 6299 C C . GLN A 1 775 ? -51.431 58.346 76.648 1.00 52.88 775 GLN A C 1
ATOM 6301 O O . GLN A 1 775 ? -52.040 58.033 75.622 1.00 52.88 775 GLN A O 1
ATOM 6306 N N . PRO A 1 776 ? -50.603 59.412 76.653 1.00 46.09 776 PRO A N 1
ATOM 6307 C CA . PRO A 1 776 ? -50.364 60.216 75.460 1.00 46.09 776 PRO A CA 1
ATOM 6308 C C . PRO A 1 776 ? -49.553 59.434 74.417 1.00 46.09 776 PRO A C 1
ATOM 6310 O O . PRO A 1 776 ? -48.562 58.781 74.743 1.00 46.09 776 PRO A O 1
ATOM 6313 N N . LYS A 1 777 ? -49.946 59.541 73.143 1.00 39.91 777 LYS A N 1
ATOM 6314 C CA . LYS A 1 777 ? -49.182 58.983 72.018 1.00 39.91 777 LYS A CA 1
ATOM 6315 C C . LYS A 1 777 ? -47.914 59.807 71.770 1.00 39.91 777 LYS A C 1
ATOM 6317 O O . LYS A 1 777 ? -48.014 60.998 71.476 1.00 39.91 777 LYS A O 1
ATOM 6322 N N . SER A 1 778 ? -46.759 59.145 71.835 1.00 36.50 778 SER A N 1
ATOM 6323 C CA . SER A 1 778 ? -45.433 59.640 71.438 1.00 36.50 778 SER A CA 1
ATOM 6324 C C . SER A 1 778 ? -44.588 58.481 70.918 1.00 36.50 778 SER A C 1
ATOM 6326 O O . SER A 1 778 ? -44.404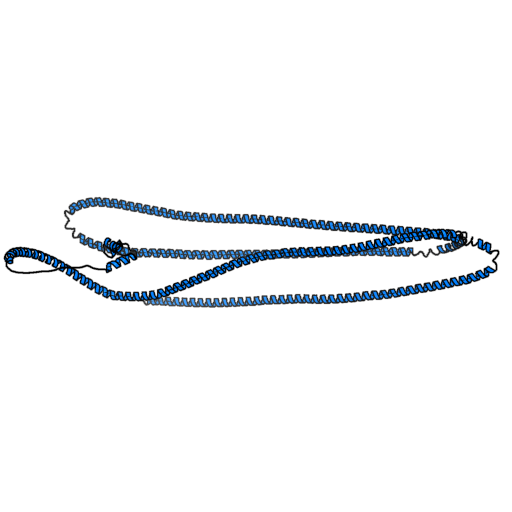 57.539 71.727 1.00 36.50 778 SER A O 1
#

Foldseek 3Di:
DVVVVVVVVVVVVVVVVVVVVVVVVVVVVVVVVVVVVVVVVVVVVVVVVVVVVVVVVVVVVVVVVVVVVVVVVVVVVVVVVVVVVVVVVVVVVVVVVVVVVVVVVVVVVVVVVVVVVVVVVVVVVVVVVVVVVVVVVVVVVVVVVVVVQVPPDDVVPVVVVVVVLQFVFLLQVVVVVVVVVVVVVVVVVVVVVVVVVVVVVVVVVVVVVVVVVVVVVVVVVVVVVVVVVVVVVVVVVVVVVVCVVVVVVVVVVVVVVVVVVVVVVVVVVVVVVVVVVVVVVCVVVVVVCVVVVVVVVVVVVVVVVVVVVVVVVVVVVVVVVVVVVVVVVVVVVVCVVCVVPPPPPVVVVVVVVVVVVVVVVVVVVVVVVVVVVVVVVVVVVVVVVVVVVVVVVVVVVVVVVVVVVVVVVVVVVVVVVVVVVVVVVVVVVVVVVVVVVVVVVVVVVVVVVVVVVVVVVVVVVVVVVVVVVVVVVVVVVVVVVVVVVVVVPCPVVPVVVVVVVVVVVVVSSVSTRRDPVPPVVVVVVVVVVVVVVVVVVVVVVVVVVVVVVVVVVVVVVVVVVVVVVVVVVVVVVVVVVVVVVVVVVVVVVVVVVVVVVVVVVVVVVVVVVVVVVVVVVVVVVVVVVVVVVVVVVVVVVVVVVVVVVVVVVVVVVVVVVVVVVVVVVVVVVVVVVVVVVVVVVVVVVVVVVVVVVVVVVVVVVVVVVVVVVVVVVVVCVVVVVPDDDDDDDDDYDDDDDDVLLVVLVVVVVVPDDLVVSCVVSVHDSVVSVVSVVPDDDD

Radius of gyration: 83.01 Å; chains: 1; bounding box: 158×103×244 Å

pLDDT: mean 73.72, std 12.12, range [31.08, 93.94]